Protein AF-A0A932S824-F1 (afdb_monomer)

Foldseek 3Di:
DVLLVCCLVPVLSVLLVLLLVLVLVCQLVVDDCPDPCSVVSNVVSVVVNVVVVVVSVVSNCVSNVCCPVVVVVVVVVVVVVVCLQQVVDDDLLQLLLPPPDFLVVLLLQCCPPVQDPLQSVLLVVLLVVLVCCCVVVVPSVSCSLCSRLVVSCVVQSPTSRNDNVSCVVNVVSSSVSSVVVLVVLLVVQVVDPPCPPPNVVSVVSVVCSVVRRVQQVQLQVCLVVDPAQLQVVVVVCVVPPDFAAEEEEAPPADHRPPNPRYHYDYQPLSDFAAPVSLVVNLVSLLRHQKYKYLALSRLLRLLVCCVGRVQSNLVQQCQLVCNLQKAFDDKGWDFRDGPQEGEDEDSDVNSVHDHRPVCPPDDPGPHYDYSYHHDCVRARPSTGIMTMIGGRDDDDSVVSSVVSVVSGDHDDHDPDPPPDDAPQFDDPVQLVVLFFFFFLCVLFPCPDPCVVVVLVLLVVVLVLLLVLQVLVQLQLQVLFPLSCSLLSSVVSLLQLLLQQQVCQLVVNFWNFLVSSVVSSVVSNVVSVVSCVVCVVVVVVSCVVCVVVNVVLVVLLVCLLVVLLVLCLLFVAQAFFPFGDCSLVLLLLLLQLLSGGHPPTCDQFAFRGGDQALCLLSSSLSSSCRNSSHRSLLSLSSSLSNLRSLLLSLLLRLQLRLQVVVQVQVPPDDPDPRFDHSNQLSVLLSCLQAFFAFLVLVVCVVVVQDLQRDDLQVSQQLDDVDADDSAGNDGNNSCSLLSRSALLSSLSSLLSSLSSLLVSLQSQQLPDDDDDPDDPVSVVSNVSSLLVNLSSLLSNCSSPVLVSVLSLLLSLVSNLLSLCSNVLDDDPVSVVVSVVSSVVSPVSNCVSNVSSVVSNDALQFPDNPPAVVPQVPDPPLPDPPPDLVHFADAPVSVCRGQVLLCLLLVVLLVVLCCVLVVVVVPPPDPPPDDDDDDDDDPDDPPPPPPDDPPVVCVPPVVVVVVLVVVLVCLCVVCVVSVNNLLSVLVNSLVSLVVSLVSLSVVSDSCNSSSNSLSSLSNSLSVLNNCLRRHWDDVDSTSRCSSNSSSNSSSSSSSSSSSSSCSVCVNVPVDDDPVVSVVSSVVSVVSSVSRNSSSVSSSSVSSVSHQDSPQGRRSRNCSSLCRGWHDFPQFDGTDNSNQVVVVLVVCSVPPTRQAEEEWDADAPSGPGPSSSSSNSRRYNRYHLVVVCSSSVVVNVVSVVSNVLSLCLQADLDLVSVLVSCVVSVHFKYKFFPVSPRNYDPSSVVSVVVCCVVVQWPFPDDDPGMTMIGGDDDPDD

Nearest PDB structures (foldseek):
  7ah0-assembly1_A  TM=4.093E-01  e=9.329E+00  synthetic construct

Solvent-accessible surface area (backbone atoms only — not comparable to full-atom values): 67552 Å² total; per-residue (Å²): 76,71,66,9,51,41,36,46,77,35,63,87,50,57,48,53,58,41,28,57,53,42,50,47,48,52,63,59,63,69,52,62,87,83,42,89,60,37,65,58,48,50,52,49,45,52,50,52,51,51,50,49,49,52,41,18,51,52,38,19,46,69,74,31,44,48,62,70,77,41,36,70,55,45,52,44,53,55,46,49,54,51,30,38,32,60,56,76,46,87,51,78,86,52,54,66,39,63,99,56,58,58,43,56,50,53,52,48,45,42,15,60,73,67,44,30,61,67,47,25,52,36,20,58,51,7,46,55,48,40,52,51,43,24,67,78,66,63,35,63,70,43,43,42,57,43,46,19,52,49,58,41,46,57,55,61,30,63,26,58,39,63,63,63,76,75,46,54,83,49,48,66,54,29,50,51,28,21,50,51,43,54,55,51,51,37,54,53,43,64,72,46,91,91,40,92,70,49,42,58,51,44,51,49,51,51,50,48,34,53,50,51,39,50,49,50,52,48,8,50,58,45,40,73,75,46,83,47,30,49,52,55,51,32,51,51,45,65,76,75,47,68,79,65,42,31,36,28,31,51,54,100,59,73,76,64,55,88,61,82,59,48,44,80,43,69,37,70,62,85,51,77,52,32,67,69,55,50,53,53,44,48,53,49,59,59,63,25,48,32,43,36,40,51,35,56,68,60,71,44,30,46,49,72,39,49,94,60,23,57,40,47,33,53,52,51,48,31,43,46,71,43,70,66,40,26,37,80,75,48,71,34,70,52,61,30,38,47,98,57,37,23,54,33,66,41,66,38,77,84,19,71,47,73,73,40,76,91,59,60,89,71,61,98,31,94,40,63,44,76,76,42,70,68,59,63,92,68,40,53,75,80,30,16,49,30,39,36,26,36,60,66,60,90,70,54,67,70,57,48,44,57,49,45,61,70,72,48,62,84,50,67,83,73,75,71,78,93,73,74,82,80,76,71,53,49,51,74,67,55,49,53,55,55,35,69,44,70,29,52,46,76,66,28,50,76,86,39,70,48,52,74,46,42,70,59,53,52,52,50,51,48,50,47,36,15,61,35,26,35,43,47,25,42,60,47,22,54,71,38,88,66,22,40,62,54,42,14,42,57,51,12,48,50,48,37,30,48,49,20,48,53,33,8,47,67,72,75,42,55,44,45,45,64,34,32,49,48,25,44,50,52,38,35,52,56,14,50,55,46,34,71,76,41,45,68,63,56,53,48,48,54,72,78,37,46,73,57,51,53,50,50,53,50,50,36,51,52,42,26,51,54,42,36,57,55,33,26,55,53,34,59,54,69,38,86,89,72,35,65,61,38,45,56,43,41,16,52,33,38,15,48,56,68,26,38,48,48,78,28,53,20,31,41,33,50,64,23,38,52,50,66,53,51,47,40,48,41,48,50,28,46,54,24,57,59,62,34,34,45,65,53,39,37,61,49,50,44,54,15,50,48,50,16,41,34,44,28,20,39,25,48,46,34,25,33,55,40,45,56,50,47,58,59,69,62,57,92,53,101,61,85,82,74,77,63,29,64,59,24,8,53,44,13,30,42,50,34,56,47,39,46,35,39,49,40,37,52,40,44,75,73,66,34,45,74,91,65,45,64,57,66,54,59,29,39,74,42,60,89,63,87,58,33,87,27,38,53,46,45,57,29,56,49,60,71,73,55,47,78,40,37,80,56,52,31,51,34,46,54,34,43,37,53,43,26,25,51,27,30,28,43,48,29,56,79,57,81,86,84,72,79,90,49,76,82,60,68,63,64,39,46,56,21,43,52,54,33,9,46,37,47,23,48,29,38,37,10,30,60,78,54,29,59,61,53,47,54,52,38,42,48,26,47,40,44,13,44,40,48,58,62,74,53,98,45,73,70,44,54,54,50,34,54,47,53,42,50,48,34,52,49,40,16,48,62,73,33,37,73,55,60,75,67,50,61,77,66,58,60,91,67,64,75,59,66,67,80,48,54,56,82,72,67,63,86,73,44,88,83,56,69,87,85,37,68,62,66,50,52,66,52,53,40,41,62,40,40,67,38,53,54,41,44,52,50,41,52,52,52,49,47,44,69,75,55,38,82,83,60,76,71,80,72,77,84,77,78,87,79,82,82,97,72,87,81,90,70,87,73,94,72,76,90,77,79,69,62,68,74,56,42,77,74,50,41,62,68,50,50,49,53,52,49,50,52,51,47,42,48,50,49,17,59,74,72,71,40,49,34,48,29,53,39,49,53,54,39,53,50,42,51,52,47,44,54,49,40,65,72,64,67,49,92,66,32,65,61,53,44,49,55,45,45,43,51,42,51,29,39,46,46,65,37,42,51,48,51,48,52,56,83,92,52,75,54,50,22,63,47,40,27,62,46,48,36,53,26,47,45,40,37,17,44,48,24,19,45,36,44,51,74,42,57,76,45,70,81,47,75,56,69,68,56,27,53,53,50,48,51,50,53,51,50,44,56,52,33,16,46,39,22,50,68,42,30,52,63,32,57,54,66,66,50,66,52,80,86,74,59,71,38,66,50,21,62,60,48,30,72,68,28,73,42,78,40,95,77,31,93,64,66,42,61,34,39,52,56,48,58,51,46,54,49,46,37,62,69,43,58,26,49,54,25,31,41,66,53,84,66,65,82,64,47,97,43,46,57,62,28,26,78,62,18,28,17,18,61,55,38,66,57,69,62,49,36,58,41,34,48,83,46,40,70,59,53,51,49,42,51,50,50,54,52,46,50,43,48,43,62,52,61,63,66,41,51,51,52,35,58,79,66,56,40,41,35,44,54,43,38,61,62,41,64,49,70,35,51,67,62,15,58,54,29,55,60,52,30,31,75,71,58,48,28,40,81,76,45,74,62,100,55,30,38,33,30,32,56,46,87,72,81,87,127

Mean predicted aligned error: 15.94 Å

Structure (mmCIF, N/CA/C/O backbone):
data_AF-A0A932S824-F1
#
_entry.id   AF-A0A932S824-F1
#
loop_
_atom_site.group_PDB
_atom_site.id
_atom_site.type_symbol
_atom_site.label_atom_id
_atom_site.label_alt_id
_atom_site.label_comp_id
_atom_site.label_asym_id
_atom_site.label_entity_id
_atom_site.label_seq_id
_atom_site.pdbx_PDB_ins_code
_atom_site.Cartn_x
_atom_site.Cartn_y
_atom_site.Cartn_z
_atom_site.occupancy
_atom_site.B_iso_or_equiv
_atom_site.auth_seq_id
_atom_site.auth_comp_id
_atom_site.auth_asym_id
_atom_site.auth_atom_id
_atom_site.pdbx_PDB_model_num
ATOM 1 N N . LEU A 1 1 ? 37.331 3.722 -0.853 1.00 87.00 1 LEU A N 1
ATOM 2 C CA . LEU A 1 1 ? 36.699 2.406 -1.102 1.00 87.00 1 LEU A CA 1
ATOM 3 C C . LEU A 1 1 ? 36.494 1.640 0.198 1.00 87.00 1 LEU A C 1
ATOM 5 O O . LEU A 1 1 ? 35.377 1.677 0.682 1.00 87.00 1 LEU A O 1
ATOM 9 N N . PHE A 1 2 ? 37.529 1.045 0.813 1.00 89.75 2 PHE A N 1
ATOM 10 C CA . PHE A 1 2 ? 37.355 0.243 2.042 1.00 89.75 2 PHE A CA 1
ATOM 11 C C . PHE A 1 2 ? 36.707 1.013 3.195 1.00 89.75 2 PHE A C 1
ATOM 13 O O . PHE A 1 2 ? 35.860 0.462 3.879 1.00 89.75 2 PHE A O 1
ATOM 20 N N . PHE A 1 3 ? 37.029 2.300 3.355 1.00 90.12 3 PHE A N 1
ATOM 21 C CA . PHE A 1 3 ? 36.348 3.150 4.335 1.00 90.12 3 PHE A CA 1
ATOM 22 C C . PHE A 1 3 ? 34.846 3.326 4.038 1.00 90.12 3 PHE A C 1
ATOM 24 O O . PHE A 1 3 ? 34.045 3.286 4.959 1.00 90.12 3 PHE A O 1
ATOM 31 N N . GLY A 1 4 ? 34.451 3.447 2.764 1.00 91.19 4 GLY A N 1
ATOM 32 C CA . GLY A 1 4 ? 33.037 3.516 2.368 1.00 91.19 4 GLY A CA 1
ATOM 33 C C . GLY A 1 4 ? 32.291 2.205 2.630 1.00 91.19 4 GLY A C 1
ATOM 34 O O . GLY A 1 4 ? 31.194 2.237 3.170 1.00 91.19 4 GLY A O 1
ATOM 35 N N . LEU A 1 5 ? 32.918 1.055 2.340 1.00 91.69 5 LEU A N 1
ATOM 36 C CA . LEU A 1 5 ? 32.372 -0.269 2.682 1.00 91.69 5 LEU A CA 1
ATOM 37 C C . LEU A 1 5 ? 32.259 -0.469 4.201 1.00 91.69 5 LEU A C 1
ATOM 39 O O . LEU A 1 5 ? 31.254 -0.977 4.690 1.00 91.69 5 LEU A O 1
ATOM 43 N N . ALA A 1 6 ? 33.280 -0.045 4.952 1.00 89.12 6 ALA A N 1
ATOM 44 C CA . ALA A 1 6 ? 33.283 -0.121 6.408 1.00 89.12 6 ALA A CA 1
ATOM 45 C C . ALA A 1 6 ? 32.178 0.751 7.015 1.00 89.12 6 ALA A C 1
ATOM 47 O O . ALA A 1 6 ? 31.471 0.279 7.896 1.00 89.12 6 ALA A O 1
ATOM 48 N N . MET A 1 7 ? 31.992 1.976 6.514 1.00 90.06 7 MET A N 1
ATOM 49 C CA . MET A 1 7 ? 30.909 2.871 6.934 1.00 90.06 7 MET A CA 1
ATOM 50 C C . MET A 1 7 ? 29.526 2.317 6.589 1.00 90.06 7 MET A C 1
ATOM 52 O O . MET A 1 7 ? 28.631 2.438 7.416 1.00 90.06 7 MET A O 1
ATOM 56 N N . ALA A 1 8 ? 29.370 1.685 5.420 1.00 90.94 8 ALA A N 1
ATOM 57 C CA . ALA A 1 8 ? 28.122 1.037 5.010 1.00 90.94 8 ALA A CA 1
ATOM 58 C C . ALA A 1 8 ? 27.769 -0.136 5.934 1.00 90.94 8 ALA A C 1
ATOM 60 O O . ALA A 1 8 ? 26.628 -0.295 6.331 1.00 90.94 8 ALA A O 1
ATOM 61 N N . THR A 1 9 ? 28.770 -0.914 6.354 1.00 87.69 9 THR A N 1
ATOM 62 C CA . THR A 1 9 ? 28.551 -2.055 7.258 1.00 87.69 9 THR A CA 1
ATOM 63 C C . THR A 1 9 ? 28.382 -1.615 8.719 1.00 87.69 9 THR A C 1
ATOM 65 O O . THR A 1 9 ? 27.602 -2.196 9.467 1.00 87.69 9 THR A O 1
ATOM 68 N N . LYS A 1 10 ? 29.177 -0.634 9.171 1.00 85.06 10 LYS A N 1
ATOM 69 C CA . LYS A 1 10 ? 29.205 -0.122 10.548 1.00 85.06 10 LYS A CA 1
ATOM 70 C C . LYS A 1 10 ? 29.570 1.362 10.570 1.00 85.06 10 LYS A C 1
ATOM 72 O O . LYS A 1 10 ? 30.747 1.729 10.478 1.00 85.06 10 LYS A O 1
ATOM 77 N N . VAL A 1 11 ? 28.583 2.211 10.848 1.00 84.69 11 VAL A N 1
ATOM 78 C CA . VAL A 1 11 ? 28.763 3.667 11.031 1.00 84.69 11 VAL A CA 1
ATOM 79 C C . VAL A 1 11 ? 29.768 3.989 12.148 1.00 84.69 11 VAL A C 1
ATOM 81 O O . VAL A 1 11 ? 30.492 4.983 12.082 1.00 84.69 11 VAL A O 1
ATOM 84 N N . SER A 1 12 ? 29.922 3.095 13.132 1.00 80.62 12 SER A N 1
ATOM 85 C CA . SER A 1 12 ? 30.931 3.208 14.195 1.00 80.62 12 SER A CA 1
ATOM 86 C C . SER A 1 12 ? 32.381 3.220 13.689 1.00 80.62 12 SER A C 1
ATOM 88 O O . SER A 1 12 ? 33.286 3.505 14.466 1.00 80.62 12 SER A O 1
ATOM 90 N N . SER A 1 13 ? 32.635 2.903 12.415 1.00 85.75 13 SER A N 1
ATOM 91 C CA . SER A 1 13 ? 33.959 3.035 11.791 1.00 85.75 13 SER A CA 1
ATOM 92 C C . SER A 1 13 ? 34.347 4.487 11.470 1.00 85.75 13 SER A C 1
ATOM 94 O O . SER A 1 13 ? 35.510 4.744 11.163 1.00 85.75 13 SER A O 1
ATOM 96 N N . GLY A 1 14 ? 33.433 5.453 11.619 1.00 86.50 14 GLY A N 1
ATOM 97 C CA . GLY A 1 14 ? 33.659 6.880 11.356 1.00 86.50 14 GLY A CA 1
ATOM 98 C C . GLY A 1 14 ? 34.970 7.472 11.902 1.00 86.50 14 GLY A C 1
ATOM 99 O O . GLY A 1 14 ? 35.645 8.182 11.151 1.00 86.50 14 GLY A O 1
ATOM 100 N N . PRO A 1 15 ? 35.419 7.152 13.137 1.00 88.44 15 PRO A N 1
ATOM 101 C CA . PRO A 1 15 ? 36.694 7.638 13.673 1.00 88.44 15 PRO A CA 1
ATOM 102 C C . PRO A 1 15 ? 37.934 7.303 12.823 1.00 88.44 15 PRO A C 1
ATOM 104 O O . PRO A 1 15 ? 38.932 8.017 12.909 1.00 88.44 15 PRO A O 1
ATOM 107 N N . PHE A 1 16 ? 37.890 6.293 11.941 1.00 86.00 16 PHE A N 1
ATOM 108 C CA . PHE A 1 16 ? 38.976 6.024 10.984 1.00 86.00 16 PHE A CA 1
ATOM 109 C C . PHE A 1 16 ? 39.229 7.184 10.008 1.00 86.00 16 PHE A C 1
ATOM 111 O O . PHE A 1 16 ? 40.346 7.314 9.504 1.00 86.00 16 PHE A O 1
ATOM 118 N N . ALA A 1 17 ? 38.252 8.068 9.773 1.00 88.81 17 ALA A N 1
ATOM 119 C CA . ALA A 1 17 ? 38.449 9.284 8.983 1.00 88.81 17 ALA A CA 1
ATOM 120 C C . ALA A 1 17 ? 39.574 10.172 9.552 1.00 88.81 17 ALA A C 1
ATOM 122 O O . ALA A 1 17 ? 40.305 10.819 8.796 1.00 88.81 17 ALA A O 1
ATOM 123 N N . ILE A 1 18 ? 39.775 10.147 10.876 1.00 90.19 18 ILE A N 1
ATOM 124 C CA . ILE A 1 18 ? 40.814 10.925 11.563 1.00 90.19 18 ILE A CA 1
ATOM 125 C C . ILE A 1 18 ? 42.216 10.449 11.151 1.00 90.19 18 ILE A C 1
ATOM 127 O O . ILE A 1 18 ? 43.118 11.274 11.007 1.00 90.19 18 ILE A O 1
ATOM 131 N N . ALA A 1 19 ? 42.401 9.159 10.846 1.00 88.25 19 ALA A N 1
ATOM 132 C CA . ALA A 1 19 ? 43.681 8.647 10.352 1.00 88.25 19 ALA A CA 1
ATOM 133 C C . ALA A 1 19 ? 44.051 9.200 8.969 1.00 88.25 19 ALA A C 1
ATOM 135 O O . ALA A 1 19 ? 45.223 9.483 8.721 1.00 88.25 19 ALA A O 1
ATOM 136 N N . PHE A 1 20 ? 43.072 9.426 8.085 1.00 88.12 20 PHE A N 1
ATOM 137 C CA . PHE A 1 20 ? 43.319 10.071 6.789 1.00 88.12 20 PHE A CA 1
ATOM 138 C C . PHE A 1 20 ? 43.735 11.534 6.962 1.00 88.12 20 PHE A C 1
ATOM 140 O O . PHE A 1 20 ? 44.684 11.980 6.316 1.00 88.12 20 PHE A O 1
ATOM 147 N N . ALA A 1 21 ? 43.080 12.261 7.872 1.00 88.19 21 ALA A N 1
ATOM 148 C CA . ALA A 1 21 ? 43.451 13.634 8.207 1.00 88.19 21 ALA A CA 1
ATOM 149 C C . ALA A 1 21 ? 44.847 13.708 8.851 1.00 88.19 21 ALA A C 1
ATOM 151 O O . ALA A 1 21 ? 45.653 14.561 8.483 1.00 88.19 21 ALA A O 1
ATOM 152 N N . ALA A 1 22 ? 45.175 12.781 9.755 1.00 89.19 22 ALA A N 1
ATOM 153 C CA . ALA A 1 22 ? 46.490 12.696 10.382 1.00 89.19 22 ALA A CA 1
ATOM 154 C C . ALA A 1 22 ? 47.589 12.341 9.370 1.00 89.19 22 ALA A C 1
ATOM 156 O O . ALA A 1 22 ? 48.639 12.979 9.369 1.00 89.19 22 ALA A O 1
ATOM 157 N N . ALA A 1 23 ? 47.350 11.388 8.464 1.00 90.12 23 ALA A N 1
ATOM 158 C CA . ALA A 1 23 ? 48.282 11.057 7.384 1.00 90.12 23 ALA A CA 1
ATOM 159 C C . ALA A 1 23 ? 48.517 12.257 6.451 1.00 90.12 23 ALA A C 1
ATOM 161 O O . ALA A 1 23 ? 49.663 12.577 6.128 1.00 90.12 23 ALA A O 1
ATOM 162 N N . ALA A 1 24 ? 47.444 12.958 6.075 1.00 89.94 24 ALA A N 1
ATOM 163 C CA . ALA A 1 24 ? 47.500 14.179 5.281 1.00 89.94 24 ALA A CA 1
ATOM 164 C C . ALA A 1 24 ? 48.299 15.288 5.983 1.00 89.94 24 ALA A C 1
ATOM 166 O O . ALA A 1 24 ? 49.160 15.907 5.360 1.00 89.94 24 ALA A O 1
ATOM 167 N N . ALA A 1 25 ? 48.073 15.501 7.282 1.00 88.38 25 ALA A N 1
ATOM 168 C CA . ALA A 1 25 ? 48.816 16.469 8.082 1.00 88.38 25 ALA A CA 1
ATOM 169 C C . ALA A 1 25 ? 50.300 16.088 8.209 1.00 88.38 25 ALA A C 1
ATOM 171 O O . ALA A 1 25 ? 51.171 16.932 8.005 1.00 88.38 25 ALA A O 1
ATOM 172 N N . ILE A 1 26 ? 50.611 14.815 8.478 1.00 89.31 26 ILE A N 1
ATOM 173 C CA . ILE A 1 26 ? 51.991 14.317 8.552 1.00 89.31 26 ILE A CA 1
ATOM 174 C C . ILE A 1 26 ? 52.718 14.545 7.222 1.00 89.31 26 ILE A C 1
ATOM 176 O O . ILE A 1 26 ? 53.851 15.020 7.235 1.00 89.31 26 ILE A O 1
ATOM 180 N N . TYR A 1 27 ? 52.076 14.245 6.088 1.00 88.19 27 TYR A N 1
ATOM 181 C CA . TYR A 1 27 ? 52.643 14.461 4.755 1.00 88.19 27 TYR A CA 1
ATOM 182 C C . TYR A 1 27 ? 52.834 15.953 4.444 1.00 88.19 27 TYR A C 1
ATOM 184 O O . TYR A 1 27 ? 53.895 16.365 3.970 1.00 88.19 27 TYR A O 1
ATOM 192 N N . LEU A 1 28 ? 51.835 16.783 4.758 1.00 87.38 28 LEU A N 1
ATOM 193 C CA . LEU A 1 28 ? 51.857 18.218 4.481 1.00 87.38 28 LEU A CA 1
ATOM 194 C C . LEU A 1 28 ? 52.937 18.950 5.290 1.00 87.38 28 LEU A C 1
ATOM 196 O O . LEU A 1 28 ? 53.651 19.793 4.744 1.00 87.38 28 LEU A O 1
ATOM 200 N N . PHE A 1 29 ? 53.088 18.593 6.567 1.00 84.69 29 PHE A N 1
ATOM 201 C CA . PHE A 1 29 ? 54.029 19.211 7.506 1.00 84.69 29 PHE A CA 1
ATOM 202 C C . PHE A 1 29 ? 55.346 18.433 7.659 1.00 84.69 29 PHE A C 1
ATOM 204 O O . PHE A 1 29 ? 56.138 18.710 8.561 1.00 84.69 29 PHE A O 1
ATOM 211 N N . GLN A 1 30 ? 55.626 17.472 6.771 1.00 82.19 30 GLN A N 1
ATOM 212 C CA . GLN A 1 30 ? 56.904 16.755 6.760 1.00 82.19 30 GLN A CA 1
ATOM 213 C C . GLN A 1 30 ? 58.093 17.676 6.441 1.00 82.19 30 GLN A C 1
ATOM 215 O O . GLN A 1 30 ? 59.210 17.396 6.885 1.00 82.19 30 GLN A O 1
ATOM 220 N N . ARG A 1 31 ? 57.857 18.759 5.691 1.00 77.50 31 ARG A N 1
ATOM 221 C CA . ARG A 1 31 ? 58.826 19.817 5.372 1.00 77.50 31 ARG A CA 1
ATOM 222 C C . ARG A 1 31 ? 58.261 21.188 5.767 1.00 77.50 31 ARG A C 1
ATOM 224 O O . ARG A 1 31 ? 57.064 21.324 6.003 1.00 77.50 31 ARG A O 1
ATOM 231 N N . SER A 1 32 ? 59.130 22.198 5.835 1.00 76.50 32 SER A N 1
ATOM 232 C CA . SER A 1 32 ? 58.758 23.565 6.224 1.00 76.50 32 SER A CA 1
ATOM 233 C C . SER A 1 32 ? 57.641 24.138 5.343 1.00 76.50 32 SER A C 1
ATOM 235 O O . SER A 1 32 ? 57.615 23.914 4.134 1.00 76.50 32 SER A O 1
ATOM 237 N N . THR A 1 33 ? 56.761 24.949 5.931 1.00 75.38 33 THR A N 1
ATOM 238 C CA . THR A 1 33 ? 55.739 25.725 5.204 1.00 75.38 33 THR A CA 1
ATOM 239 C C . THR A 1 33 ? 56.345 26.778 4.268 1.00 75.38 33 THR A C 1
ATOM 241 O O . THR A 1 33 ? 55.644 27.317 3.417 1.00 75.38 33 THR A O 1
ATOM 244 N N . ARG A 1 34 ? 57.653 27.048 4.398 1.00 75.62 34 ARG A N 1
ATOM 245 C CA . ARG A 1 34 ? 58.442 27.924 3.515 1.00 75.62 34 ARG A CA 1
ATOM 246 C C . ARG A 1 34 ? 59.020 27.210 2.285 1.00 75.62 34 ARG A C 1
ATOM 248 O O . ARG A 1 34 ? 59.703 27.843 1.490 1.00 75.62 34 ARG A O 1
ATOM 255 N N . ASP A 1 35 ? 58.790 25.906 2.144 1.00 81.19 35 ASP A N 1
ATOM 256 C CA . ASP A 1 35 ? 59.211 25.127 0.977 1.00 81.19 35 ASP A CA 1
ATOM 257 C C . ASP A 1 35 ? 58.441 25.592 -0.282 1.00 81.19 35 ASP A C 1
ATOM 259 O O . ASP A 1 35 ? 57.207 25.647 -0.232 1.00 81.19 35 ASP A O 1
ATOM 263 N N . PRO A 1 36 ? 59.117 25.909 -1.407 1.00 78.56 36 PRO A N 1
ATOM 264 C CA . PRO A 1 36 ? 58.457 26.314 -2.651 1.00 78.56 36 PRO A CA 1
ATOM 265 C C . PRO A 1 36 ? 57.390 25.317 -3.132 1.00 78.56 36 PRO A C 1
ATOM 267 O O . PRO A 1 36 ? 56.385 25.711 -3.725 1.00 78.56 36 PRO A O 1
ATOM 270 N N . GLU A 1 37 ? 57.556 24.026 -2.828 1.00 84.69 37 GLU A N 1
ATOM 271 C CA . GLU A 1 37 ? 56.610 22.971 -3.201 1.00 84.69 37 GLU A CA 1
ATOM 272 C C . GLU A 1 37 ? 55.414 22.843 -2.243 1.00 84.69 37 GLU A C 1
ATOM 274 O O . GLU A 1 37 ? 54.500 22.055 -2.500 1.00 84.69 37 GLU A O 1
ATOM 279 N N . PHE A 1 38 ? 55.370 23.606 -1.145 1.00 86.50 38 PHE A N 1
ATOM 280 C CA . PHE A 1 38 ? 54.316 23.493 -0.133 1.00 86.50 38 PHE A CA 1
ATOM 281 C C . PHE A 1 38 ? 52.917 23.704 -0.724 1.00 86.50 38 PHE A C 1
ATOM 283 O O . PHE A 1 38 ? 52.012 22.922 -0.438 1.00 86.50 38 PHE A O 1
ATOM 290 N N . ARG A 1 39 ? 52.739 24.699 -1.607 1.00 83.94 39 ARG A N 1
ATOM 291 C CA . ARG A 1 39 ? 51.455 24.940 -2.295 1.00 83.94 39 ARG A CA 1
ATOM 292 C C . ARG A 1 39 ? 51.037 23.757 -3.171 1.00 83.94 39 ARG A C 1
ATOM 294 O O . ARG A 1 39 ? 49.864 23.395 -3.186 1.00 83.94 39 ARG A O 1
ATOM 301 N N . SER A 1 40 ? 51.993 23.137 -3.864 1.00 86.62 40 SER A N 1
ATOM 302 C CA . SER A 1 40 ? 51.748 21.958 -4.703 1.00 86.62 40 SER A CA 1
ATOM 303 C C . SER A 1 40 ? 51.346 20.746 -3.857 1.00 86.62 40 SER A C 1
ATOM 305 O O . SER A 1 40 ? 50.338 20.099 -4.141 1.00 86.62 40 SER A O 1
ATOM 307 N N . ARG A 1 41 ? 52.054 20.495 -2.745 1.00 87.94 41 ARG A N 1
ATOM 308 C CA . ARG A 1 41 ? 51.703 19.435 -1.786 1.00 87.94 41 ARG A CA 1
ATOM 309 C C . ARG A 1 41 ? 50.352 19.671 -1.119 1.00 87.94 41 ARG A C 1
ATOM 311 O O . ARG A 1 41 ? 49.571 18.733 -1.014 1.00 87.94 41 ARG A O 1
ATOM 318 N N . ALA A 1 42 ? 50.048 20.903 -0.715 1.00 87.88 42 ALA A N 1
ATOM 319 C CA . ALA A 1 42 ? 48.751 21.266 -0.148 1.00 87.88 42 ALA A CA 1
ATOM 320 C C . ALA A 1 42 ? 47.616 20.987 -1.142 1.00 87.88 42 ALA A C 1
ATOM 322 O O . ALA A 1 42 ? 46.636 20.331 -0.796 1.00 87.88 42 ALA A O 1
ATOM 323 N N . LEU A 1 43 ? 47.783 21.402 -2.402 1.00 88.50 43 LEU A N 1
ATOM 324 C CA . LEU A 1 43 ? 46.815 21.123 -3.459 1.00 88.50 43 LEU A CA 1
ATOM 325 C C . LEU A 1 43 ? 46.677 19.617 -3.727 1.00 88.50 43 LEU A C 1
ATOM 327 O O . LEU A 1 43 ? 45.566 19.136 -3.942 1.00 88.50 43 LEU A O 1
ATOM 331 N N . HIS A 1 44 ? 47.780 18.866 -3.695 1.00 89.94 44 HIS A N 1
ATOM 332 C CA . HIS A 1 44 ? 47.762 17.411 -3.832 1.00 89.94 44 HIS A CA 1
ATOM 333 C C . HIS A 1 44 ? 46.988 16.741 -2.690 1.00 89.94 44 HIS A C 1
ATOM 335 O O . HIS A 1 44 ? 46.135 15.902 -2.955 1.00 89.94 44 HIS A O 1
ATOM 341 N N . VAL A 1 45 ? 47.218 17.155 -1.440 1.00 91.50 45 VAL A N 1
ATOM 342 C CA . VAL A 1 45 ? 46.490 16.658 -0.262 1.00 91.50 45 VAL A CA 1
ATOM 343 C C . VAL A 1 45 ? 44.997 16.960 -0.365 1.00 91.50 45 VAL A C 1
ATOM 345 O O . VAL A 1 45 ? 44.187 16.058 -0.169 1.00 91.50 45 VAL A O 1
ATOM 348 N N . VAL A 1 46 ? 44.617 18.189 -0.731 1.00 90.94 46 VAL A N 1
ATOM 349 C CA . VAL A 1 46 ? 43.205 18.566 -0.915 1.00 90.94 46 VAL A CA 1
ATOM 350 C C . VAL A 1 46 ? 42.555 17.717 -2.007 1.00 90.94 46 VAL A C 1
ATOM 352 O O . VAL A 1 46 ? 41.476 17.171 -1.793 1.00 90.94 46 VAL A O 1
ATOM 355 N N . LYS A 1 47 ? 43.224 17.540 -3.155 1.00 88.94 47 LYS A N 1
ATOM 356 C CA . LYS A 1 47 ? 42.735 16.673 -4.238 1.00 88.94 47 LYS A CA 1
ATOM 357 C C . LYS A 1 47 ? 42.595 15.221 -3.782 1.00 88.94 47 LYS A C 1
ATOM 359 O O . LYS A 1 47 ? 41.570 14.604 -4.051 1.00 88.94 47 LYS A O 1
ATOM 364 N N . ALA A 1 48 ? 43.593 14.683 -3.085 1.00 88.31 48 ALA A N 1
ATOM 365 C CA . ALA A 1 48 ? 43.585 13.307 -2.603 1.00 88.31 48 ALA A CA 1
ATOM 366 C C . ALA A 1 48 ? 42.461 13.065 -1.584 1.00 88.31 48 ALA A C 1
ATOM 368 O O . ALA A 1 48 ? 41.740 12.077 -1.707 1.00 88.31 48 ALA A O 1
ATOM 369 N N . LEU A 1 49 ? 42.257 13.983 -0.632 1.00 90.00 49 LEU A N 1
ATOM 370 C CA . LEU A 1 49 ? 41.164 13.905 0.341 1.00 90.00 49 LEU A CA 1
ATOM 371 C C . LEU A 1 49 ? 39.791 14.071 -0.321 1.00 90.00 49 LEU A C 1
ATOM 373 O O . LEU A 1 49 ? 38.874 13.328 0.016 1.00 90.00 49 LEU A O 1
ATOM 377 N N . ALA A 1 50 ? 39.648 14.974 -1.297 1.00 89.94 50 ALA A N 1
ATOM 378 C CA . ALA A 1 50 ? 38.400 15.150 -2.041 1.00 89.94 50 ALA A CA 1
ATOM 379 C C . ALA A 1 50 ? 38.040 13.899 -2.856 1.00 89.94 50 ALA A C 1
ATOM 381 O O . ALA A 1 50 ? 36.904 13.435 -2.802 1.00 89.94 50 ALA A O 1
ATOM 382 N N . ILE A 1 51 ? 39.011 13.307 -3.562 1.00 90.19 51 ILE A N 1
ATOM 383 C CA . ILE A 1 51 ? 38.813 12.050 -4.297 1.00 90.19 51 ILE A CA 1
ATOM 384 C C . ILE A 1 51 ? 38.478 10.917 -3.324 1.00 90.19 51 ILE A C 1
ATOM 386 O O . ILE A 1 51 ? 37.524 10.178 -3.555 1.00 90.19 51 ILE A O 1
ATOM 390 N N . ALA A 1 52 ? 39.219 10.785 -2.221 1.00 88.56 52 ALA A N 1
ATOM 391 C CA . ALA A 1 52 ? 38.958 9.758 -1.219 1.00 88.56 52 ALA A CA 1
ATOM 392 C C . ALA A 1 52 ? 37.556 9.900 -0.604 1.00 88.56 52 ALA A C 1
ATOM 394 O O . ALA A 1 52 ? 36.865 8.892 -0.462 1.00 88.56 52 ALA A O 1
ATOM 395 N N . GLY A 1 53 ? 37.124 11.130 -0.306 1.00 90.31 53 GLY A N 1
ATOM 396 C CA . GLY A 1 53 ? 35.792 11.451 0.204 1.00 90.31 53 GLY A CA 1
ATOM 397 C C . GLY A 1 53 ? 34.685 11.136 -0.800 1.00 90.31 53 GLY A C 1
ATOM 398 O O . GLY A 1 53 ? 33.744 10.433 -0.450 1.00 90.31 53 GLY A O 1
ATOM 399 N N . LEU A 1 54 ? 34.828 11.557 -2.062 1.00 92.12 54 LEU A N 1
ATOM 400 C CA . LEU A 1 54 ? 33.865 11.249 -3.129 1.00 92.12 54 LEU A CA 1
ATOM 401 C C . LEU A 1 54 ? 33.752 9.743 -3.378 1.00 92.12 54 LEU A C 1
ATOM 403 O O . LEU A 1 54 ? 32.648 9.222 -3.493 1.00 92.12 54 LEU A O 1
ATOM 407 N N . VAL A 1 55 ? 34.879 9.026 -3.421 1.00 92.56 55 VAL A N 1
ATOM 408 C CA . VAL A 1 55 ? 34.882 7.567 -3.592 1.00 92.56 55 VAL A CA 1
ATOM 409 C C . VAL A 1 55 ? 34.290 6.874 -2.366 1.00 92.56 55 VAL A C 1
ATOM 411 O O . VAL A 1 55 ? 33.576 5.890 -2.520 1.00 92.56 55 VAL A O 1
ATOM 414 N N . ALA A 1 56 ? 34.581 7.338 -1.148 1.00 93.19 56 ALA A N 1
ATOM 415 C CA . ALA A 1 56 ? 33.984 6.777 0.061 1.00 93.19 56 ALA A CA 1
ATOM 416 C C . ALA A 1 56 ? 32.468 7.007 0.098 1.00 93.19 56 ALA A C 1
ATOM 418 O O . ALA A 1 56 ? 31.749 6.051 0.355 1.00 93.19 56 ALA A O 1
ATOM 419 N N . ALA A 1 57 ? 31.998 8.214 -0.229 1.00 91.06 57 ALA A N 1
ATOM 420 C CA . ALA A 1 57 ? 30.579 8.553 -0.295 1.00 91.06 57 ALA A CA 1
ATOM 421 C C . ALA A 1 57 ? 29.852 7.771 -1.396 1.00 91.06 57 ALA A C 1
ATOM 423 O O . ALA A 1 57 ? 28.802 7.201 -1.137 1.00 91.06 57 ALA A O 1
ATOM 424 N N . ALA A 1 58 ? 30.424 7.670 -2.599 1.00 90.75 58 ALA A N 1
ATOM 425 C CA . ALA A 1 58 ? 29.832 6.890 -3.683 1.00 90.75 58 ALA A CA 1
ATOM 426 C C . ALA A 1 58 ? 29.740 5.400 -3.325 1.00 90.75 58 ALA A C 1
ATOM 428 O O . ALA A 1 58 ? 28.693 4.793 -3.507 1.00 90.75 58 ALA A O 1
ATOM 429 N N . VAL A 1 59 ? 30.810 4.811 -2.779 1.00 93.81 59 VAL A N 1
ATOM 430 C CA . VAL A 1 59 ? 30.802 3.403 -2.349 1.00 93.81 59 VAL A CA 1
ATOM 431 C C . VAL A 1 59 ? 29.832 3.182 -1.189 1.00 93.81 59 VAL A C 1
ATOM 433 O O . VAL A 1 59 ? 29.130 2.180 -1.198 1.00 93.81 59 VAL A O 1
ATOM 436 N N . PHE A 1 60 ? 29.766 4.112 -0.233 1.00 93.75 60 PHE A N 1
ATOM 437 C CA . PHE A 1 60 ? 28.791 4.080 0.855 1.00 93.75 60 PHE A CA 1
ATOM 438 C C . PHE A 1 60 ? 27.360 4.108 0.311 1.00 93.75 60 PHE A C 1
ATOM 440 O O . PHE A 1 60 ? 26.601 3.214 0.626 1.00 93.75 60 PHE A O 1
ATOM 447 N N . LEU A 1 61 ? 27.016 5.045 -0.577 1.00 90.00 61 LEU A N 1
ATOM 448 C CA . LEU A 1 61 ? 25.668 5.153 -1.151 1.00 90.00 61 LEU A CA 1
ATOM 449 C C . LEU A 1 61 ? 25.294 3.976 -2.065 1.00 90.00 61 LEU A C 1
ATOM 451 O O . LEU A 1 61 ? 24.117 3.680 -2.227 1.00 90.00 61 LEU A O 1
ATOM 455 N N . ILE A 1 62 ? 26.275 3.320 -2.691 1.00 88.25 62 ILE A N 1
ATOM 456 C CA . ILE A 1 62 ? 26.038 2.113 -3.498 1.00 88.25 62 ILE A CA 1
ATOM 457 C C . ILE A 1 62 ? 25.802 0.894 -2.601 1.00 88.25 62 ILE A C 1
ATOM 459 O O . ILE A 1 62 ? 24.940 0.077 -2.908 1.00 88.25 62 ILE A O 1
ATOM 463 N N . ALA A 1 63 ? 26.594 0.746 -1.536 1.00 89.38 63 ALA A N 1
ATOM 464 C CA . ALA A 1 63 ? 26.520 -0.400 -0.632 1.00 89.38 63 ALA A CA 1
ATOM 465 C C . ALA A 1 63 ? 25.408 -0.260 0.422 1.00 89.38 63 ALA A C 1
ATOM 467 O O . ALA A 1 63 ? 24.859 -1.269 0.840 1.00 89.38 63 ALA A O 1
ATOM 468 N N . GLU A 1 64 ? 25.075 0.974 0.806 1.00 89.69 64 GLU A N 1
ATOM 469 C CA . GLU A 1 64 ? 24.032 1.358 1.762 1.00 89.69 64 GLU A CA 1
ATOM 470 C C . GLU A 1 64 ? 23.094 2.407 1.124 1.00 89.69 64 GLU A C 1
ATOM 472 O O . GLU A 1 64 ? 23.101 3.588 1.492 1.00 89.69 64 GLU A O 1
ATOM 477 N N . PRO A 1 65 ? 22.304 2.019 0.104 1.00 87.38 65 PRO A N 1
ATOM 478 C CA . PRO A 1 65 ? 21.428 2.947 -0.607 1.00 87.38 65 PRO A CA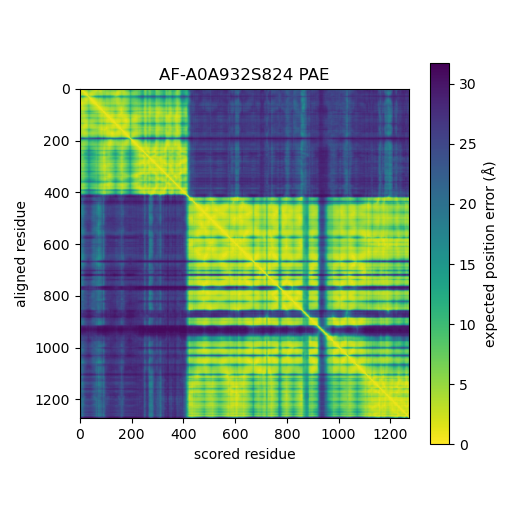 1
ATOM 479 C C . PRO A 1 65 ? 20.285 3.483 0.269 1.00 87.38 65 PRO A C 1
ATOM 481 O O . PRO A 1 65 ? 19.745 4.552 -0.029 1.00 87.38 65 PRO A O 1
ATOM 484 N N . TYR A 1 66 ? 19.939 2.803 1.369 1.00 77.81 66 TYR A N 1
ATOM 485 C CA . TYR A 1 66 ? 18.884 3.241 2.289 1.00 77.81 66 TYR A CA 1
ATOM 486 C C . TYR A 1 66 ? 19.240 4.522 3.038 1.00 77.81 66 TYR A C 1
ATOM 488 O O . TYR A 1 66 ? 18.341 5.294 3.353 1.00 77.81 66 TYR A O 1
ATOM 496 N N . ALA A 1 67 ? 20.529 4.847 3.188 1.00 81.06 67 ALA A N 1
ATOM 497 C CA . ALA A 1 67 ? 20.946 6.154 3.691 1.00 81.06 67 ALA A CA 1
ATOM 498 C C . ALA A 1 67 ? 20.444 7.332 2.824 1.00 81.06 67 ALA A C 1
ATOM 500 O O . ALA A 1 67 ? 20.392 8.463 3.305 1.00 81.06 67 ALA A O 1
ATOM 501 N N . LEU A 1 68 ? 20.072 7.082 1.558 1.00 80.62 68 LEU A N 1
ATOM 502 C CA . LEU A 1 68 ? 19.436 8.056 0.663 1.00 80.62 68 LEU A CA 1
ATOM 503 C C . LEU A 1 68 ? 17.932 7.800 0.491 1.00 80.62 68 LEU A C 1
ATOM 505 O O . LEU A 1 68 ? 17.150 8.748 0.508 1.00 80.62 68 LEU A O 1
ATOM 509 N N . ILE A 1 69 ? 17.543 6.536 0.291 1.00 77.38 69 ILE A N 1
ATOM 510 C CA . ILE A 1 69 ? 16.160 6.145 -0.025 1.00 77.38 69 ILE A CA 1
ATOM 511 C C . ILE A 1 69 ? 15.242 6.322 1.192 1.00 77.38 69 ILE A C 1
ATOM 513 O O . ILE A 1 69 ? 14.137 6.833 1.041 1.00 77.38 69 ILE A O 1
ATOM 517 N N . ASP A 1 70 ? 15.714 5.959 2.385 1.00 82.62 70 ASP A N 1
ATOM 518 C CA . ASP A 1 70 ? 14.980 6.054 3.650 1.00 82.62 70 ASP A CA 1
ATOM 519 C C . ASP A 1 70 ? 15.875 6.674 4.732 1.00 82.62 70 ASP A C 1
ATOM 521 O O . ASP A 1 70 ? 16.225 6.083 5.756 1.00 82.62 70 ASP A O 1
ATOM 525 N N . HIS A 1 71 ? 16.319 7.898 4.452 1.00 79.12 71 HIS A N 1
ATOM 526 C CA . HIS A 1 71 ? 17.247 8.617 5.316 1.00 79.12 71 HIS A CA 1
ATOM 527 C C . HIS A 1 71 ? 16.688 8.834 6.733 1.00 79.12 71 HIS A C 1
ATOM 529 O O . HIS A 1 71 ? 17.454 8.777 7.692 1.00 79.12 71 HIS A O 1
ATOM 535 N N . HIS A 1 72 ? 15.374 9.048 6.884 1.00 70.19 72 HIS A N 1
ATOM 536 C CA . HIS A 1 72 ? 14.735 9.199 8.194 1.00 70.19 72 HIS A CA 1
ATOM 537 C C . HIS A 1 72 ? 14.929 7.952 9.053 1.00 70.19 72 HIS A C 1
ATOM 539 O O . HIS A 1 72 ? 15.363 8.077 10.197 1.00 70.19 72 HIS A O 1
ATOM 545 N N . ARG A 1 73 ? 14.692 6.762 8.493 1.00 72.94 73 ARG A N 1
ATOM 546 C CA . ARG A 1 73 ? 14.931 5.502 9.191 1.00 72.94 73 ARG A CA 1
ATOM 547 C C . ARG A 1 73 ? 16.409 5.218 9.393 1.00 72.94 73 ARG A C 1
ATOM 549 O O . ARG A 1 73 ? 16.785 4.856 10.493 1.00 72.94 73 ARG A O 1
ATOM 556 N N . PHE A 1 74 ? 17.265 5.447 8.397 1.00 83.50 74 PHE A N 1
ATOM 557 C CA . PHE A 1 74 ? 18.712 5.269 8.567 1.00 83.50 74 PHE A CA 1
ATOM 558 C C . PHE A 1 74 ? 19.246 6.096 9.747 1.00 83.50 74 PHE A C 1
ATOM 560 O O . PHE A 1 74 ? 19.964 5.582 10.605 1.00 83.50 74 PHE A O 1
ATOM 567 N N . PHE A 1 75 ? 18.876 7.379 9.824 1.00 81.56 75 PHE A N 1
ATOM 568 C CA . PHE A 1 75 ? 19.258 8.222 10.955 1.00 81.56 75 PHE A CA 1
ATOM 569 C C . PHE A 1 75 ? 18.529 7.831 12.243 1.00 81.56 75 PHE A C 1
ATOM 571 O O . PHE A 1 75 ? 19.142 7.915 13.304 1.00 81.56 75 PHE A O 1
ATOM 578 N N . GLY A 1 76 ? 17.278 7.371 12.158 1.00 80.81 76 GLY A N 1
ATOM 579 C CA . GLY A 1 76 ? 16.509 6.816 13.272 1.00 80.81 76 GLY A CA 1
ATOM 580 C C . GLY A 1 76 ? 17.180 5.594 13.899 1.00 80.81 76 GLY A C 1
ATOM 581 O O . GLY A 1 76 ? 17.439 5.610 15.095 1.00 80.81 76 GLY A O 1
ATOM 582 N N . ASP A 1 77 ? 17.569 4.604 13.098 1.00 83.50 77 ASP A N 1
ATOM 583 C CA . ASP A 1 77 ? 18.254 3.377 13.516 1.00 83.50 77 ASP A CA 1
ATOM 584 C C . ASP A 1 77 ? 19.640 3.703 14.093 1.00 83.50 77 ASP A C 1
ATOM 586 O O . ASP A 1 77 ? 20.026 3.206 15.151 1.00 83.50 77 ASP A O 1
ATOM 590 N N . VAL A 1 78 ? 20.402 4.596 13.446 1.00 84.50 78 VAL A N 1
ATOM 591 C CA . VAL A 1 78 ? 21.691 5.065 13.984 1.00 84.50 78 VAL A CA 1
ATOM 592 C C . VAL A 1 78 ? 21.494 5.791 15.318 1.00 84.50 78 VAL A C 1
ATOM 594 O O . VAL A 1 78 ? 22.300 5.604 16.236 1.00 84.50 78 VAL A O 1
ATOM 597 N N . ASN A 1 79 ? 20.442 6.603 15.443 1.00 86.06 79 ASN A N 1
ATOM 598 C CA . ASN A 1 79 ? 20.107 7.297 16.680 1.00 86.06 79 ASN A CA 1
ATOM 599 C C . ASN A 1 79 ? 19.677 6.311 17.769 1.00 86.06 79 ASN A C 1
ATOM 601 O O . ASN A 1 79 ? 20.210 6.377 18.868 1.00 86.06 79 ASN A O 1
ATOM 605 N N . GLU A 1 80 ? 18.826 5.341 17.454 1.00 84.25 80 GLU A N 1
ATOM 606 C CA . GLU A 1 80 ? 18.408 4.280 18.363 1.00 84.25 80 GLU A CA 1
ATOM 607 C C . GLU A 1 80 ? 19.607 3.472 18.871 1.00 84.25 80 GLU A C 1
ATOM 609 O O . GLU A 1 80 ? 19.744 3.251 20.073 1.00 84.25 80 GLU A O 1
ATOM 614 N N . GLN A 1 81 ? 20.519 3.059 17.986 1.00 86.88 81 GLN A N 1
ATOM 615 C CA . GLN A 1 81 ? 21.733 2.360 18.407 1.00 86.88 81 GLN A CA 1
ATOM 616 C C . GLN A 1 81 ? 22.611 3.255 19.294 1.00 86.88 81 GLN A C 1
ATOM 618 O O . GLN A 1 81 ? 23.229 2.769 20.245 1.00 86.88 81 GLN A O 1
ATOM 623 N N . SER A 1 82 ? 22.642 4.567 19.028 1.00 85.56 82 SER A N 1
ATOM 624 C CA . SER A 1 82 ? 23.316 5.562 19.872 1.00 85.56 82 SER A CA 1
ATOM 625 C C . SER A 1 82 ? 22.667 5.684 21.255 1.00 85.56 82 SER A C 1
ATOM 627 O O . SER A 1 82 ? 23.360 5.689 22.276 1.00 85.56 82 SER A O 1
ATOM 629 N N . GLU A 1 83 ? 21.338 5.740 21.306 1.00 87.50 83 GLU A N 1
ATOM 630 C CA . GLU A 1 83 ? 20.537 5.782 22.526 1.00 87.50 83 GLU A CA 1
ATOM 631 C C . GLU A 1 83 ? 20.697 4.499 23.337 1.00 87.50 83 GLU A C 1
ATOM 633 O O . GLU A 1 83 ? 20.908 4.578 24.545 1.00 87.50 83 GLU A O 1
ATOM 638 N N . MET A 1 84 ? 20.706 3.333 22.686 1.00 89.94 84 MET A N 1
ATOM 639 C CA . MET A 1 84 ? 20.958 2.039 23.316 1.00 89.94 84 MET A CA 1
ATOM 640 C C . MET A 1 84 ? 22.344 2.014 23.968 1.00 89.94 84 MET A C 1
ATOM 642 O O . MET A 1 84 ? 22.446 1.704 25.153 1.00 89.94 84 MET A O 1
ATOM 646 N N . VAL A 1 85 ? 23.430 2.373 23.260 1.00 88.06 85 VAL A N 1
ATOM 647 C CA . VAL A 1 85 ? 24.782 2.324 23.866 1.00 88.06 85 VAL A CA 1
ATOM 648 C C . VAL A 1 85 ? 24.967 3.316 25.018 1.00 88.06 85 VAL A C 1
ATOM 650 O O . VAL A 1 85 ? 25.810 3.101 25.898 1.00 88.06 85 VAL A O 1
ATOM 653 N N . ARG A 1 86 ? 24.163 4.385 25.034 1.00 85.31 86 ARG A N 1
ATOM 654 C CA . ARG A 1 86 ? 24.086 5.382 26.111 1.00 85.31 86 ARG A CA 1
ATOM 655 C C . ARG A 1 86 ? 23.055 5.039 27.191 1.00 85.31 86 ARG A C 1
ATOM 657 O O . ARG A 1 86 ? 23.031 5.747 28.191 1.00 85.31 86 ARG A O 1
ATOM 664 N N . ARG A 1 87 ? 22.258 3.978 27.003 1.00 80.94 87 ARG A N 1
ATOM 665 C CA . ARG A 1 87 ? 21.100 3.583 27.826 1.00 80.94 87 ARG A CA 1
ATOM 666 C C . ARG A 1 87 ? 20.048 4.677 28.023 1.00 80.94 87 ARG A C 1
ATOM 668 O O . ARG A 1 87 ? 19.434 4.775 29.078 1.00 80.94 87 ARG A O 1
ATOM 675 N N . ILE A 1 88 ? 19.840 5.495 26.997 1.00 77.44 88 ILE A N 1
ATOM 676 C CA . ILE A 1 88 ? 18.651 6.352 26.901 1.00 77.44 88 ILE A CA 1
ATOM 677 C C . ILE A 1 88 ? 17.427 5.469 26.615 1.00 77.44 88 ILE A C 1
ATOM 679 O O . ILE A 1 88 ? 16.378 5.656 27.221 1.00 77.44 88 ILE A O 1
ATOM 683 N N . ARG A 1 89 ? 17.598 4.462 25.746 1.00 75.38 89 ARG A N 1
ATOM 684 C CA . ARG A 1 89 ? 16.619 3.402 25.481 1.00 75.38 89 ARG A CA 1
ATOM 685 C C . ARG A 1 89 ? 17.031 2.130 26.219 1.00 75.38 89 ARG A C 1
ATOM 687 O O . ARG A 1 89 ? 18.193 1.721 26.137 1.00 75.38 89 ARG A O 1
ATOM 694 N N . ASP A 1 90 ? 16.102 1.532 26.957 1.00 78.81 90 ASP A N 1
ATOM 695 C CA . ASP A 1 90 ? 16.365 0.371 27.809 1.00 78.81 90 ASP A CA 1
ATOM 696 C C . ASP A 1 90 ? 16.001 -0.946 27.111 1.00 78.81 90 ASP A C 1
ATOM 698 O O . ASP A 1 90 ? 14.894 -1.113 26.611 1.00 78.81 90 ASP A O 1
ATOM 702 N N . TYR A 1 91 ? 16.943 -1.890 27.115 1.00 82.44 91 TYR A N 1
ATOM 703 C CA . TYR A 1 91 ? 16.819 -3.203 26.478 1.00 82.44 91 TYR A CA 1
ATOM 704 C C . TYR A 1 91 ? 17.301 -4.308 27.429 1.00 82.44 91 TYR A C 1
ATOM 706 O O . TYR A 1 91 ? 18.376 -4.134 28.021 1.00 82.44 91 TYR A O 1
ATOM 714 N N . PRO A 1 92 ? 16.613 -5.467 27.536 1.00 82.44 92 PRO A N 1
ATOM 715 C CA . PRO A 1 92 ? 16.941 -6.521 28.505 1.00 82.44 92 PRO A CA 1
ATOM 716 C C . PRO A 1 92 ? 18.412 -6.955 28.498 1.00 82.44 92 PRO A C 1
ATOM 718 O O . PRO A 1 92 ? 19.086 -6.909 29.528 1.00 82.44 92 PRO A O 1
ATOM 721 N N . TYR A 1 93 ? 18.967 -7.253 27.322 1.00 83.94 93 TYR A N 1
ATOM 722 C CA . TYR A 1 93 ? 20.360 -7.688 27.162 1.00 83.94 93 TYR A CA 1
ATOM 723 C C . TYR A 1 93 ? 21.389 -6.594 27.500 1.00 83.94 93 TYR A C 1
ATOM 725 O O . TYR A 1 93 ? 22.561 -6.881 27.736 1.00 83.94 93 TYR A O 1
ATOM 733 N N . THR A 1 94 ? 20.990 -5.319 27.561 1.00 89.38 94 THR A N 1
ATOM 734 C CA . THR A 1 94 ? 21.896 -4.241 27.981 1.00 89.38 94 THR A CA 1
ATOM 735 C C . THR A 1 94 ? 22.001 -4.137 29.496 1.00 89.38 94 THR A C 1
ATOM 737 O O . THR A 1 94 ? 22.994 -3.599 29.989 1.00 89.38 94 THR A O 1
ATOM 740 N N . ARG A 1 95 ? 21.022 -4.658 30.255 1.00 88.38 95 ARG A N 1
ATOM 741 C CA . ARG A 1 95 ? 20.901 -4.535 31.723 1.00 88.38 95 ARG A CA 1
ATOM 742 C C . ARG A 1 95 ? 22.084 -5.149 32.473 1.00 88.38 95 ARG A C 1
ATOM 744 O O . ARG A 1 95 ? 22.486 -4.633 33.513 1.00 88.38 95 ARG A O 1
ATOM 751 N N . GLN A 1 96 ? 22.769 -6.122 31.873 1.00 87.56 96 GLN A N 1
ATOM 752 C CA . GLN A 1 96 ? 23.978 -6.729 32.436 1.00 87.56 96 GLN A CA 1
ATOM 753 C C . GLN A 1 96 ? 25.084 -5.721 32.814 1.00 87.56 96 GLN A C 1
ATOM 755 O O . GLN A 1 96 ? 25.851 -5.971 33.749 1.00 87.56 96 GLN A O 1
ATOM 760 N N . TYR A 1 97 ? 25.133 -4.569 32.134 1.00 91.00 97 TYR A N 1
ATOM 761 C CA . TYR A 1 97 ? 26.118 -3.511 32.358 1.00 91.00 97 TYR A CA 1
ATOM 762 C C . TYR A 1 97 ? 25.748 -2.525 33.482 1.00 91.00 97 TYR A C 1
ATOM 764 O O . TYR A 1 97 ? 26.533 -1.606 33.731 1.00 91.00 97 TYR A O 1
ATOM 772 N N . VAL A 1 98 ? 24.605 -2.694 34.174 1.00 85.50 98 VAL A N 1
ATOM 773 C CA . VAL A 1 98 ? 24.311 -1.918 35.398 1.00 85.50 98 VAL A CA 1
ATOM 774 C C . VAL A 1 98 ? 25.430 -2.188 36.420 1.00 85.50 98 VAL A C 1
ATOM 776 O O . VAL A 1 98 ? 25.976 -3.295 36.461 1.00 85.50 98 VAL A O 1
ATOM 779 N N . ASP A 1 99 ? 25.831 -1.145 37.151 1.00 85.50 99 ASP A N 1
ATOM 780 C CA . ASP A 1 99 ? 26.908 -1.144 38.155 1.00 85.50 99 ASP A CA 1
ATOM 781 C C . ASP A 1 99 ? 28.297 -1.544 37.633 1.00 85.50 99 ASP A C 1
ATOM 783 O O . ASP A 1 99 ? 29.129 -2.102 38.347 1.00 85.50 99 ASP A O 1
ATOM 787 N N . THR A 1 100 ? 28.582 -1.253 36.357 1.00 88.81 100 THR A N 1
ATOM 788 C CA . THR A 1 100 ? 29.921 -1.432 35.771 1.00 88.81 100 THR A CA 1
ATOM 789 C C . THR A 1 100 ? 30.569 -0.104 35.399 1.00 88.81 100 THR A C 1
ATOM 791 O O . THR A 1 100 ? 29.958 0.749 34.752 1.00 88.81 100 THR A O 1
ATOM 794 N N . THR A 1 101 ? 31.851 0.053 35.731 1.00 90.00 101 THR A N 1
ATOM 795 C CA . THR A 1 101 ? 32.612 1.272 35.431 1.00 90.00 101 THR A CA 1
ATOM 796 C C . THR A 1 101 ? 33.036 1.320 33.952 1.00 90.00 101 THR A C 1
ATOM 798 O O . THR A 1 101 ? 33.687 0.377 33.481 1.00 90.00 101 THR A O 1
ATOM 801 N N . PRO A 1 102 ? 32.700 2.390 33.196 1.00 88.44 102 PRO A N 1
ATOM 802 C CA . PRO A 1 102 ? 33.199 2.609 31.834 1.00 88.44 102 PRO A CA 1
ATOM 803 C C . PRO A 1 102 ? 34.727 2.537 31.754 1.00 88.44 102 PRO A C 1
ATOM 805 O O . PRO A 1 102 ? 35.417 2.801 32.740 1.00 88.44 102 PRO A O 1
ATOM 808 N N . TYR A 1 103 ? 35.256 2.172 30.585 1.00 91.88 103 TYR A N 1
ATOM 809 C CA . TYR A 1 103 ? 36.671 1.864 30.318 1.00 91.88 103 TYR A CA 1
ATOM 810 C C . TYR A 1 103 ? 37.233 0.669 31.108 1.00 91.88 103 TYR A C 1
ATOM 812 O O . TYR A 1 103 ? 37.670 -0.308 30.502 1.00 91.88 103 TYR A O 1
ATOM 820 N N . LEU A 1 104 ? 37.187 0.701 32.445 1.00 91.94 104 LEU A N 1
ATOM 821 C CA . LEU A 1 104 ? 37.760 -0.329 33.319 1.00 91.94 104 LEU A CA 1
ATOM 822 C C . LEU A 1 104 ? 37.119 -1.698 33.107 1.00 91.94 104 LEU A C 1
ATOM 824 O O . LEU A 1 104 ? 37.831 -2.700 33.065 1.00 91.94 104 LEU A O 1
ATOM 828 N N . TYR A 1 105 ? 35.796 -1.751 32.932 1.00 93.12 105 TYR A N 1
ATOM 829 C CA . TYR A 1 105 ? 35.100 -3.003 32.642 1.00 93.12 105 TYR A CA 1
ATOM 830 C C . TYR A 1 105 ? 35.649 -3.665 31.373 1.00 93.12 105 TYR A C 1
ATOM 832 O O . TYR A 1 105 ? 36.063 -4.821 31.403 1.00 93.12 105 TYR A O 1
ATOM 840 N N . GLN A 1 106 ? 35.731 -2.911 30.276 1.00 91.81 106 GLN A N 1
ATOM 841 C CA . GLN A 1 106 ? 36.212 -3.420 28.994 1.00 91.81 106 GLN A CA 1
ATOM 842 C C . GLN A 1 106 ? 37.700 -3.799 29.047 1.00 91.81 106 GLN A C 1
ATOM 844 O O . GLN A 1 106 ? 38.086 -4.845 28.527 1.00 91.81 106 GLN A O 1
ATOM 849 N N . MET A 1 107 ? 38.530 -2.989 29.720 1.00 93.44 107 MET A N 1
ATOM 850 C CA . MET A 1 107 ? 39.946 -3.299 29.941 1.00 93.44 107 MET A CA 1
ATOM 851 C C . MET A 1 107 ? 40.117 -4.603 30.719 1.00 93.44 107 MET A C 1
ATOM 853 O O . MET A 1 107 ? 40.915 -5.449 30.315 1.00 93.44 107 MET A O 1
ATOM 857 N N . ARG A 1 108 ? 39.354 -4.792 31.803 1.00 94.00 108 ARG A N 1
ATOM 858 C CA . ARG A 1 108 ? 39.382 -6.009 32.623 1.00 94.00 108 ARG A CA 1
ATOM 859 C C . ARG A 1 108 ? 38.947 -7.226 31.815 1.00 94.00 108 ARG A C 1
ATOM 861 O O . ARG A 1 108 ? 39.672 -8.213 31.796 1.00 94.00 108 ARG A O 1
ATOM 868 N N . GLN A 1 109 ? 37.808 -7.147 31.132 1.00 94.56 109 GLN A N 1
ATOM 869 C CA . GLN A 1 109 ? 37.251 -8.271 30.380 1.00 94.56 109 GLN A CA 1
ATOM 870 C C . GLN A 1 109 ? 38.145 -8.667 29.190 1.00 94.56 109 GLN A C 1
ATOM 872 O O . GLN A 1 109 ? 38.466 -9.842 29.033 1.00 94.56 109 GLN A O 1
ATOM 877 N N . LEU A 1 110 ? 38.666 -7.703 28.417 1.00 93.81 110 LEU A N 1
ATOM 878 C CA . LEU A 1 110 ? 39.622 -8.002 27.341 1.00 93.81 110 LEU A CA 1
ATOM 879 C C . LEU A 1 110 ? 40.930 -8.602 27.884 1.00 93.81 110 LEU A C 1
ATOM 881 O O . LEU A 1 110 ? 41.495 -9.501 27.268 1.00 93.81 110 LEU A O 1
ATOM 885 N N . THR A 1 111 ? 41.412 -8.121 29.036 1.00 94.12 111 THR A N 1
ATOM 886 C CA . THR A 1 111 ? 42.678 -8.586 29.624 1.00 94.12 111 THR A CA 1
ATOM 887 C C . THR A 1 111 ? 42.572 -9.984 30.215 1.00 94.12 111 THR A C 1
ATOM 889 O O . THR A 1 111 ? 43.456 -10.803 30.000 1.00 94.12 111 THR A O 1
ATOM 892 N N . VAL A 1 112 ? 41.518 -10.255 30.983 1.00 93.00 112 VAL A N 1
ATOM 893 C CA . VAL A 1 112 ? 41.374 -11.515 31.721 1.00 93.00 112 VAL A CA 1
ATOM 894 C C . VAL A 1 112 ? 40.810 -12.617 30.831 1.00 93.00 112 VAL A C 1
ATOM 896 O O . VAL A 1 112 ? 41.356 -13.718 30.841 1.00 93.00 112 VAL A O 1
ATOM 899 N N . TRP A 1 113 ? 39.764 -12.306 30.058 1.00 91.88 113 TRP A N 1
ATOM 900 C CA . TRP A 1 113 ? 38.965 -13.283 29.311 1.00 91.88 113 TRP A CA 1
ATOM 901 C C . TRP A 1 113 ? 39.249 -13.285 27.801 1.00 91.88 113 TRP A C 1
ATOM 903 O O . TRP A 1 113 ? 39.245 -14.335 27.173 1.00 91.88 113 TRP A O 1
ATOM 913 N N . GLY A 1 114 ? 39.566 -12.128 27.211 1.00 90.12 114 GLY A N 1
ATOM 914 C CA . GLY A 1 114 ? 39.839 -12.034 25.770 1.00 90.12 114 GLY A CA 1
ATOM 915 C C . GLY A 1 114 ? 41.240 -12.496 25.354 1.00 90.12 114 GLY A C 1
ATOM 916 O O . GLY A 1 114 ? 41.385 -13.294 24.435 1.00 90.12 114 GLY A O 1
ATOM 917 N N . MET A 1 115 ? 42.281 -11.966 26.006 1.00 89.81 115 MET A N 1
ATOM 918 C CA . MET A 1 115 ? 43.684 -12.136 25.583 1.00 89.81 115 MET A CA 1
ATOM 919 C C . MET A 1 115 ? 44.547 -12.916 26.587 1.00 89.81 115 MET A C 1
ATOM 921 O O . MET A 1 115 ? 45.668 -13.304 26.259 1.00 89.81 115 MET A O 1
ATOM 925 N N . GLY A 1 116 ? 44.056 -13.117 27.813 1.00 90.88 116 GLY A N 1
ATOM 926 C CA . GLY A 1 116 ? 44.833 -13.631 28.942 1.00 90.88 116 GLY A CA 1
ATOM 927 C C . GLY A 1 116 ? 45.770 -12.581 29.563 1.00 90.88 116 GLY A C 1
ATOM 928 O O . GLY A 1 116 ? 46.241 -11.654 28.897 1.00 90.88 116 GLY A O 1
ATOM 929 N N . LEU A 1 117 ? 46.064 -12.733 30.863 1.00 90.31 117 LEU A N 1
ATOM 930 C CA . LEU A 1 117 ? 46.733 -11.702 31.675 1.00 90.31 117 LEU A CA 1
ATOM 931 C C . LEU A 1 117 ? 48.035 -11.147 31.054 1.00 90.31 117 LEU A C 1
ATOM 933 O O . LEU A 1 117 ? 48.146 -9.923 30.955 1.00 90.31 117 LEU A O 1
ATOM 937 N N . PRO A 1 118 ? 49.011 -11.965 30.594 1.00 90.44 118 PRO A N 1
ATOM 938 C CA . PRO A 1 118 ? 50.281 -11.425 30.102 1.00 90.44 118 PRO A CA 1
ATOM 939 C C . PRO A 1 118 ? 50.136 -10.597 28.819 1.00 90.44 118 PRO A C 1
ATOM 941 O O . PRO A 1 118 ? 50.739 -9.530 28.707 1.00 90.44 118 PRO A O 1
ATOM 944 N N . ALA A 1 119 ? 49.328 -11.055 27.859 1.00 91.00 119 ALA A N 1
ATOM 945 C CA . ALA A 1 119 ? 49.119 -10.340 26.602 1.00 91.00 119 ALA A CA 1
ATOM 946 C C . ALA A 1 119 ? 48.203 -9.125 26.782 1.00 91.00 119 ALA A C 1
ATOM 948 O O . ALA A 1 119 ? 48.520 -8.044 26.289 1.00 91.00 119 ALA A O 1
ATOM 949 N N . GLY A 1 120 ? 47.115 -9.268 27.543 1.00 93.81 120 GLY A N 1
ATOM 950 C CA . GLY A 1 120 ? 46.182 -8.179 27.814 1.00 93.81 120 GLY A CA 1
ATOM 951 C C . GLY A 1 120 ? 46.828 -7.003 28.552 1.00 93.81 120 GLY A C 1
ATOM 952 O O . GLY A 1 120 ? 46.660 -5.854 28.147 1.00 93.81 120 GLY A O 1
ATOM 953 N N . VAL A 1 121 ? 47.652 -7.268 29.574 1.00 94.19 121 VAL A N 1
ATOM 954 C CA . VAL A 1 121 ? 48.401 -6.209 30.277 1.00 94.19 121 VAL A CA 1
ATOM 955 C C . VAL A 1 121 ? 49.373 -5.504 29.327 1.00 94.19 121 VAL A C 1
ATOM 957 O O . VAL A 1 121 ? 49.450 -4.274 29.324 1.00 94.19 121 VAL A O 1
ATOM 960 N N . LEU A 1 122 ? 50.079 -6.255 28.473 1.00 93.12 122 LEU A N 1
ATOM 961 C CA . LEU A 1 122 ? 51.003 -5.675 27.495 1.00 93.12 122 LEU A CA 1
ATOM 962 C C . LEU A 1 122 ? 50.306 -4.849 26.413 1.00 93.12 122 LEU A C 1
ATOM 964 O O . LEU A 1 122 ? 50.897 -3.890 25.925 1.00 93.12 122 LEU A O 1
ATOM 968 N N . MET A 1 123 ? 49.067 -5.171 26.054 1.00 95.00 123 MET A N 1
ATOM 969 C CA . MET A 1 123 ? 48.260 -4.390 25.113 1.00 95.00 123 MET A CA 1
ATOM 970 C C . MET A 1 123 ? 47.949 -2.991 25.643 1.00 95.00 123 MET A C 1
ATOM 972 O O . MET A 1 123 ? 48.198 -2.001 24.950 1.00 95.00 123 MET A O 1
ATOM 976 N N . TRP A 1 124 ? 47.494 -2.884 26.892 1.00 95.44 124 TRP A N 1
ATOM 977 C CA . TRP A 1 124 ? 47.232 -1.586 27.521 1.00 95.44 124 TRP A CA 1
ATOM 978 C C . TRP A 1 124 ? 48.523 -0.821 27.835 1.00 95.44 124 TRP A C 1
ATOM 980 O O . TRP A 1 124 ? 48.604 0.385 27.588 1.00 95.44 124 TRP A O 1
ATOM 990 N N . ALA A 1 125 ? 49.570 -1.518 28.289 1.00 94.62 125 ALA A N 1
ATOM 991 C CA . ALA A 1 125 ? 50.891 -0.918 28.482 1.00 94.62 125 ALA A CA 1
ATOM 992 C C . ALA A 1 125 ? 51.500 -0.429 27.155 1.00 94.62 125 ALA A C 1
ATOM 994 O O . ALA A 1 125 ? 52.119 0.633 27.109 1.00 94.62 125 ALA A O 1
ATOM 995 N N . GLY A 1 126 ? 51.289 -1.168 26.063 1.00 94.75 126 GLY A N 1
ATOM 996 C CA . GLY A 1 126 ? 51.717 -0.817 24.712 1.00 94.75 126 GLY A CA 1
ATOM 997 C C . GLY A 1 126 ? 51.021 0.434 24.192 1.00 94.75 126 GLY A C 1
ATOM 998 O O . GLY A 1 126 ? 51.684 1.316 23.650 1.00 94.75 126 GLY A O 1
ATOM 999 N N . LEU A 1 127 ? 49.710 0.560 24.423 1.00 95.50 127 LEU A N 1
ATOM 1000 C CA . LEU A 1 127 ? 48.965 1.783 24.122 1.00 95.50 127 LEU A CA 1
ATOM 1001 C C . LEU A 1 127 ? 49.556 2.990 24.864 1.00 95.50 127 LEU A C 1
ATOM 1003 O O . LEU A 1 127 ? 49.895 3.991 24.231 1.00 95.50 127 LEU A O 1
ATOM 1007 N N . ALA A 1 128 ? 49.741 2.880 26.185 1.00 94.94 128 ALA A N 1
ATOM 1008 C CA . ALA A 1 128 ? 50.325 3.947 26.998 1.00 94.94 128 ALA A CA 1
ATOM 1009 C C . ALA A 1 128 ? 51.745 4.314 26.530 1.00 94.94 128 ALA A C 1
ATOM 1011 O O . ALA A 1 128 ? 52.069 5.491 26.362 1.00 94.94 128 ALA A O 1
ATOM 1012 N N . PHE A 1 129 ? 52.577 3.313 26.233 1.00 94.31 129 PHE A N 1
ATOM 1013 C CA . PHE A 1 129 ? 53.914 3.504 25.678 1.00 94.31 129 PHE A CA 1
ATOM 1014 C C . PHE A 1 129 ? 53.887 4.239 24.334 1.00 94.31 129 PHE A C 1
ATOM 1016 O O . PHE A 1 129 ? 54.621 5.211 24.142 1.00 94.31 129 PHE A O 1
ATOM 1023 N N . CYS A 1 130 ? 53.029 3.819 23.403 1.00 95.25 130 CYS A N 1
ATOM 1024 C CA . CYS A 1 130 ? 52.895 4.473 22.108 1.00 95.25 130 CYS A CA 1
ATOM 1025 C C . CYS A 1 130 ? 52.454 5.931 22.260 1.00 95.25 130 CYS A C 1
ATOM 1027 O O . CYS A 1 130 ? 53.014 6.776 21.561 1.00 95.25 130 CYS A O 1
ATOM 1029 N N . VAL A 1 131 ? 51.534 6.241 23.185 1.00 94.12 131 VAL A N 1
ATOM 1030 C CA . VAL A 1 131 ? 51.125 7.620 23.515 1.00 94.12 131 VAL A CA 1
ATOM 1031 C C . VAL A 1 131 ? 52.320 8.435 24.011 1.00 94.12 131 VAL A C 1
ATOM 1033 O O . VAL A 1 131 ? 52.619 9.488 23.447 1.00 94.12 131 VAL A O 1
ATOM 1036 N N . VAL A 1 132 ? 53.064 7.926 24.997 1.00 93.12 132 VAL A N 1
ATOM 1037 C CA . VAL A 1 132 ? 54.245 8.613 25.547 1.00 93.12 132 VAL A CA 1
ATOM 1038 C C . VAL A 1 132 ? 55.288 8.877 24.459 1.00 93.12 132 VAL A C 1
ATOM 1040 O O . VAL A 1 132 ? 55.785 9.994 24.339 1.00 93.12 132 VAL A O 1
ATOM 1043 N N . ILE A 1 133 ? 55.600 7.890 23.615 1.00 91.94 133 ILE A N 1
ATOM 1044 C CA . ILE A 1 133 ? 56.592 8.038 22.540 1.00 91.94 133 ILE A CA 1
ATOM 1045 C C . ILE A 1 133 ? 56.099 8.958 21.416 1.00 91.94 133 ILE A C 1
ATOM 1047 O O . ILE A 1 133 ? 56.894 9.725 20.864 1.00 91.94 133 ILE A O 1
ATOM 1051 N N . ALA A 1 134 ? 54.812 8.907 21.069 1.00 91.00 134 ALA A N 1
ATOM 1052 C CA . ALA A 1 134 ? 54.216 9.805 20.085 1.00 91.00 134 ALA A CA 1
ATOM 1053 C C . ALA A 1 134 ? 54.359 11.269 20.516 1.00 91.00 134 ALA A C 1
ATOM 1055 O O . ALA A 1 134 ? 54.743 12.100 19.696 1.00 91.00 134 ALA A O 1
ATOM 1056 N N . ILE A 1 135 ? 54.136 11.569 21.799 1.00 88.38 135 ILE A N 1
ATOM 1057 C CA . ILE A 1 135 ? 54.262 12.922 22.354 1.00 88.38 135 ILE A CA 1
ATOM 1058 C C . ILE A 1 135 ? 55.738 13.308 22.523 1.00 88.38 135 ILE A C 1
ATOM 1060 O O . ILE A 1 135 ? 56.185 14.312 21.969 1.00 88.38 135 ILE A O 1
ATOM 1064 N N . ALA A 1 136 ? 56.519 12.492 23.236 1.00 90.50 136 ALA A N 1
ATOM 1065 C CA . ALA A 1 136 ? 57.889 12.825 23.627 1.00 90.50 136 ALA A CA 1
ATOM 1066 C C . ALA A 1 136 ? 58.872 12.845 22.447 1.00 90.50 136 ALA A C 1
ATOM 1068 O O . ALA A 1 136 ? 59.802 13.646 22.430 1.00 90.50 136 ALA A O 1
ATOM 1069 N N . ARG A 1 137 ? 58.689 11.965 21.452 1.00 87.31 137 ARG A N 1
ATOM 1070 C CA . ARG A 1 137 ? 59.607 11.824 20.304 1.00 87.31 137 ARG A CA 1
ATOM 1071 C C . ARG A 1 137 ? 58.992 12.234 18.970 1.00 87.31 137 ARG A C 1
ATOM 1073 O O . ARG A 1 137 ? 59.648 12.086 17.942 1.00 87.31 137 ARG A O 1
ATOM 1080 N N . ARG A 1 138 ? 57.740 12.713 18.961 1.00 86.44 138 ARG A N 1
ATOM 1081 C CA . ARG A 1 138 ? 56.994 13.067 17.737 1.00 86.44 138 ARG A CA 1
ATOM 1082 C C . ARG A 1 138 ? 57.022 11.948 16.687 1.00 86.44 138 ARG A C 1
ATOM 1084 O O . ARG A 1 138 ? 57.146 12.201 15.487 1.00 86.44 138 ARG A O 1
ATOM 1091 N N . ASN A 1 139 ? 56.947 10.692 17.140 1.00 87.88 139 ASN A N 1
ATOM 1092 C CA . ASN A 1 139 ? 57.028 9.528 16.261 1.00 87.88 139 ASN A CA 1
ATOM 1093 C C . ASN A 1 139 ? 55.788 9.465 15.356 1.00 87.88 139 ASN A C 1
ATOM 1095 O O . ASN A 1 139 ? 54.686 9.166 15.812 1.00 87.88 139 ASN A O 1
ATOM 1099 N N . ARG A 1 140 ? 55.985 9.722 14.060 1.00 88.69 140 ARG A N 1
ATOM 1100 C CA . ARG A 1 140 ? 54.911 9.820 13.060 1.00 88.69 140 ARG A CA 1
ATOM 1101 C C . ARG A 1 140 ? 54.103 8.530 12.916 1.00 88.69 140 ARG A C 1
ATOM 1103 O O . ARG A 1 140 ? 52.890 8.604 12.758 1.00 88.69 140 ARG A O 1
ATOM 1110 N N . SER A 1 141 ? 54.747 7.368 13.015 1.00 88.81 141 SER A N 1
ATOM 1111 C CA . SER A 1 141 ? 54.073 6.070 12.909 1.00 88.81 141 SER A CA 1
ATOM 1112 C C . SER A 1 141 ? 53.145 5.824 14.099 1.00 88.81 141 SER A C 1
ATOM 1114 O O . SER A 1 141 ? 52.011 5.393 13.914 1.00 88.81 141 SER A O 1
ATOM 1116 N N . HIS A 1 142 ? 53.584 6.160 15.318 1.00 91.12 142 HIS A N 1
ATOM 1117 C CA . HIS A 1 142 ? 52.729 6.066 16.507 1.00 91.12 142 HIS A CA 1
ATOM 1118 C C . HIS A 1 142 ? 51.598 7.099 16.474 1.00 91.12 142 HIS A C 1
ATOM 1120 O O . HIS A 1 142 ? 50.469 6.757 16.804 1.00 91.12 142 HIS A O 1
ATOM 1126 N N . ILE A 1 143 ? 51.868 8.331 16.024 1.00 90.88 143 ILE A N 1
ATOM 1127 C CA . ILE A 1 143 ? 50.835 9.365 15.849 1.00 90.88 143 ILE A CA 1
ATOM 1128 C C . ILE A 1 143 ? 49.754 8.882 14.875 1.00 90.88 143 ILE A C 1
ATOM 1130 O O . ILE A 1 143 ? 48.570 9.011 15.172 1.00 90.88 143 ILE A O 1
ATOM 1134 N N . LEU A 1 144 ? 50.139 8.281 13.745 1.00 91.19 144 LEU A N 1
ATOM 1135 C CA . LEU A 1 144 ? 49.185 7.749 12.774 1.00 91.19 144 LEU A CA 1
ATOM 1136 C C . LEU A 1 144 ? 48.340 6.609 13.362 1.00 91.19 144 LEU A C 1
ATOM 1138 O O . LEU A 1 144 ? 47.121 6.626 13.216 1.00 91.19 144 LEU A O 1
ATOM 1142 N N . LEU A 1 145 ? 48.952 5.654 14.070 1.00 90.56 145 LEU A N 1
ATOM 1143 C CA . LEU A 1 145 ? 48.217 4.562 14.721 1.00 90.56 145 LEU A CA 1
ATOM 1144 C C . LEU A 1 145 ? 47.244 5.078 15.794 1.00 90.56 145 LEU A C 1
ATOM 1146 O O . LEU A 1 145 ? 46.090 4.659 15.831 1.00 90.56 145 LEU A O 1
ATOM 1150 N N . LEU A 1 146 ? 47.684 6.018 16.633 1.00 93.38 146 LEU A N 1
ATOM 1151 C CA . LEU A 1 146 ? 46.872 6.593 17.708 1.00 93.38 146 LEU A CA 1
ATOM 1152 C C . LEU A 1 146 ? 45.760 7.511 17.198 1.00 93.38 146 LEU A C 1
ATOM 1154 O O . LEU A 1 146 ? 44.742 7.642 17.871 1.00 93.38 146 LEU A O 1
ATOM 1158 N N . SER A 1 147 ? 45.936 8.128 16.025 1.00 92.50 147 SER A N 1
ATOM 1159 C CA . SER A 1 147 ? 45.015 9.140 15.494 1.00 92.50 147 SER A CA 1
ATOM 1160 C C . SER A 1 147 ? 43.573 8.660 15.334 1.00 92.50 147 SER A C 1
ATOM 1162 O O . SER A 1 147 ? 42.669 9.477 15.434 1.00 92.50 147 SER A O 1
ATOM 1164 N N . TRP A 1 148 ? 43.340 7.360 15.143 1.00 91.62 148 TRP A N 1
ATOM 1165 C CA . TRP A 1 148 ? 41.993 6.784 15.159 1.00 91.62 148 TRP A CA 1
ATOM 1166 C C . TRP A 1 148 ? 41.776 5.848 16.355 1.00 91.62 148 TRP A C 1
ATOM 1168 O O . TRP A 1 148 ? 40.694 5.863 16.934 1.00 91.62 148 TRP A O 1
ATOM 1178 N N . ALA A 1 149 ? 42.797 5.080 16.765 1.00 92.44 149 ALA A N 1
ATOM 1179 C CA . ALA A 1 149 ? 42.683 4.089 17.834 1.00 92.44 149 ALA A CA 1
ATOM 1180 C C . ALA A 1 149 ? 42.334 4.727 19.187 1.00 92.44 149 ALA A C 1
ATOM 1182 O O . ALA A 1 149 ? 41.506 4.195 19.925 1.00 92.44 149 ALA A O 1
ATOM 1183 N N . LEU A 1 150 ? 42.928 5.886 19.499 1.00 92.12 150 LEU A N 1
ATOM 1184 C CA . LEU A 1 150 ? 42.671 6.588 20.754 1.00 92.12 150 LEU A CA 1
ATOM 1185 C C . LEU A 1 150 ? 41.289 7.273 20.757 1.00 92.12 150 LEU A C 1
ATOM 1187 O O . LEU A 1 150 ? 40.541 7.021 21.700 1.00 92.12 150 LEU A O 1
ATOM 1191 N N . PRO A 1 151 ? 40.874 8.047 19.727 1.00 92.75 151 PRO A N 1
ATOM 1192 C CA . PRO A 1 151 ? 39.501 8.557 19.650 1.00 92.75 151 PRO A CA 1
ATOM 1193 C C . PRO A 1 151 ? 38.438 7.460 19.654 1.00 92.75 151 PRO A C 1
ATOM 1195 O O . PRO A 1 151 ? 37.429 7.601 20.338 1.00 92.75 151 PRO A O 1
ATOM 1198 N N . TYR A 1 152 ? 38.669 6.356 18.936 1.00 92.50 152 TYR A N 1
ATOM 1199 C CA . TYR A 1 152 ? 37.757 5.215 18.934 1.00 92.50 152 TYR A CA 1
ATOM 1200 C C . TYR A 1 152 ? 37.590 4.652 20.347 1.00 92.50 152 TYR A C 1
ATOM 1202 O O . TYR A 1 152 ? 36.464 4.565 20.822 1.00 92.50 152 TYR A O 1
ATOM 1210 N N . PHE A 1 153 ? 38.694 4.380 21.055 1.00 92.31 153 PHE A N 1
ATOM 1211 C CA . PHE A 1 153 ? 38.648 3.891 22.434 1.00 92.31 153 PHE A CA 1
ATOM 1212 C C . PHE A 1 153 ? 37.994 4.878 23.411 1.00 92.31 153 PHE A C 1
ATOM 1214 O O . PHE A 1 153 ? 37.239 4.455 24.279 1.00 92.31 153 PHE A O 1
ATOM 1221 N N . ILE A 1 154 ? 38.242 6.185 23.271 1.00 92.00 154 ILE A N 1
ATOM 1222 C CA . ILE A 1 154 ? 37.595 7.213 24.104 1.00 92.00 154 ILE A CA 1
ATOM 1223 C C . ILE A 1 154 ? 36.073 7.175 23.914 1.00 92.00 154 ILE A C 1
ATOM 1225 O O . ILE A 1 154 ? 35.329 7.219 24.887 1.00 92.00 154 ILE A O 1
ATOM 1229 N N . ILE A 1 155 ? 35.603 7.045 22.672 1.00 89.69 155 ILE A N 1
ATOM 1230 C CA . ILE A 1 155 ? 34.170 6.987 22.369 1.00 89.69 155 ILE A CA 1
ATOM 1231 C C . ILE A 1 155 ? 33.566 5.667 22.864 1.00 89.69 155 ILE A C 1
ATOM 1233 O O . ILE A 1 155 ? 32.625 5.678 23.654 1.00 89.69 155 ILE A O 1
ATOM 1237 N N . THR A 1 156 ? 34.107 4.526 22.429 1.00 90.06 156 THR A N 1
ATOM 1238 C CA . THR A 1 156 ? 33.514 3.208 22.708 1.00 90.06 156 THR A CA 1
ATOM 1239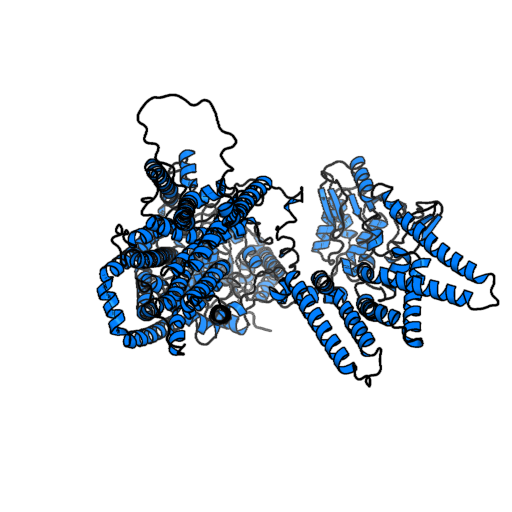 C C . THR A 1 156 ? 33.725 2.748 24.144 1.00 90.06 156 THR A C 1
ATOM 1241 O O . THR A 1 156 ? 32.907 2.005 24.683 1.00 90.06 156 THR A O 1
ATOM 1244 N N . GLY A 1 157 ? 34.816 3.178 24.777 1.00 89.44 157 GLY A N 1
ATOM 1245 C CA . GLY A 1 157 ? 35.093 2.921 26.187 1.00 89.44 157 GLY A CA 1
ATOM 1246 C C . GLY A 1 157 ? 34.196 3.719 27.129 1.00 89.44 157 GLY A C 1
ATOM 1247 O O . GLY A 1 157 ? 33.923 3.254 28.237 1.00 89.44 157 GLY A O 1
ATOM 1248 N N . GLY A 1 158 ? 33.695 4.874 26.676 1.00 89.44 158 GLY A N 1
ATOM 1249 C CA . GLY A 1 158 ? 32.771 5.729 27.419 1.00 89.44 158 GLY A CA 1
ATOM 1250 C C . GLY A 1 158 ? 31.305 5.293 27.357 1.00 89.44 158 GLY A C 1
ATOM 1251 O O . GLY A 1 158 ? 30.480 5.864 28.068 1.00 89.44 158 GLY A O 1
ATOM 1252 N N . PHE A 1 159 ? 30.958 4.297 26.536 1.00 91.88 159 PHE A N 1
ATOM 1253 C CA . PHE A 1 159 ? 29.587 3.796 26.450 1.00 91.88 159 PHE A CA 1
ATOM 1254 C C . PHE A 1 159 ? 29.120 3.156 27.762 1.00 91.88 159 PHE A C 1
ATOM 1256 O O . PHE A 1 159 ? 29.880 2.500 28.484 1.00 91.88 159 PHE A O 1
ATOM 1263 N N . GLN A 1 160 ? 27.830 3.325 28.059 1.00 88.25 160 GLN A N 1
ATOM 1264 C CA . GLN A 1 160 ? 27.211 2.672 29.207 1.00 88.25 160 GLN A CA 1
ATOM 1265 C C . GLN A 1 160 ? 26.982 1.181 28.936 1.00 88.25 160 GLN A C 1
ATOM 1267 O O . GLN A 1 160 ? 27.138 0.370 29.850 1.00 88.25 160 GLN A O 1
ATOM 1272 N N . VAL A 1 161 ? 26.695 0.816 27.683 1.00 90.31 161 VAL A N 1
ATOM 1273 C CA . VAL A 1 161 ? 26.672 -0.571 27.194 1.00 90.31 161 VAL A CA 1
ATOM 1274 C C . VAL A 1 161 ? 28.052 -0.948 26.672 1.00 90.31 161 VAL A C 1
ATOM 1276 O O . VAL A 1 161 ? 28.631 -0.233 25.855 1.00 90.31 161 VAL A O 1
ATOM 1279 N N . LYS A 1 162 ? 28.602 -2.068 27.148 1.00 90.94 162 LYS A N 1
ATOM 1280 C CA . LYS A 1 162 ? 30.047 -2.333 27.072 1.00 90.94 162 LYS A CA 1
ATOM 1281 C C . LYS A 1 162 ? 30.390 -3.634 26.349 1.00 90.94 162 LYS A C 1
ATOM 1283 O O . LYS A 1 162 ? 31.332 -4.311 26.752 1.00 90.94 162 LYS A O 1
ATOM 1288 N N . PHE A 1 163 ? 29.671 -3.951 25.270 1.00 88.56 163 PHE A N 1
ATOM 1289 C CA . PHE A 1 163 ? 29.931 -5.157 24.482 1.00 88.56 163 PHE A CA 1
ATOM 1290 C C . PHE A 1 163 ? 31.395 -5.236 24.041 1.00 88.56 163 PHE A C 1
ATOM 1292 O O . PHE A 1 163 ? 31.896 -4.356 23.334 1.00 88.56 163 PHE A O 1
ATOM 1299 N N . LEU A 1 164 ? 32.071 -6.332 24.380 1.00 87.75 164 LEU A N 1
ATOM 1300 C CA . LEU A 1 164 ? 33.481 -6.519 24.033 1.00 87.75 164 LEU A CA 1
ATOM 1301 C C . LEU A 1 164 ? 33.744 -6.584 22.533 1.00 87.75 164 LEU A C 1
ATOM 1303 O O . LEU A 1 164 ? 34.816 -6.184 22.078 1.00 87.75 164 LEU A O 1
ATOM 1307 N N . ARG A 1 165 ? 32.751 -6.992 21.739 1.00 87.50 165 ARG A N 1
ATOM 1308 C CA . ARG A 1 165 ? 32.835 -6.951 20.272 1.00 87.50 165 ARG A CA 1
ATOM 1309 C C . ARG A 1 165 ? 33.098 -5.545 19.717 1.00 87.50 165 ARG A C 1
ATOM 1311 O O . ARG A 1 165 ? 33.594 -5.429 18.601 1.00 87.50 165 ARG A O 1
ATOM 1318 N N . TYR A 1 166 ? 32.812 -4.481 20.475 1.00 88.25 166 TYR A N 1
ATOM 1319 C CA . TYR A 1 166 ? 33.168 -3.111 20.088 1.00 88.25 166 TYR A CA 1
ATOM 1320 C C . TYR A 1 166 ? 34.658 -2.811 20.260 1.00 88.25 166 TYR A C 1
ATOM 1322 O O . TYR A 1 166 ? 35.164 -1.914 19.602 1.00 88.25 166 TYR A O 1
ATOM 1330 N N . LEU A 1 167 ? 35.396 -3.578 21.064 1.00 89.19 167 LEU A N 1
ATOM 1331 C CA . LEU A 1 167 ? 36.855 -3.482 21.119 1.00 89.19 167 LEU A CA 1
ATOM 1332 C C . LEU A 1 167 ? 37.561 -4.339 20.068 1.00 89.19 167 LEU A C 1
ATOM 1334 O O . LEU A 1 167 ? 38.738 -4.107 19.805 1.00 89.19 167 LEU A O 1
ATOM 1338 N N . LEU A 1 168 ? 36.865 -5.277 19.420 1.00 88.50 168 LEU A N 1
ATOM 1339 C CA . LEU A 1 168 ? 37.462 -6.179 18.433 1.00 88.50 168 LEU A CA 1
ATOM 1340 C C . LEU A 1 168 ? 38.243 -5.451 17.316 1.00 88.50 168 LEU A C 1
ATOM 1342 O O . LEU A 1 168 ? 39.346 -5.897 17.004 1.00 88.50 168 LEU A O 1
ATOM 1346 N N . PRO A 1 169 ? 37.776 -4.313 16.752 1.00 87.75 169 PRO A N 1
ATOM 1347 C CA . PRO A 1 169 ? 38.557 -3.563 15.762 1.00 87.75 169 PRO A CA 1
ATOM 1348 C C . PRO A 1 169 ? 39.859 -2.972 16.319 1.00 87.75 169 PRO A C 1
ATOM 1350 O O . PRO A 1 169 ? 40.807 -2.755 15.568 1.00 87.75 169 PRO A O 1
ATOM 1353 N N . LEU A 1 170 ? 39.910 -2.703 17.625 1.00 90.88 170 LEU A N 1
ATOM 1354 C CA . LEU A 1 170 ? 41.057 -2.125 18.320 1.00 90.88 170 LEU A CA 1
ATOM 1355 C C . LEU A 1 170 ? 42.081 -3.203 18.727 1.00 90.88 170 LEU A C 1
ATOM 1357 O O . LEU A 1 170 ? 43.283 -2.934 18.731 1.00 90.88 170 LEU A O 1
ATOM 1361 N N . THR A 1 171 ? 41.627 -4.429 19.008 1.00 92.50 171 THR A N 1
ATOM 1362 C CA . THR A 1 171 ? 42.441 -5.557 19.497 1.00 92.50 171 THR A CA 1
ATOM 1363 C C . THR A 1 171 ? 43.701 -5.830 18.653 1.00 92.50 171 THR A C 1
ATOM 1365 O O . THR A 1 171 ? 44.788 -5.854 19.236 1.00 92.50 171 THR A O 1
ATOM 1368 N N . PRO A 1 172 ? 43.656 -5.951 17.305 1.00 92.62 172 PRO A N 1
ATOM 1369 C CA . PRO A 1 172 ? 44.870 -6.169 16.511 1.00 92.62 172 PRO A CA 1
ATOM 1370 C C . PRO A 1 172 ? 45.887 -5.029 16.642 1.00 92.62 172 PRO A C 1
ATOM 1372 O O . PRO A 1 172 ? 47.093 -5.260 16.683 1.00 92.62 172 PRO A O 1
ATOM 1375 N N . PHE A 1 173 ? 45.416 -3.786 16.749 1.00 92.75 173 PHE A N 1
ATOM 1376 C CA . PHE A 1 173 ? 46.284 -2.615 16.851 1.00 92.75 173 PHE A CA 1
ATOM 1377 C C . PHE A 1 173 ? 46.907 -2.486 18.235 1.00 92.75 173 PHE A C 1
ATOM 1379 O O . PHE A 1 173 ? 48.080 -2.138 18.340 1.00 92.75 173 PHE A O 1
ATOM 1386 N N . LEU A 1 174 ? 46.171 -2.836 19.289 1.00 94.19 174 LEU A N 1
ATOM 1387 C CA . LEU A 1 174 ? 46.729 -2.956 20.633 1.00 94.19 174 LEU A CA 1
ATOM 1388 C C . LEU A 1 174 ? 47.810 -4.042 20.701 1.00 94.19 174 LEU A C 1
ATOM 1390 O O . LEU A 1 174 ? 48.834 -3.831 21.346 1.00 94.19 174 LEU A O 1
ATOM 1394 N N . ALA A 1 175 ? 47.642 -5.161 19.990 1.00 92.19 175 ALA A N 1
ATOM 1395 C CA . ALA A 1 175 ? 48.678 -6.189 19.885 1.00 92.19 175 ALA A CA 1
ATOM 1396 C C . ALA A 1 175 ? 49.927 -5.676 19.138 1.00 92.19 175 ALA A C 1
ATOM 1398 O O . ALA A 1 175 ? 51.053 -5.922 19.571 1.00 92.19 175 ALA A O 1
ATOM 1399 N N . ILE A 1 176 ? 49.753 -4.887 18.068 1.00 93.62 176 ILE A N 1
ATOM 1400 C CA . ILE A 1 176 ? 50.871 -4.208 17.385 1.00 93.62 176 ILE A CA 1
ATOM 1401 C C . ILE A 1 176 ? 51.585 -3.235 18.340 1.00 93.62 176 ILE A C 1
ATOM 1403 O O . ILE A 1 176 ? 52.816 -3.200 18.378 1.00 93.62 176 ILE A O 1
ATOM 1407 N N . MET A 1 177 ? 50.841 -2.462 19.137 1.00 94.19 177 MET A N 1
ATOM 1408 C CA . MET A 1 177 ? 51.413 -1.534 20.122 1.00 94.19 177 MET A CA 1
ATOM 1409 C C . MET A 1 177 ? 52.150 -2.272 21.250 1.00 94.19 177 MET A C 1
ATOM 1411 O O . MET A 1 177 ? 53.240 -1.850 21.641 1.00 94.19 177 MET A O 1
ATOM 1415 N N . ALA A 1 178 ? 51.626 -3.409 21.718 1.00 91.88 178 ALA A N 1
ATOM 1416 C CA . ALA A 1 178 ? 52.328 -4.306 22.636 1.00 91.88 178 ALA A CA 1
ATOM 1417 C C . ALA A 1 178 ? 53.652 -4.801 22.031 1.00 91.88 178 ALA A C 1
ATOM 1419 O O . ALA A 1 178 ? 54.700 -4.731 22.674 1.00 91.88 178 ALA A O 1
ATOM 1420 N N . GLY A 1 179 ? 53.636 -5.224 20.763 1.00 89.25 179 GLY A N 1
ATOM 1421 C CA . GLY A 1 179 ? 54.841 -5.608 20.024 1.00 89.25 179 GLY A CA 1
ATOM 1422 C C . GLY A 1 179 ? 55.859 -4.467 19.902 1.00 89.25 179 GLY A C 1
ATOM 1423 O O . GLY A 1 179 ? 57.061 -4.684 20.079 1.00 89.25 179 GLY A O 1
ATOM 1424 N N . SER A 1 180 ? 55.395 -3.235 19.668 1.00 90.19 180 SER A N 1
ATOM 1425 C CA . SER A 1 180 ? 56.240 -2.030 19.644 1.00 90.19 180 SER A CA 1
ATOM 1426 C C . SER A 1 180 ? 56.913 -1.768 20.997 1.00 90.19 180 SER A C 1
ATOM 1428 O O . SER A 1 180 ? 58.117 -1.505 21.045 1.00 90.19 180 SER A O 1
ATOM 1430 N N . LEU A 1 181 ? 56.178 -1.906 22.108 1.00 90.81 181 LEU A N 1
ATOM 1431 C CA . LEU A 1 181 ? 56.733 -1.807 23.463 1.00 90.81 181 LEU A CA 1
ATOM 1432 C C . LEU A 1 181 ? 57.816 -2.866 23.706 1.00 90.81 181 LEU A C 1
ATOM 1434 O O . LEU A 1 181 ? 58.924 -2.527 24.121 1.00 90.81 181 LEU A O 1
ATOM 1438 N N . VAL A 1 182 ? 57.526 -4.135 23.410 1.00 85.56 182 VAL A N 1
ATOM 1439 C CA . VAL A 1 182 ? 58.451 -5.255 23.652 1.00 85.56 182 VAL A CA 1
ATOM 1440 C C . VAL A 1 182 ? 59.736 -5.105 22.830 1.00 85.56 182 VAL A C 1
ATOM 1442 O O . VAL A 1 182 ? 60.839 -5.201 23.368 1.00 85.56 182 VAL A O 1
ATOM 1445 N N . THR A 1 183 ? 59.624 -4.795 21.538 1.00 84.75 183 THR A N 1
ATOM 1446 C CA . THR A 1 183 ? 60.789 -4.590 20.656 1.00 84.75 183 THR A CA 1
ATOM 1447 C C . THR A 1 183 ? 61.613 -3.358 21.045 1.00 84.75 183 THR A C 1
ATOM 1449 O O . THR A 1 183 ? 62.850 -3.397 21.025 1.00 84.75 183 THR A O 1
ATOM 1452 N N . SER A 1 184 ? 60.956 -2.278 21.474 1.00 85.81 184 SER A N 1
ATOM 1453 C CA . SER A 1 184 ? 61.618 -1.085 22.016 1.00 85.81 184 SER A CA 1
ATOM 1454 C C . SER A 1 184 ? 62.343 -1.368 23.336 1.00 85.81 184 SER A C 1
ATOM 1456 O O . SER A 1 184 ? 63.452 -0.879 23.547 1.00 85.81 184 SER A O 1
ATOM 1458 N N . ALA A 1 185 ? 61.771 -2.200 24.208 1.00 82.50 185 ALA A N 1
ATOM 1459 C CA . ALA A 1 185 ? 62.408 -2.617 25.454 1.00 82.50 185 ALA A CA 1
ATOM 1460 C C . ALA A 1 185 ? 63.643 -3.502 25.197 1.00 82.50 185 ALA A C 1
ATOM 1462 O O . ALA A 1 185 ? 64.707 -3.259 25.770 1.00 82.50 185 ALA A O 1
ATOM 1463 N N . VAL A 1 186 ? 63.545 -4.477 24.283 1.00 77.88 186 VAL A N 1
ATOM 1464 C CA . VAL A 1 186 ? 64.670 -5.346 23.879 1.00 77.88 186 VAL A CA 1
ATOM 1465 C C . VAL A 1 186 ? 65.815 -4.522 23.282 1.00 77.88 186 VAL A C 1
ATOM 1467 O O . VAL A 1 186 ? 66.979 -4.723 23.636 1.00 77.88 186 VAL A O 1
ATOM 1470 N N . SER A 1 187 ? 65.503 -3.586 22.382 1.00 80.31 187 SER A N 1
ATOM 1471 C CA . SER A 1 187 ? 66.512 -2.721 21.757 1.00 80.31 187 SER A CA 1
ATOM 1472 C C . SER A 1 187 ? 67.170 -1.768 22.760 1.00 80.31 187 SER A C 1
ATOM 1474 O O . SER A 1 187 ? 68.392 -1.621 22.738 1.00 80.31 187 SER A O 1
ATOM 1476 N N . TRP A 1 188 ? 66.406 -1.195 23.695 1.00 78.69 188 TRP A N 1
ATOM 1477 C CA . TRP A 1 188 ? 66.946 -0.364 24.775 1.00 78.69 188 TRP A CA 1
ATOM 1478 C C . TRP A 1 188 ? 67.893 -1.146 25.700 1.00 78.69 188 TRP A C 1
ATOM 1480 O O . TRP A 1 188 ? 68.988 -0.663 26.002 1.00 78.69 188 TRP A O 1
ATOM 1490 N N . LEU A 1 189 ? 67.527 -2.374 26.087 1.00 74.06 189 LEU A N 1
ATOM 1491 C CA . LEU A 1 189 ? 68.363 -3.248 26.920 1.00 74.06 189 LEU A CA 1
ATOM 1492 C C . LEU A 1 189 ? 69.665 -3.664 26.223 1.00 74.06 189 LEU A C 1
ATOM 1494 O O . LEU A 1 189 ? 70.697 -3.762 26.880 1.00 74.06 189 LEU A O 1
ATOM 1498 N N . ARG A 1 190 ? 69.642 -3.866 24.899 1.00 71.25 190 ARG A N 1
ATOM 1499 C CA . ARG A 1 190 ? 70.847 -4.148 24.096 1.00 71.25 190 ARG A CA 1
ATOM 1500 C C . ARG A 1 190 ? 71.813 -2.964 24.018 1.00 71.25 190 ARG A C 1
ATOM 1502 O O . ARG A 1 190 ? 73.015 -3.178 23.911 1.00 71.25 190 ARG A O 1
ATOM 1509 N N . ALA A 1 191 ? 71.302 -1.735 24.048 1.00 72.81 191 ALA A N 1
ATOM 1510 C CA . ALA A 1 191 ? 72.110 -0.527 23.892 1.00 72.81 191 ALA A CA 1
ATOM 1511 C C . ALA A 1 191 ? 72.899 -0.126 25.159 1.00 72.81 191 ALA A C 1
ATOM 1513 O O . ALA A 1 191 ? 73.823 0.680 25.064 1.00 72.81 191 ALA A O 1
ATOM 1514 N N . HIS A 1 192 ? 72.581 -0.683 26.335 1.00 72.75 192 HIS A N 1
ATOM 1515 C CA . HIS A 1 192 ? 73.242 -0.347 27.604 1.00 72.75 192 HIS A CA 1
ATOM 1516 C C . HIS A 1 192 ? 74.309 -1.398 27.981 1.00 72.75 192 HIS A C 1
ATOM 1518 O O . HIS A 1 192 ? 73.991 -2.524 28.357 1.00 72.75 192 HIS A O 1
ATOM 1524 N N . ARG A 1 193 ? 75.595 -1.009 27.899 1.00 55.16 193 ARG A N 1
ATOM 1525 C CA . ARG A 1 193 ? 76.793 -1.886 27.920 1.00 55.16 193 ARG A CA 1
ATOM 1526 C C . ARG A 1 193 ? 77.022 -2.774 29.163 1.00 55.16 193 ARG A C 1
ATOM 1528 O O . ARG A 1 193 ? 77.737 -3.759 29.034 1.00 55.16 193 ARG A O 1
ATOM 1535 N N . ASN A 1 194 ? 76.425 -2.502 30.328 1.00 59.31 194 ASN A N 1
ATOM 1536 C CA . ASN A 1 194 ? 76.709 -3.238 31.582 1.00 59.31 194 ASN A CA 1
ATOM 1537 C C . ASN A 1 194 ? 75.734 -4.396 31.894 1.00 59.31 194 ASN A C 1
ATOM 1539 O O . ASN A 1 194 ? 75.575 -4.783 33.049 1.00 59.31 194 ASN A O 1
ATOM 1543 N N . ALA A 1 195 ? 75.042 -4.951 30.897 1.00 55.62 195 ALA A N 1
ATOM 1544 C CA . ALA A 1 195 ? 73.921 -5.865 31.126 1.00 55.62 195 ALA A CA 1
ATOM 1545 C C . ALA A 1 195 ? 73.942 -7.112 30.225 1.00 55.62 195 ALA A C 1
ATOM 1547 O O . ALA A 1 195 ? 73.022 -7.345 29.442 1.00 55.62 195 ALA A O 1
ATOM 1548 N N . VAL A 1 196 ? 74.967 -7.953 30.365 1.00 56.19 196 VAL A N 1
ATOM 1549 C CA . VAL A 1 196 ? 75.148 -9.183 29.563 1.00 56.19 196 VAL A CA 1
ATOM 1550 C C . VAL A 1 196 ? 73.976 -10.182 29.710 1.00 56.19 196 VAL A C 1
ATOM 1552 O O . VAL A 1 196 ? 73.661 -10.893 28.762 1.00 56.19 196 VAL A O 1
ATOM 1555 N N . LEU A 1 197 ? 73.248 -10.177 30.838 1.00 55.78 197 LEU A N 1
ATOM 1556 C CA . LEU A 1 197 ? 72.124 -11.096 31.114 1.00 55.78 197 LEU A CA 1
ATOM 1557 C C . LEU A 1 197 ? 70.716 -10.557 30.753 1.00 55.78 197 LEU A C 1
ATOM 1559 O O . LEU A 1 197 ? 69.742 -11.302 30.801 1.00 55.78 197 LEU A O 1
ATOM 1563 N N . ARG A 1 198 ? 70.549 -9.275 30.387 1.00 63.31 198 ARG A N 1
ATOM 1564 C CA . ARG A 1 198 ? 69.210 -8.641 30.275 1.00 63.31 198 ARG A CA 1
ATOM 1565 C C . ARG A 1 198 ? 68.453 -8.776 28.939 1.00 63.31 198 ARG A C 1
ATOM 1567 O O . ARG A 1 198 ? 67.226 -8.834 28.997 1.00 63.31 198 ARG A O 1
ATOM 1574 N N . PRO A 1 199 ? 69.073 -8.867 27.745 1.00 61.94 199 PRO A N 1
ATOM 1575 C CA . PRO A 1 199 ? 68.300 -9.120 26.526 1.00 61.94 199 PRO A CA 1
ATOM 1576 C C . PRO A 1 199 ? 67.724 -10.544 26.499 1.00 61.94 199 PRO A C 1
ATOM 1578 O O . PRO A 1 199 ? 66.630 -10.736 25.979 1.00 61.94 199 PRO A O 1
ATOM 1581 N N . GLN A 1 200 ? 68.399 -11.518 27.125 1.00 69.94 200 GLN A N 1
ATOM 1582 C CA . GLN A 1 200 ? 67.864 -12.869 27.334 1.00 69.94 200 GLN A CA 1
ATOM 1583 C C . GLN A 1 200 ? 66.602 -12.851 28.207 1.00 69.94 200 GLN A C 1
ATOM 1585 O O . GLN A 1 200 ? 65.644 -13.538 27.876 1.00 69.94 200 GLN A O 1
ATOM 1590 N N . LEU A 1 201 ? 66.548 -12.006 29.246 1.00 68.31 201 LEU A N 1
ATOM 1591 C CA . LEU A 1 201 ? 65.338 -11.808 30.058 1.00 68.31 201 LEU A CA 1
ATOM 1592 C C . LEU A 1 201 ? 64.178 -11.214 29.249 1.00 68.31 201 LEU A C 1
ATOM 1594 O O . LEU A 1 201 ? 63.036 -11.613 29.444 1.00 68.31 201 LEU A O 1
ATOM 1598 N N . ALA A 1 202 ? 64.448 -10.299 28.315 1.00 68.62 202 ALA A N 1
ATOM 1599 C CA . ALA A 1 202 ? 63.412 -9.734 27.450 1.00 68.62 202 ALA A CA 1
ATOM 1600 C C . ALA A 1 202 ? 62.905 -10.743 26.400 1.00 68.62 202 ALA A C 1
ATOM 1602 O O . ALA A 1 202 ? 61.705 -10.799 26.127 1.00 68.62 202 ALA A O 1
ATOM 1603 N N . TYR A 1 203 ? 63.789 -11.590 25.860 1.00 73.50 203 TYR A N 1
ATOM 1604 C CA . TYR A 1 203 ? 63.391 -12.725 25.022 1.00 73.50 203 TYR A CA 1
ATOM 1605 C C . TYR A 1 203 ? 62.611 -13.776 25.805 1.00 73.50 203 TYR A C 1
ATOM 1607 O O . TYR A 1 203 ? 61.593 -14.248 25.313 1.00 73.50 203 TYR A O 1
ATOM 1615 N N . ALA A 1 204 ? 63.032 -14.088 27.031 1.00 76.81 204 ALA A N 1
ATOM 1616 C CA . ALA A 1 204 ? 62.308 -14.978 27.928 1.00 76.81 204 ALA A CA 1
ATOM 1617 C C . ALA A 1 204 ? 60.922 -14.412 28.265 1.00 76.81 204 ALA A C 1
ATOM 1619 O O . ALA A 1 204 ? 59.941 -15.130 28.142 1.00 76.81 204 ALA A O 1
ATOM 1620 N N . ALA A 1 205 ? 60.803 -13.119 28.584 1.00 74.75 205 ALA A N 1
ATOM 1621 C CA . ALA A 1 205 ? 59.514 -12.465 28.819 1.00 74.75 205 ALA A CA 1
ATOM 1622 C C . ALA A 1 205 ? 58.608 -12.499 27.576 1.00 74.75 205 ALA A C 1
ATOM 1624 O O . ALA A 1 205 ? 57.424 -12.803 27.683 1.00 74.75 205 ALA A O 1
ATOM 1625 N N . THR A 1 206 ? 59.166 -12.259 26.385 1.00 79.94 206 THR A N 1
ATOM 1626 C CA . THR A 1 206 ? 58.424 -12.356 25.114 1.00 79.94 206 THR A CA 1
ATOM 1627 C C . THR A 1 206 ? 57.963 -13.790 24.849 1.00 79.94 206 THR A C 1
ATOM 1629 O O . THR A 1 206 ? 56.808 -14.013 24.495 1.00 79.94 206 THR A O 1
ATOM 1632 N N . ALA A 1 207 ? 58.840 -14.773 25.067 1.00 83.31 207 ALA A N 1
ATOM 1633 C CA . ALA A 1 207 ? 58.522 -16.188 24.930 1.00 83.31 207 ALA A CA 1
ATOM 1634 C C . ALA A 1 207 ? 57.460 -16.633 25.946 1.00 83.31 207 ALA A C 1
ATOM 1636 O O . ALA A 1 207 ? 56.552 -17.362 25.570 1.00 83.31 207 ALA A O 1
ATOM 1637 N N . ILE A 1 208 ? 57.517 -16.146 27.191 1.00 84.00 208 ILE A N 1
ATOM 1638 C CA . ILE A 1 208 ? 56.500 -16.388 28.225 1.00 84.00 208 ILE A CA 1
ATOM 1639 C C . ILE A 1 208 ? 55.150 -15.822 27.789 1.00 84.00 208 ILE A C 1
ATOM 1641 O O . ILE A 1 208 ? 54.146 -16.504 27.934 1.00 84.00 208 ILE A O 1
ATOM 1645 N N . VAL A 1 209 ? 55.103 -14.612 27.226 1.00 85.69 209 VAL A N 1
ATOM 1646 C CA . VAL A 1 209 ? 53.848 -14.006 26.749 1.00 85.69 209 VAL A CA 1
ATOM 1647 C C . VAL A 1 209 ? 53.265 -14.800 25.584 1.00 85.69 209 VAL A C 1
ATOM 1649 O O . VAL A 1 209 ? 52.072 -15.095 25.597 1.00 85.69 209 VAL A O 1
ATOM 1652 N N . ILE A 1 210 ? 54.088 -15.178 24.601 1.00 85.75 210 ILE A N 1
ATOM 1653 C CA . ILE A 1 210 ? 53.652 -15.993 23.458 1.00 85.75 210 ILE A CA 1
ATOM 1654 C C . ILE A 1 210 ? 53.167 -17.362 23.939 1.00 85.75 210 ILE A C 1
ATOM 1656 O O . ILE A 1 210 ? 52.080 -17.787 23.560 1.00 85.75 210 ILE A O 1
ATOM 1660 N N . LEU A 1 211 ? 53.936 -18.030 24.804 1.00 86.62 211 LEU A N 1
ATOM 1661 C CA . LEU A 1 211 ? 53.586 -19.336 25.355 1.00 86.62 211 LEU A CA 1
ATOM 1662 C C . LEU A 1 211 ? 52.310 -19.262 26.196 1.00 86.62 211 LEU A C 1
ATOM 1664 O O . LEU A 1 211 ? 51.428 -20.092 26.020 1.00 86.62 211 LEU A O 1
ATOM 1668 N N . ALA A 1 212 ? 52.171 -18.260 27.065 1.00 87.31 212 ALA A N 1
ATOM 1669 C CA . ALA A 1 212 ? 50.970 -18.060 27.868 1.00 87.31 212 ALA A CA 1
ATOM 1670 C C . ALA A 1 212 ? 49.745 -17.782 26.989 1.00 87.31 212 ALA A C 1
ATOM 1672 O O . ALA A 1 212 ? 48.695 -18.365 27.228 1.00 87.31 212 ALA A O 1
ATOM 1673 N N . SER A 1 213 ? 49.886 -16.958 25.945 1.00 87.81 213 SER A N 1
ATOM 1674 C CA . SER A 1 213 ? 48.803 -16.681 24.989 1.00 87.81 213 SER A CA 1
ATOM 1675 C C . SER A 1 213 ? 48.416 -17.931 24.198 1.00 87.81 213 SER A C 1
ATOM 1677 O O . SER A 1 213 ? 47.237 -18.191 23.990 1.00 87.81 213 SER A O 1
ATOM 1679 N N . LEU A 1 214 ? 49.402 -18.736 23.789 1.00 87.62 214 LEU A N 1
ATOM 1680 C CA . LEU A 1 214 ? 49.176 -20.002 23.096 1.00 87.62 214 LEU A CA 1
ATOM 1681 C C . LEU A 1 214 ? 48.469 -21.013 24.005 1.00 87.62 214 LEU A C 1
ATOM 1683 O O . LEU A 1 214 ? 47.495 -21.625 23.584 1.00 87.62 214 LEU A O 1
ATOM 1687 N N . LEU A 1 215 ? 48.916 -21.163 25.255 1.00 88.88 215 LEU A N 1
ATOM 1688 C CA . LEU A 1 215 ? 48.265 -22.023 26.246 1.00 88.88 215 LEU A CA 1
ATOM 1689 C C . LEU A 1 215 ? 46.833 -21.560 26.533 1.00 88.88 215 LEU A C 1
ATOM 1691 O O . LEU A 1 215 ? 45.939 -22.395 26.631 1.00 88.88 215 LEU A O 1
ATOM 1695 N N . TYR A 1 216 ? 46.607 -20.247 26.610 1.00 90.38 216 TYR A N 1
ATOM 1696 C CA . TYR A 1 216 ? 45.285 -19.651 26.785 1.00 90.38 216 TYR A CA 1
ATOM 1697 C C . TYR A 1 216 ? 44.364 -19.949 25.592 1.00 90.38 216 TYR A C 1
ATOM 1699 O O . TYR A 1 216 ? 43.252 -20.433 25.775 1.00 90.38 216 TYR A O 1
ATOM 1707 N N . ALA A 1 217 ? 44.849 -19.761 24.362 1.00 89.56 217 ALA A N 1
ATOM 1708 C CA . ALA A 1 217 ? 44.103 -20.094 23.150 1.00 89.56 217 ALA A CA 1
ATOM 1709 C C . ALA A 1 217 ? 43.783 -21.596 23.063 1.00 89.56 217 ALA A C 1
ATOM 1711 O O . ALA A 1 217 ? 42.649 -21.969 22.771 1.00 89.56 217 ALA A O 1
ATOM 1712 N N . ILE A 1 218 ? 44.752 -22.466 23.376 1.00 92.06 218 ILE A N 1
ATOM 1713 C CA . ILE A 1 218 ? 44.539 -23.920 23.442 1.00 92.06 218 ILE A CA 1
ATOM 1714 C C . ILE A 1 218 ? 43.476 -24.261 24.493 1.00 92.06 218 ILE A C 1
ATOM 1716 O O . ILE A 1 218 ? 42.633 -25.115 24.228 1.00 92.06 218 ILE A O 1
ATOM 1720 N N . ALA A 1 219 ? 43.481 -23.596 25.655 1.00 91.69 219 ALA A N 1
ATOM 1721 C CA . ALA A 1 219 ? 42.500 -23.833 26.712 1.00 91.69 219 ALA A CA 1
ATOM 1722 C C . ALA A 1 219 ? 41.059 -23.594 26.235 1.00 91.69 219 ALA A C 1
ATOM 1724 O O . ALA A 1 219 ? 40.187 -24.404 26.549 1.00 91.69 219 ALA A O 1
ATOM 1725 N N . TYR A 1 220 ? 40.828 -22.534 25.454 1.00 91.38 220 TYR A N 1
ATOM 1726 C CA . TYR A 1 220 ? 39.518 -22.229 24.868 1.00 91.38 220 TYR A CA 1
ATOM 1727 C C . TYR A 1 220 ? 39.149 -23.161 23.721 1.00 91.38 220 TYR A C 1
ATOM 1729 O O . TYR A 1 220 ? 38.043 -23.685 23.696 1.00 91.38 220 TYR A O 1
ATOM 1737 N N . VAL A 1 221 ? 40.076 -23.449 22.801 1.00 91.81 221 VAL A N 1
ATOM 1738 C CA . VAL A 1 221 ? 39.810 -24.398 21.704 1.00 91.81 221 VAL A CA 1
ATOM 1739 C C . VAL A 1 221 ? 39.456 -25.788 22.248 1.00 91.81 221 VAL A C 1
ATOM 1741 O O . VAL A 1 221 ? 38.661 -26.507 21.647 1.00 91.81 221 VAL A O 1
ATOM 1744 N N . ARG A 1 222 ? 39.990 -26.163 23.418 1.00 90.62 222 ARG A N 1
ATOM 1745 C CA . ARG A 1 222 ? 39.678 -27.435 24.077 1.00 90.62 222 ARG A CA 1
ATOM 1746 C C . ARG A 1 222 ? 38.230 -27.540 24.572 1.00 90.62 222 ARG A C 1
ATOM 1748 O O . ARG A 1 222 ? 37.790 -28.660 24.814 1.00 90.62 222 ARG A O 1
ATOM 1755 N N . ILE A 1 223 ? 37.481 -26.441 24.698 1.00 91.31 223 ILE A N 1
ATOM 1756 C CA . ILE A 1 223 ? 36.035 -26.498 24.983 1.00 91.31 223 ILE A CA 1
ATOM 1757 C C . ILE A 1 223 ? 35.337 -27.356 23.922 1.00 91.31 223 ILE A C 1
ATOM 1759 O O . ILE A 1 223 ? 34.618 -28.293 24.255 1.00 91.31 223 ILE A O 1
ATOM 1763 N N . TYR A 1 224 ? 35.667 -27.127 22.650 1.00 90.19 224 TYR A N 1
ATOM 1764 C CA . TYR A 1 224 ? 35.098 -27.845 21.507 1.00 90.19 224 TYR A CA 1
ATOM 1765 C C . TYR A 1 224 ? 35.590 -29.295 21.363 1.00 90.19 224 TYR A C 1
ATOM 1767 O O . TYR A 1 224 ? 35.189 -29.995 20.437 1.00 90.19 224 TYR A O 1
ATOM 1775 N N . ALA A 1 225 ? 36.479 -29.761 22.250 1.00 89.19 225 ALA A N 1
ATOM 1776 C CA . ALA A 1 225 ? 36.898 -31.162 22.290 1.00 89.19 225 ALA A CA 1
ATOM 1777 C C . ALA A 1 225 ? 35.885 -32.064 23.019 1.00 89.19 225 ALA A C 1
ATOM 1779 O O . ALA A 1 225 ? 36.046 -33.285 23.013 1.00 89.19 225 ALA A O 1
ATOM 1780 N N . LYS A 1 226 ? 34.872 -31.477 23.668 1.00 86.81 226 LYS A N 1
ATOM 1781 C CA . LYS A 1 226 ? 33.729 -32.175 24.259 1.00 86.81 226 LYS A CA 1
ATOM 1782 C C . LYS A 1 226 ? 32.444 -31.801 23.510 1.00 86.81 226 LYS A C 1
ATOM 1784 O O . LYS A 1 226 ? 32.404 -30.737 22.889 1.00 86.81 226 LYS A O 1
ATOM 1789 N N . PRO A 1 227 ? 31.394 -32.639 23.576 1.00 89.69 227 PRO A N 1
ATOM 1790 C CA . PRO A 1 227 ? 30.057 -32.221 23.180 1.00 89.69 227 PRO A CA 1
ATOM 1791 C C . PRO A 1 227 ? 29.654 -30.931 23.899 1.00 89.69 227 PRO A C 1
ATOM 1793 O O . PRO A 1 227 ? 30.044 -30.692 25.044 1.00 89.69 227 PRO A O 1
ATOM 1796 N N . HIS A 1 228 ? 28.894 -30.093 23.203 1.00 92.25 228 HIS A N 1
ATOM 1797 C CA . HIS A 1 228 ? 28.392 -28.839 23.748 1.00 92.25 228 HIS A CA 1
ATOM 1798 C C . HIS A 1 228 ? 27.505 -29.107 24.975 1.00 92.25 228 HIS A C 1
ATOM 1800 O O . HIS A 1 228 ? 26.672 -30.010 24.925 1.00 92.25 228 HIS A O 1
ATOM 1806 N N . THR A 1 229 ? 27.625 -28.304 26.039 1.00 92.00 229 THR A N 1
ATOM 1807 C CA . THR A 1 229 ? 26.908 -28.527 27.315 1.00 92.00 229 THR A CA 1
ATOM 1808 C C . THR A 1 229 ? 25.395 -28.621 27.123 1.00 92.00 229 THR A C 1
ATOM 1810 O O . THR A 1 229 ? 24.763 -29.527 27.651 1.00 92.00 229 THR A O 1
ATOM 1813 N N . ALA A 1 230 ? 24.820 -27.764 26.274 1.00 90.88 230 ALA A N 1
ATOM 1814 C CA . ALA A 1 230 ? 23.402 -27.832 25.912 1.00 90.88 230 ALA A CA 1
ATOM 1815 C C . ALA A 1 230 ? 22.986 -29.125 25.179 1.00 90.88 230 ALA A C 1
ATOM 1817 O O . ALA A 1 230 ? 21.842 -29.551 25.308 1.00 90.88 230 ALA A O 1
ATOM 1818 N N . THR A 1 231 ? 23.883 -29.747 24.407 1.00 91.94 231 THR A N 1
ATOM 1819 C CA . THR A 1 231 ? 23.600 -31.033 23.748 1.00 91.94 231 THR A CA 1
ATOM 1820 C C . THR A 1 231 ? 23.589 -32.156 24.777 1.00 91.94 231 THR A C 1
ATOM 1822 O O . THR A 1 231 ? 22.635 -32.922 24.809 1.00 91.94 231 THR A O 1
ATOM 1825 N N . THR A 1 232 ? 24.588 -32.201 25.663 1.00 92.88 232 THR A N 1
ATOM 1826 C CA . THR A 1 232 ? 24.649 -33.181 26.758 1.00 92.88 232 THR A CA 1
ATOM 1827 C C . THR A 1 232 ? 23.438 -33.060 27.688 1.00 92.88 232 THR A C 1
ATOM 1829 O O . THR A 1 232 ? 22.798 -34.052 28.019 1.00 92.88 232 THR A O 1
ATOM 1832 N N . ALA A 1 233 ? 23.056 -31.830 28.042 1.00 94.25 233 ALA A N 1
ATOM 1833 C CA . ALA A 1 233 ? 21.873 -31.564 28.852 1.00 94.25 233 ALA A CA 1
ATOM 1834 C C . ALA A 1 233 ? 20.574 -32.015 28.156 1.00 94.25 233 ALA A C 1
ATOM 1836 O O . ALA A 1 233 ? 19.674 -32.540 28.807 1.00 94.25 233 ALA A O 1
ATOM 1837 N N . ALA A 1 234 ? 20.469 -31.845 26.833 1.00 93.94 234 ALA A N 1
ATOM 1838 C CA . ALA A 1 234 ? 19.325 -32.339 26.069 1.00 93.94 234 ALA A CA 1
ATOM 1839 C C . ALA A 1 234 ? 19.272 -33.874 26.025 1.00 93.94 234 ALA A C 1
ATOM 1841 O O . ALA A 1 234 ? 18.195 -34.446 26.178 1.00 93.94 234 ALA A O 1
ATOM 1842 N N . GLU A 1 235 ? 20.416 -34.542 25.849 1.00 94.00 235 GLU A N 1
ATOM 1843 C CA . GLU A 1 235 ? 20.524 -36.007 25.924 1.00 94.00 235 GLU A CA 1
ATOM 1844 C C . GLU A 1 235 ? 20.060 -36.517 27.292 1.00 94.00 235 GLU A C 1
ATOM 1846 O O . GLU A 1 235 ? 19.234 -37.426 27.359 1.00 94.00 235 GLU A O 1
ATOM 1851 N N . TRP A 1 236 ? 20.474 -35.853 28.376 1.00 95.25 236 TRP A N 1
ATOM 1852 C CA . TRP A 1 236 ? 20.005 -36.179 29.720 1.00 95.25 236 TRP A CA 1
ATOM 1853 C C . TRP A 1 236 ? 18.477 -36.068 29.850 1.00 95.25 236 TRP A C 1
ATOM 1855 O O . TRP A 1 236 ? 17.843 -36.969 30.403 1.00 95.25 236 TRP A O 1
ATOM 1865 N N . VAL A 1 237 ? 17.862 -35.010 29.301 1.00 94.94 237 VAL A N 1
ATOM 1866 C CA . VAL A 1 237 ? 16.394 -34.847 29.301 1.00 94.94 237 VAL A CA 1
ATOM 1867 C C . VAL A 1 237 ? 15.709 -35.999 28.563 1.00 94.94 237 VAL A C 1
ATOM 1869 O O . VAL A 1 237 ? 14.742 -36.549 29.089 1.00 94.94 237 VAL A O 1
ATOM 1872 N N . HIS A 1 238 ? 16.218 -36.402 27.394 1.00 93.50 238 HIS A N 1
ATOM 1873 C CA . HIS A 1 238 ? 15.674 -37.530 26.623 1.00 93.50 238 HIS A CA 1
ATOM 1874 C C . HIS A 1 238 ? 15.743 -38.858 27.375 1.00 93.50 238 HIS A C 1
ATOM 1876 O O . HIS A 1 238 ? 14.822 -39.669 27.287 1.00 93.50 238 HIS A O 1
ATOM 1882 N N . GLU A 1 239 ? 16.818 -39.082 28.128 1.00 94.25 239 GLU A N 1
ATOM 1883 C CA . GLU A 1 239 ? 17.018 -40.314 28.893 1.00 94.25 239 GLU A CA 1
ATOM 1884 C C . GLU A 1 239 ? 16.139 -40.394 30.152 1.00 94.25 239 GLU A C 1
ATOM 1886 O O . GLU A 1 239 ? 15.738 -41.489 30.551 1.00 94.25 239 GLU A O 1
ATOM 1891 N N . HIS A 1 240 ? 15.822 -39.254 30.778 1.00 94.12 240 HIS A N 1
ATOM 1892 C CA . HIS A 1 240 ? 15.204 -39.220 32.111 1.00 94.12 240 HIS A CA 1
ATOM 1893 C C . HIS A 1 240 ? 13.750 -38.731 32.116 1.00 94.12 240 HIS A C 1
ATOM 1895 O O . HIS A 1 240 ? 13.017 -38.995 33.075 1.00 94.12 240 HIS A O 1
ATOM 1901 N N . ILE A 1 241 ? 13.297 -38.031 31.070 1.00 94.19 241 ILE A N 1
ATOM 1902 C CA . ILE A 1 241 ? 11.978 -37.392 31.028 1.00 94.19 241 ILE A CA 1
ATOM 1903 C C . ILE A 1 241 ? 11.144 -37.938 29.863 1.00 94.19 241 ILE A C 1
ATOM 1905 O O . ILE A 1 241 ? 11.570 -37.863 28.710 1.00 94.19 241 ILE A O 1
ATOM 1909 N N . PRO A 1 242 ? 9.915 -38.426 30.124 1.00 90.50 242 PRO A N 1
ATOM 1910 C CA . PRO A 1 242 ? 9.050 -38.947 29.075 1.00 90.50 242 PRO A CA 1
ATOM 1911 C C . PRO A 1 242 ? 8.647 -37.852 28.082 1.00 90.50 242 PRO A C 1
ATOM 1913 O O . PRO A 1 242 ? 8.317 -36.730 28.475 1.00 90.50 242 PRO A O 1
ATOM 1916 N N . THR A 1 243 ? 8.617 -38.211 26.799 1.00 88.62 243 THR A N 1
ATOM 1917 C CA . THR A 1 243 ? 8.085 -37.369 25.719 1.00 88.62 243 THR A CA 1
ATOM 1918 C C . THR A 1 243 ? 6.653 -36.927 26.029 1.00 88.62 243 THR A C 1
ATOM 1920 O O . THR A 1 243 ? 5.864 -37.703 26.567 1.00 88.62 243 THR A O 1
ATOM 1923 N N . GLY A 1 244 ? 6.313 -35.687 25.685 1.00 89.00 244 GLY A N 1
ATOM 1924 C CA . GLY A 1 244 ? 5.038 -35.046 26.014 1.00 89.00 244 GLY A CA 1
ATOM 1925 C C . GLY A 1 244 ? 5.028 -34.317 27.360 1.00 89.00 244 GLY A C 1
ATOM 1926 O O . GLY A 1 244 ? 4.037 -33.677 27.687 1.00 89.00 244 GLY A O 1
ATOM 1927 N N . ALA A 1 245 ? 6.109 -34.366 28.148 1.00 92.75 245 ALA A N 1
ATOM 1928 C CA . ALA A 1 245 ? 6.218 -33.547 29.354 1.00 92.75 245 ALA A CA 1
ATOM 1929 C C . ALA A 1 245 ? 6.385 -32.051 29.024 1.00 92.75 245 ALA A C 1
ATOM 1931 O O . ALA A 1 245 ? 7.017 -31.691 28.026 1.00 92.75 245 ALA A O 1
ATOM 1932 N N . THR A 1 246 ? 5.865 -31.188 29.900 1.00 95.25 246 THR A N 1
ATOM 1933 C CA . THR A 1 246 ? 6.044 -29.734 29.809 1.00 95.25 246 THR A CA 1
ATOM 1934 C C . THR A 1 246 ? 7.386 -29.311 30.403 1.00 95.25 246 THR A C 1
ATOM 1936 O O . THR A 1 246 ? 7.722 -29.683 31.530 1.00 95.25 246 THR A O 1
ATOM 1939 N N . ILE A 1 247 ? 8.152 -28.515 29.659 1.00 94.94 247 ILE A N 1
ATOM 1940 C CA . ILE A 1 247 ? 9.456 -27.980 30.056 1.00 94.94 247 ILE A CA 1
ATOM 1941 C C . ILE A 1 247 ? 9.385 -26.456 30.002 1.00 94.94 247 ILE A C 1
ATOM 1943 O O . ILE A 1 247 ? 9.140 -25.873 28.946 1.00 94.94 247 ILE A O 1
ATOM 1947 N N . ALA A 1 248 ? 9.627 -25.817 31.141 1.00 94.12 248 ALA A N 1
ATOM 1948 C CA . ALA A 1 248 ? 9.728 -24.376 31.265 1.00 94.12 248 ALA A CA 1
ATOM 1949 C C . ALA A 1 248 ? 11.178 -23.914 31.061 1.00 94.12 248 ALA A C 1
ATOM 1951 O O . ALA A 1 248 ? 12.083 -24.366 31.756 1.00 94.12 248 ALA A O 1
ATOM 1952 N N . GLN A 1 249 ? 11.406 -23.001 30.123 1.00 92.69 249 GLN A N 1
ATOM 1953 C CA . GLN A 1 249 ? 12.711 -22.389 29.842 1.00 92.69 249 GLN A CA 1
ATOM 1954 C C . GLN A 1 249 ? 12.655 -20.893 30.125 1.00 92.69 249 GLN A C 1
ATOM 1956 O O . GLN A 1 249 ? 11.583 -20.305 30.110 1.00 92.69 249 GLN A O 1
ATOM 1961 N N . THR A 1 250 ? 13.773 -20.234 30.393 1.00 88.62 250 THR A N 1
ATOM 1962 C CA . THR A 1 250 ? 13.771 -18.777 30.577 1.00 88.62 250 THR A CA 1
ATOM 1963 C C . THR A 1 250 ? 13.619 -18.029 29.250 1.00 88.62 250 THR A C 1
ATOM 1965 O O . THR A 1 250 ? 14.232 -18.390 28.252 1.00 88.62 250 THR A O 1
ATOM 1968 N N . HIS A 1 251 ? 12.813 -16.963 29.225 1.00 81.31 251 HIS A N 1
ATOM 1969 C CA . HIS A 1 251 ? 12.711 -16.109 28.035 1.00 81.31 251 HIS A CA 1
ATOM 1970 C C . HIS A 1 251 ? 13.956 -15.201 27.878 1.00 81.31 251 HIS A C 1
ATOM 1972 O O . HIS A 1 251 ? 14.620 -14.882 28.868 1.00 81.31 251 HIS A O 1
ATOM 1978 N N . TRP A 1 252 ? 14.269 -14.771 26.644 1.00 82.75 252 TRP A N 1
ATOM 1979 C CA . TRP A 1 252 ? 15.540 -14.114 26.239 1.00 82.75 252 TRP A CA 1
ATOM 1980 C C . TRP A 1 252 ? 16.811 -14.989 26.352 1.00 82.75 252 TRP A C 1
ATOM 1982 O O . TRP A 1 252 ? 17.940 -14.472 26.364 1.00 82.75 252 TRP A O 1
ATOM 1992 N N . GLU A 1 253 ? 16.648 -16.311 26.385 1.00 83.62 253 GLU A N 1
ATOM 1993 C CA . GLU A 1 253 ? 17.740 -17.288 26.339 1.00 83.62 253 GLU A CA 1
ATOM 1994 C C . GLU A 1 253 ? 17.661 -18.202 25.114 1.00 83.62 253 GLU A C 1
ATOM 1996 O O . GLU A 1 253 ? 16.665 -18.236 24.395 1.00 83.62 253 GLU A O 1
ATOM 2001 N N . GLU A 1 254 ? 18.762 -18.902 24.849 1.00 84.06 254 GLU A N 1
ATOM 2002 C CA . GLU A 1 254 ? 18.799 -19.973 23.855 1.00 84.06 254 GLU A CA 1
ATOM 2003 C C . GLU A 1 254 ? 18.087 -21.211 24.431 1.00 84.06 254 GLU A C 1
ATOM 2005 O O . GLU A 1 254 ? 18.173 -21.487 25.628 1.00 84.06 254 GLU A O 1
ATOM 2010 N N . GLY A 1 255 ? 17.393 -21.979 23.593 1.00 83.31 255 GLY A N 1
ATOM 2011 C CA . GLY A 1 255 ? 16.785 -23.245 24.005 1.00 83.31 255 GLY A CA 1
ATOM 2012 C C . GLY A 1 255 ? 17.769 -24.417 23.950 1.00 83.31 255 GLY A C 1
ATOM 2013 O O . GLY A 1 255 ? 18.753 -24.408 23.205 1.00 83.31 255 GLY A O 1
ATOM 2014 N N . LEU A 1 256 ? 17.484 -25.492 24.691 1.00 88.81 256 LEU A N 1
ATOM 2015 C CA . LEU A 1 256 ? 18.191 -26.758 24.475 1.00 88.81 256 LEU A CA 1
ATOM 2016 C C . LEU A 1 256 ? 17.863 -27.328 23.087 1.00 88.81 256 LEU A C 1
ATOM 2018 O O . LEU A 1 256 ? 16.723 -27.282 22.618 1.00 88.81 256 LEU A O 1
ATOM 2022 N N . ARG A 1 257 ? 18.874 -27.899 22.429 1.00 80.88 257 ARG A N 1
ATOM 2023 C CA . ARG A 1 257 ? 18.731 -28.474 21.085 1.00 80.88 257 ARG A CA 1
ATOM 2024 C C . ARG A 1 257 ? 17.957 -29.792 21.137 1.00 80.88 257 ARG A C 1
ATOM 2026 O O . ARG A 1 257 ? 18.015 -30.513 22.123 1.00 80.88 257 ARG A O 1
ATOM 2033 N N . ASN A 1 258 ? 17.289 -30.143 20.038 1.00 83.38 258 ASN A N 1
ATOM 2034 C CA . ASN A 1 258 ? 16.650 -31.451 19.832 1.00 83.38 258 ASN A CA 1
ATOM 2035 C C . ASN A 1 258 ? 15.549 -31.841 20.840 1.00 83.38 258 ASN A C 1
ATOM 2037 O O . ASN A 1 258 ? 15.280 -33.025 20.992 1.00 83.38 258 ASN A O 1
ATOM 2041 N N . LEU A 1 259 ? 14.850 -30.898 21.477 1.00 85.88 259 LEU A N 1
ATOM 2042 C CA . LEU A 1 259 ? 13.692 -31.197 22.344 1.00 85.88 259 LEU A CA 1
ATOM 2043 C C . LEU A 1 259 ? 12.366 -31.388 21.572 1.00 85.88 259 LEU A C 1
ATOM 2045 O O . LEU A 1 259 ? 11.283 -31.102 22.085 1.00 85.88 259 LEU A O 1
ATOM 2049 N N . ALA A 1 260 ? 12.430 -31.868 20.327 1.00 78.62 260 ALA A N 1
ATOM 2050 C CA . ALA A 1 260 ? 11.238 -32.179 19.543 1.00 78.62 260 ALA A CA 1
ATOM 2051 C C . ALA A 1 260 ? 10.477 -33.344 20.203 1.00 78.62 260 ALA A C 1
ATOM 2053 O O . ALA A 1 260 ? 11.025 -34.432 20.351 1.00 78.62 260 ALA A O 1
ATOM 2054 N N . GLY A 1 261 ? 9.226 -33.107 20.611 1.00 83.38 261 GLY A N 1
ATOM 2055 C CA . GLY A 1 261 ? 8.403 -34.082 21.340 1.00 83.38 261 GLY A CA 1
ATOM 2056 C C . GLY A 1 261 ? 8.078 -33.707 22.791 1.00 83.38 261 GLY A C 1
ATOM 2057 O O . GLY A 1 261 ? 7.362 -34.459 23.444 1.00 83.38 261 GLY A O 1
ATOM 2058 N N . TYR A 1 262 ? 8.547 -32.560 23.290 1.00 92.44 262 TYR A N 1
ATOM 2059 C CA . TYR A 1 262 ? 8.154 -31.982 24.584 1.00 92.44 262 TYR A CA 1
ATOM 2060 C C . TYR A 1 262 ? 7.297 -30.724 24.391 1.00 92.44 262 TYR A C 1
ATOM 2062 O O . TYR A 1 262 ? 7.382 -30.063 23.355 1.00 92.44 262 TYR A O 1
ATOM 2070 N N . HIS A 1 263 ? 6.493 -30.363 25.394 1.00 92.12 263 HIS A N 1
ATOM 2071 C CA . HIS A 1 263 ? 5.761 -29.094 25.398 1.00 92.12 263 HIS A CA 1
ATOM 2072 C C . HIS A 1 263 ? 6.642 -28.001 26.009 1.00 92.12 263 HIS A C 1
ATOM 2074 O O . HIS A 1 263 ? 6.865 -27.975 27.215 1.00 92.12 263 HIS A O 1
ATOM 2080 N N . LEU A 1 264 ? 7.180 -27.108 25.180 1.00 92.19 264 LEU A N 1
ATOM 2081 C CA . LEU A 1 264 ? 8.040 -26.018 25.645 1.00 92.19 264 LEU A CA 1
ATOM 2082 C C . LEU A 1 264 ? 7.195 -24.802 26.035 1.00 92.19 264 LEU A C 1
ATOM 2084 O O . LEU A 1 264 ? 6.343 -24.360 25.268 1.00 92.19 264 LEU A O 1
ATOM 2088 N N . THR A 1 265 ? 7.457 -24.247 27.214 1.00 92.19 265 THR A N 1
ATOM 2089 C CA . THR A 1 265 ? 6.906 -22.964 27.663 1.00 92.19 265 THR A CA 1
ATOM 2090 C C . THR A 1 265 ? 8.032 -22.064 28.153 1.00 92.19 265 THR A C 1
ATOM 2092 O O . THR A 1 265 ? 9.043 -22.544 28.654 1.00 92.19 265 THR A O 1
ATOM 2095 N N . GLU A 1 266 ? 7.868 -20.749 28.055 1.00 91.69 266 GLU A N 1
ATOM 2096 C CA . GLU A 1 266 ? 8.875 -19.795 28.532 1.00 91.69 266 GLU A CA 1
ATOM 2097 C C . GLU A 1 266 ? 8.497 -19.218 29.901 1.00 91.69 266 GLU A C 1
ATOM 2099 O O . GLU A 1 266 ? 7.324 -19.036 30.189 1.00 91.69 266 GLU A O 1
ATOM 2104 N N . LEU A 1 267 ? 9.439 -18.871 30.767 1.00 91.50 267 LEU A N 1
ATOM 2105 C CA . LEU A 1 267 ? 9.184 -18.167 32.019 1.00 91.50 267 LEU A CA 1
ATOM 2106 C C . LEU A 1 267 ? 9.469 -16.678 31.802 1.00 91.50 267 LEU A C 1
ATOM 2108 O O . LEU A 1 267 ? 10.613 -16.331 31.478 1.00 91.50 267 LEU A O 1
ATOM 2112 N N . PRO A 1 268 ? 8.486 -15.778 32.009 1.00 89.31 268 PRO A N 1
ATOM 2113 C CA . PRO A 1 268 ? 8.612 -14.345 31.740 1.00 89.31 268 PRO A CA 1
ATOM 2114 C C . PRO A 1 268 ? 9.489 -13.599 32.776 1.00 89.31 268 PRO A C 1
ATOM 2116 O O . PRO A 1 268 ? 9.210 -12.467 33.145 1.00 89.31 268 PRO A O 1
ATOM 2119 N N . LEU A 1 269 ? 10.601 -14.176 33.252 1.00 87.94 269 LEU A N 1
ATOM 2120 C CA . LEU A 1 269 ? 11.403 -13.634 34.361 1.00 87.94 269 LEU A CA 1
ATOM 2121 C C . LEU A 1 269 ? 12.146 -12.295 34.090 1.00 87.94 269 LEU A C 1
ATOM 2123 O O . LEU A 1 269 ? 12.334 -11.533 35.033 1.00 87.94 269 LEU A O 1
ATOM 2127 N N . TYR A 1 270 ? 12.529 -11.970 32.851 1.00 82.88 270 TYR A N 1
ATOM 2128 C CA . TYR A 1 270 ? 13.075 -10.666 32.402 1.00 82.88 270 TYR A CA 1
ATOM 2129 C C . TYR A 1 270 ? 12.050 -9.527 32.165 1.00 82.88 270 TYR A C 1
ATOM 2131 O O . TYR A 1 270 ? 12.471 -8.365 32.049 1.00 82.88 270 TYR A O 1
ATOM 2139 N N . ASP A 1 271 ? 10.749 -9.834 32.094 1.00 84.62 271 ASP A N 1
ATOM 2140 C CA . ASP A 1 271 ? 9.672 -8.852 31.914 1.00 84.62 271 ASP A CA 1
ATOM 2141 C C . ASP A 1 271 ? 9.442 -8.090 33.216 1.00 84.62 271 ASP A C 1
ATOM 2143 O O . ASP A 1 271 ? 9.785 -8.580 34.293 1.00 84.62 271 ASP A O 1
ATOM 2147 N N . ASP A 1 272 ? 8.848 -6.903 33.141 1.00 79.69 272 ASP A N 1
ATOM 2148 C CA . ASP A 1 272 ? 8.556 -6.109 34.335 1.00 79.69 272 ASP A CA 1
ATOM 2149 C C . ASP A 1 272 ? 7.540 -6.825 35.245 1.00 79.69 272 ASP A C 1
ATOM 2151 O O . ASP A 1 272 ? 6.539 -7.381 34.780 1.00 79.69 272 ASP A O 1
ATOM 2155 N N . ASP A 1 273 ? 7.803 -6.831 36.555 1.00 81.44 273 ASP A N 1
ATOM 2156 C CA . ASP A 1 273 ? 6.970 -7.520 37.545 1.00 81.44 273 ASP A CA 1
ATOM 2157 C C . ASP A 1 273 ? 5.583 -6.866 37.677 1.00 81.44 273 ASP A C 1
ATOM 2159 O O . ASP A 1 273 ? 5.458 -5.707 38.062 1.00 81.44 273 ASP A O 1
ATOM 2163 N N . ASN A 1 274 ? 4.525 -7.620 37.350 1.00 75.00 274 ASN A N 1
ATOM 2164 C CA . ASN A 1 274 ? 3.120 -7.202 37.430 1.00 75.00 274 ASN A CA 1
ATOM 2165 C C . ASN A 1 274 ? 2.192 -8.402 37.723 1.00 75.00 274 ASN A C 1
ATOM 2167 O O . ASN A 1 274 ? 2.625 -9.556 37.661 1.00 75.00 274 ASN A O 1
ATOM 2171 N N . SER A 1 275 ? 0.924 -8.146 38.063 1.00 76.31 275 SER A N 1
ATOM 2172 C CA . SER A 1 275 ? -0.036 -9.194 38.451 1.00 76.31 275 SER A CA 1
ATOM 2173 C C . SER A 1 275 ? -0.285 -10.218 37.337 1.00 76.31 275 SER A C 1
ATOM 2175 O O . SER A 1 275 ? -0.264 -11.417 37.599 1.00 76.31 275 SER A O 1
ATOM 2177 N N . THR A 1 276 ? -0.414 -9.772 36.084 1.00 76.56 276 THR A N 1
ATOM 2178 C CA . THR A 1 276 ? -0.564 -10.662 34.920 1.00 76.56 276 THR A CA 1
ATOM 2179 C C . THR A 1 276 ? 0.633 -11.601 34.782 1.00 76.56 276 THR A C 1
ATOM 2181 O O . THR A 1 276 ? 0.467 -12.808 34.604 1.00 76.56 276 THR A O 1
ATOM 2184 N N . LYS A 1 277 ? 1.855 -11.069 34.909 1.00 84.00 277 LYS A N 1
ATOM 2185 C CA . LYS A 1 277 ? 3.088 -11.862 34.876 1.00 84.00 277 LYS A CA 1
ATOM 2186 C C . LYS A 1 277 ? 3.111 -12.891 36.003 1.00 84.00 277 LYS A C 1
ATOM 2188 O O . LYS A 1 277 ? 3.509 -14.025 35.755 1.00 84.00 277 LYS A O 1
ATOM 2193 N N . ARG A 1 278 ? 2.690 -12.516 37.215 1.00 85.75 278 ARG A N 1
ATOM 2194 C CA . ARG A 1 278 ? 2.617 -13.421 38.370 1.00 85.75 278 ARG A CA 1
ATOM 2195 C C . ARG A 1 278 ? 1.709 -14.616 38.081 1.00 85.75 278 ARG A C 1
ATOM 2197 O O . ARG A 1 278 ? 2.133 -15.749 38.286 1.00 85.75 278 ARG A O 1
ATOM 2204 N N . ASP A 1 279 ? 0.518 -14.381 37.539 1.00 83.31 279 ASP A N 1
ATOM 2205 C CA . ASP A 1 279 ? -0.429 -15.456 37.218 1.00 83.31 279 ASP A CA 1
ATOM 2206 C C . ASP A 1 279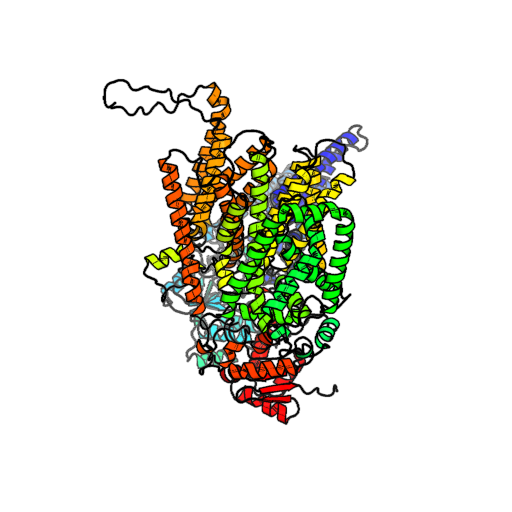 ? 0.097 -16.372 36.108 1.00 83.31 279 ASP A C 1
ATOM 2208 O O . ASP A 1 279 ? 0.027 -17.598 36.217 1.00 83.31 279 ASP A O 1
ATOM 2212 N N . VAL A 1 280 ? 0.684 -15.790 35.056 1.00 85.25 280 VAL A N 1
ATOM 2213 C CA . VAL A 1 280 ? 1.339 -16.550 33.981 1.00 85.25 280 VAL A CA 1
ATOM 2214 C C . VAL A 1 280 ? 2.488 -17.391 34.536 1.00 85.25 280 VAL A C 1
ATOM 2216 O O . VAL A 1 280 ? 2.610 -18.564 34.186 1.00 85.25 280 VAL A O 1
ATOM 2219 N N . LEU A 1 281 ? 3.315 -16.819 35.411 1.00 90.44 281 LEU A N 1
ATOM 2220 C CA . LEU A 1 281 ? 4.446 -17.504 36.023 1.00 90.44 281 LEU A CA 1
ATOM 2221 C C . LEU A 1 281 ? 3.985 -18.682 36.888 1.00 90.44 281 LEU A C 1
ATOM 2223 O O . LEU A 1 281 ? 4.515 -19.779 36.737 1.00 90.44 281 LEU A O 1
ATOM 2227 N N . ILE A 1 282 ? 2.974 -18.477 37.737 1.00 92.44 282 ILE A N 1
ATOM 2228 C CA . ILE A 1 282 ? 2.397 -19.528 38.582 1.00 92.44 282 ILE A CA 1
ATOM 2229 C C . ILE A 1 282 ? 1.842 -20.660 37.719 1.00 92.44 282 ILE A C 1
ATOM 2231 O O . ILE A 1 282 ? 2.220 -21.807 37.928 1.00 92.44 282 ILE A O 1
ATOM 2235 N N . ASN A 1 283 ? 1.007 -20.358 36.720 1.00 91.69 283 ASN A N 1
ATOM 2236 C CA . ASN A 1 283 ? 0.418 -21.388 35.858 1.00 91.69 283 ASN A CA 1
ATOM 2237 C C . ASN A 1 283 ? 1.502 -22.211 35.142 1.00 91.69 283 ASN A C 1
ATOM 2239 O O . ASN A 1 283 ? 1.463 -23.437 35.154 1.00 91.69 283 ASN A O 1
ATOM 2243 N N . ARG A 1 284 ? 2.523 -21.544 34.589 1.00 94.06 284 ARG A N 1
ATOM 2244 C CA . ARG A 1 284 ? 3.621 -22.225 33.889 1.00 94.06 284 ARG A CA 1
ATOM 2245 C C . ARG A 1 284 ? 4.473 -23.084 34.824 1.00 94.06 284 ARG A C 1
ATOM 2247 O O . ARG A 1 284 ? 4.910 -24.152 34.412 1.00 94.06 284 ARG A O 1
ATOM 2254 N N . LEU A 1 285 ? 4.697 -22.654 36.067 1.00 94.50 285 LEU A N 1
ATOM 2255 C CA . LEU A 1 285 ? 5.405 -23.452 37.074 1.00 94.50 285 LEU A CA 1
ATOM 2256 C C . LEU A 1 285 ? 4.576 -24.643 37.566 1.00 94.50 285 LEU A C 1
ATOM 2258 O O . LEU A 1 285 ? 5.157 -25.688 37.857 1.00 94.50 285 LEU A O 1
ATOM 2262 N N . VAL A 1 286 ? 3.248 -24.503 37.650 1.00 94.25 286 VAL A N 1
ATOM 2263 C CA . VAL A 1 286 ? 2.340 -25.612 37.978 1.00 94.25 286 VAL A CA 1
ATOM 2264 C C . VAL A 1 286 ? 2.409 -26.689 36.901 1.00 94.25 286 VAL A C 1
ATOM 2266 O O . VAL A 1 286 ? 2.615 -27.853 37.243 1.00 94.25 286 VAL A O 1
ATOM 2269 N N . ASP A 1 287 ? 2.313 -26.303 35.631 1.00 93.56 287 ASP A N 1
ATOM 2270 C CA . ASP A 1 287 ? 2.260 -27.242 34.506 1.00 93.56 287 ASP A CA 1
ATOM 2271 C C . ASP A 1 287 ? 3.620 -27.878 34.182 1.00 93.56 287 ASP A C 1
ATOM 2273 O O . ASP A 1 287 ? 3.691 -28.998 33.669 1.00 93.56 287 ASP A O 1
ATOM 2277 N N . ALA A 1 288 ? 4.719 -27.164 34.438 1.00 94.94 288 ALA A N 1
ATOM 2278 C CA . ALA A 1 288 ? 6.050 -27.626 34.084 1.00 94.94 288 ALA A CA 1
ATOM 2279 C C . ALA A 1 288 ? 6.510 -28.810 34.949 1.00 94.94 288 ALA A C 1
ATOM 2281 O O . ALA A 1 288 ? 6.331 -28.860 36.163 1.00 94.94 288 ALA A O 1
ATOM 2282 N N . LYS A 1 289 ? 7.152 -29.784 34.302 1.00 94.62 289 LYS A N 1
ATOM 2283 C CA . LYS A 1 289 ? 7.861 -30.879 34.974 1.00 94.62 289 LYS A CA 1
ATOM 2284 C C . LYS A 1 289 ? 9.327 -30.528 35.214 1.00 94.62 289 LYS A C 1
ATOM 2286 O O . LYS A 1 289 ? 9.900 -30.942 36.222 1.00 94.62 289 LYS A O 1
ATOM 2291 N N . LEU A 1 290 ? 9.914 -29.774 34.284 1.00 95.56 290 LEU A N 1
ATOM 2292 C CA . LEU A 1 290 ? 11.271 -29.249 34.370 1.00 95.56 290 LEU A CA 1
ATOM 2293 C C . LEU A 1 290 ? 11.281 -27.727 34.248 1.00 95.56 290 LEU A C 1
ATOM 2295 O O . LEU A 1 290 ? 10.555 -27.178 33.421 1.00 95.56 290 LEU A O 1
ATOM 2299 N N . VAL A 1 291 ? 12.175 -27.080 34.992 1.00 95.56 291 VAL A N 1
ATOM 2300 C CA . VAL A 1 291 ? 12.587 -25.688 34.785 1.00 95.56 291 VAL A CA 1
ATOM 2301 C C . VAL A 1 291 ? 14.056 -25.681 34.378 1.00 95.56 291 VAL A C 1
ATOM 2303 O O . VAL A 1 291 ? 14.900 -26.246 35.071 1.00 95.56 291 VAL A O 1
ATOM 2306 N N . ILE A 1 292 ? 14.365 -25.054 33.245 1.00 94.75 292 ILE A N 1
ATOM 2307 C CA . ILE A 1 292 ? 15.706 -25.035 32.661 1.00 94.75 292 ILE A CA 1
ATOM 2308 C C . ILE A 1 292 ? 16.213 -23.599 32.581 1.00 94.75 292 ILE A C 1
ATOM 2310 O O . ILE A 1 292 ? 15.593 -22.743 31.946 1.00 94.75 292 ILE A O 1
ATOM 2314 N N . PHE A 1 293 ? 17.385 -23.367 33.169 1.00 93.69 293 PHE A N 1
ATOM 2315 C CA . PHE A 1 293 ? 18.221 -22.218 32.837 1.00 93.69 293 PHE A CA 1
ATOM 2316 C C . PHE A 1 293 ? 19.274 -22.684 31.847 1.00 93.69 293 PHE A C 1
ATOM 2318 O O . PHE A 1 293 ? 20.089 -23.550 32.166 1.00 93.69 293 PHE A O 1
ATOM 2325 N N . TYR A 1 294 ? 19.245 -22.121 30.641 1.00 93.44 294 TYR A N 1
ATOM 2326 C CA . TYR A 1 294 ? 20.250 -22.430 29.634 1.00 93.44 294 TYR A CA 1
ATOM 2327 C C . TYR A 1 294 ? 21.616 -21.874 30.043 1.00 93.44 294 TYR A C 1
ATOM 2329 O O . TYR A 1 294 ? 22.614 -22.568 29.900 1.00 93.44 294 TYR A O 1
ATOM 2337 N N . SER A 1 295 ? 21.668 -20.656 30.585 1.00 92.75 295 SER A N 1
ATOM 2338 C CA . SER A 1 295 ? 22.903 -19.998 31.004 1.00 92.75 295 SER A CA 1
ATOM 2339 C C . SER A 1 295 ? 22.715 -19.107 32.237 1.00 92.75 295 SER A C 1
ATOM 2341 O O . SER A 1 295 ? 21.633 -18.994 32.810 1.00 92.75 295 SER A O 1
ATOM 2343 N N . ASN A 1 296 ? 23.786 -18.402 32.616 1.00 90.62 296 ASN A N 1
ATOM 2344 C CA . ASN A 1 296 ? 23.780 -17.400 33.677 1.00 90.62 296 ASN A CA 1
ATOM 2345 C C . ASN A 1 296 ? 23.245 -16.024 33.269 1.00 90.62 296 ASN A C 1
ATOM 2347 O O . ASN A 1 296 ? 23.337 -15.093 34.071 1.00 90.62 296 ASN A O 1
ATOM 2351 N N . ARG A 1 297 ? 22.715 -15.855 32.052 1.00 90.06 297 ARG A N 1
ATOM 2352 C CA . ARG A 1 297 ? 22.246 -14.550 31.571 1.00 90.06 297 ARG A CA 1
ATOM 2353 C C . ARG A 1 297 ? 21.163 -13.981 32.484 1.00 90.06 297 ARG A C 1
ATOM 2355 O O . ARG A 1 297 ? 21.318 -12.860 32.963 1.00 90.06 297 ARG A O 1
ATOM 2362 N N . LEU A 1 298 ? 20.107 -14.744 32.763 1.00 89.38 298 LEU A N 1
ATOM 2363 C CA . LEU A 1 298 ? 18.967 -14.227 33.520 1.00 89.38 298 LEU A CA 1
ATOM 2364 C C . LEU A 1 298 ? 19.280 -14.044 35.009 1.00 89.38 298 LEU A C 1
ATOM 2366 O O . LEU A 1 298 ? 19.206 -12.927 35.534 1.00 89.38 298 LEU A O 1
ATOM 2370 N N . TYR A 1 299 ? 19.682 -15.124 35.684 1.00 90.50 299 TYR A N 1
ATOM 2371 C CA . TYR A 1 299 ? 19.969 -15.090 37.121 1.00 90.50 299 TYR A CA 1
ATOM 2372 C C . TYR A 1 299 ? 21.254 -14.314 37.455 1.00 90.50 299 TYR A C 1
ATOM 2374 O O . TYR A 1 299 ? 21.433 -13.872 38.583 1.00 90.50 299 TYR A O 1
ATOM 2382 N N . GLY A 1 300 ? 22.133 -14.066 36.478 1.00 89.81 300 GLY A N 1
ATOM 2383 C CA . GLY A 1 300 ? 23.298 -13.189 36.628 1.00 89.81 300 GLY A CA 1
ATOM 2384 C C . GLY A 1 300 ? 22.980 -11.688 36.529 1.00 89.81 300 GLY A C 1
ATOM 2385 O O . GLY A 1 300 ? 23.857 -10.840 36.763 1.00 89.81 300 GLY A O 1
ATOM 2386 N N . VAL A 1 301 ? 21.750 -11.321 36.145 1.00 89.69 301 VAL A N 1
ATOM 2387 C CA . VAL A 1 301 ? 21.343 -9.930 35.885 1.00 89.69 301 VAL A CA 1
ATOM 2388 C C . VAL A 1 301 ? 20.158 -9.495 36.741 1.00 89.69 301 VAL A C 1
ATOM 2390 O O . VAL A 1 301 ? 20.280 -8.459 37.393 1.00 89.69 301 VAL A O 1
ATOM 2393 N N . ALA A 1 302 ? 19.048 -10.240 36.760 1.00 89.06 302 ALA A N 1
ATOM 2394 C CA . ALA A 1 302 ? 17.820 -9.814 37.445 1.00 89.06 302 ALA A CA 1
ATOM 2395 C C . ALA A 1 302 ? 18.008 -9.530 38.958 1.00 89.06 302 ALA A C 1
ATOM 2397 O O . ALA A 1 302 ? 17.588 -8.458 39.394 1.00 89.06 302 ALA A O 1
ATOM 2398 N N . PRO A 1 303 ? 18.738 -10.361 39.733 1.00 89.94 303 PRO A N 1
ATOM 2399 C CA . PRO A 1 303 ? 19.047 -10.122 41.157 1.00 89.94 303 PRO A CA 1
ATOM 2400 C C . PRO A 1 303 ? 19.802 -8.831 41.468 1.00 89.94 303 PRO A C 1
ATOM 2402 O O . PRO A 1 303 ? 19.699 -8.295 42.566 1.00 89.94 303 PRO A O 1
ATOM 2405 N N . ARG A 1 304 ? 20.515 -8.266 40.489 1.00 90.50 304 ARG A N 1
ATOM 2406 C CA . ARG A 1 304 ? 21.215 -6.982 40.651 1.00 90.50 304 ARG A CA 1
ATOM 2407 C C . ARG A 1 304 ? 20.303 -5.774 40.440 1.00 90.50 304 ARG A C 1
ATOM 2409 O O . ARG A 1 304 ? 20.772 -4.647 40.534 1.00 90.50 304 ARG A O 1
ATOM 2416 N N . LEU A 1 305 ? 19.029 -6.001 40.117 1.00 88.50 305 LEU A N 1
ATOM 2417 C CA . LEU A 1 305 ? 18.016 -4.975 39.868 1.00 88.50 305 LEU A CA 1
ATOM 2418 C C . LEU A 1 305 ? 16.749 -5.249 40.700 1.00 88.50 305 LEU A C 1
ATOM 2420 O O . LEU A 1 305 ? 15.659 -5.364 40.130 1.00 88.50 305 LEU A O 1
ATOM 2424 N N . PRO A 1 306 ? 16.869 -5.357 42.038 1.00 80.50 306 PRO A N 1
ATOM 2425 C CA . PRO A 1 306 ? 15.766 -5.768 42.908 1.00 80.50 306 PRO A CA 1
ATOM 2426 C C . PRO A 1 306 ? 14.587 -4.787 42.889 1.00 80.50 306 PRO A C 1
ATOM 2428 O O . PRO A 1 306 ? 13.452 -5.215 43.048 1.00 80.50 306 PRO A O 1
ATOM 2431 N N . ASP A 1 307 ? 14.827 -3.501 42.610 1.00 76.31 307 ASP A N 1
ATOM 2432 C CA . ASP A 1 307 ? 13.766 -2.489 42.485 1.00 76.31 307 ASP A CA 1
ATOM 2433 C C . ASP A 1 307 ? 12.834 -2.747 41.291 1.00 76.31 307 ASP A C 1
ATOM 2435 O O . ASP A 1 307 ? 11.682 -2.320 41.286 1.00 76.31 307 ASP A O 1
ATOM 2439 N N . ARG A 1 308 ? 13.337 -3.435 40.259 1.00 79.62 308 ARG A N 1
ATOM 2440 C CA . ARG A 1 308 ? 12.599 -3.736 39.027 1.00 79.62 308 ARG A CA 1
ATOM 2441 C C . ARG A 1 308 ? 12.050 -5.159 38.995 1.00 79.62 308 ARG A C 1
ATOM 2443 O O . ARG A 1 308 ? 11.001 -5.390 38.400 1.00 79.62 308 ARG A O 1
ATOM 2450 N N . TYR A 1 309 ? 12.772 -6.093 39.610 1.00 87.62 309 TYR A N 1
ATOM 2451 C CA . TYR A 1 309 ? 12.467 -7.524 39.596 1.00 87.62 309 TYR A CA 1
ATOM 2452 C C . TYR A 1 309 ? 12.231 -8.125 40.990 1.00 87.62 309 TYR A C 1
ATOM 2454 O O . TYR A 1 309 ? 12.732 -9.218 41.255 1.00 87.62 309 TYR A O 1
ATOM 2462 N N . PRO A 1 310 ? 11.507 -7.468 41.912 1.00 84.62 310 PRO A N 1
ATOM 2463 C CA . PRO A 1 310 ? 11.388 -7.963 43.283 1.00 84.62 310 PRO A CA 1
ATOM 2464 C C . PRO A 1 310 ? 10.760 -9.367 43.363 1.00 84.62 310 PRO A C 1
ATOM 2466 O O . PRO A 1 310 ? 11.177 -10.186 44.180 1.00 84.62 310 PRO A O 1
ATOM 2469 N N . MET A 1 311 ? 9.792 -9.676 42.494 1.00 89.25 311 MET A N 1
ATOM 2470 C CA . MET A 1 311 ? 9.135 -10.983 42.424 1.00 89.25 311 MET A CA 1
ATOM 2471 C C . MET A 1 311 ? 10.006 -12.003 41.689 1.00 89.25 311 MET A C 1
ATOM 2473 O O . MET A 1 311 ? 10.200 -13.112 42.183 1.00 89.25 311 MET A O 1
ATOM 2477 N N . SER A 1 312 ? 10.553 -11.638 40.526 1.00 91.00 312 SER A N 1
ATOM 2478 C CA . SER A 1 312 ? 11.454 -12.511 39.759 1.00 91.00 312 SER A CA 1
ATOM 2479 C C . SER A 1 312 ? 12.675 -12.954 40.574 1.00 91.00 312 SER A C 1
ATOM 2481 O O . SER A 1 312 ? 13.085 -14.108 40.482 1.00 91.00 312 SER A O 1
ATOM 2483 N N . VAL A 1 313 ? 13.245 -12.058 41.385 1.00 89.81 313 VAL A N 1
ATOM 2484 C CA . VAL A 1 313 ? 14.384 -12.359 42.266 1.00 89.81 313 VAL A CA 1
ATOM 2485 C C . VAL A 1 313 ? 13.988 -13.348 43.355 1.00 89.81 313 VAL A C 1
ATOM 2487 O O . VAL A 1 313 ? 14.655 -14.366 43.504 1.00 89.81 313 VAL A O 1
ATOM 2490 N N . ALA A 1 314 ? 12.850 -13.128 44.021 1.00 89.19 314 ALA A N 1
ATOM 2491 C CA . ALA A 1 314 ? 12.339 -14.060 45.024 1.00 89.19 314 ALA A CA 1
ATOM 2492 C C . ALA A 1 314 ? 12.098 -15.471 44.455 1.00 89.19 314 ALA A C 1
ATOM 2494 O O . ALA A 1 314 ? 12.333 -16.463 45.141 1.00 89.19 314 ALA A O 1
ATOM 2495 N N . VAL A 1 315 ? 11.650 -15.571 43.199 1.00 91.25 315 VAL A N 1
ATOM 2496 C CA . VAL A 1 315 ? 11.464 -16.857 42.509 1.00 91.25 315 VAL A CA 1
ATOM 2497 C C . VAL A 1 315 ? 12.803 -17.544 42.242 1.00 91.25 315 VAL A C 1
ATOM 2499 O O . VAL A 1 315 ? 12.908 -18.745 42.464 1.00 91.25 315 VAL A O 1
ATOM 2502 N N . ILE A 1 316 ? 13.821 -16.804 41.791 1.00 92.00 316 ILE A N 1
ATOM 2503 C CA . ILE A 1 316 ? 15.164 -17.348 41.526 1.00 92.00 316 ILE A CA 1
ATOM 2504 C C . ILE A 1 316 ? 15.819 -17.841 42.821 1.00 92.00 316 ILE A C 1
ATOM 2506 O O . ILE A 1 316 ? 16.299 -18.971 42.847 1.00 92.00 316 ILE A O 1
ATOM 2510 N N . ASP A 1 317 ? 15.797 -17.037 43.889 1.00 90.94 317 ASP A N 1
ATOM 2511 C CA . ASP A 1 317 ? 16.401 -17.397 45.179 1.00 90.94 317 ASP A CA 1
ATOM 2512 C C . ASP A 1 317 ? 15.758 -18.668 45.746 1.00 90.94 317 ASP A C 1
ATOM 2514 O O . ASP A 1 317 ? 16.448 -19.649 46.022 1.00 90.94 317 ASP A O 1
ATOM 2518 N N . LYS A 1 318 ? 14.419 -18.705 45.801 1.00 91.62 318 LYS A N 1
ATOM 2519 C CA . LYS A 1 318 ? 13.669 -19.877 46.275 1.00 91.62 318 LYS A CA 1
ATOM 2520 C C . LYS A 1 318 ? 13.886 -21.109 45.406 1.00 91.62 318 LYS A C 1
ATOM 2522 O O . LYS A 1 318 ? 13.904 -22.219 45.921 1.00 91.62 318 LYS A O 1
ATOM 2527 N N . LEU A 1 319 ? 14.035 -20.944 44.093 1.00 92.06 319 LEU A N 1
ATOM 2528 C CA . LEU A 1 319 ? 14.306 -22.064 43.197 1.00 92.06 319 LEU A CA 1
ATOM 2529 C C . LEU A 1 319 ? 15.709 -22.647 43.420 1.00 92.06 319 LEU A C 1
ATOM 2531 O O . LEU A 1 319 ? 15.873 -23.859 43.356 1.00 92.06 319 LEU A O 1
ATOM 2535 N N . PHE A 1 320 ? 16.710 -21.807 43.695 1.00 92.31 320 PHE A N 1
ATOM 2536 C CA . PHE A 1 320 ? 18.095 -22.240 43.924 1.00 92.31 320 PHE A CA 1
ATOM 2537 C C . PHE A 1 320 ? 18.317 -22.825 45.331 1.00 92.31 320 PHE A C 1
ATOM 2539 O O . PHE A 1 320 ? 19.301 -23.532 45.548 1.00 92.31 320 PHE A O 1
ATOM 2546 N N . GLU A 1 321 ? 17.409 -22.550 46.270 1.00 90.31 321 GLU A N 1
ATOM 2547 C CA . GLU A 1 321 ? 17.395 -23.105 47.632 1.00 90.31 321 GLU A CA 1
ATOM 2548 C C . GLU A 1 321 ? 16.530 -24.372 47.782 1.00 90.31 321 GLU A C 1
ATOM 2550 O O . GLU A 1 321 ? 16.485 -24.945 48.870 1.00 90.31 321 GLU A O 1
ATOM 2555 N N . ASP A 1 322 ? 15.898 -24.834 46.694 1.00 89.88 322 ASP A N 1
ATOM 2556 C CA . ASP A 1 322 ? 14.903 -25.923 46.634 1.00 89.88 322 ASP A CA 1
ATOM 2557 C C . ASP A 1 322 ? 13.540 -25.610 47.306 1.00 89.88 322 ASP A C 1
ATOM 2559 O O . ASP A 1 322 ? 12.672 -26.475 47.449 1.00 89.88 322 ASP A O 1
ATOM 2563 N N . ASP A 1 323 ? 13.300 -24.347 47.655 1.00 88.62 323 ASP A N 1
ATOM 2564 C CA . ASP A 1 323 ? 12.130 -23.841 48.390 1.00 88.62 323 ASP A CA 1
ATOM 2565 C C . ASP A 1 323 ? 10.896 -23.566 47.503 1.00 88.62 323 ASP A C 1
ATOM 2567 O O . ASP A 1 323 ? 9.856 -23.126 47.998 1.00 88.62 323 ASP A O 1
ATOM 2571 N N . LEU A 1 324 ? 10.978 -23.805 46.187 1.00 91.38 324 LEU A N 1
ATOM 2572 C CA . LEU A 1 324 ? 9.869 -23.611 45.236 1.00 91.38 324 LEU A CA 1
ATOM 2573 C C . LEU A 1 324 ? 9.153 -24.922 44.842 1.00 91.38 324 LEU A C 1
ATOM 2575 O O . LEU A 1 324 ? 8.277 -24.911 43.974 1.00 91.38 324 LEU A O 1
ATOM 2579 N N . GLY A 1 325 ? 9.513 -26.061 45.444 1.00 92.12 325 GLY A N 1
ATOM 2580 C CA . GLY A 1 325 ? 8.995 -27.381 45.049 1.00 92.12 325 GLY A CA 1
ATOM 2581 C C . GLY A 1 325 ? 9.659 -27.956 43.790 1.00 92.12 325 GLY A C 1
ATOM 2582 O O . GLY A 1 325 ? 9.065 -28.776 43.086 1.00 92.12 325 GLY A O 1
ATOM 2583 N N . TYR A 1 326 ? 10.879 -27.503 43.512 1.00 94.31 326 TYR A N 1
ATOM 2584 C CA . TYR A 1 326 ? 11.759 -27.943 42.436 1.00 94.31 326 TYR A CA 1
ATOM 2585 C C . TYR A 1 326 ? 13.157 -28.160 43.015 1.00 94.31 326 TYR A C 1
ATOM 2587 O O . TYR A 1 326 ? 13.583 -27.362 43.840 1.00 94.31 326 TYR A O 1
ATOM 2595 N N . THR A 1 327 ? 13.871 -29.190 42.559 1.00 94.38 327 THR A N 1
ATOM 2596 C CA . THR A 1 327 ? 15.259 -29.468 42.975 1.00 94.38 327 THR A CA 1
ATOM 2597 C C . THR A 1 327 ? 16.180 -29.577 41.773 1.00 94.38 327 THR A C 1
ATOM 2599 O O . THR A 1 327 ? 15.770 -30.116 40.738 1.00 94.38 327 THR A O 1
ATOM 2602 N N . LEU A 1 328 ? 17.428 -29.125 41.898 1.00 95.06 328 LEU A N 1
ATOM 2603 C CA . LEU A 1 328 ? 18.432 -29.279 40.844 1.00 95.06 328 LEU A CA 1
ATOM 2604 C C . LEU A 1 328 ? 18.798 -30.764 40.667 1.00 95.06 328 LEU A C 1
ATOM 2606 O O . LEU A 1 328 ? 19.401 -31.376 41.543 1.00 95.06 328 LEU A O 1
ATOM 2610 N N . VAL A 1 329 ? 18.443 -31.353 39.523 1.00 94.88 329 VAL A N 1
ATOM 2611 C CA . VAL A 1 329 ? 18.674 -32.786 39.239 1.00 94.88 329 VAL A CA 1
ATOM 2612 C C . VAL A 1 329 ? 19.815 -33.033 38.262 1.00 94.88 329 VAL A C 1
ATOM 2614 O O . VAL A 1 329 ? 20.406 -34.112 38.262 1.00 94.88 329 VAL A O 1
ATOM 2617 N N . HIS A 1 330 ? 20.138 -32.043 37.432 1.00 94.75 330 HIS A N 1
ATOM 2618 C CA . HIS A 1 330 ? 21.223 -32.137 36.469 1.00 94.75 330 HIS A CA 1
ATOM 2619 C C . HIS A 1 330 ? 21.781 -30.756 36.137 1.00 94.75 330 HIS A C 1
ATOM 2621 O O . HIS A 1 330 ? 21.054 -29.762 36.107 1.00 94.75 330 HIS A O 1
ATOM 2627 N N . TRP A 1 331 ? 23.082 -30.695 35.880 1.00 94.12 331 TRP A N 1
ATOM 2628 C CA . TRP A 1 331 ? 23.756 -29.482 35.449 1.00 94.12 331 TRP A CA 1
ATOM 2629 C C . TRP A 1 331 ? 24.971 -29.835 34.591 1.00 94.12 331 TRP A C 1
ATOM 2631 O O . TRP A 1 331 ? 25.621 -30.856 34.815 1.00 94.12 331 TRP A O 1
ATOM 2641 N N . GLU A 1 332 ? 25.288 -28.976 33.625 1.00 91.94 332 GLU A N 1
ATOM 2642 C CA . GLU A 1 332 ? 26.400 -29.180 32.691 1.00 91.94 332 GLU A CA 1
ATOM 2643 C C . GLU A 1 332 ? 27.240 -27.913 32.554 1.00 91.94 332 GLU A C 1
ATOM 2645 O O . GLU A 1 332 ? 26.718 -26.802 32.451 1.00 91.94 332 GLU A O 1
ATOM 2650 N N . SER A 1 333 ? 28.565 -28.073 32.540 1.00 89.06 333 SER A N 1
ATOM 2651 C CA . SER A 1 333 ? 29.512 -26.966 32.375 1.00 89.06 333 SER A CA 1
ATOM 2652 C C . SER A 1 333 ? 30.835 -27.431 31.769 1.00 89.06 333 SER A C 1
ATOM 2654 O O . SER A 1 333 ? 31.301 -28.547 32.018 1.00 89.06 333 SER A O 1
ATOM 2656 N N . SER A 1 334 ? 31.481 -26.557 30.991 1.00 90.31 334 SER A N 1
ATOM 2657 C CA . SER A 1 334 ? 32.788 -26.829 30.392 1.00 90.31 334 SER A CA 1
ATOM 2658 C C . SER A 1 334 ? 33.685 -25.591 30.367 1.00 90.31 334 SER A C 1
ATOM 2660 O O . SER A 1 334 ? 33.746 -24.869 29.380 1.00 90.31 334 SER A O 1
ATOM 2662 N N . TYR A 1 335 ? 34.477 -25.401 31.418 1.00 91.31 335 TYR A N 1
ATOM 2663 C CA . TYR A 1 335 ? 35.479 -24.343 31.506 1.00 91.31 335 TYR A CA 1
ATOM 2664 C C . TYR A 1 335 ? 36.668 -24.559 30.545 1.00 91.31 335 TYR A C 1
ATOM 2666 O O . TYR A 1 335 ? 37.127 -25.706 30.371 1.00 91.31 335 TYR A O 1
ATOM 2674 N N . PRO A 1 336 ? 37.253 -23.474 29.987 1.00 93.19 336 PRO A N 1
ATOM 2675 C CA . PRO A 1 336 ? 38.523 -23.525 29.270 1.00 93.19 336 PRO A CA 1
ATOM 2676 C C . PRO A 1 336 ? 39.600 -24.194 30.124 1.00 93.19 336 PRO A C 1
ATOM 2678 O O . PRO A 1 336 ? 39.776 -23.863 31.299 1.00 93.19 336 PRO A O 1
ATOM 2681 N N . ASN A 1 337 ? 40.341 -25.152 29.565 1.00 92.12 337 ASN A N 1
ATOM 2682 C CA . ASN A 1 337 ? 41.327 -25.890 30.353 1.00 92.12 337 ASN A CA 1
ATOM 2683 C C . ASN A 1 337 ? 42.508 -26.414 29.528 1.00 92.12 337 ASN A C 1
ATOM 2685 O O . ASN A 1 337 ? 42.353 -26.884 28.404 1.00 92.12 337 ASN A O 1
ATOM 2689 N N . VAL A 1 338 ? 43.705 -26.385 30.114 1.00 92.06 338 VAL A N 1
ATOM 2690 C CA . VAL A 1 338 ? 44.956 -26.824 29.478 1.00 92.06 338 VAL A CA 1
ATOM 2691 C C . VAL A 1 338 ? 45.899 -27.396 30.539 1.00 92.06 338 VAL A C 1
ATOM 2693 O O . VAL A 1 338 ? 45.971 -26.885 31.652 1.00 92.06 338 VAL A O 1
ATOM 2696 N N . LEU A 1 339 ? 46.589 -28.502 30.232 1.00 88.06 339 LEU A N 1
ATOM 2697 C CA . LEU A 1 339 ? 47.554 -29.160 31.137 1.00 88.06 339 LEU A CA 1
ATOM 2698 C C . LEU A 1 339 ? 47.027 -29.448 32.568 1.00 88.06 339 LEU A C 1
ATOM 2700 O O . LEU A 1 339 ? 47.786 -29.436 33.532 1.00 88.06 339 LEU A O 1
ATOM 2704 N N . GLY A 1 340 ? 45.725 -29.720 32.722 1.00 86.50 340 GLY A N 1
ATOM 2705 C CA . GLY A 1 340 ? 45.111 -30.017 34.027 1.00 86.50 340 GLY A CA 1
ATOM 2706 C C . GLY A 1 340 ? 44.772 -28.789 34.886 1.00 86.50 340 GLY A C 1
ATOM 2707 O O . GLY A 1 340 ? 44.372 -28.959 36.041 1.00 86.50 340 GLY A O 1
ATOM 2708 N N . VAL A 1 341 ? 44.891 -27.584 34.320 1.00 91.12 341 VAL A N 1
ATOM 2709 C CA . VAL A 1 341 ? 44.454 -26.313 34.910 1.00 91.12 341 VAL A CA 1
ATOM 2710 C C . VAL A 1 341 ? 43.216 -25.813 34.162 1.00 91.12 341 VAL A C 1
ATOM 2712 O O . VAL A 1 341 ? 43.260 -25.679 32.938 1.00 91.12 341 VAL A O 1
ATOM 2715 N N . SER A 1 342 ? 42.122 -25.546 34.875 1.00 92.56 342 SER A N 1
ATOM 2716 C CA . SER A 1 342 ? 40.905 -24.920 34.334 1.00 92.56 342 SER A CA 1
ATOM 2717 C C . SER A 1 342 ? 40.846 -23.442 34.704 1.00 92.56 342 SER A C 1
ATOM 2719 O O . SER A 1 342 ? 41.315 -23.039 35.769 1.00 92.56 342 SER A O 1
ATOM 2721 N N . LEU A 1 343 ? 40.298 -22.641 33.795 1.00 92.44 343 LEU A N 1
ATOM 2722 C CA . LEU A 1 343 ? 40.050 -21.214 33.954 1.00 92.44 343 LEU A CA 1
ATOM 2723 C C . LEU A 1 343 ? 38.550 -21.043 34.207 1.00 92.44 343 LEU A C 1
ATOM 2725 O O . LEU A 1 343 ? 37.774 -20.995 33.259 1.00 92.44 343 LEU A O 1
ATOM 2729 N N . ALA A 1 344 ? 38.149 -21.046 35.475 1.00 90.12 344 ALA A N 1
ATOM 2730 C CA . ALA A 1 344 ? 36.743 -20.998 35.860 1.00 90.12 344 ALA A CA 1
ATOM 2731 C C . ALA A 1 344 ? 36.283 -19.552 36.073 1.00 90.12 344 ALA A C 1
ATOM 2733 O O . ALA A 1 344 ? 36.988 -18.750 36.700 1.00 90.12 344 ALA A O 1
ATOM 2734 N N . ASP A 1 345 ? 35.105 -19.224 35.555 1.00 91.12 345 ASP A N 1
ATOM 2735 C CA . ASP A 1 345 ? 34.402 -17.980 35.846 1.00 91.12 345 ASP A CA 1
ATOM 2736 C C . ASP A 1 345 ? 33.492 -18.121 37.074 1.00 91.12 345 ASP A C 1
ATOM 2738 O O . ASP A 1 345 ? 33.160 -19.219 37.524 1.00 91.12 345 ASP A O 1
ATOM 2742 N N . ASP A 1 346 ? 33.119 -16.976 37.642 1.00 88.31 346 ASP A N 1
ATOM 2743 C CA . ASP A 1 346 ? 32.223 -16.876 38.791 1.00 88.31 346 ASP A CA 1
ATOM 2744 C C . ASP A 1 346 ? 30.912 -16.185 38.397 1.00 88.31 346 ASP A C 1
ATOM 2746 O O . ASP A 1 346 ? 30.861 -14.964 38.196 1.00 88.31 346 ASP A O 1
ATOM 2750 N N . THR A 1 347 ? 29.855 -16.990 38.279 1.00 87.38 347 THR A N 1
ATOM 2751 C CA . THR A 1 347 ? 28.523 -16.563 37.834 1.00 87.38 347 THR A CA 1
ATOM 2752 C C . THR A 1 347 ? 27.575 -16.195 38.976 1.00 87.38 347 THR A C 1
ATOM 2754 O O . THR A 1 347 ? 26.604 -15.483 38.727 1.00 87.38 347 THR A O 1
ATOM 2757 N N . PHE A 1 348 ? 27.854 -16.622 40.214 1.00 89.31 348 PHE A N 1
ATOM 2758 C CA . PHE A 1 348 ? 26.929 -16.497 41.349 1.00 89.31 348 PHE A CA 1
ATOM 2759 C C . PHE A 1 348 ? 27.279 -15.309 42.254 1.00 89.31 348 PHE A C 1
ATOM 2761 O O . PHE A 1 348 ? 26.410 -14.496 42.575 1.00 89.31 348 PHE A O 1
ATOM 2768 N N . SER A 1 349 ? 28.559 -15.140 42.616 1.00 87.50 349 SER A N 1
ATOM 2769 C CA . SER A 1 349 ? 28.961 -14.175 43.656 1.00 87.50 349 SER A CA 1
ATOM 2770 C C . SER A 1 349 ? 28.633 -12.726 43.296 1.00 87.50 349 SER A C 1
ATOM 2772 O O . SER A 1 349 ? 28.231 -11.939 44.149 1.00 87.50 349 SER A O 1
ATOM 2774 N N . ARG A 1 350 ? 28.760 -12.370 42.011 1.00 86.50 350 ARG A N 1
ATOM 2775 C CA . ARG A 1 350 ? 28.456 -11.024 41.511 1.00 86.50 350 ARG A CA 1
ATOM 2776 C C . ARG A 1 350 ? 26.959 -10.716 41.521 1.00 86.50 350 ARG A C 1
ATOM 2778 O O . ARG A 1 350 ? 26.596 -9.549 41.643 1.00 86.50 350 ARG A O 1
ATOM 2785 N N . ALA A 1 351 ? 26.117 -11.724 41.318 1.00 86.19 351 ALA A N 1
ATOM 2786 C CA . ALA A 1 351 ? 24.668 -11.564 41.298 1.00 86.19 351 ALA A CA 1
ATOM 2787 C C . ALA A 1 351 ? 24.048 -11.626 42.699 1.00 86.19 351 ALA A C 1
ATOM 2789 O O . ALA A 1 351 ? 22.924 -11.174 42.865 1.00 86.19 351 ALA A O 1
ATOM 2790 N N . GLY A 1 352 ? 24.786 -12.120 43.698 1.00 86.81 352 GLY A N 1
ATOM 2791 C CA . GLY A 1 352 ? 24.287 -12.237 45.068 1.00 86.81 352 GLY A CA 1
ATOM 2792 C C . GLY A 1 352 ? 23.271 -13.363 45.253 1.00 86.81 352 GLY A C 1
ATOM 2793 O O . GLY A 1 352 ? 22.576 -13.366 46.260 1.00 86.81 352 GLY A O 1
ATOM 2794 N N . VAL A 1 353 ? 23.196 -14.302 44.304 1.00 88.62 353 VAL A N 1
ATOM 2795 C CA . VAL A 1 353 ? 22.308 -15.470 44.378 1.00 88.62 353 VAL A CA 1
ATOM 2796 C C . VAL A 1 353 ? 22.980 -16.633 45.112 1.00 88.62 353 VAL A C 1
ATOM 2798 O O . VAL A 1 353 ? 24.204 -16.801 44.991 1.00 88.62 353 VAL A O 1
ATOM 2801 N N . PRO A 1 354 ? 22.213 -17.461 45.843 1.00 86.12 354 PRO A N 1
ATOM 2802 C CA . PRO A 1 354 ? 22.742 -18.661 46.477 1.00 86.12 354 PRO A CA 1
ATOM 2803 C C . PRO A 1 354 ? 23.291 -19.623 45.419 1.00 86.12 354 PRO A C 1
ATOM 2805 O O . PRO A 1 354 ? 22.778 -19.724 44.308 1.00 86.12 354 PRO A O 1
ATOM 2808 N N . LYS A 1 355 ? 24.378 -20.328 45.735 1.00 88.44 355 LYS A N 1
ATOM 2809 C CA . LYS A 1 355 ? 24.927 -21.346 44.835 1.00 88.44 355 LYS A CA 1
ATOM 2810 C C . LYS A 1 355 ? 24.220 -22.682 45.113 1.00 88.44 355 LYS A C 1
ATOM 2812 O O . LYS A 1 355 ? 24.245 -23.098 46.271 1.00 88.44 355 LYS A O 1
ATOM 2817 N N . PRO A 1 356 ? 23.652 -23.369 44.101 1.00 89.31 356 PRO A N 1
ATOM 2818 C CA . PRO A 1 356 ? 23.038 -24.681 44.304 1.00 89.31 356 PRO A CA 1
ATOM 2819 C C . PRO A 1 356 ? 24.014 -25.673 44.945 1.00 89.31 356 PRO A C 1
ATOM 2821 O O . PRO A 1 356 ? 25.201 -25.707 44.589 1.00 89.31 356 PRO A O 1
ATOM 2824 N N . LYS A 1 357 ? 23.517 -26.482 45.887 1.00 86.56 357 LYS A N 1
ATOM 2825 C CA . LYS A 1 357 ? 24.332 -27.373 46.734 1.00 86.56 357 LYS A CA 1
ATOM 2826 C C . LYS A 1 357 ? 25.128 -28.385 45.906 1.00 86.56 357 LYS A C 1
ATOM 2828 O O . LYS A 1 357 ? 26.264 -28.701 46.243 1.00 86.56 357 LYS A O 1
ATOM 2833 N N . GLU A 1 358 ? 24.568 -28.834 44.789 1.00 86.69 358 GLU A N 1
ATOM 2834 C CA . GLU A 1 358 ? 25.124 -29.831 43.869 1.00 86.69 358 GLU A CA 1
ATOM 2835 C C . GLU A 1 358 ? 26.342 -29.310 43.088 1.00 86.69 358 GLU A C 1
ATOM 2837 O O . GLU A 1 358 ? 27.144 -30.099 42.585 1.00 86.69 358 GLU A O 1
ATOM 2842 N N . ILE A 1 359 ? 26.486 -27.986 42.972 1.00 86.88 359 ILE A N 1
ATOM 2843 C CA . ILE A 1 359 ? 27.572 -27.315 42.236 1.00 86.88 359 ILE A CA 1
ATOM 2844 C C . ILE A 1 359 ? 28.623 -26.769 43.213 1.00 86.88 359 ILE A C 1
ATOM 2846 O O . ILE A 1 359 ? 29.738 -26.382 42.820 1.00 86.88 359 ILE A O 1
ATOM 2850 N N . ASP A 1 360 ? 28.296 -26.685 44.503 1.00 81.81 360 ASP A N 1
ATOM 2851 C CA . ASP A 1 360 ? 29.220 -26.147 45.484 1.00 81.81 360 ASP A CA 1
ATOM 2852 C C . ASP A 1 360 ? 30.478 -27.023 45.622 1.00 81.81 360 ASP A C 1
ATOM 2854 O O . ASP A 1 360 ? 30.439 -28.248 45.629 1.00 81.81 360 ASP A O 1
ATOM 2858 N N . GLY A 1 361 ? 31.647 -26.381 45.627 1.00 76.38 361 GLY A N 1
ATOM 2859 C CA . GLY A 1 361 ? 32.939 -27.077 45.611 1.00 76.38 361 GLY A CA 1
ATOM 2860 C C . GLY A 1 361 ? 33.359 -27.762 44.294 1.00 76.38 361 GLY A C 1
ATOM 2861 O O . GLY A 1 361 ? 34.465 -28.312 44.252 1.00 76.38 361 GLY A O 1
ATOM 2862 N N . TYR A 1 362 ? 32.567 -27.709 43.211 1.00 81.81 362 TYR A N 1
ATOM 2863 C CA . TYR A 1 362 ? 32.929 -28.337 41.929 1.00 81.81 362 TYR A CA 1
ATOM 2864 C C . TYR A 1 362 ? 34.243 -27.801 41.326 1.00 81.81 362 TYR A C 1
ATOM 2866 O O . TYR A 1 362 ? 34.488 -26.593 41.258 1.00 81.81 362 TYR A O 1
ATOM 2874 N N . LYS A 1 363 ? 35.082 -28.722 40.829 1.00 81.25 363 LYS A N 1
ATOM 2875 C CA . LYS A 1 363 ? 36.309 -28.433 40.071 1.00 81.25 363 LYS A CA 1
ATOM 2876 C C . LYS A 1 363 ? 36.415 -29.370 38.868 1.00 81.25 363 LYS A C 1
ATOM 2878 O O . LYS A 1 363 ? 36.633 -30.566 39.036 1.00 81.25 363 LYS A O 1
ATOM 2883 N N . GLN A 1 364 ? 36.357 -28.820 37.653 1.00 81.81 364 GLN A N 1
ATOM 2884 C CA . GLN A 1 364 ? 36.488 -29.603 36.413 1.00 81.81 364 GLN A CA 1
ATOM 2885 C C . GLN A 1 364 ? 37.863 -30.275 36.259 1.00 81.81 364 GLN A C 1
ATOM 2887 O O . GLN A 1 364 ? 37.995 -31.320 35.622 1.00 81.81 364 GLN A O 1
ATOM 2892 N N . THR A 1 365 ? 38.912 -29.671 36.819 1.00 86.38 365 THR A N 1
ATOM 2893 C CA . THR A 1 365 ? 40.276 -30.216 36.819 1.00 86.38 365 THR A CA 1
ATOM 2894 C C . THR A 1 365 ? 40.906 -30.114 38.206 1.00 86.38 365 THR A C 1
ATOM 2896 O O . THR A 1 365 ? 40.426 -29.378 39.065 1.00 86.38 365 THR A O 1
ATOM 2899 N N . ARG A 1 366 ? 42.027 -30.823 38.424 1.00 83.81 366 ARG A N 1
ATOM 2900 C CA . ARG A 1 366 ? 42.748 -30.854 39.716 1.00 83.81 366 ARG A CA 1
ATOM 2901 C C . ARG A 1 366 ? 43.093 -29.459 40.243 1.00 83.81 366 ARG A C 1
ATOM 2903 O O . ARG A 1 366 ? 43.019 -29.221 41.445 1.00 83.81 366 ARG A O 1
ATOM 2910 N N . VAL A 1 367 ? 43.460 -28.551 39.341 1.00 89.00 367 VAL A N 1
ATOM 2911 C CA . VAL A 1 367 ? 43.678 -27.133 39.636 1.00 89.00 367 VAL A CA 1
ATOM 2912 C C . VAL A 1 367 ? 42.639 -26.329 38.864 1.00 89.00 367 VAL A C 1
ATOM 2914 O O . VAL A 1 367 ? 42.576 -26.447 37.643 1.00 89.00 367 VAL A O 1
ATOM 2917 N N . SER A 1 368 ? 41.836 -25.528 39.560 1.00 89.56 368 SER A N 1
ATOM 2918 C CA . SER A 1 368 ? 40.879 -24.593 38.960 1.00 89.56 368 SER A CA 1
ATOM 2919 C C . SER A 1 368 ? 41.208 -23.186 39.446 1.00 89.56 368 SER A C 1
ATOM 2921 O O . SER A 1 368 ? 41.291 -22.952 40.653 1.00 89.56 368 SER A O 1
ATOM 2923 N N . LEU A 1 369 ? 41.471 -22.280 38.507 1.00 90.62 369 LEU A N 1
ATOM 2924 C CA . LEU A 1 369 ? 41.753 -20.876 38.769 1.00 90.62 369 LEU A CA 1
ATOM 2925 C C . LEU A 1 369 ? 40.461 -20.087 38.575 1.00 90.62 369 LEU A C 1
ATOM 2927 O O . LEU A 1 369 ? 39.998 -19.948 37.446 1.00 90.62 369 LEU A O 1
ATOM 2931 N N . ASN A 1 370 ? 39.905 -19.559 39.665 1.00 89.50 370 ASN A N 1
ATOM 2932 C CA . ASN A 1 370 ? 38.784 -18.627 39.593 1.00 89.50 370 ASN A CA 1
ATOM 2933 C C . ASN A 1 370 ? 39.308 -17.257 39.130 1.00 89.50 370 ASN A C 1
ATOM 2935 O O . ASN A 1 370 ? 40.093 -16.615 39.834 1.00 89.50 370 ASN A O 1
ATOM 2939 N N . LEU A 1 371 ? 38.897 -16.827 37.937 1.00 90.88 371 LEU A N 1
ATOM 2940 C CA . LEU A 1 371 ? 39.292 -15.545 37.342 1.00 90.88 371 LEU A CA 1
ATOM 2941 C C . LEU A 1 371 ? 38.241 -14.432 37.559 1.00 90.88 371 LEU A C 1
ATOM 2943 O O . LEU A 1 371 ? 38.396 -13.305 37.074 1.00 90.88 371 LEU A O 1
ATOM 2947 N N . GLY A 1 372 ? 37.200 -14.723 38.339 1.00 90.06 372 GLY A N 1
ATOM 2948 C CA . GLY A 1 372 ? 36.074 -13.852 38.651 1.00 90.06 372 GLY A CA 1
ATOM 2949 C C . GLY A 1 372 ? 34.981 -13.894 37.585 1.00 90.06 372 GLY A C 1
ATOM 2950 O O . GLY A 1 372 ? 34.883 -14.825 36.799 1.00 90.06 372 GLY A O 1
ATOM 2951 N N . PHE A 1 373 ? 34.144 -12.860 37.545 1.00 89.88 373 PHE A N 1
ATOM 2952 C CA . PHE A 1 373 ? 33.053 -12.772 36.574 1.00 89.88 373 PHE A CA 1
ATOM 2953 C C . PHE A 1 373 ? 33.554 -12.572 35.129 1.00 89.88 373 PHE A C 1
ATOM 2955 O O . PHE A 1 373 ? 34.364 -11.667 34.860 1.00 89.88 373 PHE A O 1
ATOM 2962 N N . ALA A 1 374 ? 32.991 -13.344 34.201 1.00 90.69 374 ALA A N 1
ATOM 2963 C CA . ALA A 1 374 ? 33.173 -13.218 32.757 1.00 90.69 374 ALA A CA 1
ATOM 2964 C C . ALA A 1 374 ? 31.955 -12.551 32.091 1.00 90.69 374 ALA A C 1
ATOM 2966 O O . ALA A 1 374 ? 30.816 -12.829 32.453 1.00 90.69 374 ALA A O 1
ATOM 2967 N N . ASP A 1 375 ? 32.195 -11.653 31.129 1.00 90.56 375 ASP A N 1
ATOM 2968 C CA . ASP A 1 375 ? 31.145 -11.117 30.244 1.00 90.56 375 ASP A CA 1
ATOM 2969 C C . ASP A 1 375 ? 30.436 -12.261 29.499 1.00 90.56 375 ASP A C 1
ATOM 2971 O O . ASP A 1 375 ? 31.071 -13.258 29.145 1.00 90.56 375 ASP A O 1
ATOM 2975 N N . GLU A 1 376 ? 29.138 -12.103 29.221 1.00 88.31 376 GLU A N 1
ATOM 2976 C CA . GLU A 1 376 ? 28.330 -13.144 28.569 1.00 88.31 376 GLU A CA 1
ATOM 2977 C C . GLU A 1 376 ? 28.908 -13.610 27.224 1.00 88.31 376 GLU A C 1
ATOM 2979 O O . GLU A 1 376 ? 28.663 -14.740 26.805 1.00 88.31 376 GLU A O 1
ATOM 2984 N N . SER A 1 377 ? 29.707 -12.757 26.567 1.00 87.25 377 SER A N 1
ATOM 2985 C CA . SER A 1 377 ? 30.403 -13.064 25.315 1.00 87.25 377 SER A CA 1
ATOM 2986 C C . SER A 1 377 ? 31.329 -14.276 25.428 1.00 87.25 377 SER A C 1
ATOM 2988 O O . SER A 1 377 ? 31.695 -14.836 24.400 1.00 87.25 377 SER A O 1
ATOM 2990 N N . PHE A 1 378 ? 31.736 -14.652 26.643 1.00 89.19 378 PHE A N 1
ATOM 2991 C CA . PHE A 1 378 ? 32.608 -15.798 26.882 1.00 89.19 378 PHE A CA 1
ATOM 2992 C C . PHE A 1 378 ? 31.864 -17.019 27.409 1.00 89.19 378 PHE A C 1
ATOM 2994 O O . PHE A 1 378 ? 32.288 -18.122 27.101 1.00 89.19 378 PHE A O 1
ATOM 3001 N N . THR A 1 379 ? 30.782 -16.852 28.174 1.00 86.69 379 THR A N 1
ATOM 3002 C CA . THR A 1 379 ? 30.176 -17.962 28.930 1.00 86.69 379 THR A CA 1
ATOM 3003 C C . THR A 1 379 ? 28.879 -18.485 28.329 1.00 86.69 379 THR A C 1
ATOM 3005 O O . THR A 1 379 ? 28.608 -19.672 28.433 1.00 86.69 379 THR A O 1
ATOM 3008 N N . VAL A 1 380 ? 28.063 -17.641 27.689 1.00 89.19 380 VAL A N 1
ATOM 3009 C CA . VAL A 1 380 ? 26.669 -18.000 27.358 1.00 89.19 380 VAL A CA 1
ATOM 3010 C C . VAL A 1 380 ? 26.544 -18.822 26.071 1.00 89.19 380 VAL A C 1
ATOM 3012 O O . VAL A 1 380 ? 25.591 -19.576 25.929 1.00 89.19 380 VAL A O 1
ATOM 3015 N N . TYR A 1 381 ? 27.485 -18.717 25.131 1.00 87.00 381 TYR A N 1
ATOM 3016 C CA . TYR A 1 381 ? 27.341 -19.369 23.822 1.00 87.00 381 TYR A CA 1
ATOM 3017 C C . TYR A 1 381 ? 28.099 -20.687 23.710 1.00 87.00 381 TYR A C 1
ATOM 3019 O O . TYR A 1 381 ? 27.470 -21.700 23.460 1.00 87.00 381 TYR A O 1
ATOM 3027 N N . ASP A 1 382 ? 29.424 -20.689 23.886 1.00 87.88 382 ASP A N 1
ATOM 3028 C CA . ASP A 1 382 ? 30.260 -21.863 23.584 1.00 87.88 382 ASP A CA 1
ATOM 3029 C C . ASP A 1 382 ? 30.230 -22.956 24.668 1.00 87.88 382 ASP A C 1
ATOM 3031 O O . ASP A 1 382 ? 30.514 -24.121 24.387 1.00 87.88 382 ASP A O 1
ATOM 3035 N N . HIS A 1 383 ? 29.963 -22.574 25.921 1.00 90.75 383 HIS A N 1
ATOM 3036 C CA . HIS A 1 383 ? 29.978 -23.472 27.082 1.00 90.75 383 HIS A CA 1
ATOM 3037 C C . HIS A 1 383 ? 29.088 -22.975 28.235 1.00 90.75 383 HIS A C 1
ATOM 3039 O O . HIS A 1 383 ? 29.569 -22.797 29.360 1.00 90.75 383 HIS A O 1
ATOM 3045 N N . PRO A 1 384 ? 27.788 -22.755 27.985 1.00 92.75 384 PRO A N 1
ATOM 3046 C CA . PRO A 1 384 ? 26.883 -22.271 29.016 1.00 92.75 384 PRO A CA 1
ATOM 3047 C C . PRO A 1 384 ? 26.788 -23.237 30.197 1.00 92.75 384 PRO A C 1
ATOM 3049 O O . PRO A 1 384 ? 26.868 -24.459 30.028 1.00 92.75 384 PRO A O 1
ATOM 3052 N N . LEU A 1 385 ? 26.603 -22.662 31.389 1.00 92.62 385 LEU A N 1
ATOM 3053 C CA . LEU A 1 385 ? 26.228 -23.388 32.598 1.00 92.62 385 LEU A CA 1
ATOM 3054 C C . LEU A 1 385 ? 24.725 -23.673 32.547 1.00 92.62 385 LEU A C 1
ATOM 3056 O O . LEU A 1 385 ? 23.923 -22.801 32.879 1.00 92.62 385 LEU A O 1
ATOM 3060 N N . VAL A 1 386 ? 24.375 -24.884 32.119 1.00 94.56 386 VAL A N 1
ATOM 3061 C CA . VAL A 1 386 ? 22.982 -25.333 32.036 1.00 94.56 386 VAL A CA 1
ATOM 3062 C C . VAL A 1 386 ? 22.564 -25.893 33.389 1.00 94.56 386 VAL A C 1
ATOM 3064 O O . VAL A 1 386 ? 23.270 -26.737 33.941 1.00 94.56 386 VAL A O 1
ATOM 3067 N N . LEU A 1 387 ? 21.414 -25.457 33.904 1.00 94.62 387 LEU A N 1
ATOM 3068 C CA . LEU A 1 387 ? 20.814 -25.945 35.148 1.00 94.62 387 LEU A CA 1
ATOM 3069 C C . LEU A 1 387 ? 19.429 -26.526 34.856 1.00 94.62 387 LEU A C 1
ATOM 3071 O O . LEU A 1 387 ? 18.591 -25.842 34.264 1.00 94.62 387 LEU A O 1
ATOM 3075 N N . ILE A 1 388 ? 19.180 -27.764 35.288 1.00 95.69 388 ILE A N 1
ATOM 3076 C CA . ILE A 1 388 ? 17.898 -28.454 35.120 1.00 95.69 388 ILE A CA 1
ATOM 3077 C C . ILE A 1 388 ? 17.305 -28.770 36.488 1.00 95.69 388 ILE A C 1
ATOM 3079 O O . ILE A 1 388 ? 17.782 -29.645 37.214 1.00 95.69 388 ILE A O 1
ATOM 3083 N N . PHE A 1 389 ? 16.220 -28.077 36.806 1.00 95.81 389 PHE A N 1
ATOM 3084 C CA . PHE A 1 389 ? 15.432 -28.295 38.007 1.00 95.81 389 PHE A CA 1
ATOM 3085 C C . PHE A 1 389 ? 14.228 -29.173 37.680 1.00 95.81 389 PHE A C 1
ATOM 3087 O O . PHE A 1 389 ? 13.516 -28.917 36.709 1.00 95.81 389 PHE A O 1
ATOM 3094 N N . GLN A 1 390 ? 13.968 -30.189 38.496 1.00 95.69 390 GLN A N 1
ATOM 3095 C CA . GLN A 1 390 ? 12.810 -31.070 38.357 1.00 95.69 390 GLN A CA 1
ATOM 3096 C C . GLN A 1 390 ? 11.817 -30.830 39.487 1.00 95.69 390 GLN A C 1
ATOM 3098 O O . GLN A 1 390 ? 12.216 -30.672 40.638 1.00 95.69 390 GLN A O 1
ATOM 3103 N N . LYS A 1 391 ? 10.523 -30.819 39.150 1.00 94.94 391 LYS A N 1
ATOM 3104 C CA . LYS A 1 391 ? 9.435 -30.652 40.117 1.00 94.94 391 LYS A CA 1
ATOM 3105 C C . LYS A 1 391 ? 9.427 -31.824 41.106 1.00 94.94 391 LYS A C 1
ATOM 3107 O O . LYS A 1 391 ? 9.328 -32.980 40.692 1.00 94.94 391 LYS A O 1
ATOM 3112 N N . THR A 1 392 ? 9.515 -31.515 42.396 1.00 93.12 392 THR A N 1
ATOM 3113 C CA . THR A 1 392 ? 9.515 -32.473 43.519 1.00 93.12 392 THR A CA 1
ATOM 3114 C C . THR A 1 392 ? 8.359 -32.258 44.493 1.00 93.12 392 THR A C 1
ATOM 3116 O O . THR A 1 392 ? 8.213 -33.029 45.439 1.00 93.12 392 THR A O 1
ATOM 3119 N N . PHE A 1 393 ? 7.527 -31.237 44.271 1.00 92.00 393 PHE A N 1
ATOM 3120 C CA . PHE A 1 393 ? 6.357 -30.966 45.101 1.00 92.00 393 PHE A CA 1
ATOM 3121 C C . PHE A 1 393 ? 5.374 -32.148 45.114 1.00 92.00 393 PHE A C 1
ATOM 3123 O O . PHE A 1 393 ? 4.879 -32.562 44.064 1.00 92.00 393 PHE A O 1
ATOM 3130 N N . ASP A 1 394 ? 5.066 -32.647 46.313 1.00 82.50 394 ASP A N 1
ATOM 3131 C CA . ASP A 1 394 ? 4.158 -33.774 46.540 1.00 82.50 394 ASP A CA 1
ATOM 3132 C C . ASP A 1 394 ? 2.755 -33.255 46.911 1.00 82.50 394 ASP A C 1
ATOM 3134 O O . ASP A 1 394 ? 2.473 -32.903 48.059 1.00 82.50 394 ASP A O 1
ATOM 3138 N N . GLY A 1 395 ? 1.887 -33.109 45.904 1.00 88.00 395 GLY A N 1
ATOM 3139 C CA . GLY A 1 395 ? 0.517 -32.614 46.055 1.00 88.00 395 GLY A CA 1
ATOM 3140 C C . GLY A 1 395 ? -0.206 -32.419 44.718 1.00 88.00 395 GLY A C 1
ATOM 3141 O O . GLY A 1 395 ? 0.382 -32.541 43.647 1.00 88.00 395 GLY A O 1
ATOM 3142 N N . THR A 1 396 ? -1.505 -32.117 44.769 1.00 91.56 396 THR A N 1
ATOM 3143 C CA . THR A 1 396 ? -2.310 -31.801 43.572 1.00 91.56 396 THR A CA 1
ATOM 3144 C C . THR A 1 396 ? -1.926 -30.444 42.975 1.00 91.56 396 THR A C 1
ATOM 3146 O O . THR A 1 396 ? -1.477 -29.554 43.698 1.00 91.56 396 THR A O 1
ATOM 3149 N N . ASP A 1 397 ? -2.186 -30.226 41.683 1.00 88.56 397 ASP A N 1
ATOM 3150 C CA . ASP A 1 397 ? -1.910 -28.937 41.024 1.00 88.56 397 ASP A CA 1
ATOM 3151 C C . ASP A 1 397 ? -2.616 -27.756 41.706 1.00 88.56 397 ASP A C 1
ATOM 3153 O O . ASP A 1 397 ? -2.057 -26.666 41.793 1.00 88.56 397 ASP A O 1
ATOM 3157 N N . ALA A 1 398 ? -3.804 -27.975 42.281 1.00 87.38 398 ALA A N 1
ATOM 3158 C CA . ALA A 1 398 ? -4.511 -26.966 43.070 1.00 87.38 398 ALA A CA 1
ATOM 3159 C C . ALA A 1 398 ? -3.786 -26.626 44.387 1.00 87.38 398 ALA A C 1
ATOM 3161 O O . ALA A 1 398 ? -3.699 -25.455 44.758 1.00 87.38 398 ALA A O 1
ATOM 3162 N N . GLN A 1 399 ? -3.235 -27.630 45.080 1.00 90.31 399 GLN A N 1
ATOM 3163 C CA . GLN A 1 399 ? -2.418 -27.420 46.282 1.00 90.31 399 GLN A CA 1
ATOM 3164 C C . GLN A 1 399 ? -1.092 -26.740 45.941 1.00 90.31 399 GLN A C 1
ATOM 3166 O O . GLN A 1 399 ? -0.660 -25.850 46.671 1.00 90.31 399 GLN A O 1
ATOM 3171 N N . TYR A 1 400 ? -0.473 -27.113 44.818 1.00 93.56 400 TYR A N 1
ATOM 3172 C CA . TYR A 1 400 ? 0.772 -26.499 44.379 1.00 93.56 400 TYR A CA 1
ATOM 3173 C C . TYR A 1 400 ? 0.574 -25.050 43.936 1.00 93.56 400 TYR A C 1
ATOM 3175 O O . TYR A 1 400 ? 1.348 -24.178 44.318 1.00 93.56 400 TYR A O 1
ATOM 3183 N N . ARG A 1 401 ? -0.514 -24.761 43.215 1.00 90.75 401 ARG A N 1
ATOM 3184 C CA . ARG A 1 401 ? -0.909 -23.393 42.874 1.00 90.75 401 ARG A CA 1
ATOM 3185 C C . ARG A 1 401 ? -1.107 -22.538 44.123 1.00 90.75 401 ARG A C 1
ATOM 3187 O O . ARG A 1 401 ? -0.551 -21.451 44.189 1.00 90.75 401 ARG A O 1
ATOM 3194 N N . ALA A 1 402 ? -1.818 -23.050 45.131 1.00 88.56 402 ALA A N 1
ATOM 3195 C CA . ALA A 1 402 ? -2.013 -22.345 46.399 1.00 88.56 402 ALA A CA 1
ATOM 3196 C C . ALA A 1 402 ? -0.691 -22.105 47.155 1.00 88.56 402 ALA A C 1
ATOM 3198 O O . ALA A 1 402 ? -0.504 -21.041 47.745 1.00 88.56 402 ALA A O 1
ATOM 3199 N N . PHE A 1 403 ? 0.235 -23.068 47.115 1.00 92.75 403 PHE A N 1
ATOM 3200 C CA . PHE A 1 403 ? 1.586 -22.912 47.655 1.00 92.75 403 PHE A CA 1
ATOM 3201 C C . PHE A 1 403 ? 2.373 -21.820 46.915 1.00 92.75 403 PHE A C 1
ATOM 3203 O O . PHE A 1 403 ? 2.916 -20.921 47.555 1.00 92.75 403 PHE A O 1
ATOM 3210 N N . LEU A 1 404 ? 2.389 -21.844 45.578 1.00 90.94 404 LEU A N 1
ATOM 3211 C CA . LEU A 1 404 ? 3.065 -20.836 44.757 1.00 90.94 404 LEU A CA 1
ATOM 3212 C C . LEU A 1 404 ? 2.449 -19.444 44.927 1.00 90.94 404 LEU A C 1
ATOM 3214 O O . LEU A 1 404 ? 3.179 -18.458 44.971 1.00 90.94 404 LEU A O 1
ATOM 3218 N N . ASP A 1 405 ? 1.129 -19.355 45.097 1.00 85.94 405 ASP A N 1
ATOM 3219 C CA . ASP A 1 405 ? 0.443 -18.100 45.395 1.00 85.94 405 ASP A CA 1
ATOM 3220 C C . ASP A 1 405 ? 0.914 -17.472 46.720 1.00 85.94 405 ASP A C 1
ATOM 3222 O O . ASP A 1 405 ? 0.983 -16.248 46.835 1.00 85.94 405 ASP A O 1
ATOM 3226 N N . GLN A 1 406 ? 1.280 -18.284 47.715 1.00 87.00 406 GLN A N 1
ATOM 3227 C CA . GLN A 1 406 ? 1.855 -17.799 48.975 1.00 87.00 406 GLN A CA 1
ATOM 3228 C C . GLN A 1 406 ? 3.362 -17.531 48.867 1.00 87.00 406 GLN A C 1
ATOM 3230 O O . GLN A 1 406 ? 3.866 -16.591 49.480 1.00 87.00 406 GLN A O 1
ATOM 3235 N N . ALA A 1 407 ? 4.084 -18.354 48.103 1.00 85.38 407 ALA A N 1
ATOM 3236 C CA . ALA A 1 407 ? 5.538 -18.288 47.984 1.00 85.38 407 ALA A CA 1
ATOM 3237 C C . ALA A 1 407 ? 6.027 -17.149 47.071 1.00 85.38 407 ALA A C 1
ATOM 3239 O O . ALA A 1 407 ? 7.120 -16.624 47.295 1.00 85.38 407 ALA A O 1
ATOM 3240 N N . ILE A 1 408 ? 5.237 -16.770 46.058 1.00 88.75 408 ILE A N 1
ATOM 3241 C CA . ILE A 1 408 ? 5.566 -15.725 45.081 1.00 88.75 408 ILE A CA 1
ATOM 3242 C C . ILE A 1 408 ? 4.883 -14.406 45.489 1.00 88.75 408 ILE A C 1
ATOM 3244 O O . ILE A 1 408 ? 3.648 -14.312 45.447 1.00 88.75 408 ILE A O 1
ATOM 3248 N N . PRO A 1 409 ? 5.656 -13.366 45.864 1.00 82.44 409 PRO A N 1
ATOM 3249 C CA . PRO A 1 409 ? 5.102 -12.120 46.382 1.00 82.44 409 PRO A CA 1
ATOM 3250 C C . PRO A 1 409 ? 4.256 -11.392 45.329 1.00 82.44 409 PRO A C 1
ATOM 3252 O O . PRO A 1 409 ? 4.526 -11.464 44.131 1.00 82.44 409 PRO A O 1
ATOM 3255 N N . GLN A 1 410 ? 3.231 -10.666 45.782 1.00 73.69 410 GLN A N 1
ATOM 3256 C CA . GLN A 1 410 ? 2.465 -9.768 44.916 1.00 73.69 410 GLN A CA 1
ATOM 3257 C C . GLN A 1 410 ? 3.347 -8.582 44.499 1.00 73.69 410 GLN A C 1
ATOM 3259 O O . GLN A 1 410 ? 3.936 -7.938 45.374 1.00 73.69 410 GLN A O 1
ATOM 3264 N N . PRO A 1 411 ? 3.454 -8.273 43.198 1.00 62.16 411 PRO A N 1
ATOM 3265 C CA . PRO A 1 411 ? 4.217 -7.121 42.761 1.00 62.16 411 PRO A CA 1
ATOM 3266 C C . PRO A 1 411 ? 3.483 -5.823 43.129 1.00 62.16 411 PRO A C 1
ATOM 3268 O O . PRO A 1 411 ? 2.248 -5.800 43.185 1.00 62.16 411 PRO A O 1
ATOM 3271 N N . PRO A 1 412 ? 4.212 -4.722 43.371 1.00 52.72 412 PRO A N 1
ATOM 3272 C CA . PRO A 1 412 ? 3.594 -3.407 43.478 1.00 52.72 412 PRO A CA 1
ATOM 3273 C C . PRO A 1 412 ? 2.799 -3.100 42.199 1.00 52.72 412 PRO A C 1
ATOM 3275 O O . PRO A 1 412 ? 3.244 -3.422 41.098 1.00 52.72 412 PRO A O 1
ATOM 3278 N N . ILE A 1 413 ? 1.613 -2.493 42.343 1.00 48.00 413 ILE A N 1
ATOM 3279 C CA . ILE A 1 413 ? 0.760 -2.098 41.211 1.00 48.00 413 ILE A CA 1
ATOM 3280 C C . ILE A 1 413 ? 1.598 -1.212 40.277 1.00 48.00 413 ILE A C 1
ATOM 3282 O O . ILE A 1 413 ? 2.047 -0.147 40.715 1.00 48.00 413 ILE A O 1
ATOM 3286 N N . PRO A 1 414 ? 1.820 -1.605 39.011 1.00 42.12 414 PRO A N 1
ATOM 3287 C CA . PRO A 1 414 ? 2.551 -0.762 38.087 1.00 42.12 414 PRO A CA 1
ATOM 3288 C C . PRO A 1 414 ? 1.727 0.496 37.829 1.00 42.12 414 PRO A C 1
ATOM 3290 O O . PRO A 1 414 ? 0.636 0.439 37.260 1.00 42.12 414 PRO A O 1
ATOM 3293 N N . HIS A 1 415 ? 2.260 1.656 38.199 1.00 38.09 415 HIS A N 1
ATOM 3294 C CA . HIS A 1 415 ? 1.893 2.867 37.486 1.00 38.09 415 HIS A CA 1
ATOM 3295 C C . HIS A 1 415 ? 2.413 2.686 36.060 1.00 38.09 415 HIS A C 1
ATOM 3297 O O . HIS A 1 415 ? 3.626 2.663 35.843 1.00 38.09 415 HIS A O 1
ATOM 3303 N N . ALA A 1 416 ? 1.508 2.518 35.090 1.00 38.47 416 ALA A N 1
ATOM 3304 C CA . ALA A 1 416 ? 1.868 2.677 33.687 1.00 38.47 416 ALA A CA 1
ATOM 3305 C C . ALA A 1 416 ? 2.645 3.999 33.545 1.00 38.47 416 ALA A C 1
ATOM 3307 O O . ALA A 1 416 ? 2.290 4.971 34.226 1.00 38.47 416 ALA A O 1
ATOM 3308 N N . PRO A 1 417 ? 3.697 4.071 32.710 1.00 35.03 417 PRO A N 1
ATOM 3309 C CA . PRO A 1 417 ? 4.385 5.328 32.499 1.00 35.03 417 PRO A CA 1
ATOM 3310 C C . PRO A 1 417 ? 3.357 6.331 31.979 1.00 35.03 417 PRO A C 1
ATOM 3312 O O . PRO A 1 417 ? 2.897 6.237 30.843 1.00 35.03 417 PRO A O 1
ATOM 3315 N N . ALA A 1 418 ? 2.992 7.302 32.814 1.00 38.28 418 ALA A N 1
ATOM 3316 C CA . ALA A 1 418 ? 2.078 8.391 32.484 1.00 38.28 418 ALA A CA 1
ATOM 3317 C C . ALA A 1 418 ? 2.700 9.387 31.479 1.00 38.28 418 ALA A C 1
ATOM 3319 O O . ALA A 1 418 ? 2.390 10.574 31.494 1.00 38.28 418 ALA A O 1
ATOM 3320 N N . THR A 1 419 ? 3.642 8.938 30.648 1.00 37.38 419 THR A N 1
ATOM 3321 C CA . THR A 1 419 ? 4.588 9.800 29.936 1.00 37.38 419 THR A CA 1
ATOM 3322 C C . THR A 1 419 ? 4.730 9.505 28.447 1.00 37.38 419 THR A C 1
ATOM 3324 O O . THR A 1 419 ? 5.379 10.295 27.765 1.00 37.38 419 THR A O 1
ATOM 3327 N N . GLN A 1 420 ? 4.097 8.462 27.895 1.00 44.38 420 GLN A N 1
ATOM 3328 C CA . GLN A 1 420 ? 3.931 8.367 26.440 1.00 44.38 420 GLN A CA 1
ATOM 3329 C C . GLN A 1 420 ? 2.582 8.961 26.040 1.00 44.38 420 GLN A C 1
ATOM 3331 O O . GLN A 1 420 ? 1.527 8.375 26.272 1.00 44.38 420 GLN A O 1
ATOM 3336 N N . GLY A 1 421 ? 2.619 10.160 25.456 1.00 54.53 421 GLY A N 1
ATOM 3337 C CA . GLY A 1 421 ? 1.448 10.738 24.807 1.00 54.53 421 GLY A CA 1
ATOM 3338 C C . GLY A 1 421 ? 0.960 9.820 23.685 1.00 54.53 421 GLY A C 1
ATOM 3339 O O . GLY A 1 421 ? 1.755 9.348 22.875 1.00 54.53 421 GLY A O 1
ATOM 3340 N N . PHE A 1 422 ? -0.343 9.559 23.647 1.00 67.19 422 PHE A N 1
ATOM 3341 C CA . PHE A 1 422 ? -0.988 8.810 22.573 1.00 67.19 422 PHE A CA 1
ATOM 3342 C C . PHE A 1 422 ? -1.240 9.758 21.382 1.00 67.19 422 PHE A C 1
ATOM 3344 O O . PHE A 1 422 ? -1.900 10.788 21.539 1.00 67.19 422 PHE A O 1
ATOM 3351 N N . GLY A 1 423 ? -0.666 9.448 20.213 1.00 72.12 423 GLY A N 1
ATOM 3352 C CA . GLY A 1 423 ? -0.861 10.200 18.966 1.00 72.12 423 GLY A CA 1
ATOM 3353 C C . GLY A 1 423 ? -2.201 9.887 18.290 1.00 72.12 423 GLY A C 1
ATOM 3354 O O . GLY A 1 423 ? -2.996 9.109 18.800 1.00 72.12 423 GLY A O 1
ATOM 3355 N N . LEU A 1 424 ? -2.482 10.487 17.128 1.00 87.69 424 LEU A N 1
ATOM 3356 C CA . LEU A 1 424 ? -3.692 10.206 16.328 1.00 87.69 424 LEU A CA 1
ATOM 3357 C C . LEU A 1 424 ? -5.051 10.488 17.025 1.00 87.69 424 LEU A C 1
ATOM 3359 O O . LEU A 1 424 ? -6.068 9.858 16.702 1.00 87.69 424 LEU A O 1
ATOM 3363 N N . LEU A 1 425 ? -5.073 11.432 17.973 1.00 90.25 425 LEU A N 1
ATOM 3364 C CA . LEU A 1 425 ? -6.290 11.999 18.568 1.00 90.25 425 LEU A CA 1
ATOM 3365 C C . LEU A 1 425 ? -6.679 13.308 17.889 1.00 90.25 425 LEU A C 1
ATOM 3367 O O . LEU A 1 425 ? -5.822 14.066 17.431 1.00 90.25 425 LEU A O 1
ATOM 3371 N N . LEU A 1 426 ? -7.978 13.590 17.869 1.00 88.75 426 LEU A N 1
ATOM 3372 C CA . LEU A 1 426 ? -8.485 14.917 17.550 1.00 88.75 426 LEU A CA 1
ATOM 3373 C C . LEU A 1 426 ? -8.068 15.908 18.639 1.00 88.75 426 LEU A C 1
ATOM 3375 O O . LEU A 1 426 ? -7.996 15.564 19.823 1.00 88.75 426 LEU A O 1
ATOM 3379 N N . SER A 1 427 ? -7.845 17.165 18.251 1.00 88.62 427 SER A N 1
ATOM 3380 C CA . SER A 1 427 ? -7.698 18.221 19.248 1.00 88.62 427 SER A CA 1
ATOM 3381 C C . SER A 1 427 ? -9.010 18.368 20.040 1.00 88.62 427 SER A C 1
ATOM 3383 O O . SER A 1 427 ? -10.087 18.116 19.490 1.00 88.62 427 SER A O 1
ATOM 3385 N N . PRO A 1 428 ? -8.979 18.806 21.313 1.00 84.50 428 PRO A N 1
ATOM 3386 C CA . PRO A 1 428 ? -10.206 19.015 22.086 1.00 84.50 428 PRO A CA 1
ATOM 3387 C C . PRO A 1 428 ? -11.191 19.973 21.400 1.00 84.50 428 PRO A C 1
ATOM 3389 O O . PRO A 1 428 ? -12.402 19.778 21.480 1.00 84.50 428 PRO A O 1
ATOM 3392 N N . GLY A 1 429 ? -10.665 20.982 20.692 1.00 86.12 429 GLY A N 1
ATOM 3393 C CA . GLY A 1 429 ? -11.459 21.910 19.889 1.00 86.12 429 GLY A CA 1
ATOM 3394 C C . GLY A 1 429 ? -12.135 21.221 18.706 1.00 86.12 429 GLY A C 1
ATOM 3395 O O . GLY A 1 429 ? -13.339 21.384 18.528 1.00 86.12 429 GLY A O 1
ATOM 3396 N N . ASP A 1 430 ? -11.400 20.402 17.948 1.00 87.25 430 ASP A N 1
ATOM 3397 C CA . ASP A 1 430 ? -11.957 19.664 16.808 1.00 87.25 430 ASP A CA 1
ATOM 3398 C C . ASP A 1 430 ? -12.975 18.615 17.254 1.00 87.25 430 ASP A C 1
ATOM 3400 O O . ASP A 1 430 ? -14.033 18.487 16.644 1.00 87.25 430 ASP A O 1
ATOM 3404 N N . ALA A 1 431 ? -12.707 17.899 18.348 1.00 86.62 431 ALA A N 1
ATOM 3405 C CA . ALA A 1 431 ? -13.639 16.927 18.910 1.00 86.62 431 ALA A CA 1
ATOM 3406 C C . ALA A 1 431 ? -14.953 17.597 19.348 1.00 86.62 431 ALA A C 1
ATOM 3408 O O . ALA A 1 431 ? -16.034 17.136 18.979 1.00 86.62 431 ALA A O 1
ATOM 3409 N N . ALA A 1 432 ? -14.872 18.720 20.072 1.00 86.69 432 ALA A N 1
ATOM 3410 C CA . ALA A 1 432 ? -16.047 19.496 20.462 1.00 86.69 432 ALA A CA 1
ATOM 3411 C C . ALA A 1 432 ? -16.788 20.069 19.241 1.00 86.69 432 ALA A C 1
ATOM 3413 O O . ALA A 1 432 ? -18.019 20.096 19.214 1.00 86.69 432 ALA A O 1
ATOM 3414 N N . TYR A 1 433 ? -16.050 20.489 18.211 1.00 86.94 433 TYR A N 1
ATOM 3415 C CA . TYR A 1 433 ? -16.622 21.002 16.972 1.00 86.94 433 TYR A CA 1
ATOM 3416 C C . TYR A 1 433 ? -17.383 19.920 16.195 1.00 86.94 433 TYR A C 1
ATOM 3418 O O . TYR A 1 433 ? -18.535 20.131 15.826 1.00 86.94 433 TYR A O 1
ATOM 3426 N N . GLN A 1 434 ? -16.807 18.727 16.026 1.00 87.31 434 GLN A N 1
ATOM 3427 C CA . GLN A 1 434 ? -17.486 17.587 15.395 1.00 87.31 434 GLN A CA 1
ATOM 3428 C C . GLN A 1 434 ? -18.740 17.161 16.187 1.00 87.31 434 GLN A C 1
ATOM 3430 O O . GLN A 1 434 ? -19.735 16.724 15.610 1.00 87.31 434 GLN A O 1
ATOM 3435 N N . GLN A 1 435 ? -18.738 17.335 17.513 1.00 85.06 435 GLN A N 1
ATOM 3436 C CA . GLN A 1 435 ? -19.867 16.997 18.389 1.00 85.06 435 GLN A CA 1
ATOM 3437 C C . GLN A 1 435 ? -20.989 18.048 18.436 1.00 85.06 435 GLN A C 1
ATOM 3439 O O . GLN A 1 435 ? -22.069 17.732 18.927 1.00 85.06 435 GLN A O 1
ATOM 3444 N N . SER A 1 436 ? -20.779 19.275 17.949 1.00 79.00 436 SER A N 1
ATOM 3445 C CA . SER A 1 436 ? -21.738 20.383 18.119 1.00 79.00 436 SER A CA 1
ATOM 3446 C C . SER A 1 436 ? -22.837 20.474 17.047 1.00 79.00 436 SER A C 1
ATOM 3448 O O . SER A 1 436 ? -23.732 21.312 17.155 1.00 79.00 436 SER A O 1
ATOM 3450 N N . HIS A 1 437 ? -22.785 19.635 16.011 1.00 71.44 437 HIS A N 1
ATOM 3451 C CA . HIS A 1 437 ? -23.663 19.730 14.840 1.00 71.44 437 HIS A CA 1
ATOM 3452 C C . HIS A 1 437 ? -25.015 19.000 15.023 1.00 71.44 437 HIS A C 1
ATOM 3454 O O . HIS A 1 437 ? -25.237 18.307 16.011 1.00 71.44 437 HIS A O 1
ATOM 3460 N N . GLY A 1 438 ? -25.955 19.194 14.086 1.00 64.50 438 GLY A N 1
ATOM 3461 C CA . GLY A 1 438 ? -27.340 18.689 14.166 1.00 64.50 438 GLY A CA 1
ATOM 3462 C C . GLY A 1 438 ? -27.504 17.159 14.106 1.00 64.50 438 GLY A C 1
ATOM 3463 O O . GLY A 1 438 ? -26.532 16.406 14.117 1.00 64.50 438 GLY A O 1
ATOM 3464 N N . THR A 1 439 ? -28.754 16.686 14.059 1.00 65.00 439 THR A N 1
ATOM 3465 C CA . THR A 1 439 ? -29.088 15.252 13.932 1.00 65.00 439 THR A CA 1
ATOM 3466 C C . THR A 1 439 ? -28.819 14.717 12.523 1.00 65.00 439 THR A C 1
ATOM 3468 O O . THR A 1 439 ? -28.761 15.470 11.547 1.00 65.00 439 THR A O 1
ATOM 3471 N N . TRP A 1 440 ? -28.731 13.392 12.390 1.00 75.50 440 TRP A N 1
ATOM 3472 C CA . TRP A 1 440 ? -28.646 12.717 11.090 1.00 75.50 440 TRP A CA 1
ATOM 3473 C C . TRP A 1 440 ? -29.884 12.983 10.219 1.00 75.50 440 TRP A C 1
ATOM 3475 O O . TRP A 1 440 ? -29.749 13.280 9.032 1.00 75.50 440 TRP A O 1
ATOM 3485 N N . SER A 1 441 ? -31.072 13.014 10.830 1.00 68.12 441 SER A N 1
ATOM 3486 C CA . SER A 1 441 ? -32.346 13.382 10.187 1.00 68.12 441 SER A CA 1
ATOM 3487 C C . SER A 1 441 ? -32.388 14.815 9.625 1.00 68.12 441 SER A C 1
ATOM 3489 O O . SER A 1 441 ? -33.135 15.095 8.687 1.00 68.12 441 SER A O 1
ATOM 3491 N N . HIS A 1 442 ? -31.556 15.726 10.144 1.00 73.25 442 HIS A N 1
ATOM 3492 C CA . HIS A 1 442 ? -31.400 17.076 9.596 1.00 73.25 442 HIS A CA 1
ATOM 3493 C C . HIS A 1 442 ? -30.507 17.100 8.340 1.00 73.25 442 HIS A C 1
ATOM 3495 O O . HIS A 1 442 ? -30.647 17.983 7.496 1.00 73.25 442 HIS A O 1
ATOM 3501 N N . LEU A 1 443 ? -29.579 16.145 8.204 1.00 75.62 443 LEU A N 1
ATOM 3502 C CA . LEU A 1 443 ? -28.730 15.998 7.015 1.00 75.62 443 LEU A CA 1
ATOM 3503 C C . LEU A 1 443 ? -29.424 15.191 5.911 1.00 75.62 443 LEU A C 1
ATOM 3505 O O . LEU A 1 443 ? -29.236 15.485 4.731 1.00 75.62 443 LEU A O 1
ATOM 3509 N N . PHE A 1 444 ? -30.229 14.198 6.291 1.00 84.19 444 PHE A N 1
ATOM 3510 C CA . PHE A 1 444 ? -30.928 13.311 5.370 1.00 84.19 444 PHE A CA 1
ATOM 3511 C C . PHE A 1 444 ? -32.369 13.092 5.816 1.00 84.19 444 PHE A C 1
ATOM 3513 O O . PHE A 1 444 ? -32.615 12.599 6.910 1.00 84.19 444 PHE A O 1
ATOM 3520 N N . SER A 1 445 ? -33.326 13.398 4.942 1.00 82.56 445 SER A N 1
ATOM 3521 C CA . SER A 1 445 ? -34.750 13.144 5.176 1.00 82.56 445 SER A CA 1
ATOM 3522 C C . SER A 1 445 ? -35.213 11.935 4.346 1.00 82.56 445 SER A C 1
ATOM 3524 O O . SER A 1 445 ? -35.393 12.056 3.128 1.00 82.56 445 SER A O 1
ATOM 3526 N N . PRO A 1 446 ? -35.427 10.746 4.955 1.00 78.56 446 PRO A N 1
ATOM 3527 C CA . PRO A 1 446 ? -35.782 9.527 4.218 1.00 78.56 446 PRO A CA 1
ATOM 3528 C C . PRO A 1 446 ? -37.077 9.642 3.399 1.00 78.56 446 PRO A C 1
ATOM 3530 O O . PRO A 1 446 ? -37.210 8.989 2.361 1.00 78.56 446 PRO A O 1
ATOM 3533 N N . GLY A 1 447 ? -38.013 10.492 3.839 1.00 80.81 447 GLY A N 1
ATOM 3534 C CA . GLY A 1 447 ? -39.292 10.755 3.170 1.00 80.81 447 GLY A CA 1
ATOM 3535 C C . GLY A 1 447 ? -39.206 11.626 1.909 1.00 80.81 447 GLY A C 1
ATOM 3536 O O . GLY A 1 447 ? -40.181 11.689 1.148 1.00 80.81 447 GLY A O 1
ATOM 3537 N N . ASP A 1 448 ? -38.062 12.268 1.655 1.00 87.12 448 ASP A N 1
ATOM 3538 C CA . ASP A 1 448 ? -37.891 13.179 0.525 1.00 87.12 448 ASP A CA 1
ATOM 3539 C C . ASP A 1 448 ? -38.003 12.473 -0.828 1.00 87.12 448 ASP A C 1
ATOM 3541 O O . ASP A 1 448 ? -37.658 11.302 -1.009 1.00 87.12 448 ASP A O 1
ATOM 3545 N N . TRP A 1 449 ? -38.445 13.221 -1.842 1.00 90.88 449 TRP A N 1
ATOM 3546 C CA . TRP A 1 449 ? -38.613 12.698 -3.199 1.00 90.88 449 TRP A CA 1
ATOM 3547 C C . TRP A 1 449 ? -37.297 12.176 -3.803 1.00 90.88 449 TRP A C 1
ATOM 3549 O O . TRP A 1 449 ? -37.328 11.207 -4.565 1.00 90.88 449 TRP A O 1
ATOM 3559 N N . VAL A 1 450 ? -36.147 12.751 -3.421 1.00 92.62 450 VAL A N 1
ATOM 3560 C CA . VAL A 1 450 ? -34.820 12.286 -3.862 1.00 92.62 450 VAL A CA 1
ATOM 3561 C C . VAL A 1 450 ? -34.556 10.843 -3.431 1.00 92.62 450 VAL A C 1
ATOM 3563 O O . VAL A 1 450 ? -33.973 10.073 -4.188 1.00 92.62 450 VAL A O 1
ATOM 3566 N N . ASN A 1 451 ? -35.083 10.430 -2.274 1.00 91.81 451 ASN A N 1
ATOM 3567 C CA . ASN A 1 451 ? -34.946 9.081 -1.731 1.00 91.81 451 ASN A CA 1
ATOM 3568 C C . ASN A 1 451 ? -35.957 8.080 -2.327 1.00 91.81 451 ASN A C 1
ATOM 3570 O O . ASN A 1 451 ? -35.799 6.871 -2.128 1.00 91.81 451 ASN A O 1
ATOM 3574 N N . LYS A 1 452 ? -36.953 8.544 -3.102 1.00 91.19 452 LYS A N 1
ATOM 3575 C CA . LYS A 1 452 ? -37.892 7.692 -3.865 1.00 91.19 452 LYS A CA 1
ATOM 3576 C C . LYS A 1 452 ? -37.335 7.275 -5.228 1.00 91.19 452 LYS A C 1
ATOM 3578 O O . LYS A 1 452 ? -37.591 6.162 -5.677 1.00 91.19 452 LYS A O 1
ATOM 3583 N N . VAL A 1 453 ? -36.555 8.145 -5.873 1.00 93.56 453 VAL A N 1
ATOM 3584 C CA . VAL A 1 453 ? -35.894 7.890 -7.170 1.00 93.56 453 VAL A CA 1
ATOM 3585 C C . VAL A 1 453 ? -34.382 8.168 -7.111 1.00 93.56 453 VAL A C 1
ATOM 3587 O O . VAL A 1 453 ? -33.848 8.904 -7.947 1.00 93.56 453 VAL A O 1
ATOM 3590 N N . PRO A 1 454 ? -33.654 7.569 -6.146 1.00 95.06 454 PRO A N 1
ATOM 3591 C CA . PRO A 1 454 ? -32.289 7.983 -5.825 1.00 95.06 454 PRO A CA 1
ATOM 3592 C C . PRO A 1 454 ? -31.310 7.725 -6.976 1.00 95.06 454 PRO A C 1
ATOM 3594 O O . PRO A 1 454 ? -30.406 8.523 -7.199 1.00 95.06 454 PRO A O 1
ATOM 3597 N N . TRP A 1 455 ? -31.526 6.679 -7.783 1.00 95.38 455 TRP A N 1
ATOM 3598 C CA . TRP A 1 455 ? -30.665 6.376 -8.932 1.00 95.38 455 TRP A CA 1
ATOM 3599 C C . TRP A 1 455 ? -30.672 7.480 -9.994 1.00 95.38 455 TRP A C 1
ATOM 3601 O O . TRP A 1 455 ? -29.626 7.783 -10.566 1.00 95.38 455 TRP A O 1
ATOM 3611 N N . LEU A 1 456 ? -31.834 8.096 -10.244 1.00 96.50 456 LEU A N 1
ATOM 3612 C CA . LEU A 1 456 ? -31.982 9.129 -11.263 1.00 96.50 456 LEU A CA 1
ATOM 3613 C C . LEU A 1 456 ? -31.314 10.421 -10.798 1.00 96.50 456 LEU A C 1
ATOM 3615 O O . LEU A 1 456 ? -30.544 11.014 -11.548 1.00 96.50 456 LEU A O 1
ATOM 3619 N N . VAL A 1 457 ? -31.562 10.822 -9.549 1.00 96.88 457 VAL A N 1
ATOM 3620 C CA . VAL A 1 457 ? -30.928 12.001 -8.939 1.00 96.88 457 VAL A CA 1
ATOM 3621 C C . VAL A 1 457 ? -29.409 11.831 -8.894 1.00 96.88 457 VAL A C 1
ATOM 3623 O O . VAL A 1 457 ? -28.678 12.728 -9.308 1.00 96.88 457 VAL A O 1
ATOM 3626 N N . TRP A 1 458 ? -28.923 10.659 -8.482 1.00 97.38 458 TRP A N 1
ATOM 3627 C CA . TRP A 1 458 ? -27.495 10.345 -8.443 1.00 97.38 458 TRP A CA 1
ATOM 3628 C C . TRP A 1 458 ? -26.847 10.416 -9.828 1.00 97.38 458 TRP A C 1
ATOM 3630 O O . TRP A 1 458 ? -25.839 11.100 -10.012 1.00 97.38 458 TRP A O 1
ATOM 3640 N N . TYR A 1 459 ? -27.459 9.775 -10.829 1.00 97.50 459 TYR A N 1
ATOM 3641 C CA . TYR A 1 459 ? -26.979 9.808 -12.209 1.00 97.50 459 TYR A CA 1
ATOM 3642 C C . TYR A 1 459 ? -26.957 11.236 -12.773 1.00 97.50 459 TYR A C 1
ATOM 3644 O O . TYR A 1 459 ? -25.961 11.648 -13.370 1.00 97.50 459 TYR A O 1
ATOM 3652 N N . LEU A 1 460 ? -28.019 12.019 -12.559 1.00 97.56 460 LEU A N 1
ATOM 3653 C CA . LEU A 1 460 ? -28.097 13.406 -13.022 1.00 97.56 460 LEU A CA 1
ATOM 3654 C C . LEU A 1 460 ? -27.069 14.307 -12.335 1.00 97.56 460 LEU A C 1
ATOM 3656 O O . LEU A 1 460 ? -26.481 15.152 -13.005 1.00 97.56 460 LEU A O 1
ATOM 3660 N N . THR A 1 461 ? -26.786 14.105 -11.048 1.00 97.38 461 THR A N 1
ATOM 3661 C CA . THR A 1 461 ? -25.723 14.830 -10.335 1.00 97.38 461 THR A CA 1
ATOM 3662 C C . THR A 1 461 ? -24.344 14.522 -10.911 1.00 97.38 461 THR A C 1
ATOM 3664 O O . THR A 1 461 ? -23.548 15.437 -11.122 1.00 97.38 461 THR A O 1
ATOM 3667 N N . VAL A 1 462 ? -24.061 13.259 -11.241 1.00 97.88 462 VAL A N 1
ATOM 3668 C CA . VAL A 1 462 ? -22.811 12.878 -11.918 1.00 97.88 462 VAL A CA 1
ATOM 3669 C C . VAL A 1 462 ? -22.713 13.535 -13.297 1.00 97.88 462 VAL A C 1
ATOM 3671 O O . VAL A 1 462 ? -21.658 14.054 -13.665 1.00 97.88 462 VAL A O 1
ATOM 3674 N N . GLN A 1 463 ? -23.816 13.571 -14.050 1.00 97.81 463 GLN A N 1
ATOM 3675 C CA . GLN A 1 463 ? -23.866 14.265 -15.337 1.00 97.81 463 GLN A CA 1
ATOM 3676 C C . GLN A 1 463 ? -23.689 15.779 -15.177 1.00 97.81 463 GLN A C 1
ATOM 3678 O O . GLN A 1 463 ? -22.970 16.391 -15.961 1.00 97.81 463 GLN A O 1
ATOM 3683 N N . LEU A 1 464 ? -24.264 16.387 -14.140 1.00 98.00 464 LEU A N 1
ATOM 3684 C CA . LEU A 1 464 ? -24.063 17.797 -13.822 1.00 98.00 464 LEU A CA 1
ATOM 3685 C C . LEU A 1 464 ? -22.589 18.079 -13.509 1.00 98.00 464 LEU A C 1
ATOM 3687 O O . LEU A 1 464 ? -21.999 18.950 -14.142 1.00 98.00 464 LEU A O 1
ATOM 3691 N N . ALA A 1 465 ? -21.967 17.313 -12.608 1.00 97.69 465 ALA A N 1
ATOM 3692 C CA . ALA A 1 465 ? -20.549 17.449 -12.268 1.00 97.69 465 ALA A CA 1
ATOM 3693 C C . ALA A 1 465 ? -19.653 17.349 -13.514 1.00 97.69 465 ALA A C 1
ATOM 3695 O O . ALA A 1 465 ? -18.746 18.160 -13.716 1.00 97.69 465 ALA A O 1
ATOM 3696 N N . PHE A 1 466 ? -19.961 16.398 -14.398 1.00 98.00 466 PHE A N 1
ATOM 3697 C CA . PHE A 1 466 ? -19.311 16.255 -15.694 1.00 98.00 466 PHE A CA 1
ATOM 3698 C C . PHE A 1 466 ? -19.495 17.486 -16.591 1.00 98.00 466 PHE A C 1
ATOM 3700 O O . PHE A 1 466 ? -18.510 18.023 -17.092 1.00 98.00 466 PHE A O 1
ATOM 3707 N N . LEU A 1 467 ? -20.731 17.952 -16.792 1.00 97.62 467 LEU A N 1
ATOM 3708 C CA . LEU A 1 467 ? -21.034 19.102 -17.649 1.00 97.62 467 LEU A CA 1
ATOM 3709 C C . LEU A 1 467 ? -20.353 20.380 -17.145 1.00 97.62 467 LEU A C 1
ATOM 3711 O O . LEU A 1 467 ? -19.826 21.152 -17.948 1.00 97.62 467 LEU A O 1
ATOM 3715 N N . LEU A 1 468 ? -20.298 20.574 -15.825 1.00 97.69 468 LEU A N 1
ATOM 3716 C CA . LEU A 1 468 ? -19.585 21.689 -15.205 1.00 97.69 468 LEU A CA 1
ATOM 3717 C C . LEU A 1 468 ? -18.078 21.619 -15.464 1.00 97.69 468 LEU A C 1
ATOM 3719 O O . LEU A 1 468 ? -17.461 22.658 -15.675 1.00 97.69 468 LEU A O 1
ATOM 3723 N N . ALA A 1 469 ? -17.485 20.425 -15.500 1.00 97.50 469 ALA A N 1
ATOM 3724 C CA . ALA A 1 469 ? -16.063 20.213 -15.780 1.00 97.50 469 ALA A CA 1
ATOM 3725 C C . ALA A 1 469 ? -15.740 19.998 -17.273 1.00 97.50 469 ALA A C 1
ATOM 3727 O O . ALA A 1 469 ? -14.571 19.836 -17.639 1.00 97.50 469 ALA A O 1
ATOM 3728 N N . LEU A 1 470 ? -16.739 19.989 -18.160 1.00 97.12 470 LEU A N 1
ATOM 3729 C CA . LEU A 1 470 ? -16.569 19.588 -19.556 1.00 97.12 470 LEU A CA 1
ATOM 3730 C C . LEU A 1 470 ? -15.612 20.514 -20.331 1.00 97.12 470 LEU A C 1
ATOM 3732 O O . LEU A 1 470 ? -14.673 19.996 -20.936 1.00 97.12 470 LEU A O 1
ATOM 3736 N N . PRO A 1 471 ? -15.722 21.857 -20.284 1.00 97.44 471 PRO A N 1
ATOM 3737 C CA . PRO A 1 471 ? -14.735 22.729 -20.931 1.00 97.44 471 PRO A CA 1
ATOM 3738 C C . PRO A 1 471 ? -13.302 22.573 -20.393 1.00 97.44 471 PRO A C 1
ATOM 3740 O O . PRO A 1 471 ? -12.343 22.653 -21.168 1.00 97.44 471 PRO A O 1
ATOM 3743 N N . ILE A 1 472 ? -13.136 22.322 -19.088 1.00 96.75 472 ILE A N 1
ATOM 3744 C CA . ILE A 1 472 ? -11.829 21.994 -18.493 1.00 96.75 472 ILE A CA 1
ATOM 3745 C C . ILE A 1 472 ? -11.305 20.688 -19.098 1.00 96.75 472 ILE A C 1
ATOM 3747 O O . ILE A 1 472 ? -10.195 20.664 -19.627 1.00 96.75 472 ILE A O 1
ATOM 3751 N N . THR A 1 473 ? -12.128 19.638 -19.114 1.00 96.75 473 THR A N 1
ATOM 3752 C CA . THR A 1 473 ? -11.802 18.322 -19.685 1.00 96.75 473 THR A CA 1
ATOM 3753 C C . THR A 1 473 ? -11.357 18.438 -21.141 1.00 96.75 473 THR A C 1
ATOM 3755 O O . THR A 1 473 ? -10.249 18.022 -21.483 1.00 96.75 473 THR A O 1
ATOM 3758 N N . LEU A 1 474 ? -12.165 19.089 -21.987 1.00 95.75 474 LEU A N 1
ATOM 3759 C CA . LEU A 1 474 ? -11.860 19.279 -23.407 1.00 95.75 474 LEU A CA 1
ATOM 3760 C C . LEU A 1 474 ? -10.573 20.084 -23.623 1.00 95.75 474 LEU A C 1
ATOM 3762 O O . LEU A 1 474 ? -9.947 19.952 -24.669 1.00 95.75 474 LEU A O 1
ATOM 3766 N N . THR A 1 475 ? -10.159 20.906 -22.652 1.00 93.81 475 THR A N 1
ATOM 3767 C CA . THR A 1 475 ? -8.895 21.654 -22.699 1.00 93.81 475 THR A CA 1
ATOM 3768 C C . THR A 1 475 ? -7.704 20.792 -22.276 1.00 93.81 475 THR A C 1
ATOM 3770 O O . THR A 1 475 ? -6.671 20.812 -22.951 1.00 93.81 475 THR A O 1
ATOM 3773 N N . VAL A 1 476 ? -7.839 20.033 -21.183 1.00 94.56 476 VAL A N 1
ATOM 3774 C CA . VAL A 1 476 ? -6.800 19.136 -20.647 1.00 94.56 476 VAL A CA 1
ATOM 3775 C C . VAL A 1 476 ? -6.473 18.042 -21.663 1.00 94.56 476 VAL A C 1
ATOM 3777 O O . VAL A 1 476 ? -5.315 17.853 -22.026 1.00 94.56 476 VAL A O 1
ATOM 3780 N N . PHE A 1 477 ? -7.497 17.382 -22.201 1.00 95.06 477 PHE A N 1
ATOM 3781 C CA . PHE A 1 477 ? -7.355 16.231 -23.092 1.00 95.06 477 PHE A CA 1
ATOM 3782 C C . PHE A 1 477 ? -7.442 16.580 -24.580 1.00 95.06 477 PHE A C 1
ATOM 3784 O O . PHE A 1 477 ? -7.519 15.680 -25.407 1.00 95.06 477 PHE A O 1
ATOM 3791 N N . ARG A 1 478 ? -7.369 17.862 -24.959 1.00 90.88 478 ARG A N 1
ATOM 3792 C CA . ARG A 1 478 ? -7.544 18.352 -26.346 1.00 90.88 478 ARG A CA 1
ATOM 3793 C C . ARG A 1 478 ? -6.710 17.654 -27.431 1.00 90.88 478 ARG A C 1
ATOM 3795 O O . ARG A 1 478 ? -6.976 17.810 -28.613 1.00 90.88 478 ARG A O 1
ATOM 3802 N N . ARG A 1 479 ? -5.617 16.987 -27.050 1.00 88.56 479 ARG A N 1
ATOM 3803 C CA . ARG A 1 479 ? -4.708 16.277 -27.970 1.00 88.56 479 ARG A CA 1
ATOM 3804 C C . ARG A 1 479 ? -5.069 14.805 -28.155 1.00 88.56 479 ARG A C 1
ATOM 3806 O O . ARG A 1 479 ? -4.489 14.136 -29.007 1.00 88.56 479 ARG A O 1
ATOM 3813 N N . LEU A 1 480 ? -5.998 14.298 -27.354 1.00 92.69 480 LEU A N 1
ATOM 3814 C CA . LEU A 1 480 ? -6.539 12.958 -27.486 1.00 92.69 480 LEU A CA 1
ATOM 3815 C C . LEU A 1 480 ? -7.708 12.972 -28.482 1.00 92.69 480 LEU A C 1
ATOM 3817 O O . LEU A 1 480 ? -8.501 13.909 -28.455 1.00 92.69 480 LEU A O 1
ATOM 3821 N N . PRO A 1 481 ? -7.850 11.962 -29.358 1.00 93.25 481 PRO A N 1
ATOM 3822 C CA . PRO A 1 481 ? -8.937 11.894 -30.335 1.00 93.25 481 PRO A CA 1
ATOM 3823 C C . PRO A 1 481 ? -10.372 12.017 -29.806 1.00 93.25 481 PRO A C 1
ATOM 3825 O O . PRO A 1 481 ? -11.233 12.424 -30.580 1.00 93.25 481 PRO A O 1
ATOM 3828 N N . ASP A 1 482 ? -10.658 11.632 -28.561 1.00 94.62 482 ASP A N 1
ATOM 3829 C CA . ASP A 1 482 ? -11.982 11.796 -27.931 1.00 94.62 482 ASP A CA 1
ATOM 3830 C C . ASP A 1 482 ? -12.082 13.025 -27.008 1.00 94.62 482 ASP A C 1
ATOM 3832 O O . ASP A 1 482 ? -13.096 13.200 -26.332 1.00 94.62 482 ASP A O 1
ATOM 3836 N N . HIS A 1 483 ? -11.023 13.837 -26.936 1.00 94.94 483 HIS A N 1
ATOM 3837 C CA . HIS A 1 483 ? -10.886 14.977 -26.029 1.00 94.94 483 HIS A CA 1
ATOM 3838 C C . HIS A 1 483 ? -11.188 14.630 -24.555 1.00 94.94 483 HIS A C 1
ATOM 3840 O O . HIS A 1 483 ? -11.619 15.487 -23.784 1.00 94.94 483 HIS A O 1
ATOM 3846 N N . GLY A 1 484 ? -10.971 13.371 -24.156 1.00 95.19 484 GLY A N 1
ATOM 3847 C CA . GLY A 1 484 ? -11.205 12.875 -22.803 1.00 95.19 484 GLY A CA 1
ATOM 3848 C C . GLY A 1 484 ? -12.667 12.916 -22.363 1.00 95.19 484 GLY A C 1
ATOM 3849 O O . GLY A 1 484 ? -12.913 12.965 -21.164 1.00 95.19 484 GLY A O 1
ATOM 3850 N N . TYR A 1 485 ? -13.639 12.911 -23.287 1.00 97.56 485 TYR A N 1
ATOM 3851 C CA . TYR A 1 485 ? -15.064 13.103 -22.972 1.00 97.56 485 TYR A CA 1
ATOM 3852 C C . TYR A 1 485 ? -15.560 12.212 -21.818 1.00 97.56 485 TYR A C 1
ATOM 3854 O O . TYR A 1 485 ? -16.174 12.704 -20.877 1.00 97.56 485 TYR A O 1
ATOM 3862 N N . LEU A 1 486 ? -15.237 10.915 -21.839 1.00 97.69 486 LEU A N 1
ATOM 3863 C CA . LEU A 1 486 ? -15.615 9.981 -20.772 1.00 97.69 486 LEU A CA 1
ATOM 3864 C C . LEU A 1 486 ? -14.766 10.133 -19.497 1.00 97.69 486 LEU A C 1
ATOM 3866 O O . LEU A 1 486 ? -15.305 10.040 -18.394 1.00 97.69 486 LEU A O 1
ATOM 3870 N N . LEU A 1 487 ? -13.469 10.436 -19.630 1.00 98.06 487 LEU A N 1
ATOM 3871 C CA . LEU A 1 487 ? -12.583 10.743 -18.494 1.00 98.06 487 LEU A CA 1
ATOM 3872 C C . LEU A 1 487 ? -13.027 12.009 -17.745 1.00 98.06 487 LEU A C 1
ATOM 3874 O O . LEU A 1 487 ? -12.807 12.134 -16.542 1.00 98.06 487 LEU A O 1
ATOM 3878 N N . GLY A 1 488 ? -13.717 12.922 -18.433 1.00 97.31 488 GLY A N 1
ATOM 3879 C CA . GLY A 1 488 ? -14.306 14.118 -17.843 1.00 97.31 488 GLY A CA 1
ATOM 3880 C C . GLY A 1 488 ? -15.317 13.834 -16.740 1.00 97.31 488 GLY A C 1
ATOM 3881 O O . GLY A 1 488 ? -15.460 14.657 -15.841 1.00 97.31 488 GLY A O 1
ATOM 3882 N N . LYS A 1 489 ? -15.996 12.677 -16.757 1.00 98.00 489 LYS A N 1
ATOM 3883 C CA . LYS A 1 489 ? -16.919 12.298 -15.674 1.00 98.00 489 LYS A CA 1
ATOM 3884 C C . LYS A 1 489 ? -16.163 12.064 -14.364 1.00 98.00 489 LYS A C 1
ATOM 3886 O O . LYS A 1 489 ? -16.582 12.556 -13.322 1.00 98.00 489 LYS A O 1
ATOM 3891 N N . MET A 1 490 ? -15.009 11.398 -14.436 1.00 98.06 490 MET A N 1
ATOM 3892 C CA . MET A 1 490 ? -14.120 11.188 -13.286 1.00 98.06 490 MET A CA 1
ATOM 3893 C C . MET A 1 490 ? -13.524 12.510 -12.809 1.00 98.06 490 MET A C 1
ATOM 3895 O O . MET A 1 490 ? -13.527 12.792 -11.616 1.00 98.06 490 MET A O 1
ATOM 3899 N N . LEU A 1 491 ? -13.055 13.340 -13.749 1.00 97.56 491 LEU A N 1
ATOM 3900 C CA . LEU A 1 491 ? -12.475 14.641 -13.431 1.00 97.56 491 LEU A CA 1
ATOM 3901 C C . LEU A 1 491 ? -13.501 15.588 -12.789 1.00 97.56 491 LEU A C 1
ATOM 3903 O O . LEU A 1 491 ? -13.162 16.321 -11.865 1.00 97.56 491 LEU A O 1
ATOM 3907 N N . GLY A 1 492 ? -14.752 15.556 -13.255 1.00 97.62 492 GLY A N 1
ATOM 3908 C CA . GLY A 1 492 ? -15.852 16.324 -12.681 1.00 97.62 492 GLY A CA 1
ATOM 3909 C C . GLY A 1 492 ? -16.119 15.948 -11.229 1.00 97.62 492 GLY A C 1
ATOM 3910 O O . GLY A 1 492 ? -16.132 16.838 -10.383 1.00 97.62 492 GLY A O 1
ATOM 3911 N N . ILE A 1 493 ? -16.250 14.648 -10.931 1.00 98.12 493 ILE A N 1
ATOM 3912 C CA . ILE A 1 493 ? -16.417 14.157 -9.552 1.00 98.12 493 ILE A CA 1
ATOM 3913 C C . ILE A 1 493 ? -15.202 14.548 -8.701 1.00 98.12 493 ILE A C 1
ATOM 3915 O O . ILE A 1 493 ? -15.366 15.129 -7.634 1.00 98.12 493 ILE A O 1
ATOM 3919 N N . LEU A 1 494 ? -13.982 14.324 -9.203 1.00 98.12 494 LEU A N 1
ATOM 3920 C CA . LEU A 1 494 ? -12.752 14.674 -8.493 1.00 98.12 494 LEU A CA 1
ATOM 3921 C C . LEU A 1 494 ? -12.707 16.161 -8.112 1.00 98.12 494 LEU A C 1
ATOM 3923 O O . LEU A 1 494 ? -12.357 16.481 -6.983 1.00 98.12 494 LEU A O 1
ATOM 3927 N N . LEU A 1 495 ? -13.089 17.072 -9.012 1.00 97.25 495 LEU A N 1
ATOM 3928 C CA . LEU A 1 495 ? -13.087 18.514 -8.740 1.00 97.25 495 LEU A CA 1
ATOM 3929 C C . LEU A 1 495 ? -14.127 18.926 -7.691 1.00 97.25 495 LEU A C 1
ATOM 3931 O O . LEU A 1 495 ? -13.799 19.697 -6.787 1.00 97.25 495 LEU A O 1
ATOM 3935 N N . ILE A 1 496 ? -15.357 18.407 -7.780 1.00 96.31 496 ILE A N 1
ATOM 3936 C CA . ILE A 1 496 ? -16.416 18.741 -6.813 1.00 96.31 496 ILE A CA 1
ATOM 3937 C C . ILE A 1 496 ? -16.191 18.100 -5.438 1.00 96.31 496 ILE A C 1
ATOM 3939 O O . ILE A 1 496 ? -16.782 18.558 -4.469 1.00 96.31 496 ILE A O 1
ATOM 3943 N N . THR A 1 497 ? -15.341 17.073 -5.341 1.00 97.88 497 THR A N 1
ATOM 3944 C CA . THR A 1 497 ? -14.931 16.452 -4.072 1.00 97.88 497 THR A CA 1
ATOM 3945 C C . THR A 1 497 ? -13.672 17.098 -3.494 1.00 97.88 497 THR A C 1
ATOM 3947 O O . THR A 1 497 ? -13.615 17.377 -2.299 1.00 97.88 497 THR A O 1
ATOM 3950 N N . TYR A 1 498 ? -12.665 17.367 -4.328 1.00 98.19 498 TYR A N 1
ATOM 3951 C CA . TYR A 1 498 ? -11.364 17.870 -3.888 1.00 98.19 498 TYR A CA 1
ATOM 3952 C C . TYR A 1 498 ? -11.442 19.280 -3.297 1.00 98.19 498 TYR A C 1
ATOM 3954 O O . TYR A 1 498 ? -10.830 19.547 -2.268 1.00 98.19 498 TYR A O 1
ATOM 3962 N N . ILE A 1 499 ? -12.195 20.187 -3.930 1.00 97.44 499 ILE A N 1
ATOM 3963 C CA . ILE A 1 499 ? -12.275 21.583 -3.476 1.00 97.44 499 ILE A CA 1
ATOM 3964 C C . ILE A 1 499 ? -12.918 21.678 -2.077 1.00 97.44 499 ILE A C 1
ATOM 3966 O O . ILE A 1 499 ? -12.301 22.296 -1.211 1.00 97.44 499 ILE A O 1
ATOM 3970 N N . PRO A 1 500 ? -14.090 21.066 -1.794 1.00 97.69 500 PRO A N 1
ATOM 3971 C CA . PRO A 1 500 ? -14.670 21.095 -0.450 1.00 97.69 500 PRO A CA 1
ATOM 3972 C C . PRO A 1 500 ? -13.796 20.389 0.581 1.00 97.69 500 PRO A C 1
ATOM 3974 O O . PRO A 1 500 ? -13.665 20.890 1.691 1.00 97.69 500 PRO A O 1
ATOM 3977 N N . TRP A 1 501 ? -13.171 19.266 0.208 1.00 98.00 501 TRP A N 1
ATOM 3978 C CA . TRP A 1 501 ? -12.232 18.560 1.078 1.00 98.00 501 TRP A CA 1
ATOM 3979 C C . TRP A 1 501 ? -11.072 19.460 1.498 1.00 98.00 501 TRP A C 1
ATOM 3981 O O . TRP A 1 501 ? -10.837 19.627 2.688 1.00 98.00 501 TRP A O 1
ATOM 3991 N N . LEU A 1 502 ? -10.403 20.105 0.538 1.00 97.69 502 LEU A N 1
ATOM 3992 C CA . LEU A 1 502 ? -9.278 20.992 0.818 1.00 97.69 502 LEU A CA 1
ATOM 3993 C C . LEU A 1 502 ? -9.697 22.163 1.717 1.00 97.69 502 LEU A C 1
ATOM 3995 O O . LEU A 1 502 ? -8.988 22.491 2.663 1.00 97.69 502 LEU A O 1
ATOM 3999 N N . LEU A 1 503 ? -10.847 22.786 1.445 1.00 96.81 503 LEU A N 1
ATOM 4000 C CA . LEU A 1 503 ? -11.355 23.899 2.254 1.00 96.81 503 LEU A CA 1
ATOM 4001 C C . LEU A 1 503 ? -11.707 23.461 3.683 1.00 96.81 503 LEU A C 1
ATOM 4003 O O . LEU A 1 503 ? -11.433 24.210 4.618 1.00 96.81 503 LEU A O 1
ATOM 4007 N N . ALA A 1 504 ? -12.245 22.254 3.852 1.00 95.50 504 ALA A N 1
ATOM 4008 C CA . ALA A 1 504 ? -12.562 21.680 5.156 1.00 95.50 504 ALA A CA 1
ATOM 4009 C C . ALA A 1 504 ? -11.312 21.224 5.923 1.00 95.50 504 ALA A C 1
ATOM 4011 O O . ALA A 1 504 ? -11.240 21.419 7.132 1.00 95.50 504 ALA A O 1
ATOM 4012 N N . SER A 1 505 ? -10.294 20.690 5.240 1.00 95.31 505 SER A N 1
ATOM 4013 C CA . SER A 1 505 ? -8.987 20.380 5.840 1.00 95.31 505 SER A CA 1
ATOM 4014 C C . SER A 1 505 ? -8.214 21.629 6.267 1.00 95.31 505 SER A C 1
ATOM 4016 O O . SER A 1 505 ? -7.402 21.573 7.182 1.00 95.31 505 SER A O 1
ATOM 4018 N N . LEU A 1 506 ? -8.433 22.762 5.593 1.00 94.44 506 LEU A N 1
ATOM 4019 C CA . LEU A 1 506 ? -7.842 24.053 5.957 1.00 94.44 506 LEU A CA 1
ATOM 4020 C C . LEU A 1 506 ? -8.690 24.833 6.977 1.00 94.44 506 LEU A C 1
ATOM 4022 O O . LEU A 1 506 ? -8.308 25.943 7.342 1.00 94.44 506 LEU A O 1
ATOM 4026 N N . HIS A 1 507 ? -9.827 24.280 7.419 1.00 92.25 507 HIS A N 1
ATOM 4027 C CA . HIS A 1 507 ? -10.806 24.940 8.293 1.00 92.25 507 HIS A CA 1
ATOM 4028 C C . HIS A 1 507 ? -11.322 26.287 7.740 1.00 92.25 507 HIS A C 1
ATOM 4030 O O . HIS A 1 507 ? -11.609 27.216 8.492 1.00 92.25 507 HIS A O 1
ATOM 4036 N N . TRP A 1 508 ? -11.420 26.423 6.411 1.00 94.31 508 TRP A N 1
ATOM 4037 C CA . TRP A 1 508 ? -11.955 27.624 5.749 1.00 94.31 508 TRP A CA 1
ATOM 4038 C C . TRP A 1 508 ? -13.466 27.550 5.534 1.00 94.31 508 TRP A C 1
ATOM 4040 O O . TRP A 1 508 ? -14.142 28.571 5.624 1.00 94.31 508 TRP A O 1
ATOM 4050 N N . LEU A 1 509 ? -13.985 26.363 5.211 1.00 93.69 509 LEU A N 1
ATOM 4051 C CA . LEU A 1 509 ? -15.414 26.077 5.071 1.00 93.69 509 LEU A CA 1
ATOM 4052 C C . LEU A 1 509 ? -15.692 24.639 5.49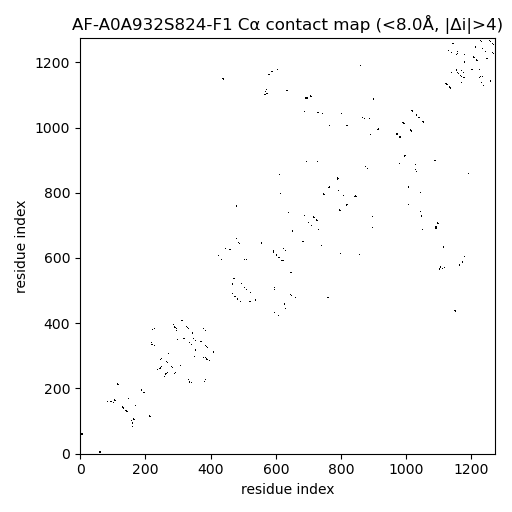1 1.00 93.69 509 LEU A C 1
ATOM 4054 O O . LEU A 1 509 ? -14.933 23.744 5.130 1.00 93.69 509 LEU A O 1
ATOM 4058 N N . ASP A 1 510 ? -16.832 24.411 6.133 1.00 92.94 510 ASP A N 1
ATOM 4059 C CA . ASP A 1 510 ? -17.256 23.064 6.507 1.00 92.94 510 ASP A CA 1
ATOM 4060 C C . ASP A 1 510 ? -17.573 22.218 5.282 1.00 92.94 510 ASP A C 1
ATOM 4062 O O . ASP A 1 510 ? -18.157 22.686 4.291 1.00 92.94 510 ASP A O 1
ATOM 4066 N N . PHE A 1 511 ? -17.265 20.929 5.369 1.00 94.50 511 PHE A N 1
ATOM 4067 C CA . PHE A 1 511 ? -17.706 19.945 4.399 1.00 94.50 511 PHE A CA 1
ATOM 4068 C C . PHE A 1 511 ? -19.231 19.822 4.451 1.00 94.50 511 PHE A C 1
ATOM 4070 O O . PHE A 1 511 ? -19.800 19.224 5.359 1.00 94.50 511 PHE A O 1
ATOM 4077 N N . SER A 1 512 ? -19.917 20.420 3.481 1.00 92.81 512 SER A N 1
ATOM 4078 C CA . SER A 1 512 ? -21.366 20.622 3.478 1.00 92.81 512 SER A CA 1
ATOM 4079 C C . SER A 1 512 ? -21.890 20.726 2.046 1.00 92.81 512 SER A C 1
ATOM 4081 O O . SER A 1 512 ? -21.126 20.929 1.100 1.00 92.81 512 SER A O 1
ATOM 4083 N N . ALA A 1 513 ? -23.211 20.643 1.862 1.00 92.44 513 ALA A N 1
ATOM 4084 C CA . ALA A 1 513 ? -23.824 20.872 0.552 1.00 92.44 513 ALA A CA 1
ATOM 4085 C C . ALA A 1 513 ? -23.466 22.259 -0.028 1.00 92.44 513 ALA A C 1
ATOM 4087 O O . ALA A 1 513 ? -23.297 22.397 -1.239 1.00 92.44 513 ALA A O 1
ATOM 4088 N N . LEU A 1 514 ? -23.281 23.272 0.832 1.00 92.44 514 LEU A N 1
ATOM 4089 C CA . LEU A 1 514 ? -22.894 24.627 0.431 1.00 92.44 514 LEU A CA 1
ATOM 4090 C C . LEU A 1 514 ? -21.452 24.701 -0.079 1.00 92.44 514 LEU A C 1
ATOM 4092 O O . LEU A 1 514 ? -21.212 25.334 -1.108 1.00 92.44 514 LEU A O 1
ATOM 4096 N N . SER A 1 515 ? -20.494 24.046 0.584 1.00 95.69 515 SER A N 1
ATOM 4097 C CA . SER A 1 515 ? -19.111 24.019 0.089 1.00 95.69 515 SER A CA 1
ATOM 4098 C C . SER A 1 515 ? -18.985 23.206 -1.203 1.00 95.69 515 SER A C 1
ATOM 4100 O O . SER A 1 515 ? -18.233 23.597 -2.097 1.00 95.69 515 SER A O 1
ATOM 4102 N N . ILE A 1 516 ? -19.795 22.155 -1.378 1.00 96.88 516 ILE A N 1
ATOM 4103 C CA . ILE A 1 516 ? -19.897 21.415 -2.647 1.00 96.88 516 ILE A CA 1
ATOM 4104 C C . ILE A 1 516 ? -20.503 22.292 -3.754 1.00 96.88 516 ILE A C 1
ATOM 4106 O O . ILE A 1 516 ? -19.975 22.334 -4.867 1.00 96.88 516 ILE A O 1
ATOM 4110 N N . LEU A 1 517 ? -21.556 23.060 -3.459 1.00 96.81 517 LEU A N 1
ATOM 4111 C CA . LEU A 1 517 ? -22.127 24.023 -4.404 1.00 96.81 517 LEU A CA 1
ATOM 4112 C C . LEU A 1 517 ? -21.114 25.117 -4.783 1.00 96.81 517 LEU A C 1
ATOM 4114 O O . LEU A 1 517 ? -21.011 25.488 -5.953 1.00 96.81 517 LEU A O 1
ATOM 4118 N N . PHE A 1 518 ? -20.321 25.597 -3.823 1.00 97.06 518 PHE A N 1
ATOM 4119 C CA . PHE A 1 518 ? -19.222 26.527 -4.079 1.00 97.06 518 PHE A CA 1
ATOM 4120 C C . PHE A 1 518 ? -18.166 25.918 -5.014 1.00 97.06 518 PHE A C 1
ATOM 4122 O O . PHE A 1 518 ? -17.756 26.559 -5.983 1.00 97.06 518 PHE A O 1
ATOM 4129 N N . ALA A 1 519 ? -17.778 24.658 -4.799 1.00 97.12 519 ALA A N 1
ATOM 4130 C CA . ALA A 1 519 ? -16.869 23.938 -5.689 1.00 97.12 519 ALA A CA 1
ATOM 4131 C C . ALA A 1 519 ? -17.432 23.780 -7.111 1.00 97.12 519 ALA A C 1
ATOM 4133 O O . ALA A 1 519 ? -16.710 23.979 -8.095 1.00 97.12 519 ALA A O 1
ATOM 4134 N N . MET A 1 520 ? -18.729 23.485 -7.236 1.00 97.75 520 MET A N 1
ATOM 4135 C CA . MET A 1 520 ? -19.434 23.461 -8.520 1.00 97.75 520 MET A CA 1
ATOM 4136 C C . MET A 1 520 ? -19.412 24.833 -9.206 1.00 97.75 520 MET A C 1
ATOM 4138 O O . MET A 1 520 ? -19.111 24.912 -10.398 1.00 97.75 520 MET A O 1
ATOM 4142 N N . ALA A 1 521 ? -19.657 25.919 -8.467 1.00 97.69 521 ALA A N 1
ATOM 4143 C CA . ALA A 1 521 ? -19.611 27.284 -8.989 1.00 97.69 521 ALA A CA 1
ATOM 4144 C C . ALA A 1 521 ? -18.197 27.694 -9.439 1.00 97.69 521 ALA A C 1
ATOM 4146 O O . ALA A 1 521 ? -18.037 28.288 -10.508 1.00 97.69 521 ALA A O 1
ATOM 4147 N N . LEU A 1 522 ? -17.159 27.333 -8.678 1.00 97.06 522 LEU A N 1
ATOM 4148 C CA . LEU A 1 522 ? -15.762 27.584 -9.043 1.00 97.06 522 LEU A CA 1
ATOM 4149 C C . LEU A 1 522 ? -15.367 26.808 -10.307 1.00 97.06 522 LEU A C 1
ATOM 4151 O O . LEU A 1 522 ? -14.765 27.368 -11.229 1.00 97.06 522 LEU A O 1
ATOM 4155 N N . THR A 1 523 ? -15.774 25.540 -10.387 1.00 97.25 523 THR A N 1
ATOM 4156 C CA . THR A 1 523 ? -15.577 24.697 -11.573 1.00 97.25 523 THR A CA 1
ATOM 4157 C C . THR A 1 523 ? -16.296 25.291 -12.786 1.00 97.25 523 THR A C 1
ATOM 4159 O O . THR A 1 523 ? -15.694 25.433 -13.852 1.00 97.25 523 THR A O 1
ATOM 4162 N N . TYR A 1 524 ? -17.545 25.736 -12.619 1.00 97.31 524 TYR A N 1
ATOM 4163 C CA . TYR A 1 524 ? -18.319 26.419 -13.656 1.00 97.31 524 TYR A CA 1
ATOM 4164 C C . TYR A 1 524 ? -17.650 27.711 -14.139 1.00 97.31 524 TYR A C 1
ATOM 4166 O O . TYR A 1 524 ? -17.587 27.960 -15.346 1.00 97.31 524 TYR A O 1
ATOM 4174 N N . ALA A 1 525 ? -17.122 28.530 -13.226 1.00 97.38 525 ALA A N 1
ATOM 4175 C CA . ALA A 1 525 ? -16.432 29.772 -13.562 1.00 97.38 525 ALA A CA 1
ATOM 4176 C C . ALA A 1 525 ? -15.166 29.502 -14.394 1.00 97.38 525 ALA A C 1
ATOM 4178 O O . ALA A 1 525 ? -14.980 30.111 -15.455 1.00 97.38 525 ALA A O 1
ATOM 4179 N N . GLY A 1 526 ? -14.340 28.536 -13.970 1.00 95.75 526 GLY A N 1
ATOM 4180 C CA . GLY A 1 526 ? -13.158 28.093 -14.715 1.00 95.75 526 GLY A CA 1
ATOM 4181 C C . GLY A 1 526 ? -13.512 27.534 -16.097 1.00 95.75 526 GLY A C 1
ATOM 4182 O O . GLY A 1 526 ? -12.924 27.928 -17.109 1.00 95.75 526 GLY A O 1
ATOM 4183 N N . SER A 1 527 ? -14.539 26.688 -16.166 1.00 97.00 527 SER A N 1
ATOM 4184 C CA . SER A 1 527 ? -15.059 26.137 -17.417 1.00 97.00 527 SER A CA 1
ATOM 4185 C C . SER A 1 527 ? -15.613 27.205 -18.356 1.00 97.00 527 SER A C 1
ATOM 4187 O O . SER A 1 527 ? -15.318 27.182 -19.549 1.00 97.00 527 SER A O 1
ATOM 4189 N N . THR A 1 528 ? -16.349 28.189 -17.842 1.00 96.75 528 THR A N 1
ATOM 4190 C CA . THR A 1 528 ? -16.890 29.303 -18.634 1.00 96.75 528 THR A CA 1
ATOM 4191 C C . THR A 1 528 ? -15.769 30.166 -19.207 1.00 96.75 528 THR A C 1
ATOM 4193 O O . THR A 1 528 ? -15.818 30.559 -20.376 1.00 96.75 528 THR A O 1
ATOM 4196 N N . PHE A 1 529 ? -14.729 30.444 -18.416 1.00 96.25 529 PHE A N 1
ATOM 4197 C CA . PHE A 1 529 ? -13.546 31.165 -18.881 1.00 96.25 529 PHE A CA 1
ATOM 4198 C C . PHE A 1 529 ? -12.844 30.425 -20.031 1.00 96.25 529 PHE A C 1
ATOM 4200 O O . PHE A 1 529 ? -12.558 31.027 -21.071 1.00 96.25 529 PHE A O 1
ATOM 4207 N N . LEU A 1 530 ? -12.615 29.116 -19.883 1.00 94.56 530 LEU A N 1
ATOM 4208 C CA . LEU A 1 530 ? -11.986 28.293 -20.921 1.00 94.56 530 LEU A CA 1
ATOM 4209 C C . LEU A 1 530 ? -12.862 28.163 -22.170 1.00 94.56 530 LEU A C 1
ATOM 4211 O O . LEU A 1 530 ? -12.356 28.313 -23.284 1.00 94.56 530 LEU A O 1
ATOM 4215 N N . PHE A 1 531 ? -14.169 27.960 -21.994 1.00 95.94 531 PHE A N 1
ATOM 4216 C CA . PHE A 1 531 ? -15.135 27.899 -23.087 1.00 95.94 531 PHE A CA 1
ATOM 4217 C C . PHE A 1 531 ? -15.134 29.196 -23.897 1.00 95.94 531 PHE A C 1
ATOM 4219 O O . PHE A 1 531 ? -15.024 29.149 -25.116 1.00 95.94 531 PHE A O 1
ATOM 4226 N N . ARG A 1 532 ? -15.160 30.369 -23.248 1.00 95.25 532 ARG A N 1
ATOM 4227 C CA . ARG A 1 532 ? -15.094 31.664 -23.951 1.00 95.25 532 ARG A CA 1
ATOM 4228 C C . ARG A 1 532 ? -13.807 31.832 -24.757 1.00 95.25 532 ARG A C 1
ATOM 4230 O O . ARG A 1 532 ? -13.851 32.395 -25.844 1.00 95.25 532 ARG A O 1
ATOM 4237 N N . ARG A 1 533 ? -12.671 31.324 -24.262 1.00 93.31 533 ARG A N 1
ATOM 4238 C CA . ARG A 1 533 ? -11.387 31.397 -24.981 1.00 93.31 533 ARG A CA 1
ATOM 4239 C C . ARG A 1 533 ? -11.246 30.402 -26.132 1.00 93.31 533 ARG A C 1
ATOM 4241 O O . ARG A 1 533 ? -10.421 30.637 -27.009 1.00 93.31 533 ARG A O 1
ATOM 4248 N N . ARG A 1 534 ? -11.989 29.293 -26.120 1.00 90.06 534 ARG A N 1
ATOM 4249 C CA . ARG A 1 534 ? -11.856 28.186 -27.090 1.00 90.06 534 ARG A CA 1
ATOM 4250 C C . ARG A 1 534 ? -13.195 27.729 -27.674 1.00 90.06 534 ARG A C 1
ATOM 4252 O O . ARG A 1 534 ? -13.350 26.569 -28.048 1.00 90.06 534 ARG A O 1
ATOM 4259 N N . ARG A 1 535 ? -14.166 28.638 -27.755 1.00 93.25 535 ARG A N 1
ATOM 4260 C CA . ARG A 1 535 ? -15.555 28.336 -28.130 1.00 93.25 535 ARG A CA 1
ATOM 4261 C C . ARG A 1 535 ? -15.646 27.575 -29.448 1.00 93.25 535 ARG A C 1
ATOM 4263 O O . ARG A 1 535 ? -16.311 26.546 -29.508 1.00 93.25 535 ARG A O 1
ATOM 4270 N N . ASP A 1 536 ? -14.970 28.065 -30.480 1.00 93.31 536 ASP A N 1
ATOM 4271 C CA . ASP A 1 536 ? -15.088 27.504 -31.828 1.00 93.31 536 ASP A CA 1
ATOM 4272 C C . ASP A 1 536 ? -14.471 26.099 -31.922 1.00 93.31 536 ASP A C 1
ATOM 4274 O O . ASP A 1 536 ? -15.069 25.211 -32.524 1.00 93.31 536 ASP A O 1
ATOM 4278 N N . GLU A 1 537 ? -13.339 25.867 -31.245 1.00 90.19 537 GLU A N 1
ATOM 4279 C CA . GLU A 1 537 ? -12.678 24.553 -31.138 1.00 90.19 537 GLU A CA 1
ATOM 4280 C C . GLU A 1 537 ? -13.589 23.531 -30.435 1.00 90.19 537 GLU A C 1
ATOM 4282 O O . GLU A 1 537 ? -13.777 22.416 -30.921 1.00 90.19 537 GLU A O 1
ATOM 4287 N N . MET A 1 538 ? -14.213 23.919 -29.316 1.00 94.38 538 MET A N 1
ATOM 4288 C CA . MET A 1 538 ? -15.109 23.033 -28.568 1.00 94.38 538 MET A CA 1
ATOM 4289 C C . MET A 1 538 ? -16.408 22.743 -29.333 1.00 94.38 538 MET A C 1
ATOM 4291 O O . MET A 1 538 ? -16.851 21.599 -29.377 1.00 94.38 538 MET A O 1
ATOM 4295 N N . LEU A 1 539 ? -17.020 23.749 -29.970 1.00 94.50 539 LEU A N 1
ATOM 4296 C CA . LEU A 1 539 ? -18.229 23.547 -30.777 1.00 94.50 539 LEU A CA 1
ATOM 4297 C C . LEU A 1 539 ? -17.958 22.685 -32.018 1.00 94.50 539 LEU A C 1
ATOM 4299 O O . LEU A 1 539 ? -18.822 21.891 -32.394 1.00 94.50 539 LEU A O 1
ATOM 4303 N N . ALA A 1 540 ? -16.778 22.806 -32.634 1.00 93.62 540 ALA A N 1
ATOM 4304 C CA . ALA A 1 540 ? -16.357 21.930 -33.726 1.00 93.62 540 ALA A CA 1
ATOM 4305 C C . ALA A 1 540 ? -16.277 20.468 -33.266 1.00 93.62 540 ALA A C 1
ATOM 4307 O O . ALA A 1 540 ? -16.857 19.600 -33.918 1.00 93.62 540 ALA A O 1
ATOM 4308 N N . PHE A 1 541 ? -15.688 20.206 -32.093 1.00 93.94 541 PHE A N 1
ATOM 4309 C CA . PHE A 1 541 ? -15.629 18.860 -31.518 1.00 93.94 541 PHE A CA 1
ATOM 4310 C C . PHE A 1 541 ? -17.019 18.206 -31.405 1.00 93.94 541 PHE A C 1
ATOM 4312 O O . PHE A 1 541 ? -17.207 17.081 -31.869 1.00 93.94 541 PHE A O 1
ATOM 4319 N N . PHE A 1 542 ? -18.029 18.910 -30.877 1.00 94.50 542 PHE A N 1
ATOM 4320 C CA . PHE A 1 542 ? -19.387 18.351 -30.765 1.00 94.50 542 PHE A CA 1
ATOM 4321 C C . PHE A 1 542 ? -20.020 18.017 -32.119 1.00 94.50 542 PHE A C 1
ATOM 4323 O O . PHE A 1 542 ? -20.727 17.011 -32.228 1.00 94.50 542 PHE A O 1
ATOM 4330 N N . ARG A 1 543 ? -19.765 18.835 -33.149 1.00 93.44 543 ARG A N 1
ATOM 4331 C CA . ARG A 1 543 ? -20.276 18.614 -34.512 1.00 93.44 543 ARG A CA 1
ATOM 4332 C C . ARG A 1 543 ? -19.583 17.437 -35.195 1.00 93.44 543 ARG A C 1
ATOM 4334 O O . ARG A 1 543 ? -20.239 16.650 -35.868 1.00 93.44 543 ARG A O 1
ATOM 4341 N N . GLU A 1 544 ? -18.274 17.297 -35.009 1.00 93.06 544 GLU A N 1
ATOM 4342 C CA . GLU A 1 544 ? -17.465 16.251 -35.646 1.00 93.06 544 GLU A CA 1
ATOM 4343 C C . GLU A 1 544 ? -17.611 14.884 -34.956 1.00 93.06 544 GLU A C 1
ATOM 4345 O O . GLU A 1 544 ? -17.504 13.841 -35.605 1.00 93.06 544 GLU A O 1
ATOM 4350 N N . HIS A 1 545 ? -17.911 14.873 -33.653 1.00 94.06 545 HIS A N 1
ATOM 4351 C CA . HIS A 1 545 ? -17.909 13.665 -32.825 1.00 94.06 545 HIS A CA 1
ATOM 4352 C C . HIS A 1 545 ? -19.282 13.265 -32.261 1.00 94.06 545 HIS A C 1
ATOM 4354 O O . HIS A 1 545 ? -19.343 12.401 -31.389 1.00 94.06 545 HIS A O 1
ATOM 4360 N N . THR A 1 546 ? -20.399 13.796 -32.777 1.00 94.19 546 THR A N 1
ATOM 4361 C CA . THR A 1 546 ? -21.753 13.521 -32.241 1.00 94.19 546 THR A CA 1
ATOM 4362 C C . THR A 1 546 ? -22.055 12.023 -32.089 1.00 94.19 546 THR A C 1
ATOM 4364 O O . THR A 1 546 ? -22.557 11.591 -31.056 1.00 94.19 546 THR A O 1
ATOM 4367 N N . ARG A 1 547 ? -21.696 11.197 -33.085 1.00 94.00 547 ARG A N 1
ATOM 4368 C CA . ARG A 1 547 ? -21.917 9.736 -33.031 1.00 94.00 547 ARG A CA 1
ATOM 4369 C C . ARG A 1 547 ? -21.106 9.054 -31.929 1.00 94.00 547 ARG A C 1
ATOM 4371 O O . ARG A 1 547 ? -21.605 8.131 -31.295 1.00 94.00 547 ARG A O 1
ATOM 4378 N N . LEU A 1 548 ? -19.867 9.499 -31.719 1.00 93.62 548 LEU A N 1
ATOM 4379 C CA . LEU A 1 548 ? -19.011 8.984 -30.653 1.00 93.62 548 LEU A CA 1
ATOM 4380 C C . LEU A 1 548 ? -19.585 9.372 -29.289 1.00 93.62 548 LEU A C 1
ATOM 4382 O O . LEU A 1 548 ? -19.696 8.514 -28.429 1.00 93.62 548 LEU A O 1
ATOM 4386 N N . ILE A 1 549 ? -20.008 10.627 -29.128 1.00 96.06 549 ILE A N 1
ATOM 4387 C CA . ILE A 1 549 ? -20.595 11.144 -27.886 1.00 96.06 549 ILE A CA 1
ATOM 4388 C C . ILE A 1 549 ? -21.862 10.370 -27.503 1.00 96.06 549 ILE A C 1
ATOM 4390 O O . ILE A 1 549 ? -21.958 9.892 -26.378 1.00 96.06 549 ILE A O 1
ATOM 4394 N N . ILE A 1 550 ? -22.793 10.174 -28.445 1.00 96.88 550 ILE A N 1
ATOM 4395 C CA . ILE A 1 550 ? -24.008 9.377 -28.204 1.00 96.88 550 ILE A CA 1
ATOM 4396 C C . ILE A 1 550 ? -23.641 7.942 -27.804 1.00 96.88 550 ILE A C 1
ATOM 4398 O O . ILE A 1 550 ? -24.208 7.404 -26.857 1.00 96.88 550 ILE A O 1
ATOM 4402 N N . GLY A 1 551 ? -22.671 7.330 -28.493 1.00 96.81 551 GLY A N 1
ATOM 4403 C CA . GLY A 1 551 ? -22.179 5.998 -28.143 1.00 96.81 551 GLY A CA 1
ATOM 4404 C C . GLY A 1 551 ? -21.554 5.935 -26.746 1.00 96.81 551 GLY A C 1
ATOM 4405 O O . GLY A 1 551 ? -21.803 4.982 -26.017 1.00 96.81 551 GLY A O 1
ATOM 4406 N N . CYS A 1 552 ? -20.789 6.955 -26.355 1.00 97.06 552 CYS A N 1
ATOM 4407 C CA . CYS A 1 552 ? -20.181 7.076 -25.032 1.00 97.06 552 CYS A CA 1
ATOM 4408 C C . CYS A 1 552 ? -21.232 7.219 -23.920 1.00 97.06 552 CYS A C 1
ATOM 4410 O O . CYS A 1 552 ? -21.131 6.533 -22.906 1.00 97.06 552 CYS A O 1
ATOM 4412 N N . GLU A 1 553 ? -22.251 8.065 -24.105 1.00 97.75 553 GLU A N 1
ATOM 4413 C CA . GLU A 1 553 ? -23.338 8.214 -23.127 1.00 97.75 553 GLU A CA 1
ATOM 4414 C C . GLU A 1 553 ? -24.188 6.945 -23.025 1.00 97.75 553 GLU A C 1
ATOM 4416 O O . GLU A 1 553 ? -24.513 6.516 -21.920 1.00 97.75 553 GLU A O 1
ATOM 4421 N N . LEU A 1 554 ? -24.487 6.288 -24.153 1.00 98.06 554 LEU A N 1
ATOM 4422 C CA . LEU A 1 554 ? -25.193 5.007 -24.144 1.00 98.06 554 LEU A CA 1
ATOM 4423 C C . LEU A 1 554 ? -24.375 3.924 -23.427 1.00 98.06 554 LEU A C 1
ATOM 4425 O O . LEU A 1 554 ? -24.928 3.182 -22.623 1.00 98.06 554 LEU A O 1
ATOM 4429 N N . LEU A 1 555 ? -23.064 3.851 -23.679 1.00 98.06 555 LEU A N 1
ATOM 4430 C CA . LEU A 1 555 ? -22.168 2.910 -23.006 1.00 98.06 555 LEU A CA 1
ATOM 4431 C C . LEU A 1 555 ? -22.161 3.133 -21.488 1.00 98.06 555 LEU A C 1
ATOM 4433 O O . LEU A 1 555 ? -22.290 2.172 -20.732 1.00 98.06 555 LEU A O 1
ATOM 4437 N N . PHE A 1 556 ? -22.037 4.388 -21.049 1.00 98.50 556 PHE A N 1
ATOM 4438 C CA . PHE A 1 556 ? -22.039 4.741 -19.630 1.00 98.50 556 PHE A CA 1
ATOM 4439 C C . PHE A 1 556 ? -23.381 4.410 -18.964 1.00 98.50 556 PHE A C 1
ATOM 4441 O O . PHE A 1 556 ? -23.401 3.786 -17.904 1.00 98.50 556 PHE A O 1
ATOM 4448 N N . LEU A 1 557 ? -24.500 4.759 -19.608 1.00 98.12 557 LEU A N 1
ATOM 4449 C CA . LEU A 1 557 ? -25.845 4.477 -19.109 1.00 98.12 557 LEU A CA 1
ATOM 4450 C C . LEU A 1 557 ? -26.125 2.972 -19.016 1.00 98.12 557 LEU A C 1
ATOM 4452 O O . LEU A 1 557 ? -26.661 2.516 -18.010 1.00 98.12 557 LEU A O 1
ATOM 4456 N N . VAL A 1 558 ? -25.745 2.195 -20.036 1.00 98.38 558 VAL A N 1
ATOM 4457 C CA . VAL A 1 558 ? -25.916 0.733 -20.040 1.00 98.38 558 VAL A CA 1
ATOM 4458 C C . VAL A 1 558 ? -25.060 0.085 -18.955 1.00 98.38 558 VAL A C 1
ATOM 4460 O O . VAL A 1 558 ? -25.561 -0.772 -18.233 1.00 98.38 558 VAL A O 1
ATOM 4463 N N . ALA A 1 559 ? -23.802 0.508 -18.792 1.00 98.44 559 ALA A N 1
ATOM 4464 C CA . ALA A 1 559 ? -22.931 -0.009 -17.739 1.00 98.44 559 ALA A CA 1
ATOM 4465 C C . ALA A 1 559 ? -23.486 0.291 -16.338 1.00 98.44 559 ALA A C 1
ATOM 4467 O O . ALA A 1 559 ? -23.577 -0.614 -15.507 1.00 98.44 559 ALA A O 1
ATOM 4468 N N . PHE A 1 560 ? -23.913 1.536 -16.099 1.00 98.50 560 PHE A N 1
ATOM 4469 C CA . PHE A 1 560 ? -24.536 1.943 -14.840 1.00 98.50 560 PHE A CA 1
ATOM 4470 C C . PHE A 1 560 ? -25.822 1.154 -14.574 1.00 98.50 560 PHE A C 1
ATOM 4472 O O . PHE A 1 560 ? -25.969 0.565 -13.509 1.00 98.50 560 PHE A O 1
ATOM 4479 N N . GLY A 1 561 ? -26.732 1.090 -15.551 1.00 98.00 561 GLY A N 1
ATOM 4480 C CA . GLY A 1 561 ? -28.019 0.408 -15.417 1.00 98.00 561 GLY A CA 1
ATOM 4481 C C . GLY A 1 561 ? -27.886 -1.100 -15.201 1.00 9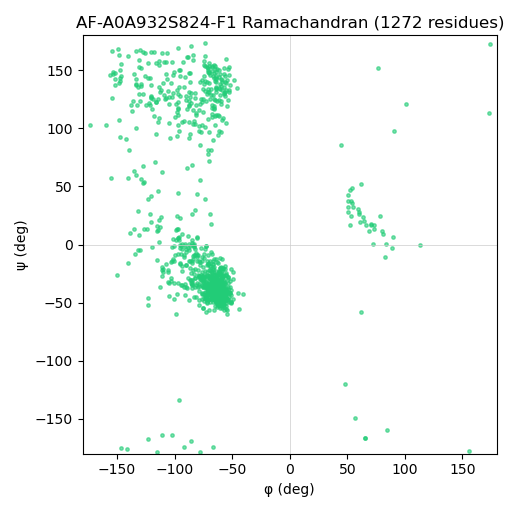8.00 561 GLY A C 1
ATOM 4482 O O . GLY A 1 561 ? -28.589 -1.656 -14.360 1.00 98.00 561 GLY A O 1
ATOM 4483 N N . ALA A 1 562 ? -26.956 -1.757 -15.901 1.00 96.88 562 ALA A N 1
ATOM 4484 C CA . ALA A 1 562 ? -26.702 -3.187 -15.737 1.00 96.88 562 ALA A CA 1
ATOM 4485 C C . ALA A 1 562 ? -26.197 -3.514 -14.325 1.00 96.88 562 ALA A C 1
ATOM 4487 O O . ALA A 1 562 ? -26.753 -4.389 -13.661 1.00 96.88 562 ALA A O 1
ATOM 4488 N N . MET A 1 563 ? -25.188 -2.783 -13.836 1.00 96.94 563 MET A N 1
ATOM 4489 C CA . MET A 1 563 ? -24.653 -3.009 -12.491 1.00 96.94 563 MET A CA 1
ATOM 4490 C C . MET A 1 563 ? -25.639 -2.581 -11.399 1.00 96.94 563 MET A C 1
ATOM 4492 O O . MET A 1 563 ? -25.755 -3.251 -10.378 1.00 96.94 563 MET A O 1
ATOM 4496 N N . TYR A 1 564 ? -26.404 -1.511 -11.626 1.00 97.00 564 TYR A N 1
ATOM 4497 C CA . TYR A 1 564 ? -27.477 -1.101 -10.724 1.00 97.00 564 TYR A CA 1
ATOM 4498 C C . TYR A 1 564 ? -28.534 -2.197 -10.584 1.00 97.00 564 TYR A C 1
ATOM 4500 O O . TYR A 1 564 ? -28.891 -2.530 -9.460 1.00 97.00 564 TYR A O 1
ATOM 4508 N N . GLY A 1 565 ? -28.957 -2.820 -11.691 1.00 95.62 565 GLY A N 1
ATOM 4509 C CA . GLY A 1 565 ? -29.888 -3.952 -11.687 1.00 95.62 565 GLY A CA 1
ATOM 4510 C C . GLY A 1 565 ? -29.390 -5.147 -10.867 1.00 95.62 565 GLY A C 1
ATOM 4511 O O . GLY A 1 565 ? -30.151 -5.712 -10.084 1.00 95.62 565 GLY A O 1
ATOM 4512 N N . ILE A 1 566 ? -28.102 -5.493 -10.988 1.00 94.19 566 ILE A N 1
ATOM 4513 C CA . ILE A 1 566 ? -27.472 -6.532 -10.156 1.00 94.19 566 ILE A CA 1
ATOM 4514 C C . ILE A 1 566 ? -27.477 -6.108 -8.681 1.00 94.19 566 ILE A C 1
ATOM 4516 O O . ILE A 1 566 ? -27.846 -6.892 -7.806 1.00 94.19 566 ILE A O 1
ATOM 4520 N N . ARG A 1 567 ? -27.113 -4.853 -8.392 1.00 92.81 567 ARG A N 1
ATOM 4521 C CA . ARG A 1 567 ? -26.948 -4.367 -7.019 1.00 92.81 567 ARG A CA 1
ATOM 4522 C C . ARG A 1 567 ? -28.269 -4.219 -6.261 1.00 92.81 567 ARG A C 1
ATOM 4524 O O . ARG A 1 567 ? -28.294 -4.509 -5.075 1.00 92.81 567 ARG A O 1
ATOM 4531 N N . ILE A 1 568 ? -29.374 -3.851 -6.911 1.00 93.38 568 ILE A N 1
ATOM 4532 C CA . ILE A 1 568 ? -30.695 -3.806 -6.248 1.00 93.38 568 ILE A CA 1
ATOM 4533 C C . ILE A 1 568 ? -31.286 -5.201 -5.997 1.00 93.38 568 ILE A C 1
ATOM 4535 O O . ILE A 1 568 ? -32.129 -5.373 -5.116 1.00 93.38 568 ILE A O 1
ATOM 4539 N N . ALA A 1 569 ? -30.851 -6.211 -6.758 1.00 91.75 569 ALA A N 1
ATOM 4540 C CA . ALA A 1 569 ? -31.240 -7.600 -6.531 1.00 91.75 569 ALA A CA 1
ATOM 4541 C C . ALA A 1 569 ? -30.530 -8.213 -5.310 1.00 91.75 569 ALA A C 1
ATOM 4543 O O . ALA A 1 569 ? -31.087 -9.097 -4.659 1.00 91.75 569 ALA A O 1
ATOM 4544 N N . ASN A 1 570 ? -29.346 -7.703 -4.955 1.00 90.06 570 ASN A N 1
ATOM 4545 C CA . ASN A 1 570 ? -28.623 -8.040 -3.730 1.00 90.06 570 ASN A CA 1
ATOM 4546 C C . ASN A 1 570 ? -27.992 -6.767 -3.125 1.00 90.06 570 ASN A C 1
ATOM 4548 O O . ASN A 1 570 ? -26.816 -6.495 -3.383 1.00 90.06 570 ASN A O 1
ATOM 4552 N N . PRO A 1 571 ? -28.766 -5.955 -2.378 1.00 89.12 571 PRO A N 1
ATOM 4553 C CA . PRO A 1 571 ? -28.313 -4.695 -1.798 1.00 89.12 571 PRO A CA 1
ATOM 4554 C C . PRO A 1 571 ? -27.668 -4.860 -0.416 1.00 89.12 571 PRO A C 1
ATOM 4556 O O . PRO A 1 571 ? -26.974 -3.942 0.011 1.00 89.12 571 PRO A O 1
ATOM 4559 N N . ASP A 1 572 ? -27.827 -6.015 0.236 1.00 89.06 572 ASP A N 1
ATOM 4560 C CA . ASP A 1 572 ? -27.409 -6.290 1.615 1.00 89.06 572 ASP A CA 1
ATOM 4561 C C . ASP A 1 572 ? -25.981 -5.790 1.926 1.00 89.06 572 ASP A C 1
ATOM 4563 O O . ASP A 1 572 ? -25.036 -5.989 1.141 1.00 89.06 572 ASP A O 1
ATOM 4567 N N . LEU A 1 573 ? -25.839 -5.137 3.087 1.00 87.44 573 LEU A N 1
ATOM 4568 C CA . LEU A 1 573 ? -24.561 -4.683 3.660 1.00 87.44 573 LEU A CA 1
ATOM 4569 C C . LEU A 1 573 ? -23.822 -5.773 4.441 1.00 87.44 573 LEU A C 1
ATOM 4571 O O . LEU A 1 573 ? -22.710 -5.543 4.907 1.00 87.44 573 LEU A O 1
ATOM 4575 N N . TRP A 1 574 ? -24.407 -6.963 4.551 1.00 85.50 574 TRP A N 1
ATOM 4576 C CA . TRP A 1 574 ? -23.816 -8.103 5.238 1.00 85.50 574 TRP A CA 1
ATOM 4577 C C . TRP A 1 574 ? -23.886 -9.363 4.371 1.00 85.50 574 TRP A C 1
ATOM 4579 O O . TRP A 1 574 ? -24.767 -9.495 3.520 1.00 85.50 574 TRP A O 1
ATOM 4589 N N . HIS A 1 575 ? -22.954 -10.298 4.573 1.00 84.44 575 HIS A N 1
ATOM 4590 C CA . HIS A 1 575 ? -22.978 -11.609 3.922 1.00 84.44 575 HIS A CA 1
ATOM 4591 C C . HIS A 1 575 ? -23.361 -12.700 4.937 1.00 84.44 575 HIS A C 1
ATOM 4593 O O . HIS A 1 575 ? -22.660 -12.826 5.944 1.00 84.44 575 HIS A O 1
ATOM 4599 N N . PRO A 1 576 ? -24.388 -13.535 4.677 1.00 77.56 576 PRO A N 1
ATOM 4600 C CA . PRO A 1 576 ? -24.923 -14.476 5.668 1.00 77.56 576 PRO A CA 1
ATOM 4601 C C . PRO A 1 576 ? -23.905 -15.441 6.278 1.00 77.56 576 PRO A C 1
ATOM 4603 O O . PRO A 1 576 ? -23.935 -15.687 7.476 1.00 77.56 576 PRO A O 1
ATOM 4606 N N . TYR A 1 577 ? -22.995 -15.974 5.460 1.00 73.44 577 TYR A N 1
ATOM 4607 C CA . TYR A 1 577 ? -22.143 -17.104 5.860 1.00 73.44 577 TYR A CA 1
ATOM 4608 C C . TYR A 1 577 ? -20.677 -16.755 6.124 1.00 73.44 577 TYR A C 1
ATOM 4610 O O . TYR A 1 577 ? -19.938 -17.578 6.650 1.00 73.44 577 TYR A O 1
ATOM 4618 N N . ARG A 1 578 ? -20.216 -15.592 5.656 1.00 71.25 578 ARG A N 1
ATOM 4619 C CA . ARG A 1 578 ? -18.776 -15.276 5.558 1.00 71.25 578 ARG A CA 1
ATOM 4620 C C . ARG A 1 578 ? -18.419 -13.880 6.065 1.00 71.25 578 ARG A C 1
ATOM 4622 O O . ARG A 1 578 ? -17.238 -13.568 6.135 1.00 71.25 578 ARG A O 1
ATOM 4629 N N . GLY A 1 579 ? -19.412 -13.044 6.385 1.00 73.44 579 GLY A N 1
ATOM 4630 C CA . GLY A 1 579 ? -19.182 -11.626 6.653 1.00 73.44 579 GLY A CA 1
ATOM 4631 C C . GLY A 1 579 ? -18.496 -10.917 5.474 1.00 73.44 579 GLY A C 1
ATOM 4632 O O . GLY A 1 579 ? -18.693 -11.269 4.309 1.00 73.44 579 GLY A O 1
ATOM 4633 N N . GLY A 1 580 ? -17.706 -9.893 5.772 1.00 78.75 580 GLY A N 1
ATOM 4634 C CA . GLY A 1 580 ? -16.941 -9.112 4.798 1.00 78.75 580 GLY A CA 1
ATOM 4635 C C . GLY A 1 580 ? -16.641 -7.716 5.333 1.00 78.75 580 GLY A C 1
ATOM 4636 O O . GLY A 1 580 ? -17.025 -7.408 6.458 1.00 78.75 580 GLY A O 1
ATOM 4637 N N . GLU A 1 581 ? -15.986 -6.875 4.534 1.00 86.06 581 GLU A N 1
ATOM 4638 C CA . GLU A 1 581 ? -15.560 -5.529 4.953 1.00 86.06 581 GLU A CA 1
ATOM 4639 C C . GLU A 1 581 ? -16.584 -4.420 4.650 1.00 86.06 581 GLU A C 1
ATOM 4641 O O . GLU A 1 581 ? -16.506 -3.351 5.247 1.00 86.06 581 GLU A O 1
ATOM 4646 N N . LYS A 1 582 ? -17.640 -4.687 3.869 1.00 90.00 582 LYS A N 1
ATOM 4647 C CA . LYS A 1 582 ? -18.780 -3.760 3.666 1.00 90.00 582 LYS A CA 1
ATOM 4648 C C . LYS A 1 582 ? -19.273 -3.005 4.910 1.00 90.00 582 LYS A C 1
ATOM 4650 O O . LYS A 1 582 ? -19.587 -1.823 4.773 1.00 90.00 582 LYS A O 1
ATOM 4655 N N . PRO A 1 583 ? -19.394 -3.629 6.098 1.00 90.69 583 PRO A N 1
ATOM 4656 C CA . PRO A 1 583 ? -19.828 -2.935 7.306 1.00 90.69 583 PRO A CA 1
ATOM 4657 C C . PRO A 1 583 ? -18.792 -1.904 7.768 1.00 90.69 583 PRO A C 1
ATOM 4659 O O . PRO A 1 583 ? -19.164 -0.805 8.167 1.00 90.69 583 PRO A O 1
ATOM 4662 N N . MET A 1 584 ? -17.499 -2.216 7.637 1.00 91.94 584 MET A N 1
ATOM 4663 C CA . MET A 1 584 ? -16.405 -1.273 7.875 1.00 91.94 584 MET A CA 1
ATOM 4664 C C . MET A 1 584 ? -16.452 -0.107 6.892 1.00 91.94 584 MET A C 1
ATOM 4666 O O . MET A 1 584 ? -16.461 1.051 7.313 1.00 91.94 584 MET A O 1
ATOM 4670 N N . ASP A 1 585 ? -16.573 -0.393 5.595 1.00 93.12 585 ASP A N 1
ATOM 4671 C CA . ASP A 1 585 ? -16.678 0.655 4.581 1.00 93.12 585 ASP A CA 1
ATOM 4672 C C . ASP A 1 585 ? -17.903 1.551 4.806 1.00 93.12 585 ASP A C 1
ATOM 4674 O O . ASP A 1 585 ? -17.838 2.763 4.590 1.00 93.12 585 ASP A O 1
ATOM 4678 N N . PHE A 1 586 ? -19.014 0.980 5.283 1.00 94.44 586 PHE A N 1
ATOM 4679 C CA . PHE A 1 586 ? -20.210 1.741 5.626 1.00 94.44 586 PHE A CA 1
ATOM 4680 C C . PHE A 1 586 ? -20.024 2.595 6.889 1.00 94.44 586 PHE A C 1
ATOM 4682 O O . PHE A 1 586 ? -20.424 3.760 6.886 1.00 94.44 586 PHE A O 1
ATOM 4689 N N . ALA A 1 587 ? -19.341 2.082 7.918 1.00 94.31 587 ALA A N 1
ATOM 4690 C CA . ALA A 1 587 ? -18.983 2.849 9.113 1.00 94.31 587 ALA A CA 1
ATOM 4691 C C . ALA A 1 587 ? -18.126 4.075 8.755 1.00 94.31 587 ALA A C 1
ATOM 4693 O O . ALA A 1 587 ? -18.431 5.199 9.163 1.00 94.31 587 ALA A O 1
ATOM 4694 N N . TYR A 1 588 ? -17.087 3.882 7.935 1.00 94.75 588 TYR A N 1
ATOM 4695 C CA . TYR A 1 588 ? -16.219 4.970 7.473 1.00 94.75 588 TYR A CA 1
ATOM 4696 C C . TYR A 1 588 ? -16.975 5.955 6.593 1.00 94.75 588 TYR A C 1
ATOM 4698 O O . TYR A 1 588 ? -16.858 7.166 6.780 1.00 94.75 588 TYR A O 1
ATOM 4706 N N . PHE A 1 589 ? -17.805 5.458 5.675 1.00 95.69 589 PHE A N 1
ATOM 4707 C CA . PHE A 1 589 ? -18.666 6.300 4.857 1.00 95.69 589 PHE A CA 1
ATOM 4708 C C . PHE A 1 589 ? -19.571 7.197 5.715 1.00 95.69 589 PHE A C 1
ATOM 4710 O O . PHE A 1 589 ? -19.602 8.409 5.497 1.00 95.69 589 PHE A O 1
ATOM 4717 N N . ASN A 1 590 ? -20.237 6.640 6.729 1.00 94.06 590 ASN A N 1
ATOM 4718 C CA . ASN A 1 590 ? -21.109 7.389 7.632 1.00 94.06 590 ASN A CA 1
ATOM 4719 C C . ASN A 1 590 ? -20.335 8.419 8.472 1.00 94.06 590 ASN A C 1
ATOM 4721 O O . ASN A 1 590 ? -20.772 9.569 8.586 1.00 94.06 590 ASN A O 1
ATOM 4725 N N . ALA A 1 591 ? -19.159 8.056 8.993 1.00 93.81 591 ALA A N 1
ATOM 4726 C CA . ALA A 1 591 ? -18.294 8.975 9.736 1.00 93.81 591 ALA A CA 1
ATOM 4727 C C . ALA A 1 591 ? -17.823 10.163 8.872 1.00 93.81 591 ALA A C 1
ATOM 4729 O O . ALA A 1 591 ? -17.863 11.319 9.303 1.00 93.81 591 ALA A O 1
ATOM 4730 N N . ILE A 1 592 ? -17.442 9.910 7.617 1.00 95.00 592 ILE A N 1
ATOM 4731 C CA . ILE A 1 592 ? -17.008 10.947 6.666 1.00 95.00 592 ILE A CA 1
ATOM 4732 C C . ILE A 1 592 ? -18.170 11.854 6.264 1.00 95.00 592 ILE A C 1
ATOM 4734 O O . ILE A 1 592 ? -18.011 13.071 6.189 1.00 95.00 592 ILE A O 1
ATOM 4738 N N . VAL A 1 593 ? -19.350 11.281 6.014 1.00 93.38 593 VAL A N 1
ATOM 4739 C CA . VAL A 1 593 ? -20.559 12.046 5.691 1.00 93.38 593 VAL A CA 1
ATOM 4740 C C . VAL A 1 593 ? -20.914 13.017 6.826 1.00 93.38 593 VAL A C 1
ATOM 4742 O O . VAL A 1 593 ? -21.280 14.165 6.546 1.00 93.38 593 VAL A O 1
ATOM 4745 N N . ARG A 1 594 ? -20.758 12.600 8.091 1.00 91.06 594 ARG A N 1
ATOM 4746 C CA . ARG A 1 594 ? -21.012 13.435 9.282 1.00 91.06 594 ARG A CA 1
ATOM 4747 C C . ARG A 1 594 ? -19.930 14.453 9.570 1.00 91.06 594 ARG A C 1
ATOM 4749 O O . ARG A 1 594 ? -20.247 15.505 10.110 1.00 91.06 594 ARG A O 1
ATOM 4756 N N . SER A 1 595 ? -18.688 14.152 9.216 1.00 92.19 595 SER A N 1
ATOM 4757 C CA . SER A 1 595 ? -17.562 15.030 9.512 1.00 92.19 595 SER A CA 1
ATOM 4758 C C . SER A 1 595 ? -17.734 16.405 8.851 1.00 92.19 595 SER A C 1
ATOM 4760 O O . SER A 1 595 ? -18.084 16.507 7.669 1.00 92.19 595 SER A O 1
ATOM 4762 N N . SER A 1 596 ? -17.487 17.467 9.620 1.00 90.00 596 SER A N 1
ATOM 4763 C CA . SER A 1 596 ? -17.482 18.855 9.128 1.00 90.00 596 SER A CA 1
ATOM 4764 C C . SER A 1 596 ? -16.085 19.292 8.688 1.00 90.00 596 SER A C 1
ATOM 4766 O O . SER A 1 596 ? -15.938 19.990 7.687 1.00 90.00 596 SER A O 1
ATOM 4768 N N . THR A 1 597 ? -15.057 18.840 9.403 1.00 91.81 597 THR A N 1
ATOM 4769 C CA . THR A 1 597 ? -13.641 19.114 9.126 1.00 91.81 597 THR A CA 1
ATOM 4770 C C . THR A 1 597 ? -12.874 17.814 8.885 1.00 91.81 597 THR A C 1
ATOM 4772 O O . THR A 1 597 ? -13.385 16.724 9.158 1.00 91.81 597 THR A O 1
ATOM 4775 N N . PHE A 1 598 ? -11.663 17.930 8.330 1.00 93.50 598 PHE A N 1
ATOM 4776 C CA . PHE A 1 598 ? -10.783 16.796 8.030 1.00 93.50 598 PHE A CA 1
ATOM 4777 C C . PHE A 1 598 ? -9.439 16.939 8.761 1.00 93.50 598 PHE A C 1
ATOM 4779 O O . PHE A 1 598 ? -8.927 18.058 8.802 1.00 93.50 598 PHE A O 1
ATOM 4786 N N . PRO A 1 599 ? -8.828 15.843 9.259 1.00 93.38 599 PRO A N 1
ATOM 4787 C CA . PRO A 1 599 ? -9.218 14.437 9.069 1.00 93.38 599 PRO A CA 1
ATOM 4788 C C . PRO A 1 599 ? -10.557 14.079 9.746 1.00 93.38 599 PRO A C 1
ATOM 4790 O O . PRO A 1 599 ? -10.930 14.716 10.732 1.00 93.38 599 PRO A O 1
ATOM 4793 N N . PRO A 1 600 ? -11.322 13.117 9.193 1.00 94.62 600 PRO A N 1
ATOM 4794 C CA . PRO A 1 600 ? -12.616 12.755 9.752 1.00 94.62 600 PRO A CA 1
ATOM 4795 C C . PRO A 1 600 ? -12.405 11.995 11.064 1.00 94.62 600 PRO A C 1
ATOM 4797 O O . PRO A 1 600 ? -11.374 11.342 11.251 1.00 94.62 600 PRO A O 1
ATOM 4800 N N . TYR A 1 601 ? -13.371 12.067 11.977 1.00 93.56 601 TYR A N 1
ATOM 4801 C CA . TYR A 1 601 ? -13.283 11.311 13.227 1.00 93.56 601 TYR A CA 1
ATOM 4802 C C . TYR A 1 601 ? -13.338 9.797 12.963 1.00 93.56 601 TYR A C 1
ATOM 4804 O O . TYR A 1 601 ? -13.893 9.342 11.961 1.00 93.56 601 TYR A O 1
ATOM 4812 N N . ASP A 1 602 ? -12.758 9.014 13.869 1.00 94.25 602 ASP A N 1
ATOM 4813 C CA . ASP A 1 602 ? -12.781 7.553 13.795 1.00 94.25 602 ASP A CA 1
ATOM 4814 C C . ASP A 1 602 ? -14.071 7.008 14.441 1.00 94.25 602 ASP A C 1
ATOM 4816 O O . ASP A 1 602 ? -14.310 7.283 15.623 1.00 94.25 602 ASP A O 1
ATOM 4820 N N . PRO A 1 603 ? -14.925 6.251 13.722 1.00 94.81 603 PRO A N 1
ATOM 4821 C CA . PRO A 1 603 ? -16.134 5.679 14.314 1.00 94.81 603 PRO A CA 1
ATOM 4822 C C . PRO A 1 603 ? -15.842 4.568 15.333 1.00 94.81 603 PRO A C 1
ATOM 4824 O O . PRO A 1 603 ? -16.731 4.201 16.091 1.00 94.81 603 PRO A O 1
ATOM 4827 N N . TRP A 1 604 ? -14.621 4.032 15.376 1.00 94.62 604 TRP A N 1
ATOM 4828 C CA . TRP A 1 604 ? -14.252 2.868 16.185 1.00 94.62 604 TRP A CA 1
ATOM 4829 C C . TRP A 1 604 ? -13.093 3.124 17.139 1.00 94.62 604 TRP A C 1
ATOM 4831 O O . TRP A 1 604 ? -12.532 2.179 17.694 1.00 94.62 604 TRP A O 1
ATOM 4841 N N . PHE A 1 605 ? -12.731 4.387 17.337 1.00 94.00 605 PHE A N 1
ATOM 4842 C CA . PHE A 1 605 ? -11.771 4.790 18.351 1.00 94.00 605 PHE A CA 1
ATOM 4843 C C . PHE A 1 605 ? -12.142 6.173 18.884 1.00 94.00 605 PHE A C 1
ATOM 4845 O O . PHE A 1 605 ? -11.745 7.200 18.327 1.00 94.00 605 PHE A O 1
ATOM 4852 N N . SER A 1 606 ? -12.926 6.218 19.964 1.00 92.44 606 SER A N 1
ATOM 4853 C CA . SER A 1 606 ? -13.450 7.482 20.489 1.00 92.44 606 SER A CA 1
ATOM 4854 C C . SER A 1 606 ? -12.343 8.495 20.821 1.00 92.44 606 SER A C 1
ATOM 4856 O O . SER A 1 606 ? -11.346 8.184 21.484 1.00 92.44 606 SER A O 1
ATOM 4858 N N . GLY A 1 607 ? -12.522 9.727 20.337 1.00 88.75 607 GLY A N 1
ATOM 4859 C CA . GLY A 1 607 ? -11.539 10.814 20.435 1.00 88.75 607 GLY A CA 1
ATOM 4860 C C . GLY A 1 607 ? -10.444 10.785 19.359 1.00 88.75 607 GLY A C 1
ATOM 4861 O O . GLY A 1 607 ? -9.712 11.762 19.224 1.00 88.75 607 GLY A O 1
ATOM 4862 N N . GLY A 1 608 ? -10.338 9.706 18.579 1.00 91.88 608 GLY A N 1
ATOM 4863 C CA . GLY A 1 608 ? -9.414 9.564 17.456 1.00 91.88 608 GLY A CA 1
ATOM 4864 C C . GLY A 1 608 ? -9.930 10.160 16.147 1.00 91.88 608 GLY A C 1
ATOM 4865 O O . GLY A 1 608 ? -11.130 10.382 15.967 1.00 91.88 608 GLY A O 1
ATOM 4866 N N . TYR A 1 609 ? -9.015 10.373 15.201 1.00 93.25 609 TYR A N 1
ATOM 4867 C CA . TYR A 1 609 ? -9.353 10.550 13.786 1.00 93.25 609 TYR A CA 1
ATOM 4868 C C . TYR A 1 609 ? -8.956 9.321 12.969 1.00 93.25 609 TYR A C 1
ATOM 4870 O O . TYR A 1 609 ? -8.090 8.546 13.380 1.00 93.25 609 TYR A O 1
ATOM 4878 N N . LEU A 1 610 ? -9.607 9.141 11.821 1.00 91.88 610 LEU A N 1
ATOM 4879 C CA . LEU A 1 610 ? -9.441 7.980 10.954 1.00 91.88 610 LEU A CA 1
ATOM 4880 C C . LEU A 1 610 ? -8.065 8.004 10.264 1.00 91.88 610 LEU A C 1
ATOM 4882 O O . LEU A 1 610 ? -7.839 8.797 9.346 1.00 91.88 610 LEU A O 1
ATOM 4886 N N . ASN A 1 611 ? -7.159 7.113 10.677 1.00 91.38 611 ASN A N 1
ATOM 4887 C CA . ASN A 1 611 ? -5.842 6.940 10.057 1.00 91.38 611 ASN A CA 1
ATOM 4888 C C . ASN A 1 611 ? -5.905 5.910 8.911 1.00 91.38 611 ASN A C 1
ATOM 4890 O O . ASN A 1 611 ? -5.357 4.811 8.994 1.00 91.38 611 ASN A O 1
ATOM 4894 N N . TYR A 1 612 ? -6.643 6.250 7.851 1.00 89.12 612 TYR A N 1
ATOM 4895 C CA . TYR A 1 612 ? -6.949 5.347 6.736 1.00 89.12 612 TYR A CA 1
ATOM 4896 C C . TYR A 1 612 ? -7.099 6.097 5.402 1.00 89.12 612 TYR A C 1
ATOM 4898 O O . TYR A 1 612 ? -7.304 7.311 5.380 1.00 89.12 612 TYR A O 1
ATOM 4906 N N . TYR A 1 613 ? -7.038 5.384 4.274 1.00 89.25 613 TYR A N 1
ATOM 4907 C CA . TYR A 1 613 ? -7.238 5.960 2.937 1.00 89.25 613 TYR A CA 1
ATOM 4908 C C . TYR A 1 613 ? -8.734 6.183 2.625 1.00 89.25 613 TYR A C 1
ATOM 4910 O O . TYR A 1 613 ? -9.413 5.357 2.025 1.00 89.25 613 TYR A O 1
ATOM 4918 N N . TYR A 1 614 ? -9.275 7.329 3.041 1.00 93.94 614 TYR A N 1
ATOM 4919 C CA . TYR A 1 614 ? -10.721 7.601 3.024 1.00 93.94 614 TYR A CA 1
ATOM 4920 C C . TYR A 1 614 ? -11.254 8.344 1.779 1.00 93.94 614 TYR A C 1
ATOM 4922 O O . TYR A 1 614 ? -12.453 8.623 1.683 1.00 93.94 614 TYR A O 1
ATOM 4930 N N . PHE A 1 615 ? -10.406 8.727 0.817 1.00 96.31 615 PHE A N 1
ATOM 4931 C CA . PHE A 1 615 ? -10.815 9.651 -0.255 1.00 96.31 615 PHE A CA 1
ATOM 4932 C C . PHE A 1 615 ? -11.830 9.039 -1.244 1.00 96.31 615 PHE A C 1
ATOM 4934 O O . PHE A 1 615 ? -12.669 9.752 -1.797 1.00 96.31 615 PHE A O 1
ATOM 4941 N N . GLY A 1 616 ? -11.825 7.713 -1.421 1.00 95.19 616 GLY A N 1
ATOM 4942 C CA . GLY A 1 616 ? -12.834 7.007 -2.221 1.00 95.19 616 GLY A CA 1
ATOM 4943 C C . GLY A 1 616 ? -14.237 7.090 -1.608 1.00 95.19 616 GLY A C 1
ATOM 4944 O O . GLY A 1 616 ? -15.206 7.435 -2.291 1.00 95.19 616 GLY A O 1
ATOM 4945 N N . HIS A 1 617 ? -14.348 6.870 -0.296 1.00 96.44 617 HIS A N 1
ATOM 4946 C CA . HIS A 1 617 ? -15.589 7.073 0.458 1.00 96.44 617 HIS A CA 1
ATOM 4947 C C . HIS A 1 617 ? -16.015 8.540 0.415 1.00 96.44 617 HIS A C 1
ATOM 4949 O O . HIS A 1 617 ? -17.194 8.828 0.221 1.00 96.44 617 HIS A O 1
ATOM 4955 N N . LEU A 1 618 ? -15.059 9.471 0.485 1.00 97.31 618 LEU A N 1
ATOM 4956 C CA . LEU A 1 618 ? -15.315 10.908 0.397 1.00 97.31 618 LEU A CA 1
ATOM 4957 C C . LEU A 1 618 ? -15.930 11.341 -0.944 1.00 97.31 618 LEU A C 1
ATOM 4959 O O . LEU A 1 618 ? -16.825 12.188 -0.960 1.00 97.31 618 LEU A O 1
ATOM 4963 N N . MET A 1 619 ? -15.507 10.750 -2.069 1.00 97.75 619 MET A N 1
ATOM 4964 C CA . MET A 1 619 ? -16.130 11.009 -3.378 1.00 97.75 619 MET A CA 1
ATOM 4965 C C . MET A 1 619 ? -17.621 10.657 -3.371 1.00 97.75 619 MET A C 1
ATOM 4967 O O . MET A 1 619 ? -18.445 11.418 -3.878 1.00 97.75 619 MET A O 1
ATOM 4971 N N . ASN A 1 620 ? -17.980 9.538 -2.741 1.00 96.88 620 ASN A N 1
ATOM 4972 C CA . ASN A 1 620 ? -19.375 9.140 -2.570 1.00 96.88 620 ASN A CA 1
ATOM 4973 C C . ASN A 1 620 ? -20.092 10.021 -1.534 1.00 96.88 620 ASN A C 1
ATOM 4975 O O . ASN A 1 620 ? -21.257 10.364 -1.724 1.00 96.88 620 ASN A O 1
ATOM 4979 N N . ALA A 1 621 ? -19.399 10.430 -0.467 1.00 96.56 621 ALA A N 1
ATOM 4980 C CA . ALA A 1 621 ? -19.965 11.249 0.600 1.00 96.56 621 ALA A CA 1
ATOM 4981 C C . ALA A 1 621 ? -20.336 12.638 0.077 1.00 96.56 621 ALA A C 1
ATOM 4983 O O . ALA A 1 621 ? -21.398 13.154 0.410 1.00 96.56 621 ALA A O 1
ATOM 4984 N N . ALA A 1 622 ? -19.517 13.215 -0.807 1.00 97.00 622 ALA A N 1
ATOM 4985 C CA . ALA A 1 622 ? -19.823 14.475 -1.477 1.00 97.00 622 ALA A CA 1
ATOM 4986 C C . ALA A 1 622 ? -21.110 14.371 -2.316 1.00 97.00 622 ALA A C 1
ATOM 4988 O O . ALA A 1 622 ? -21.962 15.254 -2.262 1.00 97.00 622 ALA A O 1
ATOM 4989 N N . LEU A 1 623 ? -21.298 13.269 -3.049 1.00 97.06 623 LEU A N 1
ATOM 4990 C CA . LEU A 1 623 ? -22.518 13.042 -3.829 1.00 97.06 623 LEU A CA 1
ATOM 4991 C C . LEU A 1 623 ? -23.747 12.851 -2.926 1.00 97.06 623 LEU A C 1
ATOM 4993 O O . LEU A 1 623 ? -24.780 13.475 -3.175 1.00 97.06 623 LEU A O 1
ATOM 4997 N N . ALA A 1 624 ? -23.638 12.056 -1.858 1.00 95.75 624 ALA A N 1
ATOM 4998 C CA . ALA A 1 624 ? -24.720 11.850 -0.895 1.00 95.75 624 ALA A CA 1
ATOM 4999 C C . ALA A 1 624 ? -25.109 13.160 -0.193 1.00 95.75 624 ALA A C 1
ATOM 5001 O O . ALA A 1 624 ? -26.273 13.553 -0.221 1.00 95.75 624 ALA A O 1
ATOM 5002 N N . LYS A 1 625 ? -24.124 13.894 0.340 1.00 93.44 625 LYS A N 1
ATOM 5003 C CA . LYS A 1 625 ? -24.321 15.150 1.079 1.00 93.44 625 LYS A CA 1
ATOM 5004 C C . LYS A 1 625 ? -24.879 16.271 0.199 1.00 93.44 625 LYS A C 1
ATOM 5006 O O . LYS A 1 625 ? -25.672 17.072 0.675 1.00 93.44 625 LYS A O 1
ATOM 5011 N N . PHE A 1 626 ? -24.514 16.322 -1.086 1.00 95.00 626 PHE A N 1
ATOM 5012 C CA . PHE A 1 626 ? -25.093 17.282 -2.035 1.00 95.00 626 PHE A CA 1
ATOM 5013 C C . PHE A 1 626 ? -26.532 16.935 -2.439 1.00 95.00 626 PHE A C 1
ATOM 5015 O O . PHE A 1 626 ? -27.344 17.833 -2.641 1.00 95.00 626 PHE A O 1
ATOM 5022 N N . THR A 1 627 ? -26.851 15.646 -2.584 1.00 94.75 627 THR A N 1
ATOM 5023 C CA . THR A 1 627 ? -28.168 15.199 -3.073 1.00 94.75 627 THR A CA 1
ATOM 5024 C C . THR A 1 627 ? -29.206 14.974 -1.978 1.00 94.75 627 THR A C 1
ATOM 5026 O O . THR A 1 627 ? -30.389 14.897 -2.299 1.00 94.75 627 THR A O 1
ATOM 5029 N N . GLY A 1 628 ? -28.791 14.836 -0.715 1.00 93.62 628 GLY A N 1
ATOM 5030 C CA . GLY A 1 628 ? -29.675 14.436 0.384 1.00 93.62 628 GLY A CA 1
ATOM 5031 C C . GLY A 1 628 ? -30.116 12.967 0.307 1.00 93.62 628 GLY A C 1
ATOM 5032 O O . GLY A 1 628 ? -31.091 12.575 0.952 1.00 93.62 628 GLY A O 1
ATOM 5033 N N . ILE A 1 629 ? -29.426 12.140 -0.490 1.00 95.50 629 ILE A N 1
ATOM 5034 C CA . ILE A 1 629 ? -29.694 10.699 -0.558 1.00 95.50 629 ILE A CA 1
ATOM 5035 C C . ILE A 1 629 ? -29.137 10.030 0.699 1.00 95.50 629 ILE A C 1
ATOM 5037 O O . ILE A 1 629 ? -27.947 10.154 0.986 1.00 95.50 629 ILE A O 1
ATOM 5041 N N . VAL A 1 630 ? -29.993 9.299 1.420 1.00 93.94 630 VAL A N 1
ATOM 5042 C CA . VAL A 1 630 ? -29.620 8.628 2.675 1.00 93.94 630 VAL A CA 1
ATOM 5043 C C . VAL A 1 630 ? -28.475 7.623 2.448 1.00 93.94 630 VAL A C 1
ATOM 5045 O O . VAL A 1 630 ? -28.471 6.925 1.422 1.00 93.94 630 VAL A O 1
ATOM 5048 N N . PRO A 1 631 ? -27.517 7.489 3.383 1.00 94.00 631 PRO A N 1
ATOM 5049 C CA . PRO A 1 631 ? -26.331 6.655 3.181 1.00 94.00 631 PRO A CA 1
ATOM 5050 C C . PRO A 1 631 ? -26.590 5.193 2.802 1.00 94.00 631 PRO A C 1
ATOM 5052 O O . PRO A 1 631 ? -25.935 4.688 1.887 1.00 94.00 631 PRO A O 1
ATOM 5055 N N . VAL A 1 632 ? -27.603 4.547 3.394 1.00 93.75 632 VAL A N 1
ATOM 5056 C CA . VAL A 1 632 ? -28.001 3.164 3.054 1.00 93.75 632 VAL A CA 1
ATOM 5057 C C . VAL A 1 632 ? -28.411 2.990 1.584 1.00 93.75 632 VAL A C 1
ATOM 5059 O O . VAL A 1 632 ? -28.262 1.905 1.031 1.00 93.75 632 VAL A O 1
ATOM 5062 N N . LYS A 1 633 ? -28.873 4.053 0.907 1.00 95.19 633 LYS A N 1
ATOM 5063 C CA . LYS A 1 633 ? -29.178 4.047 -0.537 1.00 95.19 633 LYS A CA 1
ATOM 5064 C C . LYS A 1 633 ? -27.999 4.540 -1.374 1.00 95.19 633 LYS A C 1
ATOM 5066 O O . LYS A 1 633 ? -27.773 4.044 -2.478 1.00 95.19 633 LYS A O 1
ATOM 5071 N N . ALA A 1 634 ? -27.226 5.500 -0.867 1.00 95.50 634 ALA A N 1
ATOM 5072 C CA . ALA A 1 634 ? -26.048 6.027 -1.554 1.00 95.50 634 ALA A CA 1
ATOM 5073 C C . ALA A 1 634 ? -24.982 4.940 -1.778 1.00 95.50 634 ALA A C 1
ATOM 5075 O O . ALA A 1 634 ? -24.427 4.836 -2.872 1.00 95.50 634 ALA A O 1
ATOM 5076 N N . ILE A 1 635 ? -24.750 4.070 -0.790 1.00 92.69 635 ILE A N 1
ATOM 5077 C CA . ILE A 1 635 ? -23.764 2.985 -0.893 1.00 92.69 635 ILE A CA 1
ATOM 5078 C C . ILE A 1 635 ? -24.152 1.930 -1.950 1.00 92.69 635 ILE A C 1
ATOM 5080 O O . ILE A 1 635 ? -23.290 1.373 -2.628 1.00 92.69 635 ILE A O 1
ATOM 5084 N N . VAL A 1 636 ? -25.455 1.716 -2.185 1.00 94.19 636 VAL A N 1
ATOM 5085 C CA . VAL A 1 636 ? -25.990 0.874 -3.279 1.00 94.19 636 VAL A CA 1
ATOM 5086 C C . VAL A 1 636 ? -25.698 1.496 -4.648 1.00 94.19 636 VAL A C 1
ATOM 5088 O O . VAL A 1 636 ? -25.481 0.775 -5.619 1.00 94.19 636 VAL A O 1
ATOM 5091 N N . LEU A 1 637 ? -25.663 2.828 -4.740 1.00 96.38 637 LEU A N 1
ATOM 5092 C CA . LEU A 1 637 ? -25.402 3.578 -5.974 1.00 96.38 637 LEU A CA 1
ATOM 5093 C C . LEU A 1 637 ? -23.911 3.812 -6.250 1.00 96.38 637 LEU A C 1
ATOM 5095 O O . LEU A 1 637 ? -23.532 4.026 -7.407 1.00 96.38 637 LEU A O 1
ATOM 5099 N N . ALA A 1 638 ? -23.066 3.719 -5.222 1.00 95.81 638 ALA A N 1
ATOM 5100 C CA . ALA A 1 638 ? -21.618 3.832 -5.340 1.00 95.81 638 ALA A CA 1
ATOM 5101 C C . ALA A 1 638 ? -21.037 2.750 -6.270 1.00 95.81 638 ALA A C 1
ATOM 5103 O O . ALA A 1 638 ? -20.341 3.071 -7.235 1.00 95.81 638 ALA A O 1
ATOM 5104 N N . THR A 1 639 ? -21.374 1.471 -6.056 1.00 95.19 639 THR A N 1
ATOM 5105 C CA . THR A 1 639 ? -20.838 0.357 -6.863 1.00 95.19 639 THR A CA 1
ATOM 5106 C C . THR A 1 639 ? -21.166 0.491 -8.363 1.00 95.19 639 THR A C 1
ATOM 5108 O O . THR A 1 639 ? -20.234 0.441 -9.171 1.00 95.19 639 THR A O 1
ATOM 5111 N N . PRO A 1 640 ? -22.427 0.738 -8.788 1.00 97.38 640 PRO A N 1
ATOM 5112 C CA . PRO A 1 640 ? -22.757 0.956 -10.199 1.00 97.38 640 PRO A CA 1
ATOM 5113 C C . PRO A 1 640 ? -22.086 2.183 -10.817 1.00 97.38 640 PRO A C 1
ATOM 5115 O O . PRO A 1 640 ? -21.680 2.132 -11.980 1.00 97.38 640 PRO A O 1
ATOM 5118 N N . LEU A 1 641 ? -21.941 3.278 -10.059 1.00 98.00 641 LEU A N 1
ATOM 5119 C CA . LEU A 1 641 ? -21.232 4.468 -10.526 1.00 98.00 641 LEU A CA 1
ATOM 5120 C C . LEU A 1 641 ? -19.770 4.138 -10.835 1.00 98.00 641 LEU A C 1
ATOM 5122 O O . LEU A 1 641 ? -19.303 4.406 -11.940 1.00 98.00 641 LEU A O 1
ATOM 5126 N N . PHE A 1 642 ? -19.053 3.534 -9.889 1.00 97.94 642 PHE A N 1
ATOM 5127 C CA . PHE A 1 642 ? -17.636 3.225 -10.072 1.00 97.94 642 PHE A CA 1
ATOM 5128 C C . PHE A 1 642 ? -17.410 2.146 -11.137 1.00 97.94 642 PHE A C 1
ATOM 5130 O O . PHE A 1 642 ? -16.445 2.247 -11.891 1.00 97.94 642 PHE A O 1
ATOM 5137 N N . PHE A 1 643 ? -18.332 1.190 -11.298 1.00 98.25 643 PHE A N 1
ATOM 5138 C CA . PHE A 1 643 ? -18.318 0.265 -12.435 1.00 98.25 643 PHE A CA 1
ATOM 5139 C C . PHE A 1 643 ? -18.447 1.004 -13.777 1.00 98.25 643 PHE A C 1
ATOM 5141 O O . PHE A 1 643 ? -17.640 0.798 -14.687 1.00 98.25 643 PHE A O 1
ATOM 5148 N N . ALA A 1 644 ? -19.420 1.913 -13.902 1.00 98.62 644 ALA A N 1
ATOM 5149 C CA . ALA A 1 644 ? -19.623 2.698 -15.118 1.00 98.62 644 ALA A CA 1
ATOM 5150 C C . ALA A 1 644 ? -18.439 3.635 -15.414 1.00 98.62 644 ALA A C 1
ATOM 5152 O O . ALA A 1 644 ? -18.055 3.799 -16.574 1.00 98.62 644 ALA A O 1
ATOM 5153 N N . LEU A 1 645 ? -17.820 4.211 -14.378 1.00 98.62 645 LEU A N 1
ATOM 5154 C CA . LEU A 1 645 ? -16.589 4.990 -14.505 1.00 98.62 645 LEU A CA 1
ATOM 5155 C C . LEU A 1 645 ? -15.428 4.107 -14.985 1.00 98.62 645 LEU A C 1
ATOM 5157 O O . LEU A 1 645 ? -14.738 4.492 -15.923 1.00 98.62 645 LEU A O 1
ATOM 5161 N N . THR A 1 646 ? -15.249 2.900 -14.448 1.00 98.56 646 THR A N 1
ATOM 5162 C CA . THR A 1 646 ? -14.237 1.948 -14.936 1.00 98.56 646 THR A CA 1
ATOM 5163 C C . THR A 1 646 ? -14.443 1.613 -16.411 1.00 98.56 646 THR A C 1
ATOM 5165 O O . THR A 1 646 ? -13.510 1.740 -17.206 1.00 98.56 646 THR A O 1
ATOM 5168 N N . VAL A 1 647 ? -15.673 1.292 -16.824 1.00 98.75 647 VAL A N 1
ATOM 5169 C CA . VAL A 1 647 ? -16.022 1.070 -18.238 1.00 98.75 647 VAL A CA 1
ATOM 5170 C C . VAL A 1 647 ? -15.670 2.294 -19.094 1.00 98.75 647 VAL A C 1
ATOM 5172 O O . VAL A 1 647 ? -15.055 2.158 -20.155 1.00 98.75 647 VAL A O 1
ATOM 5175 N N . ALA A 1 648 ? -16.001 3.495 -18.618 1.00 98.56 648 ALA A N 1
ATOM 5176 C CA . ALA A 1 648 ? -15.715 4.749 -19.303 1.00 98.56 648 ALA A CA 1
ATOM 5177 C C . ALA A 1 648 ? -14.209 5.021 -19.469 1.00 98.56 648 ALA A C 1
ATOM 5179 O O . ALA A 1 648 ? -13.763 5.390 -20.561 1.00 98.56 648 ALA A O 1
ATOM 5180 N N . GLY A 1 649 ? -13.417 4.806 -18.417 1.00 98.44 649 GLY A N 1
ATOM 5181 C CA . GLY A 1 649 ? -11.967 4.994 -18.439 1.00 98.44 649 GLY A CA 1
ATOM 5182 C C . GLY A 1 649 ? -11.264 3.997 -19.350 1.00 98.44 649 GLY A C 1
ATOM 5183 O O . GLY A 1 649 ? -10.462 4.393 -20.196 1.00 98.44 649 GLY A O 1
ATOM 5184 N N . VAL A 1 650 ? -11.624 2.715 -19.245 1.00 98.62 650 VAL A N 1
ATOM 5185 C CA . VAL A 1 650 ? -11.095 1.639 -20.095 1.00 98.62 650 VAL A CA 1
ATOM 5186 C C . VAL A 1 650 ? -11.377 1.925 -21.568 1.00 98.62 650 VAL A C 1
ATOM 5188 O O . VAL A 1 650 ? -10.468 1.850 -22.403 1.00 98.62 650 VAL A O 1
ATOM 5191 N N . PHE A 1 651 ? -12.619 2.307 -21.888 1.00 98.69 651 PHE A N 1
ATOM 5192 C CA . PHE A 1 651 ? -13.003 2.662 -23.249 1.00 98.69 651 PHE A CA 1
ATOM 5193 C C . PHE A 1 651 ? -12.168 3.836 -23.770 1.00 98.69 651 PHE A C 1
ATOM 5195 O O . PHE A 1 651 ? -11.576 3.730 -24.843 1.00 98.69 651 PHE A O 1
ATOM 5202 N N . SER A 1 652 ? -12.090 4.938 -23.015 1.00 98.25 652 SER A N 1
ATOM 5203 C CA . SER A 1 652 ? -11.391 6.154 -23.450 1.00 98.25 652 SER A CA 1
ATOM 5204 C C . SER A 1 652 ? -9.890 5.920 -23.654 1.00 98.25 652 SER A C 1
ATOM 5206 O O . SER A 1 652 ? -9.350 6.288 -24.700 1.00 98.25 652 SER A O 1
ATOM 5208 N N . VAL A 1 653 ? -9.208 5.242 -22.722 1.00 98.25 653 VAL A N 1
ATOM 5209 C CA . VAL A 1 653 ? -7.764 4.965 -22.831 1.00 98.25 653 VAL A CA 1
ATOM 5210 C C . VAL A 1 653 ? -7.458 4.159 -24.097 1.00 98.25 653 VAL A C 1
ATOM 5212 O O . VAL A 1 653 ? -6.635 4.579 -24.915 1.00 98.25 653 VAL A O 1
ATOM 5215 N N . VAL A 1 654 ? -8.149 3.036 -24.324 1.00 98.38 654 VAL A N 1
ATOM 5216 C CA . VAL A 1 654 ? -7.867 2.173 -25.487 1.00 98.38 654 VAL A CA 1
ATOM 5217 C C . VAL A 1 654 ? -8.365 2.783 -26.797 1.00 98.38 654 VAL A C 1
ATOM 5219 O O . VAL A 1 654 ? -7.673 2.667 -27.814 1.00 98.38 654 VAL A O 1
ATOM 5222 N N . TYR A 1 655 ? -9.506 3.482 -26.794 1.00 97.94 655 TYR A N 1
ATOM 5223 C CA . TYR A 1 655 ? -9.990 4.215 -27.966 1.00 97.94 655 TYR A CA 1
ATOM 5224 C C . TYR A 1 655 ? -8.945 5.224 -28.442 1.00 97.94 655 TYR A C 1
ATOM 5226 O O . TYR A 1 655 ? -8.612 5.241 -29.629 1.00 97.94 655 TYR A O 1
ATOM 5234 N N . ASN A 1 656 ? -8.381 6.017 -27.526 1.00 96.12 656 ASN A N 1
ATOM 5235 C CA . ASN A 1 656 ? -7.365 7.009 -27.857 1.00 96.12 656 ASN A CA 1
ATOM 5236 C C . ASN A 1 656 ? -6.084 6.360 -28.389 1.00 96.12 656 ASN A C 1
ATOM 5238 O O . ASN A 1 656 ? -5.608 6.758 -29.455 1.00 96.12 656 ASN A O 1
ATOM 5242 N N . LEU A 1 657 ? -5.569 5.314 -27.732 1.00 94.94 657 LEU A N 1
ATOM 5243 C CA . LEU A 1 657 ? -4.399 4.570 -28.219 1.00 94.94 657 LEU A CA 1
ATOM 5244 C C . LEU A 1 657 ? -4.614 4.041 -29.646 1.00 94.94 657 LEU A C 1
ATOM 5246 O O . LEU A 1 657 ? -3.792 4.274 -30.538 1.00 94.94 657 LEU A O 1
ATOM 5250 N N . ALA A 1 658 ? -5.739 3.367 -29.891 1.00 94.88 658 ALA A N 1
ATOM 5251 C CA . ALA A 1 658 ? -6.057 2.794 -31.193 1.00 94.88 658 ALA A CA 1
ATOM 5252 C C . ALA A 1 658 ? -6.313 3.873 -32.261 1.00 94.88 658 ALA A C 1
ATOM 5254 O O . ALA A 1 658 ? -5.829 3.757 -33.389 1.00 94.88 658 ALA A O 1
ATOM 5255 N N . ALA A 1 659 ? -7.024 4.952 -31.929 1.00 92.94 659 ALA A N 1
ATOM 5256 C CA . ALA A 1 659 ? -7.336 6.030 -32.864 1.00 92.94 659 ALA A CA 1
ATOM 5257 C C . ALA A 1 659 ? -6.082 6.789 -33.319 1.00 92.94 659 ALA A C 1
ATOM 5259 O O . ALA A 1 659 ? -5.939 7.054 -34.517 1.00 92.94 659 ALA A O 1
ATOM 5260 N N . ILE A 1 660 ? -5.147 7.089 -32.410 1.00 90.12 660 ILE A N 1
ATOM 5261 C CA . ILE A 1 660 ? -3.903 7.780 -32.774 1.00 90.12 660 ILE A CA 1
ATOM 5262 C C . ILE A 1 660 ? -3.023 6.872 -33.646 1.00 90.12 660 ILE A C 1
ATOM 5264 O O . ILE A 1 660 ? -2.560 7.289 -34.711 1.00 90.12 660 ILE A O 1
ATOM 5268 N N . VAL A 1 661 ? -2.851 5.603 -33.257 1.00 88.69 661 VAL A N 1
ATOM 5269 C CA . VAL A 1 661 ? -2.054 4.636 -34.031 1.00 88.69 661 VAL A CA 1
ATOM 5270 C C . VAL A 1 661 ? -2.659 4.396 -35.412 1.00 88.69 661 VAL A C 1
ATOM 5272 O O . VAL A 1 661 ? -1.927 4.357 -36.400 1.00 88.69 661 VAL A O 1
ATOM 5275 N N . LYS A 1 662 ? -3.990 4.294 -35.517 1.00 89.38 662 LYS A N 1
ATOM 5276 C CA . LYS A 1 662 ? -4.689 4.175 -36.802 1.00 89.38 662 LYS A CA 1
ATOM 5277 C C . LYS A 1 662 ? -4.383 5.356 -37.721 1.00 89.38 662 LYS A C 1
ATOM 5279 O O . LYS A 1 662 ? -3.969 5.135 -38.857 1.00 89.38 662 LYS A O 1
ATOM 5284 N N . ARG A 1 663 ? -4.538 6.590 -37.221 1.00 85.69 663 ARG A N 1
ATOM 5285 C CA . ARG A 1 663 ? -4.246 7.816 -37.985 1.00 85.69 663 ARG A CA 1
ATOM 5286 C C . ARG A 1 663 ? -2.816 7.815 -38.520 1.00 85.69 663 ARG A C 1
ATOM 5288 O O . ARG A 1 663 ? -2.607 8.236 -39.648 1.00 85.69 663 ARG A O 1
ATOM 5295 N N . HIS A 1 664 ? -1.847 7.332 -37.744 1.00 81.94 664 HIS A N 1
ATOM 5296 C CA . HIS A 1 664 ? -0.460 7.247 -38.198 1.00 81.94 664 HIS A CA 1
ATOM 5297 C C . HIS A 1 664 ? -0.238 6.135 -39.240 1.00 81.94 664 HIS A C 1
ATOM 5299 O O . HIS A 1 664 ? 0.404 6.367 -40.259 1.00 81.94 664 HIS A O 1
ATOM 5305 N N . LEU A 1 665 ? -0.790 4.935 -39.029 1.00 79.94 665 LEU A N 1
ATOM 5306 C CA . LEU A 1 665 ? -0.593 3.796 -39.937 1.00 79.94 665 LEU A CA 1
ATOM 5307 C C . LEU A 1 665 ? -1.237 3.979 -41.316 1.00 79.94 665 LEU A C 1
ATOM 5309 O O . LEU A 1 665 ? -0.747 3.381 -42.277 1.00 79.94 665 LEU A O 1
ATOM 5313 N N . GLU A 1 666 ? -2.322 4.753 -41.397 1.00 81.38 666 GLU A N 1
ATOM 5314 C CA . GLU A 1 666 ? -3.080 5.027 -42.626 1.00 81.38 666 GLU A CA 1
ATOM 5315 C C . GLU A 1 666 ? -2.588 6.286 -43.377 1.00 81.38 666 GLU A C 1
ATOM 5317 O O . GLU A 1 666 ? -3.109 6.605 -44.445 1.00 81.38 666 GLU A O 1
ATOM 5322 N N . ARG A 1 667 ? -1.556 6.990 -42.880 1.00 76.75 667 ARG A N 1
ATOM 5323 C CA . ARG A 1 667 ? -0.917 8.105 -43.603 1.00 76.75 667 ARG A CA 1
ATOM 5324 C C . ARG A 1 667 ? 0.007 7.586 -44.716 1.00 76.75 667 ARG A C 1
ATOM 5326 O O . ARG A 1 667 ? 0.971 6.874 -44.453 1.00 76.75 667 ARG A O 1
ATOM 5333 N N . GLY A 1 668 ? -0.252 8.006 -45.957 1.00 58.09 668 GLY A N 1
ATOM 5334 C CA . GLY A 1 668 ? 0.740 8.035 -47.043 1.00 58.09 668 GLY A CA 1
ATOM 5335 C C . GLY A 1 668 ? 1.004 6.751 -47.848 1.00 58.09 668 GLY A C 1
ATOM 5336 O O . GLY A 1 668 ? 1.821 6.810 -48.759 1.00 58.09 668 GLY A O 1
ATOM 5337 N N . VAL A 1 669 ? 0.346 5.609 -47.585 1.00 58.22 669 VAL A N 1
ATOM 5338 C CA . VAL A 1 669 ? 0.501 4.368 -48.390 1.00 58.22 669 VAL A CA 1
ATOM 5339 C C . VAL A 1 669 ? -0.821 3.578 -48.434 1.00 58.22 669 VAL A C 1
ATOM 5341 O O . VAL A 1 669 ? -1.465 3.467 -47.388 1.00 58.22 669 VAL A O 1
ATOM 5344 N N . PRO A 1 670 ? -1.225 2.961 -49.569 1.00 55.78 670 PRO A N 1
ATOM 5345 C CA . PRO A 1 670 ? -2.360 2.036 -49.616 1.00 55.78 670 PRO A CA 1
ATOM 5346 C C . PRO A 1 670 ? -2.047 0.760 -48.818 1.00 55.78 670 PRO A C 1
ATOM 5348 O O . PRO A 1 670 ? -1.488 -0.213 -49.319 1.00 55.78 670 PRO A O 1
ATOM 5351 N N . ARG A 1 671 ? -2.375 0.784 -47.526 1.00 63.88 671 ARG A N 1
ATOM 5352 C CA . ARG A 1 671 ? -2.332 -0.364 -46.614 1.00 63.88 671 ARG A CA 1
ATOM 5353 C C . ARG A 1 671 ? -3.750 -0.900 -46.386 1.00 63.88 671 ARG A C 1
ATOM 5355 O O . ARG A 1 671 ? -4.715 -0.154 -46.549 1.00 63.88 671 ARG A O 1
ATOM 5362 N N . PRO A 1 672 ? -3.909 -2.175 -45.988 1.00 67.06 672 PRO A N 1
ATOM 5363 C CA . PRO A 1 672 ? -5.214 -2.695 -45.594 1.00 67.06 672 PRO A CA 1
ATOM 5364 C C . PRO A 1 672 ? -5.802 -1.858 -44.451 1.00 67.06 672 PRO A C 1
ATOM 5366 O O . PRO A 1 672 ? -5.130 -1.610 -43.448 1.00 67.06 672 PRO A O 1
ATOM 5369 N N . ARG A 1 673 ? -7.057 -1.430 -44.627 1.00 80.69 673 ARG A N 1
ATOM 5370 C CA . ARG A 1 673 ? -7.781 -0.535 -43.715 1.00 80.69 673 ARG A CA 1
ATOM 5371 C C . ARG A 1 673 ? -7.838 -1.126 -42.303 1.00 80.69 673 ARG A C 1
ATOM 5373 O O . ARG A 1 673 ? -8.210 -2.288 -42.131 1.00 80.69 673 ARG A O 1
ATOM 5380 N N . MET A 1 674 ? -7.475 -0.336 -41.294 1.00 85.50 674 MET A N 1
ATOM 5381 C CA . MET A 1 674 ? -7.510 -0.778 -39.899 1.00 85.50 674 MET A CA 1
ATOM 5382 C C . MET A 1 674 ? -8.959 -0.793 -39.378 1.00 85.50 674 MET A C 1
ATOM 5384 O O . MET A 1 674 ? -9.724 0.141 -39.674 1.00 85.50 674 MET A O 1
ATOM 5388 N N . PRO A 1 675 ? -9.352 -1.791 -38.558 1.00 90.19 675 PRO A N 1
ATOM 5389 C CA . PRO A 1 675 ? -10.665 -1.815 -37.915 1.00 90.19 675 PRO A CA 1
ATOM 5390 C C . PRO A 1 675 ? -10.942 -0.540 -37.105 1.00 90.19 675 PRO A C 1
ATOM 5392 O O . PRO A 1 675 ? -10.022 0.191 -36.728 1.00 90.19 675 PRO A O 1
ATOM 5395 N N . SER A 1 676 ? -12.217 -0.251 -36.831 1.00 93.00 676 SER A N 1
ATOM 5396 C CA . SER A 1 676 ? -12.589 0.900 -35.993 1.00 93.00 676 SER A CA 1
ATOM 5397 C C . SER A 1 676 ? -11.918 0.821 -34.608 1.00 93.00 676 SER A C 1
ATOM 5399 O O . SER A 1 676 ? -11.955 -0.254 -34.007 1.00 93.00 676 SER A O 1
ATOM 5401 N N . PRO A 1 677 ? -11.350 1.923 -34.077 1.00 95.31 677 PRO A N 1
ATOM 5402 C CA . PRO A 1 677 ? -10.851 1.994 -32.699 1.00 95.31 677 PRO A CA 1
ATOM 5403 C C . PRO A 1 677 ? -11.905 1.636 -31.641 1.00 95.31 677 PRO A C 1
ATOM 5405 O O . PRO A 1 677 ? -11.557 1.128 -30.582 1.00 95.31 677 PRO A O 1
ATOM 5408 N N . VAL A 1 678 ? -13.194 1.829 -31.951 1.00 96.25 678 VAL A N 1
ATOM 5409 C CA . VAL A 1 678 ? -14.318 1.451 -31.074 1.00 96.25 678 VAL A CA 1
ATOM 5410 C C . VAL A 1 678 ? -14.292 -0.043 -30.742 1.00 96.25 678 VAL A C 1
ATOM 5412 O O . VAL A 1 678 ? -14.529 -0.410 -29.600 1.00 96.25 678 VAL A O 1
ATOM 5415 N N . TRP A 1 679 ? -13.931 -0.911 -31.694 1.00 95.25 679 TRP A N 1
ATOM 5416 C CA . TRP A 1 679 ? -13.835 -2.352 -31.430 1.00 95.25 679 TRP A CA 1
ATOM 5417 C C . TRP A 1 679 ? -12.703 -2.698 -30.461 1.00 95.25 679 TRP A C 1
ATOM 5419 O O . TRP A 1 679 ? -12.859 -3.609 -29.655 1.00 95.25 679 TRP A O 1
ATOM 5429 N N . ALA A 1 680 ? -11.587 -1.962 -30.508 1.00 96.56 680 ALA A N 1
ATOM 5430 C CA . ALA A 1 680 ? -10.509 -2.121 -29.533 1.00 96.56 680 ALA A CA 1
ATOM 5431 C C . ALA A 1 680 ? -10.983 -1.715 -28.132 1.00 96.56 680 ALA A C 1
ATOM 5433 O O . ALA A 1 680 ? -10.753 -2.434 -27.168 1.00 96.56 680 ALA A O 1
ATOM 5434 N N . ALA A 1 681 ? -11.687 -0.586 -28.039 1.00 97.94 681 ALA A N 1
ATOM 5435 C CA . ALA A 1 681 ? -12.203 -0.062 -26.783 1.00 97.94 681 ALA A CA 1
ATOM 5436 C C . ALA A 1 681 ? -13.284 -0.966 -26.162 1.00 97.94 681 ALA A C 1
ATOM 5438 O O . ALA A 1 681 ? -13.227 -1.247 -24.970 1.00 97.94 681 ALA A O 1
ATOM 5439 N N . LEU A 1 682 ? -14.217 -1.497 -26.961 1.00 97.94 682 LEU A N 1
ATOM 5440 C CA . LEU A 1 682 ? -15.226 -2.455 -26.489 1.00 97.94 682 LEU A CA 1
ATOM 5441 C C . LEU A 1 682 ? -14.604 -3.787 -26.043 1.00 97.94 682 LEU A C 1
ATOM 5443 O O . LEU A 1 682 ? -15.016 -4.343 -25.029 1.00 97.94 682 LEU A O 1
ATOM 5447 N N . ALA A 1 683 ? -13.583 -4.281 -26.755 1.00 97.44 683 ALA A N 1
ATOM 5448 C CA . ALA A 1 683 ? -12.833 -5.456 -26.314 1.00 97.44 683 ALA A CA 1
ATOM 5449 C C . ALA A 1 683 ? -12.108 -5.200 -24.982 1.00 97.44 683 ALA A C 1
ATOM 5451 O O . ALA A 1 683 ? -12.079 -6.078 -24.127 1.00 97.44 683 ALA A O 1
ATOM 5452 N N . ALA A 1 684 ? -11.576 -3.992 -24.774 1.00 98.12 684 ALA A N 1
ATOM 5453 C CA . ALA A 1 684 ? -10.949 -3.613 -23.510 1.00 98.12 684 ALA A CA 1
ATOM 5454 C C . ALA A 1 684 ? -11.956 -3.585 -22.357 1.00 98.12 684 ALA A C 1
ATOM 5456 O O . ALA A 1 684 ? -11.661 -4.112 -21.288 1.00 98.12 684 ALA A O 1
ATOM 5457 N N . VAL A 1 685 ? -13.154 -3.029 -22.585 1.00 98.44 685 VAL A N 1
ATOM 5458 C CA . VAL A 1 685 ? -14.250 -3.036 -21.601 1.00 98.44 685 VAL A CA 1
ATOM 5459 C C . VAL A 1 685 ? -14.585 -4.466 -21.186 1.00 98.44 685 VAL A C 1
ATOM 5461 O O . VAL A 1 685 ? -14.665 -4.747 -19.994 1.00 98.44 685 VAL A O 1
ATOM 5464 N N . LEU A 1 686 ? -14.703 -5.382 -22.152 1.00 97.69 686 LEU A N 1
ATOM 5465 C CA . LEU A 1 686 ? -14.936 -6.799 -21.878 1.00 97.69 686 LEU A CA 1
ATOM 5466 C C . LEU A 1 686 ? -13.801 -7.401 -21.029 1.00 97.69 686 LEU A C 1
ATOM 5468 O O . LEU A 1 686 ? -14.060 -8.028 -20.006 1.00 97.69 686 LEU A O 1
ATOM 5472 N N . PHE A 1 687 ? -12.549 -7.181 -21.436 1.00 97.81 687 PHE A N 1
ATOM 5473 C CA . PHE A 1 687 ? -11.365 -7.769 -20.805 1.00 97.81 687 PHE A CA 1
ATOM 5474 C C . PHE A 1 687 ? -11.098 -7.264 -19.386 1.00 97.81 687 PHE A C 1
ATOM 5476 O O . PHE A 1 687 ? -10.656 -8.031 -18.539 1.00 97.81 687 PHE A O 1
ATOM 5483 N N . VAL A 1 688 ? -11.346 -5.985 -19.115 1.00 97.69 688 VAL A N 1
ATOM 5484 C CA . VAL A 1 688 ? -11.083 -5.414 -17.791 1.00 97.69 688 VAL A CA 1
ATOM 5485 C C . VAL A 1 688 ? -12.280 -5.602 -16.867 1.00 97.69 688 VAL A C 1
ATOM 5487 O O . VAL A 1 688 ? -12.098 -6.030 -15.735 1.00 97.69 688 VAL A O 1
ATOM 5490 N N . ALA A 1 689 ? -13.492 -5.284 -17.329 1.00 96.69 689 ALA A N 1
ATOM 5491 C CA . ALA A 1 689 ? -14.639 -5.112 -16.441 1.00 96.69 689 ALA A CA 1
ATOM 5492 C C . ALA A 1 689 ? -15.591 -6.315 -16.376 1.00 96.69 689 ALA A C 1
ATOM 5494 O O . ALA A 1 689 ? -16.432 -6.323 -15.487 1.00 96.69 689 ALA A O 1
ATOM 5495 N N . VAL A 1 690 ? -15.516 -7.289 -17.296 1.00 96.06 690 VAL A N 1
ATOM 5496 C CA . VAL A 1 690 ? -16.559 -8.331 -17.436 1.00 96.06 690 VAL A CA 1
ATOM 5497 C C . VAL A 1 690 ? -16.030 -9.756 -17.304 1.00 96.06 690 VAL A C 1
ATOM 5499 O O . VAL A 1 690 ? -16.664 -10.568 -16.638 1.00 96.06 690 VAL A O 1
ATOM 5502 N N . ILE A 1 691 ? -14.923 -10.102 -17.964 1.00 95.94 691 ILE A N 1
ATOM 5503 C CA . ILE A 1 691 ? -14.425 -11.487 -17.934 1.00 95.94 691 ILE A CA 1
ATOM 5504 C C . ILE A 1 691 ? -13.917 -11.882 -16.538 1.00 95.94 691 ILE A C 1
ATOM 5506 O O . ILE A 1 691 ? -13.457 -11.030 -15.777 1.00 95.94 691 ILE A O 1
ATOM 5510 N N . GLY A 1 692 ? -13.979 -13.179 -16.224 1.00 93.31 692 GLY A N 1
ATOM 5511 C CA . GLY A 1 692 ? -13.287 -13.767 -15.076 1.00 93.31 692 GLY A CA 1
ATOM 5512 C C . GLY A 1 692 ? -12.014 -14.506 -15.481 1.00 93.31 692 GLY A C 1
ATOM 5513 O O . GLY A 1 692 ? -11.496 -14.319 -16.582 1.00 93.31 692 GLY A O 1
ATOM 5514 N N . ASN A 1 693 ? -11.499 -15.348 -14.591 1.00 94.19 693 ASN A N 1
ATOM 5515 C CA . ASN A 1 693 ? -10.385 -16.254 -14.885 1.00 94.19 693 ASN A CA 1
ATOM 5516 C C . ASN A 1 693 ? -10.883 -17.633 -15.367 1.00 94.19 693 ASN A C 1
ATOM 5518 O O . ASN A 1 693 ? -12.076 -17.822 -15.623 1.00 94.19 693 ASN A O 1
ATOM 5522 N N . LEU A 1 694 ? -9.967 -18.590 -15.554 1.00 94.25 694 LEU A N 1
ATOM 5523 C CA . LEU A 1 694 ? -10.311 -19.914 -16.083 1.00 94.25 694 LEU A CA 1
ATOM 5524 C C . LEU A 1 694 ? -10.995 -20.846 -15.076 1.00 94.25 694 LEU A C 1
ATOM 5526 O O . LEU A 1 694 ? -11.590 -21.832 -15.513 1.00 94.25 694 LEU A O 1
ATOM 5530 N N . ASP A 1 695 ? -10.978 -20.549 -13.776 1.00 93.00 695 ASP A N 1
ATOM 5531 C CA . ASP A 1 695 ? -11.540 -21.454 -12.764 1.00 93.00 695 ASP A CA 1
ATOM 5532 C C . ASP A 1 695 ? -13.050 -21.661 -12.949 1.00 93.00 695 ASP A C 1
ATOM 5534 O O . ASP A 1 695 ? -13.547 -22.764 -12.750 1.00 93.00 695 ASP A O 1
ATOM 5538 N N . GLY A 1 696 ? -13.780 -20.669 -13.474 1.00 92.25 696 GLY A N 1
ATOM 5539 C CA . GLY A 1 696 ? -15.191 -20.855 -13.833 1.00 92.25 696 GLY A CA 1
ATOM 5540 C C . GLY A 1 696 ? -15.419 -21.988 -14.851 1.00 92.25 696 GLY A C 1
ATOM 5541 O O . GLY A 1 696 ? -16.380 -22.747 -14.735 1.00 92.25 696 GLY A O 1
ATOM 5542 N N . PHE A 1 697 ? -14.514 -22.150 -15.823 1.00 93.94 697 PHE A N 1
ATOM 5543 C CA . PHE A 1 697 ? -14.529 -23.285 -16.753 1.00 93.94 697 PHE A CA 1
ATOM 5544 C C . PHE A 1 697 ? -14.084 -24.584 -16.068 1.00 93.94 697 PHE A C 1
ATOM 5546 O O . PHE A 1 697 ? -14.691 -25.629 -16.296 1.00 93.94 697 PHE A O 1
ATOM 5553 N N . VAL A 1 698 ? -13.055 -24.523 -15.217 1.00 92.19 698 VAL A N 1
ATOM 5554 C CA . VAL A 1 698 ? -12.553 -25.682 -14.460 1.00 92.19 698 VAL A CA 1
ATOM 5555 C C . VAL A 1 698 ? -13.654 -26.271 -13.576 1.00 92.19 698 VAL A C 1
ATOM 5557 O O . VAL A 1 698 ? -13.887 -27.476 -13.627 1.00 92.19 698 VAL A O 1
ATOM 5560 N N . GLN A 1 699 ? -14.386 -25.436 -12.839 1.00 93.25 699 GLN A N 1
ATOM 5561 C CA . GLN A 1 699 ? -15.529 -25.844 -12.022 1.00 93.25 699 GLN A CA 1
ATOM 5562 C C . GLN A 1 699 ? -16.618 -26.526 -12.860 1.00 93.25 699 GLN A C 1
ATOM 5564 O O . GLN A 1 699 ? -17.123 -27.582 -12.475 1.00 93.25 699 GLN A O 1
ATOM 5569 N N . LEU A 1 700 ? -16.939 -25.979 -14.038 1.00 92.50 700 LEU A N 1
ATOM 5570 C CA . LEU A 1 700 ? -17.920 -26.580 -14.942 1.00 92.50 700 LEU A CA 1
ATOM 5571 C C . LEU A 1 700 ? -17.484 -27.979 -15.409 1.00 92.50 700 LEU A C 1
ATOM 5573 O O . LEU A 1 700 ? -18.293 -28.905 -15.424 1.00 92.50 700 LEU A O 1
ATOM 5577 N N . VAL A 1 701 ? -16.202 -28.153 -15.750 1.00 92.94 701 VAL A N 1
ATOM 5578 C CA . VAL A 1 701 ? -15.624 -29.457 -16.126 1.00 92.94 701 VAL A CA 1
ATOM 5579 C C . VAL A 1 701 ? -15.592 -30.428 -14.939 1.00 92.94 701 VAL A C 1
ATOM 5581 O O . VAL A 1 701 ? -15.790 -31.625 -15.129 1.00 92.94 701 VAL A O 1
ATOM 5584 N N . GLN A 1 702 ? -15.412 -29.923 -13.716 1.00 92.25 702 GLN A N 1
ATOM 5585 C CA . GLN A 1 702 ? -15.503 -30.687 -12.465 1.00 92.25 702 GLN A CA 1
ATOM 5586 C C . GLN A 1 702 ? -16.948 -31.073 -12.086 1.00 92.25 702 GLN A C 1
ATOM 5588 O O . GLN A 1 702 ? -17.157 -31.750 -11.084 1.00 92.25 702 GLN A O 1
ATOM 5593 N N . GLY A 1 703 ? -17.948 -30.680 -12.883 1.00 89.44 703 GLY A N 1
ATOM 5594 C CA . GLY A 1 703 ? -19.356 -31.018 -12.663 1.00 89.44 703 GLY A CA 1
ATOM 5595 C C . GLY A 1 703 ? -20.123 -30.013 -11.803 1.00 89.44 703 GLY A C 1
ATOM 5596 O O . GLY A 1 703 ? -21.295 -30.247 -11.504 1.00 89.44 703 GLY A O 1
ATOM 5597 N N . HIS A 1 704 ? -19.518 -28.878 -11.434 1.00 86.50 704 HIS A N 1
ATOM 5598 C CA . HIS A 1 704 ? -20.226 -27.807 -10.738 1.00 86.50 704 HIS A CA 1
ATOM 5599 C C . HIS A 1 704 ? -21.110 -27.037 -11.726 1.00 86.50 704 HIS A C 1
ATOM 5601 O O . HIS A 1 704 ? -20.644 -26.226 -12.526 1.00 86.50 704 HIS A O 1
ATOM 5607 N N . GLY A 1 705 ? -22.411 -27.321 -11.681 1.00 82.19 705 GLY A N 1
ATOM 5608 C CA . GLY A 1 705 ? -23.417 -26.635 -12.483 1.00 82.19 705 GLY A CA 1
ATOM 5609 C C . GLY A 1 705 ? -23.920 -25.346 -11.832 1.00 82.19 705 GLY A C 1
ATOM 5610 O O . GLY A 1 705 ? -23.423 -24.889 -10.807 1.00 82.19 705 GLY A O 1
ATOM 5611 N N . PHE A 1 706 ? -24.988 -24.787 -12.399 1.00 81.81 706 PHE A N 1
ATOM 5612 C CA . PHE A 1 706 ? -25.578 -23.515 -11.971 1.00 81.81 706 PHE A CA 1
ATOM 5613 C C . PHE A 1 706 ? -25.893 -23.426 -10.470 1.00 81.81 706 PHE A C 1
ATOM 5615 O O . PHE A 1 706 ? -25.741 -22.352 -9.897 1.00 81.81 706 PHE A O 1
ATOM 5622 N N . HIS A 1 707 ? -26.334 -24.519 -9.838 1.00 82.25 707 HIS A N 1
ATOM 5623 C CA . HIS A 1 707 ? -26.735 -24.544 -8.424 1.00 82.25 707 HIS A CA 1
ATOM 5624 C C . HIS A 1 707 ? -25.575 -24.769 -7.448 1.00 82.25 707 HIS A C 1
ATOM 5626 O O . HIS A 1 707 ? -25.683 -24.362 -6.298 1.00 82.25 707 HIS A O 1
ATOM 5632 N N . SER A 1 708 ? -24.484 -25.386 -7.900 1.00 86.88 708 SER A N 1
ATOM 5633 C CA . SER A 1 708 ? -23.348 -25.798 -7.064 1.00 86.88 708 SER A CA 1
ATOM 5634 C C . SER A 1 708 ? -22.057 -25.039 -7.391 1.00 86.88 708 SER A C 1
ATOM 5636 O O . SER A 1 708 ? -20.977 -25.484 -7.003 1.00 86.88 708 SER A O 1
ATOM 5638 N N . PHE A 1 709 ? -22.163 -23.955 -8.167 1.00 91.62 709 PHE A N 1
ATOM 5639 C CA . PHE A 1 709 ? -21.050 -23.095 -8.562 1.00 91.62 709 PHE A CA 1
ATOM 5640 C C . PHE A 1 709 ? -20.582 -22.247 -7.376 1.00 91.62 709 PHE A C 1
ATOM 5642 O O . PHE A 1 709 ? -21.380 -21.496 -6.811 1.00 91.62 709 PHE A O 1
ATOM 5649 N N . ASP A 1 710 ? -19.297 -22.336 -7.030 1.00 89.81 710 ASP A N 1
ATOM 5650 C CA . ASP A 1 710 ? -18.690 -21.520 -5.979 1.00 89.81 710 ASP A CA 1
ATOM 5651 C C . ASP A 1 710 ? -18.016 -20.301 -6.612 1.00 89.81 710 ASP A C 1
ATOM 5653 O O . ASP A 1 710 ? -16.883 -20.359 -7.098 1.00 89.81 710 ASP A O 1
ATOM 5657 N N . TYR A 1 711 ? -18.722 -19.170 -6.605 1.00 90.00 711 TYR A N 1
ATOM 5658 C CA . TYR A 1 711 ? -18.190 -17.930 -7.168 1.00 90.00 711 TYR A CA 1
ATOM 5659 C C . TYR A 1 711 ? -16.996 -17.372 -6.373 1.00 90.00 711 TYR A C 1
ATOM 5661 O O . TYR A 1 711 ? -16.214 -16.585 -6.901 1.00 90.00 711 TYR A O 1
ATOM 5669 N N . TRP A 1 712 ? -16.839 -17.767 -5.109 1.00 88.19 712 TRP A N 1
ATOM 5670 C CA . TRP A 1 712 ? -15.800 -17.267 -4.210 1.00 88.19 712 TRP A CA 1
ATOM 5671 C C . TRP A 1 712 ? -14.449 -17.933 -4.430 1.00 88.19 712 TRP A C 1
ATOM 5673 O O . TRP A 1 712 ? -13.411 -17.288 -4.268 1.00 88.19 712 TRP A O 1
ATOM 5683 N N . ARG A 1 713 ? -14.461 -19.216 -4.809 1.00 88.81 713 ARG A N 1
ATOM 5684 C CA . ARG A 1 713 ? -13.256 -19.988 -5.134 1.00 88.81 713 ARG A CA 1
ATOM 5685 C C . ARG A 1 713 ? -12.448 -19.324 -6.246 1.00 88.81 713 ARG A C 1
ATOM 5687 O O . ARG A 1 713 ? -11.225 -19.268 -6.162 1.00 88.81 713 ARG A O 1
ATOM 5694 N N . SER A 1 714 ? -13.116 -18.749 -7.245 1.00 90.12 714 SER A N 1
ATOM 5695 C CA . SER A 1 714 ? -12.423 -18.139 -8.379 1.00 90.12 714 SER A CA 1
ATOM 5696 C C . SER A 1 714 ? -11.606 -16.896 -8.013 1.00 90.12 714 SER A C 1
ATOM 5698 O O . SER A 1 714 ? -10.766 -16.502 -8.806 1.00 90.12 714 SER A O 1
ATOM 5700 N N . SER A 1 715 ? -11.782 -16.278 -6.840 1.00 89.31 715 SER A N 1
ATOM 5701 C CA . SER A 1 715 ? -10.881 -15.215 -6.354 1.00 89.31 715 SER A CA 1
ATOM 5702 C C . SER A 1 715 ? -9.838 -15.709 -5.346 1.00 89.31 715 SER A C 1
ATOM 5704 O O . SER A 1 715 ? -9.186 -14.894 -4.699 1.00 89.31 715 SER A O 1
ATOM 5706 N N . ARG A 1 716 ? -9.661 -17.028 -5.195 1.00 87.06 716 ARG A N 1
ATOM 5707 C CA . ARG A 1 716 ? -8.747 -17.690 -4.242 1.00 87.06 716 ARG A CA 1
ATOM 5708 C C . ARG A 1 716 ? -8.086 -18.906 -4.898 1.00 87.06 716 ARG A C 1
ATOM 5710 O O . ARG A 1 716 ? -8.230 -20.034 -4.443 1.00 87.06 716 ARG A O 1
ATOM 5717 N N . LEU A 1 717 ? -7.398 -18.676 -6.018 1.00 84.12 717 LEU A N 1
ATOM 5718 C CA . LEU A 1 717 ? -6.782 -19.746 -6.821 1.00 84.12 717 LEU A CA 1
ATOM 5719 C C . LEU A 1 717 ? -5.434 -20.254 -6.288 1.00 84.12 717 LEU A C 1
ATOM 5721 O O . LEU A 1 717 ? -4.785 -21.085 -6.925 1.00 84.12 717 LEU A O 1
ATOM 5725 N N . MET A 1 718 ? -5.010 -19.776 -5.122 1.00 77.12 718 MET A N 1
ATOM 5726 C CA . MET A 1 718 ? -3.848 -20.294 -4.407 1.00 77.12 718 MET A CA 1
ATOM 5727 C C . MET A 1 718 ? -4.366 -21.300 -3.348 1.00 77.12 718 MET A C 1
ATOM 5729 O O . MET A 1 718 ? -5.298 -20.960 -2.619 1.00 77.12 718 MET A O 1
ATOM 5733 N N . PRO A 1 719 ? -3.919 -22.577 -3.366 1.00 57.78 719 PRO A N 1
ATOM 5734 C CA . PRO A 1 719 ? -4.554 -23.675 -2.631 1.00 57.78 719 PRO A CA 1
ATOM 5735 C C . PRO A 1 719 ? -4.363 -23.595 -1.102 1.00 57.78 719 PRO A C 1
ATOM 5737 O O . PRO A 1 719 ? -3.328 -23.123 -0.644 1.00 57.78 719 PRO A O 1
ATOM 5740 N N . PRO A 1 720 ? -5.310 -24.146 -0.314 1.00 47.75 720 PRO A N 1
ATOM 5741 C CA . PRO A 1 720 ? -5.372 -24.001 1.144 1.00 47.75 720 PRO A CA 1
ATOM 5742 C C . PRO A 1 720 ? -4.513 -25.002 1.948 1.00 47.75 720 PRO A C 1
ATOM 5744 O O . PRO A 1 720 ? -4.845 -25.286 3.094 1.00 47.75 720 PRO A O 1
ATOM 5747 N N . ASP A 1 721 ? -3.427 -25.540 1.392 1.00 41.50 721 ASP A N 1
ATOM 5748 C CA . ASP A 1 721 ? -2.486 -26.398 2.138 1.00 41.50 721 ASP A CA 1
ATOM 5749 C C . ASP A 1 721 ? -1.148 -25.648 2.255 1.00 41.50 721 ASP A C 1
ATOM 5751 O O . ASP A 1 721 ? -0.729 -25.071 1.247 1.00 41.50 721 ASP A O 1
ATOM 5755 N N . PRO A 1 722 ? -0.516 -25.538 3.443 1.00 41.41 722 PRO A N 1
ATOM 5756 C CA . PRO A 1 722 ? 0.305 -24.387 3.765 1.00 41.41 722 PRO A CA 1
ATOM 5757 C C . PRO A 1 722 ? 1.392 -24.064 2.734 1.00 41.41 722 PRO A C 1
ATOM 5759 O O . PRO A 1 722 ? 2.189 -24.953 2.410 1.00 41.41 722 PRO A O 1
ATOM 5762 N N . PRO A 1 723 ? 1.522 -22.780 2.342 1.00 45.34 723 PRO A N 1
ATOM 5763 C CA . PRO A 1 723 ? 0.754 -21.612 2.784 1.00 45.34 723 PRO A CA 1
ATOM 5764 C C . PRO A 1 723 ? 0.270 -20.742 1.614 1.00 45.34 723 PRO A C 1
ATOM 5766 O O . PRO A 1 723 ? 1.056 -20.155 0.877 1.00 45.34 723 PRO A O 1
ATOM 5769 N N . GLY A 1 724 ? -1.047 -20.588 1.492 1.00 49.66 724 GLY A N 1
ATOM 5770 C CA . GLY A 1 724 ? -1.601 -19.535 0.656 1.00 49.66 724 GLY A CA 1
ATOM 5771 C C . GLY A 1 724 ? -3.117 -19.395 0.736 1.00 49.66 724 GLY A C 1
ATOM 5772 O O . GLY A 1 724 ? -3.846 -20.162 0.121 1.00 49.66 724 GLY A O 1
ATOM 5773 N N . PHE A 1 725 ? -3.604 -18.390 1.472 1.00 61.41 725 PHE A N 1
ATOM 5774 C CA . PHE A 1 725 ? -4.986 -17.892 1.372 1.00 61.41 725 PHE A CA 1
ATOM 5775 C C . PHE A 1 725 ? -5.061 -16.641 0.476 1.00 61.41 725 PHE A C 1
ATOM 5777 O O . PHE A 1 725 ? -5.954 -15.804 0.642 1.00 61.41 725 PHE A O 1
ATOM 5784 N N . GLU A 1 726 ? -4.111 -16.451 -0.452 1.00 79.06 726 GLU A N 1
ATOM 5785 C CA . GLU A 1 726 ? -4.008 -15.180 -1.159 1.00 79.06 726 GLU A CA 1
ATOM 5786 C C . GLU A 1 726 ? -5.231 -14.885 -2.028 1.00 79.06 726 GLU A C 1
ATOM 5788 O O . GLU A 1 726 ? -5.692 -15.679 -2.858 1.00 79.06 726 GLU A O 1
ATOM 5793 N N . ILE A 1 727 ? -5.731 -13.666 -1.856 1.00 85.88 727 ILE A N 1
ATOM 5794 C CA . ILE A 1 727 ? -6.862 -13.148 -2.607 1.00 85.88 727 ILE A CA 1
ATOM 5795 C C . ILE A 1 727 ? -6.359 -12.747 -4.000 1.00 85.88 727 ILE A C 1
ATOM 5797 O O . ILE A 1 727 ? -5.484 -11.902 -4.152 1.00 85.88 727 ILE A O 1
ATOM 5801 N N . THR A 1 728 ? -6.931 -13.355 -5.033 1.00 89.50 728 THR A N 1
ATOM 5802 C CA . THR A 1 728 ? -6.622 -13.166 -6.463 1.00 89.50 728 THR A CA 1
ATOM 5803 C C . THR A 1 728 ? -7.814 -12.546 -7.191 1.00 89.50 728 THR A C 1
ATOM 5805 O O . THR A 1 728 ? -8.247 -12.998 -8.252 1.00 89.50 728 THR A O 1
ATOM 5808 N N . GLU A 1 729 ? -8.388 -11.508 -6.584 1.00 90.69 729 GLU A N 1
ATOM 5809 C CA . GLU A 1 729 ? -9.527 -10.793 -7.147 1.00 90.69 729 GLU A CA 1
ATOM 5810 C C . GLU A 1 729 ? -9.227 -10.143 -8.499 1.00 90.69 729 GLU A C 1
ATOM 5812 O O . GLU A 1 729 ? -8.118 -9.704 -8.807 1.00 90.69 729 GLU A O 1
ATOM 5817 N N . PHE A 1 730 ? -10.282 -10.046 -9.298 1.00 92.94 730 PHE A N 1
ATOM 5818 C CA . PHE A 1 730 ? -10.317 -9.348 -10.573 1.00 92.94 730 PHE A CA 1
ATOM 5819 C C . PHE A 1 730 ? -11.550 -8.437 -10.604 1.00 92.94 730 PHE A C 1
ATOM 5821 O O . PHE A 1 730 ? -12.517 -8.698 -9.881 1.00 92.94 730 PHE A O 1
ATOM 5828 N N . PRO A 1 731 ? -11.580 -7.389 -11.451 1.00 95.19 731 PRO A N 1
ATOM 5829 C CA . PRO A 1 731 ? -12.555 -6.310 -11.305 1.00 95.19 731 PRO A CA 1
ATOM 5830 C C . PRO A 1 731 ? -14.014 -6.776 -11.291 1.00 95.19 731 PRO A C 1
ATOM 5832 O O . PRO A 1 731 ? -14.799 -6.290 -10.483 1.00 95.19 731 PRO A O 1
ATOM 5835 N N . TYR A 1 732 ? -14.393 -7.745 -12.133 1.00 96.00 732 TYR A N 1
ATOM 5836 C CA . TYR A 1 732 ? -15.768 -8.251 -12.131 1.00 96.00 732 TYR A CA 1
ATOM 5837 C C . TYR A 1 732 ? -16.155 -8.927 -10.806 1.00 96.00 732 TYR A C 1
ATOM 5839 O O . TYR A 1 732 ? -17.268 -8.710 -10.335 1.00 96.00 732 TYR A O 1
ATOM 5847 N N . PHE A 1 733 ? -15.249 -9.691 -10.174 1.00 94.31 733 PHE A N 1
ATOM 5848 C CA . PHE A 1 733 ? -15.479 -10.233 -8.829 1.00 94.31 733 PHE A CA 1
ATOM 5849 C C . PHE A 1 733 ? -15.703 -9.100 -7.826 1.00 94.31 733 PHE A C 1
ATOM 5851 O O . PHE A 1 733 ? -16.717 -9.109 -7.139 1.00 94.31 733 PHE A O 1
ATOM 5858 N N . THR A 1 734 ? -14.810 -8.107 -7.792 1.00 93.31 734 THR A N 1
ATOM 5859 C CA . THR A 1 734 ? -14.888 -6.957 -6.877 1.00 93.31 734 THR A CA 1
ATOM 5860 C C . THR A 1 734 ? -16.234 -6.224 -6.998 1.00 93.31 734 THR A C 1
ATOM 5862 O O . THR A 1 734 ? -16.907 -5.963 -5.999 1.00 93.31 734 THR A O 1
ATOM 5865 N N . TYR A 1 735 ? -16.695 -5.947 -8.225 1.00 94.31 735 TYR A N 1
ATOM 5866 C CA . TYR A 1 735 ? -17.994 -5.298 -8.443 1.00 94.31 735 TYR A CA 1
ATOM 5867 C C . TYR A 1 735 ? -19.191 -6.205 -8.130 1.00 94.31 735 TYR A C 1
ATOM 5869 O O . TYR A 1 735 ? -20.195 -5.712 -7.620 1.00 94.31 735 TYR A O 1
ATOM 5877 N N . LEU A 1 736 ? -19.101 -7.509 -8.415 1.00 93.69 736 LEU A N 1
ATOM 5878 C CA . LEU A 1 736 ? -20.172 -8.470 -8.139 1.00 93.69 736 LEU A CA 1
ATOM 5879 C C . LEU A 1 736 ? -20.322 -8.747 -6.638 1.00 93.69 736 LEU A C 1
ATOM 5881 O O . LEU A 1 736 ? -21.442 -8.815 -6.129 1.00 93.69 736 LEU A O 1
ATOM 5885 N N . PHE A 1 737 ? -19.205 -8.898 -5.924 1.00 89.94 737 PHE A N 1
ATOM 5886 C CA . PHE A 1 737 ? -19.210 -8.998 -4.470 1.00 89.94 737 PHE A CA 1
ATOM 5887 C C . PHE A 1 737 ? -19.748 -7.706 -3.848 1.00 89.94 737 PHE A C 1
ATOM 5889 O O . PHE A 1 737 ? -20.464 -7.777 -2.849 1.00 89.94 737 PHE A O 1
ATOM 5896 N N . ALA A 1 738 ? -19.536 -6.569 -4.524 1.00 88.12 738 ALA A N 1
ATOM 5897 C CA . ALA A 1 738 ? -20.039 -5.243 -4.182 1.00 88.12 738 ALA A CA 1
ATOM 5898 C C . ALA A 1 738 ? -19.521 -4.769 -2.823 1.00 88.12 738 ALA A C 1
ATOM 5900 O O . ALA A 1 738 ? -20.305 -4.394 -1.948 1.00 88.12 738 ALA A O 1
ATOM 5901 N N . ASP A 1 739 ? -18.201 -4.838 -2.675 1.00 83.56 739 ASP A N 1
ATOM 5902 C CA . ASP A 1 739 ? -17.451 -4.369 -1.516 1.00 83.56 739 ASP A CA 1
ATOM 5903 C C . ASP A 1 739 ? -16.906 -2.964 -1.814 1.00 83.56 739 ASP A C 1
ATOM 5905 O O . ASP A 1 739 ? -16.003 -2.830 -2.646 1.00 83.56 739 ASP A O 1
ATOM 5909 N N . PRO A 1 740 ? -17.515 -1.891 -1.271 1.00 86.50 740 PRO A N 1
ATOM 5910 C CA . PRO A 1 740 ? -17.182 -0.505 -1.592 1.00 86.50 740 PRO A CA 1
ATOM 5911 C C . PRO A 1 740 ? -15.898 -0.067 -0.873 1.00 86.50 740 PRO A C 1
ATOM 5913 O O . PRO A 1 740 ? -15.877 0.930 -0.159 1.00 86.50 740 PRO A O 1
ATOM 5916 N N . HIS A 1 741 ? -14.836 -0.827 -1.102 1.00 90.81 741 HIS A N 1
ATOM 5917 C CA . HIS A 1 741 ? -13.539 -0.676 -0.480 1.00 90.81 741 HIS A CA 1
ATOM 5918 C C . HIS A 1 741 ? -12.582 0.121 -1.376 1.00 90.81 741 HIS A C 1
ATOM 5920 O O . HIS A 1 741 ? -12.807 0.333 -2.574 1.00 90.81 741 HIS A O 1
ATOM 5926 N N . ALA A 1 742 ? -11.441 0.520 -0.826 1.00 91.56 742 ALA A N 1
ATOM 5927 C CA . ALA A 1 742 ? -10.417 1.308 -1.515 1.00 91.56 742 ALA A CA 1
ATOM 5928 C C . ALA A 1 742 ? -9.961 0.761 -2.877 1.00 91.56 742 ALA A C 1
ATOM 5930 O O . ALA A 1 742 ? -9.758 1.521 -3.827 1.00 91.56 742 ALA A O 1
ATOM 5931 N N . HIS A 1 743 ? -9.827 -0.563 -2.995 1.00 91.44 743 HIS A N 1
ATOM 5932 C CA . HIS A 1 743 ? -9.398 -1.215 -4.232 1.00 91.44 743 HIS A CA 1
ATOM 5933 C C . HIS A 1 743 ? -10.459 -1.109 -5.345 1.00 91.44 743 HIS A C 1
ATOM 5935 O O . HIS A 1 743 ? -10.100 -1.069 -6.518 1.00 91.44 743 HIS A O 1
ATOM 5941 N N . LEU A 1 744 ? -11.745 -0.979 -5.001 1.00 94.25 744 LEU A N 1
ATOM 5942 C CA . LEU A 1 744 ? -12.830 -0.713 -5.948 1.00 94.25 744 LEU A CA 1
ATOM 5943 C C . LEU A 1 744 ? -12.820 0.754 -6.392 1.00 94.25 744 LEU A C 1
ATOM 5945 O O . LEU A 1 744 ? -12.923 1.050 -7.588 1.00 94.25 744 LEU A O 1
ATOM 5949 N N . PHE A 1 745 ? -12.693 1.680 -5.435 1.00 95.69 745 PHE A N 1
ATOM 5950 C CA . PHE A 1 745 ? -12.773 3.116 -5.707 1.00 95.69 745 PHE A CA 1
ATOM 5951 C C . PHE A 1 745 ? -11.591 3.658 -6.507 1.00 95.69 745 PHE A C 1
ATOM 5953 O O . PHE A 1 745 ? -11.745 4.615 -7.267 1.00 95.69 745 PHE A O 1
ATOM 5960 N N . VAL A 1 746 ? -10.414 3.049 -6.376 1.00 96.88 746 VAL A N 1
ATOM 5961 C CA . VAL A 1 746 ? -9.216 3.552 -7.048 1.00 96.88 746 VAL A CA 1
ATOM 5962 C C . VAL A 1 746 ? -9.216 3.268 -8.557 1.00 96.88 746 VAL A C 1
ATOM 5964 O O . VAL A 1 746 ? -8.660 4.067 -9.306 1.00 96.88 746 VAL A O 1
ATOM 5967 N N . ILE A 1 747 ? -9.885 2.210 -9.046 1.00 97.25 747 ILE A N 1
ATOM 5968 C CA . ILE A 1 747 ? -9.811 1.775 -10.461 1.00 97.25 747 ILE A CA 1
ATOM 5969 C C . ILE A 1 747 ? -10.140 2.913 -11.457 1.00 97.25 747 ILE A C 1
ATOM 5971 O O . ILE A 1 747 ? -9.372 3.126 -12.398 1.00 97.25 747 ILE A O 1
ATOM 5975 N N . PRO A 1 748 ? -11.210 3.716 -11.288 1.00 98.00 748 PRO A N 1
ATOM 5976 C CA . PRO A 1 748 ? -11.432 4.882 -12.145 1.00 98.00 748 PRO A CA 1
ATOM 5977 C C . PRO A 1 748 ? -10.314 5.929 -12.099 1.00 98.00 748 PRO A C 1
ATOM 5979 O O . PRO A 1 748 ? -9.949 6.479 -13.137 1.00 98.00 748 PRO A O 1
ATOM 5982 N N . LEU A 1 749 ? -9.752 6.210 -10.919 1.00 98.31 749 LEU A N 1
ATOM 5983 C CA . LEU A 1 749 ? -8.682 7.199 -10.760 1.00 98.31 749 LEU A CA 1
ATOM 5984 C C . LEU A 1 749 ? -7.394 6.742 -11.447 1.00 98.31 749 LEU A C 1
ATOM 5986 O O . LEU A 1 749 ? -6.703 7.551 -12.069 1.00 98.31 749 LEU A O 1
ATOM 5990 N N . THR A 1 750 ? -7.096 5.444 -11.411 1.00 98.12 750 THR A N 1
ATOM 5991 C CA . THR A 1 750 ? -5.940 4.898 -12.121 1.00 98.12 750 THR A CA 1
ATOM 5992 C C . THR A 1 750 ? -6.098 5.010 -13.637 1.00 98.12 750 THR A C 1
ATOM 5994 O O . THR A 1 750 ? -5.170 5.431 -14.331 1.00 98.12 750 THR A O 1
ATOM 5997 N N . LEU A 1 751 ? -7.298 4.754 -14.168 1.00 98.62 751 LEU A N 1
ATOM 5998 C CA . LEU A 1 751 ? -7.621 4.955 -15.585 1.00 98.62 751 LEU A CA 1
ATOM 5999 C C . LEU A 1 751 ? -7.555 6.436 -15.991 1.00 98.62 751 LEU A C 1
ATOM 6001 O O . LEU A 1 751 ? -7.067 6.750 -17.082 1.00 98.62 751 LEU A O 1
ATOM 6005 N N . LEU A 1 752 ? -7.979 7.349 -15.110 1.00 98.62 752 LEU A N 1
ATOM 6006 C CA . LEU A 1 752 ? -7.800 8.790 -15.295 1.00 98.62 752 LEU A CA 1
ATOM 6007 C C . LEU A 1 752 ? -6.311 9.162 -15.365 1.00 98.62 752 LEU A C 1
ATOM 6009 O O . LEU A 1 752 ? -5.916 9.901 -16.269 1.00 98.62 752 LEU A O 1
ATOM 6013 N N . ALA A 1 753 ? -5.472 8.603 -14.486 1.00 98.56 753 ALA A N 1
ATOM 6014 C CA . ALA A 1 753 ? -4.024 8.813 -14.502 1.00 98.56 753 ALA A CA 1
ATOM 6015 C C . ALA A 1 753 ? -3.377 8.297 -15.800 1.00 98.56 753 ALA A C 1
ATOM 6017 O O . ALA A 1 753 ? -2.549 8.994 -16.389 1.00 98.56 753 ALA A O 1
ATOM 6018 N N . LEU A 1 754 ? -3.794 7.130 -16.311 1.00 98.50 754 LEU A N 1
ATOM 6019 C CA . LEU A 1 754 ? -3.332 6.614 -17.608 1.00 98.50 754 LEU A CA 1
ATOM 6020 C C . LEU A 1 754 ? -3.728 7.538 -18.769 1.00 98.50 754 LEU A C 1
ATOM 6022 O O . LEU A 1 754 ? -2.906 7.824 -19.645 1.00 98.50 754 LEU A O 1
ATOM 6026 N N . GLY A 1 755 ? -4.967 8.039 -18.769 1.00 97.81 755 GLY A N 1
ATOM 6027 C CA . GLY A 1 755 ? -5.443 9.003 -19.760 1.00 97.81 755 GLY A CA 1
ATOM 6028 C C . GLY A 1 755 ? -4.676 10.328 -19.712 1.00 97.81 755 GLY A C 1
ATOM 6029 O O . GLY A 1 755 ? -4.305 10.867 -20.757 1.00 97.81 755 GLY A O 1
ATOM 6030 N N . LEU A 1 756 ? -4.387 10.841 -18.512 1.00 97.88 756 LEU A N 1
ATOM 6031 C CA . LEU A 1 756 ? -3.596 12.060 -18.305 1.00 97.88 756 LEU A CA 1
ATOM 6032 C C . LEU A 1 756 ? -2.132 11.865 -18.713 1.00 97.88 756 LEU A C 1
ATOM 6034 O O . LEU A 1 756 ? -1.569 12.733 -19.376 1.00 97.88 756 LEU A O 1
ATOM 6038 N N . GLY A 1 757 ? -1.540 10.705 -18.416 1.00 96.44 757 GLY A N 1
ATOM 6039 C CA . GLY A 1 757 ? -0.211 10.324 -18.897 1.00 96.44 757 GLY A CA 1
ATOM 6040 C C . GLY A 1 757 ? -0.137 10.302 -20.427 1.00 96.44 757 GLY A C 1
ATOM 6041 O O . GLY A 1 757 ? 0.781 10.876 -21.017 1.00 96.44 757 GLY A O 1
ATOM 6042 N N . LEU A 1 758 ? -1.151 9.738 -21.093 1.00 95.00 758 LEU A N 1
ATOM 6043 C CA . LEU A 1 758 ? -1.253 9.778 -22.553 1.00 95.00 758 LEU A CA 1
ATOM 6044 C C . LEU A 1 758 ? -1.427 11.216 -23.079 1.00 95.00 758 LEU A C 1
ATOM 6046 O O . LEU A 1 758 ? -0.829 11.575 -24.095 1.00 95.00 758 LEU A O 1
ATOM 6050 N N . ALA A 1 759 ? -2.195 12.061 -22.385 1.00 94.00 759 ALA A N 1
ATOM 6051 C CA . ALA A 1 759 ? -2.359 13.472 -22.736 1.00 94.00 759 ALA A CA 1
ATOM 6052 C C . ALA A 1 759 ? -1.046 14.266 -22.599 1.00 94.00 759 ALA A C 1
ATOM 6054 O O . ALA A 1 759 ? -0.738 15.077 -23.478 1.00 94.00 759 ALA A O 1
ATOM 6055 N N . CYS A 1 760 ? -0.239 13.992 -21.564 1.00 92.19 760 CYS A N 1
ATOM 6056 C CA . CYS A 1 760 ? 1.116 14.530 -21.413 1.00 92.19 760 CYS A CA 1
ATOM 6057 C C . CYS A 1 760 ? 1.981 14.172 -22.627 1.00 92.19 760 CYS A C 1
ATOM 6059 O O . CYS A 1 760 ? 2.527 15.073 -23.266 1.00 92.19 760 CYS A O 1
ATOM 6061 N N . ILE A 1 761 ? 2.031 12.890 -23.008 1.00 91.25 761 ILE A N 1
ATOM 6062 C CA . ILE A 1 761 ? 2.795 12.414 -24.174 1.00 91.25 761 ILE A CA 1
ATOM 6063 C C . ILE A 1 761 ? 2.332 13.120 -25.454 1.00 91.25 761 ILE A C 1
ATOM 6065 O O . ILE A 1 761 ? 3.141 13.658 -26.208 1.00 91.25 761 ILE A O 1
ATOM 6069 N N . MET A 1 762 ? 1.024 13.186 -25.702 1.00 87.88 762 MET A N 1
ATOM 6070 C CA . MET A 1 762 ? 0.494 13.790 -26.929 1.00 87.88 762 MET A CA 1
ATOM 6071 C C . MET A 1 762 ? 0.685 15.311 -26.992 1.00 87.88 762 MET A C 1
ATOM 6073 O O . MET A 1 762 ? 0.722 15.885 -28.083 1.00 87.88 762 MET A O 1
ATOM 6077 N N . SER A 1 763 ? 0.859 15.981 -25.849 1.00 81.06 763 SER A N 1
ATOM 6078 C CA . SER A 1 763 ? 1.095 17.426 -25.803 1.00 81.06 763 SER A CA 1
ATOM 6079 C C . SER A 1 763 ? 2.446 17.854 -26.396 1.00 81.06 763 SER A C 1
ATOM 6081 O O . SER A 1 763 ? 2.560 18.991 -26.868 1.00 81.06 763 SER A O 1
ATOM 6083 N N . THR A 1 764 ? 3.435 16.952 -26.438 1.00 74.31 764 THR A N 1
ATOM 6084 C CA . THR A 1 764 ? 4.796 17.236 -26.919 1.00 74.31 764 THR A CA 1
ATOM 6085 C C . THR A 1 764 ? 5.074 16.702 -28.328 1.00 74.31 764 THR A C 1
ATOM 6087 O O . THR A 1 764 ? 5.842 17.314 -29.068 1.00 74.31 764 THR A O 1
ATOM 6090 N N . VAL A 1 765 ? 4.412 15.616 -28.743 1.00 69.75 765 VAL A N 1
ATOM 6091 C CA . VAL A 1 765 ? 4.685 14.905 -30.011 1.00 69.75 765 VAL A CA 1
ATOM 6092 C C . VAL A 1 765 ? 4.218 15.663 -31.259 1.00 69.75 765 VAL A C 1
ATOM 6094 O O . VAL A 1 765 ? 4.875 15.609 -32.297 1.00 69.75 765 VAL A O 1
ATOM 6097 N N . GLU A 1 766 ? 3.115 16.408 -31.175 1.00 59.50 766 GLU A N 1
ATOM 6098 C CA . GLU A 1 766 ? 2.556 17.175 -32.302 1.00 59.50 766 GLU A CA 1
ATOM 6099 C C . GLU A 1 766 ? 3.134 18.602 -32.440 1.00 59.50 766 GLU A C 1
ATOM 6101 O O . GLU A 1 766 ? 2.648 19.407 -33.240 1.00 59.50 766 GLU A O 1
ATOM 6106 N N . ALA A 1 767 ? 4.159 18.966 -31.664 1.00 52.78 767 ALA A N 1
ATOM 6107 C CA . ALA A 1 767 ? 4.831 20.255 -31.805 1.00 52.78 767 ALA A CA 1
ATOM 6108 C C . ALA A 1 767 ? 5.863 20.206 -32.954 1.00 52.78 767 ALA A C 1
ATOM 6110 O O . ALA A 1 767 ? 6.877 19.525 -32.855 1.00 52.78 767 ALA A O 1
ATOM 6111 N N . GLN A 1 768 ? 5.637 20.950 -34.045 1.00 45.66 768 GLN A N 1
ATOM 6112 C CA . GLN A 1 768 ? 6.609 21.098 -35.148 1.00 45.66 768 GLN A CA 1
ATOM 6113 C C . GLN A 1 768 ? 8.020 21.522 -34.643 1.00 45.66 768 GLN A C 1
ATOM 6115 O O . GLN A 1 768 ? 8.106 22.438 -33.803 1.00 45.66 768 GLN A O 1
ATOM 6120 N N . PRO A 1 769 ? 9.131 20.945 -35.160 1.00 46.78 769 PRO A N 1
ATOM 6121 C CA . PRO A 1 769 ? 10.497 21.398 -34.859 1.00 46.78 769 PRO A CA 1
ATOM 6122 C C . PRO A 1 769 ? 10.978 22.506 -35.830 1.00 46.78 769 PRO A C 1
ATOM 6124 O O . PRO A 1 769 ? 10.471 22.563 -36.948 1.00 46.78 769 PRO A O 1
ATOM 6127 N N . PRO A 1 770 ? 12.021 23.307 -35.508 1.00 52.84 770 PRO A N 1
ATOM 6128 C CA . PRO A 1 770 ? 12.414 23.870 -34.218 1.00 52.84 770 PRO A CA 1
ATOM 6129 C C . PRO A 1 770 ? 12.406 25.421 -34.272 1.00 52.84 770 PRO A C 1
ATOM 6131 O O . PRO A 1 770 ? 13.204 26.038 -34.970 1.00 52.84 770 PRO A O 1
ATOM 6134 N N . ALA A 1 771 ? 11.553 26.070 -33.480 1.00 44.84 771 ALA A N 1
ATOM 6135 C CA . ALA A 1 771 ? 11.798 27.448 -33.039 1.00 44.84 771 ALA A CA 1
ATOM 6136 C C . ALA A 1 771 ? 12.460 27.386 -31.649 1.00 44.84 771 ALA A C 1
ATOM 6138 O O . ALA A 1 771 ? 12.187 26.423 -30.917 1.00 44.84 771 ALA A O 1
ATOM 6139 N N . PRO A 1 772 ? 13.313 28.357 -31.259 1.00 49.41 772 PRO A N 1
ATOM 6140 C CA . PRO A 1 772 ? 13.911 28.382 -29.927 1.00 49.41 772 PRO A CA 1
ATOM 6141 C C . PRO A 1 772 ? 12.827 28.307 -28.838 1.00 49.41 772 PRO A C 1
ATOM 6143 O O . PRO A 1 772 ? 11.687 28.724 -29.072 1.00 49.41 772 PRO A O 1
ATOM 6146 N N . PRO A 1 773 ? 13.145 27.744 -27.658 1.00 47.31 773 PRO A N 1
ATOM 6147 C CA . PRO A 1 773 ? 12.177 27.543 -26.589 1.00 47.31 773 PRO A CA 1
ATOM 6148 C C . PRO A 1 773 ? 11.631 28.892 -26.108 1.00 47.31 773 PRO A C 1
ATOM 6150 O O . PRO A 1 773 ? 12.213 29.547 -25.252 1.00 47.31 773 PRO A O 1
ATOM 6153 N N . SER A 1 774 ? 10.492 29.322 -26.646 1.00 50.84 774 SER A N 1
ATOM 6154 C CA . SER A 1 774 ? 9.710 30.395 -26.040 1.00 50.84 774 SER A CA 1
ATOM 6155 C C . SER A 1 774 ? 9.062 29.854 -24.764 1.00 50.84 774 SER A C 1
ATOM 6157 O O . SER A 1 774 ? 8.512 28.748 -24.793 1.00 50.84 774 SER A O 1
ATOM 6159 N N . ALA A 1 775 ? 9.020 30.642 -23.687 1.00 48.81 775 ALA A N 1
ATOM 6160 C CA . ALA A 1 775 ? 8.280 30.311 -22.461 1.00 48.81 775 ALA A CA 1
ATOM 6161 C C . ALA A 1 775 ? 6.818 29.876 -22.739 1.00 48.81 775 ALA A C 1
ATOM 6163 O O . ALA A 1 775 ? 6.286 28.994 -22.070 1.00 48.81 775 ALA A O 1
ATOM 6164 N N . ALA A 1 776 ? 6.209 30.388 -23.818 1.00 43.25 776 ALA A N 1
ATOM 6165 C CA . ALA A 1 776 ? 4.868 30.038 -24.300 1.00 43.25 776 ALA A CA 1
ATOM 6166 C C . ALA A 1 776 ? 4.696 28.598 -24.850 1.00 43.25 776 ALA A C 1
ATOM 6168 O O . ALA A 1 776 ? 3.577 28.189 -25.172 1.00 43.25 776 ALA A O 1
ATOM 6169 N N . ARG A 1 777 ? 5.779 27.822 -25.014 1.00 50.53 777 ARG A N 1
ATOM 6170 C CA . ARG A 1 777 ? 5.739 26.422 -25.493 1.00 50.53 777 ARG A CA 1
ATOM 6171 C C . ARG A 1 777 ? 5.687 25.424 -24.334 1.00 50.53 777 ARG A C 1
ATOM 6173 O O . ARG A 1 777 ? 4.965 24.438 -24.441 1.00 50.53 777 ARG A O 1
ATOM 6180 N N . ARG A 1 778 ? 6.364 25.730 -23.218 1.00 52.50 778 ARG A N 1
ATOM 6181 C CA . ARG A 1 778 ? 6.362 24.935 -21.972 1.00 52.50 778 ARG A CA 1
ATOM 6182 C C . ARG A 1 778 ? 4.999 24.960 -21.268 1.00 52.50 778 ARG A C 1
ATOM 6184 O O . ARG A 1 778 ? 4.594 23.983 -20.655 1.00 52.50 778 ARG A O 1
ATOM 6191 N N . THR A 1 779 ? 4.219 26.024 -21.465 1.00 54.38 779 THR A N 1
ATOM 6192 C CA . THR A 1 779 ? 2.843 26.148 -20.951 1.00 54.38 779 THR A CA 1
ATOM 6193 C C . THR A 1 779 ? 1.829 25.202 -21.614 1.00 54.38 779 THR A C 1
ATOM 6195 O O . THR A 1 779 ? 0.684 25.141 -21.177 1.00 54.38 779 THR A O 1
ATOM 6198 N N . ARG A 1 780 ? 2.192 24.451 -22.669 1.00 56.88 780 ARG A N 1
ATOM 6199 C CA . ARG A 1 780 ? 1.241 23.608 -23.427 1.00 56.88 780 ARG A CA 1
ATOM 6200 C C . ARG A 1 780 ? 0.992 22.217 -22.830 1.00 56.88 780 ARG A C 1
ATOM 6202 O O . ARG A 1 780 ? -0.058 21.657 -23.144 1.00 56.88 780 ARG A O 1
ATOM 6209 N N . GLY A 1 781 ? 1.905 21.704 -22.001 1.00 70.38 781 GLY A N 1
ATOM 6210 C CA . GLY A 1 781 ? 1.778 20.433 -21.265 1.00 70.38 781 GLY A CA 1
ATOM 6211 C C . GLY A 1 781 ? 1.422 20.599 -19.781 1.00 70.38 781 GLY A C 1
ATOM 6212 O O . GLY A 1 781 ? 1.224 19.610 -19.085 1.00 70.38 781 GLY A O 1
ATOM 6213 N N . ILE A 1 782 ? 1.300 21.843 -19.299 1.00 84.50 782 ILE A N 1
ATOM 6214 C CA . ILE A 1 782 ? 1.115 22.133 -17.869 1.00 84.50 782 ILE A CA 1
ATOM 6215 C C . ILE A 1 782 ? -0.228 21.630 -17.329 1.00 84.50 782 ILE A C 1
ATOM 6217 O O . ILE A 1 782 ? -0.281 21.135 -16.213 1.00 84.50 782 ILE A O 1
ATOM 6221 N N . PHE A 1 783 ? -1.305 21.705 -18.121 1.00 89.69 783 PHE A N 1
ATOM 6222 C CA . PHE A 1 783 ? -2.634 21.276 -17.677 1.00 89.69 783 PHE A CA 1
ATOM 6223 C C . PHE A 1 783 ? -2.691 19.757 -17.427 1.00 89.69 783 PHE A C 1
ATOM 6225 O O . PHE A 1 783 ? -2.984 19.386 -16.293 1.00 89.69 783 PHE A O 1
ATOM 6232 N N . PRO A 1 784 ? -2.355 18.874 -18.396 1.00 93.75 784 PRO A N 1
ATOM 6233 C CA . PRO A 1 784 ? -2.234 17.440 -18.125 1.00 93.75 784 PRO A CA 1
ATOM 6234 C C . PRO A 1 784 ? -1.325 17.109 -16.941 1.00 93.75 784 PRO A C 1
ATOM 6236 O O . PRO A 1 784 ? -1.696 16.273 -16.128 1.00 93.75 784 PRO A O 1
ATOM 6239 N N . LEU A 1 785 ? -0.182 17.793 -16.801 1.00 93.69 785 LEU A N 1
ATOM 6240 C CA . LEU A 1 785 ? 0.762 17.558 -15.705 1.00 93.69 785 LEU A CA 1
ATOM 6241 C C . LEU A 1 785 ? 0.169 17.910 -14.330 1.00 93.69 785 LEU A C 1
ATOM 6243 O O . LEU A 1 785 ? 0.293 17.128 -13.393 1.00 93.69 785 LEU A O 1
ATOM 6247 N N . VAL A 1 786 ? -0.512 19.056 -14.214 1.00 95.94 786 VAL A N 1
ATOM 6248 C CA . VAL A 1 786 ? -1.177 19.494 -12.974 1.00 95.94 786 VAL A CA 1
ATOM 6249 C C . VAL A 1 786 ? -2.288 18.532 -12.574 1.00 95.94 786 VAL A C 1
ATOM 6251 O O . VAL A 1 786 ? -2.335 18.091 -11.428 1.00 95.94 786 VAL A O 1
ATOM 6254 N N . PHE A 1 787 ? -3.148 18.153 -13.519 1.00 97.56 787 PHE A N 1
ATOM 6255 C CA . PHE A 1 787 ? -4.222 17.202 -13.242 1.00 97.56 787 PHE A CA 1
ATOM 6256 C C . PHE A 1 787 ? -3.702 15.782 -12.994 1.00 97.56 787 PHE A C 1
ATOM 6258 O O . PHE A 1 787 ? -4.317 15.050 -12.221 1.00 97.56 787 PHE A O 1
ATOM 6265 N N . LEU A 1 788 ? -2.563 15.394 -13.581 1.00 98.00 788 LEU A N 1
ATOM 6266 C CA . LEU A 1 788 ? -1.890 14.135 -13.258 1.00 98.00 788 LEU A CA 1
ATOM 6267 C C . LEU A 1 788 ? -1.378 14.152 -11.815 1.00 98.00 788 LEU A C 1
ATOM 6269 O O . LEU A 1 788 ? -1.618 13.190 -11.098 1.00 98.00 788 LEU A O 1
ATOM 6273 N N . GLY A 1 789 ? -0.762 15.251 -11.364 1.00 97.81 789 GLY A N 1
ATOM 6274 C CA . GLY A 1 789 ? -0.362 15.431 -9.964 1.00 97.81 789 GLY A CA 1
ATOM 6275 C C . GLY A 1 789 ? -1.550 15.346 -9.004 1.00 97.81 789 GLY A C 1
ATOM 6276 O O . GLY A 1 789 ? -1.509 14.574 -8.051 1.00 97.81 789 GLY A O 1
ATOM 6277 N N . LEU A 1 790 ? -2.646 16.055 -9.304 1.00 98.31 790 LEU A N 1
ATOM 6278 C CA . LEU A 1 790 ? -3.890 15.984 -8.527 1.00 98.31 790 LEU A CA 1
ATOM 6279 C C . LEU A 1 790 ? -4.443 14.551 -8.460 1.00 98.31 790 LEU A C 1
ATOM 6281 O O . LEU A 1 790 ? -4.829 14.086 -7.393 1.00 98.31 790 LEU A O 1
ATOM 6285 N N . THR A 1 791 ? -4.450 13.836 -9.588 1.00 98.56 791 THR A N 1
ATOM 6286 C CA . THR A 1 791 ? -4.961 12.458 -9.660 1.00 98.56 791 THR A CA 1
ATOM 6287 C C . THR A 1 791 ? -4.062 11.481 -8.901 1.00 98.56 791 THR A C 1
ATOM 6289 O O . THR A 1 791 ? -4.579 10.611 -8.212 1.00 98.56 791 THR A O 1
ATOM 6292 N N . LEU A 1 792 ? -2.733 11.623 -8.969 1.00 98.06 792 LEU A N 1
ATOM 6293 C CA . LEU A 1 792 ? -1.803 10.783 -8.202 1.00 98.06 792 LEU A CA 1
ATOM 6294 C C . LEU A 1 792 ? -1.934 11.011 -6.691 1.00 98.06 792 LEU A C 1
ATOM 6296 O O . LEU A 1 792 ? -1.912 10.044 -5.935 1.00 98.06 792 LEU A O 1
ATOM 6300 N N . GLY A 1 793 ? -2.128 12.259 -6.254 1.00 96.44 793 GLY A N 1
ATOM 6301 C CA . GLY A 1 793 ? -2.446 12.554 -4.856 1.00 96.44 793 GLY A CA 1
ATOM 6302 C C . GLY A 1 793 ? -3.799 11.968 -4.424 1.00 96.44 793 GLY A C 1
ATOM 6303 O O . GLY A 1 793 ? -3.908 11.404 -3.339 1.00 96.44 793 GLY A O 1
ATOM 6304 N N . ALA A 1 794 ? -4.806 11.991 -5.304 1.00 98.06 794 ALA A N 1
ATOM 6305 C CA . ALA A 1 794 ? -6.096 11.354 -5.038 1.00 98.06 794 ALA A CA 1
ATOM 6306 C C . ALA A 1 794 ? -5.981 9.826 -4.952 1.00 98.06 794 ALA A C 1
ATOM 6308 O O . ALA A 1 794 ? -6.619 9.218 -4.097 1.00 98.06 794 ALA A O 1
ATOM 6309 N N . ILE A 1 795 ? -5.146 9.203 -5.794 1.00 97.69 795 ILE A N 1
ATOM 6310 C CA . ILE A 1 795 ? -4.823 7.773 -5.703 1.00 97.69 795 ILE A CA 1
ATOM 6311 C C . ILE A 1 795 ? -4.171 7.474 -4.351 1.00 97.69 795 ILE A C 1
ATOM 6313 O O . ILE A 1 795 ? -4.625 6.553 -3.687 1.00 97.69 795 ILE A O 1
ATOM 6317 N N . LEU A 1 796 ? -3.195 8.275 -3.899 1.00 94.25 796 LEU A N 1
ATOM 6318 C CA . LEU A 1 796 ? -2.564 8.112 -2.581 1.00 94.25 796 LEU A CA 1
ATOM 6319 C C . LEU A 1 796 ? -3.594 8.107 -1.439 1.00 94.25 796 LEU A C 1
ATOM 6321 O O . LEU A 1 796 ? -3.551 7.229 -0.587 1.00 94.25 796 LEU A O 1
ATOM 6325 N N . ALA A 1 797 ? -4.534 9.054 -1.438 1.00 94.38 797 ALA A N 1
ATOM 6326 C CA . ALA A 1 797 ? -5.550 9.160 -0.389 1.00 94.38 797 ALA A CA 1
ATOM 6327 C C . ALA A 1 797 ? -6.736 8.182 -0.555 1.00 94.38 797 ALA A C 1
ATOM 6329 O O . ALA A 1 797 ? -7.559 8.058 0.351 1.00 94.38 797 ALA A O 1
ATOM 6330 N N . THR A 1 798 ? -6.849 7.504 -1.705 1.00 95.44 798 THR A N 1
ATOM 6331 C CA . THR A 1 798 ? -7.894 6.498 -1.982 1.00 95.44 798 THR A CA 1
ATOM 6332 C C . THR A 1 798 ? -7.390 5.078 -1.759 1.00 95.44 798 THR A C 1
ATOM 6334 O O . THR A 1 798 ? -8.118 4.263 -1.211 1.00 95.44 798 THR A O 1
ATOM 6337 N N . ASN A 1 799 ? -6.169 4.770 -2.201 1.00 92.06 799 ASN A N 1
ATOM 6338 C CA . ASN A 1 799 ? -5.486 3.499 -1.993 1.00 92.06 799 ASN A CA 1
ATOM 6339 C C . ASN A 1 799 ? -3.967 3.683 -2.187 1.00 92.06 799 ASN A C 1
ATOM 6341 O O . ASN A 1 799 ? -3.460 3.725 -3.314 1.00 92.06 799 ASN A O 1
ATOM 6345 N N . SER A 1 800 ? -3.230 3.740 -1.078 1.00 87.38 800 SER A N 1
ATOM 6346 C CA . SER A 1 800 ? -1.778 3.956 -1.068 1.00 87.38 800 SER A CA 1
ATOM 6347 C C . SER A 1 800 ? -0.974 2.874 -1.804 1.00 87.38 800 SER A C 1
ATOM 6349 O O . SER A 1 800 ? 0.156 3.136 -2.199 1.00 87.38 800 SER A O 1
ATOM 6351 N N . TRP A 1 801 ? -1.521 1.675 -2.034 1.00 87.00 801 TRP A N 1
ATOM 6352 C CA . TRP A 1 801 ? -0.820 0.607 -2.764 1.00 87.00 801 TRP A CA 1
ATOM 6353 C C . TRP A 1 801 ? -0.718 0.892 -4.268 1.00 87.00 801 TRP A C 1
ATOM 6355 O O . TRP A 1 801 ? 0.271 0.544 -4.915 1.00 87.00 801 TRP A O 1
ATOM 6365 N N . ASP A 1 802 ? -1.719 1.566 -4.836 1.00 92.44 802 ASP A N 1
ATOM 6366 C CA . ASP A 1 802 ? -1.782 1.888 -6.263 1.00 92.44 802 ASP A CA 1
ATOM 6367 C C . ASP A 1 802 ? -0.854 3.047 -6.637 1.00 92.44 802 ASP A C 1
ATOM 6369 O O . ASP A 1 802 ? -0.359 3.111 -7.768 1.00 92.44 802 ASP A O 1
ATOM 6373 N N . VAL A 1 803 ? -0.550 3.947 -5.694 1.00 91.00 803 VAL A N 1
ATOM 6374 C CA . VAL A 1 803 ? 0.290 5.117 -5.983 1.00 91.00 803 VAL A CA 1
ATOM 6375 C C . VAL A 1 803 ? 1.670 4.711 -6.499 1.00 91.00 803 VAL A C 1
ATOM 6377 O O . VAL A 1 803 ? 2.191 5.381 -7.382 1.00 91.00 803 VAL A O 1
ATOM 6380 N N . ILE A 1 804 ? 2.237 3.591 -6.033 1.00 90.00 804 ILE A N 1
ATOM 6381 C CA . ILE A 1 804 ? 3.562 3.108 -6.452 1.00 90.00 804 ILE A CA 1
ATOM 6382 C C . ILE A 1 804 ? 3.560 2.828 -7.959 1.00 90.00 804 ILE A C 1
ATOM 6384 O O . ILE A 1 804 ? 4.350 3.396 -8.718 1.00 90.00 804 ILE A O 1
ATOM 6388 N N . THR A 1 805 ? 2.620 1.999 -8.410 1.00 94.88 805 THR A N 1
ATOM 6389 C CA . THR A 1 805 ? 2.488 1.602 -9.814 1.00 94.88 805 THR A CA 1
ATOM 6390 C C . THR A 1 805 ? 2.181 2.798 -10.705 1.00 94.88 805 THR A C 1
ATOM 6392 O O . THR A 1 805 ? 2.849 3.018 -11.721 1.00 94.88 805 THR A O 1
ATOM 6395 N N . TYR A 1 806 ? 1.198 3.614 -10.325 1.00 97.06 806 TYR A N 1
ATOM 6396 C CA . TYR A 1 806 ? 0.750 4.715 -11.175 1.00 97.06 806 TYR A CA 1
ATOM 6397 C C . TYR A 1 806 ? 1.663 5.945 -11.111 1.00 97.06 806 TYR A C 1
ATOM 6399 O O . TYR A 1 806 ? 1.726 6.680 -12.097 1.00 97.06 806 TYR A O 1
ATOM 6407 N N . ALA A 1 807 ? 2.462 6.132 -10.054 1.00 95.62 807 ALA A N 1
ATOM 6408 C CA . ALA A 1 807 ? 3.550 7.110 -10.039 1.00 95.62 807 ALA A CA 1
ATOM 6409 C C . ALA A 1 807 ? 4.693 6.694 -10.974 1.00 95.62 807 ALA A C 1
ATOM 6411 O O . ALA A 1 807 ? 5.188 7.540 -11.717 1.00 95.62 807 ALA A O 1
ATOM 6412 N N . ILE A 1 808 ? 5.069 5.406 -11.026 1.00 96.19 808 ILE A N 1
ATOM 6413 C CA . ILE A 1 808 ? 6.058 4.897 -11.998 1.00 96.19 808 ILE A CA 1
ATOM 6414 C C . ILE A 1 808 ? 5.552 5.103 -13.429 1.00 96.19 808 ILE A C 1
ATOM 6416 O O . ILE A 1 808 ? 6.285 5.615 -14.284 1.00 96.19 808 ILE A O 1
ATOM 6420 N N . VAL A 1 809 ? 4.292 4.749 -13.698 1.00 97.56 809 VAL A N 1
ATOM 6421 C CA . VAL A 1 809 ? 3.683 4.951 -15.020 1.00 97.56 809 VAL A CA 1
ATOM 6422 C C . VAL A 1 809 ? 3.593 6.440 -15.361 1.00 97.56 809 VAL A C 1
ATOM 6424 O O . VAL A 1 809 ? 3.972 6.828 -16.465 1.00 97.56 809 VAL A O 1
ATOM 6427 N N . GLY A 1 810 ? 3.155 7.286 -14.426 1.00 96.88 810 GLY A N 1
ATOM 6428 C CA . GLY A 1 810 ? 3.040 8.734 -14.601 1.00 96.88 810 GLY A CA 1
ATOM 6429 C C . GLY A 1 810 ? 4.389 9.411 -14.847 1.00 96.88 810 GLY A C 1
ATOM 6430 O O . GLY A 1 810 ? 4.542 10.138 -15.829 1.00 96.88 810 GLY A O 1
ATOM 6431 N N . ALA A 1 811 ? 5.397 9.115 -14.024 1.00 96.62 811 ALA A N 1
ATOM 6432 C CA . ALA A 1 811 ? 6.757 9.622 -14.189 1.00 96.62 811 ALA A CA 1
ATOM 6433 C C . ALA A 1 811 ? 7.359 9.170 -15.525 1.00 96.62 811 ALA A C 1
ATOM 6435 O O . ALA A 1 811 ? 7.915 9.983 -16.265 1.00 96.62 811 ALA A O 1
ATOM 6436 N N . THR A 1 812 ? 7.184 7.899 -15.898 1.00 96.00 812 THR A N 1
ATOM 6437 C CA . THR A 1 812 ? 7.695 7.399 -17.180 1.00 96.00 812 THR A CA 1
ATOM 6438 C C . THR A 1 812 ? 6.937 7.993 -18.367 1.00 96.00 812 THR A C 1
ATOM 6440 O O . THR A 1 812 ? 7.553 8.293 -19.387 1.00 96.00 812 THR A O 1
ATOM 6443 N N . ALA A 1 813 ? 5.632 8.251 -18.249 1.00 95.31 813 ALA A N 1
ATOM 6444 C CA . ALA A 1 813 ? 4.867 8.965 -19.269 1.00 95.31 813 ALA A CA 1
ATOM 6445 C C . ALA A 1 813 ? 5.375 10.404 -19.464 1.00 95.31 813 ALA A C 1
ATOM 6447 O O . ALA A 1 813 ? 5.512 10.847 -20.604 1.00 95.31 813 ALA A O 1
ATOM 6448 N N . VAL A 1 814 ? 5.732 11.108 -18.382 1.00 93.50 814 VAL A N 1
ATOM 6449 C CA . VAL A 1 814 ? 6.384 12.429 -18.449 1.00 93.50 814 VAL A CA 1
ATOM 6450 C C . VAL A 1 814 ? 7.764 12.332 -19.110 1.00 93.50 814 VAL A C 1
ATOM 6452 O O . VAL A 1 814 ? 8.071 13.127 -19.994 1.00 93.50 814 VAL A O 1
ATOM 6455 N N . ILE A 1 815 ? 8.566 11.312 -18.788 1.00 92.81 815 ILE A N 1
ATOM 6456 C CA . ILE A 1 815 ? 9.863 11.070 -19.446 1.00 92.81 815 ILE A CA 1
ATOM 6457 C C . ILE A 1 815 ? 9.684 10.796 -20.950 1.00 92.81 815 ILE A C 1
ATOM 6459 O O . ILE A 1 815 ? 10.436 11.327 -21.769 1.00 92.81 815 ILE A O 1
ATOM 6463 N N . ILE A 1 816 ? 8.679 10.002 -21.341 1.00 91.25 816 ILE A N 1
ATOM 6464 C CA . ILE A 1 816 ? 8.339 9.748 -22.751 1.00 91.25 816 ILE A CA 1
ATOM 6465 C C . ILE A 1 816 ? 7.889 11.047 -23.435 1.00 91.25 816 ILE A C 1
ATOM 6467 O O . ILE A 1 816 ? 8.277 11.296 -24.579 1.00 91.25 816 ILE A O 1
ATOM 6471 N N . ALA A 1 817 ? 7.114 11.893 -22.749 1.00 88.31 817 ALA A N 1
ATOM 6472 C CA . ALA A 1 817 ? 6.695 13.197 -23.255 1.00 88.31 817 ALA A CA 1
ATOM 6473 C C . ALA A 1 817 ? 7.901 14.121 -23.500 1.00 88.31 817 ALA A C 1
ATOM 6475 O O . ALA A 1 817 ? 8.030 14.679 -24.594 1.00 88.31 817 ALA A O 1
ATOM 6476 N N . GLU A 1 818 ? 8.825 14.216 -22.542 1.00 86.50 818 GLU A N 1
ATOM 6477 C CA . GLU A 1 818 ? 10.068 14.984 -22.671 1.00 86.50 818 GLU A CA 1
ATOM 6478 C C . GLU A 1 818 ? 10.960 14.434 -23.788 1.00 86.50 818 GLU A C 1
ATOM 6480 O O . GLU A 1 818 ? 11.520 15.190 -24.587 1.00 86.50 818 GLU A O 1
ATOM 6485 N N . TYR A 1 819 ? 11.049 13.111 -23.928 1.00 84.94 819 TYR A N 1
ATOM 6486 C CA . TYR A 1 819 ? 11.780 12.507 -25.036 1.00 84.94 819 TYR A CA 1
ATOM 6487 C C . TYR A 1 819 ? 11.133 12.838 -26.387 1.00 84.94 819 TYR A C 1
ATOM 6489 O O . TYR A 1 819 ? 11.836 13.163 -27.345 1.00 84.94 819 TYR A O 1
ATOM 6497 N N . GLY A 1 820 ? 9.799 12.817 -26.465 1.00 80.00 820 GLY A N 1
ATOM 6498 C CA . GLY A 1 820 ? 9.041 13.239 -27.644 1.00 80.00 820 GLY A CA 1
ATOM 6499 C C . GLY A 1 820 ? 9.343 14.681 -28.066 1.00 80.00 820 GLY A C 1
ATOM 6500 O O . GLY A 1 820 ? 9.392 14.959 -29.267 1.00 80.00 820 GLY A O 1
ATOM 6501 N N . TYR A 1 821 ? 9.615 15.562 -27.096 1.00 77.69 821 TYR A N 1
ATOM 6502 C CA . TYR A 1 821 ? 10.006 16.955 -27.317 1.00 77.69 821 TYR A CA 1
ATOM 6503 C C . TYR A 1 821 ? 11.458 17.098 -27.800 1.00 77.69 821 TYR A C 1
ATOM 6505 O O . TYR A 1 821 ? 11.709 17.712 -28.839 1.00 77.69 821 TYR A O 1
ATOM 6513 N N . TRP A 1 822 ? 12.425 16.532 -27.069 1.00 78.44 822 TRP A N 1
ATOM 6514 C CA . TRP A 1 822 ? 13.854 16.704 -27.367 1.00 78.44 822 TRP A CA 1
ATOM 6515 C C . TRP A 1 822 ? 14.345 15.829 -28.528 1.00 78.44 822 TRP A C 1
ATOM 6517 O O . TRP A 1 822 ? 15.310 16.187 -29.204 1.00 78.44 822 TRP A O 1
ATOM 6527 N N . ARG A 1 823 ? 13.707 14.673 -28.761 1.00 77.06 823 ARG A N 1
ATOM 6528 C CA . ARG A 1 823 ? 14.062 13.650 -29.768 1.00 77.06 823 ARG A CA 1
ATOM 6529 C C . ARG A 1 823 ? 15.526 13.170 -29.717 1.00 77.06 823 ARG A C 1
ATOM 6531 O O . ARG A 1 823 ? 16.020 12.563 -30.672 1.00 77.06 823 ARG A O 1
ATOM 6538 N N . ALA A 1 824 ? 16.231 13.423 -28.611 1.00 76.56 824 ALA A N 1
ATOM 6539 C CA . ALA A 1 824 ? 17.628 13.061 -28.391 1.00 76.56 824 ALA A CA 1
ATOM 6540 C C . ALA A 1 824 ? 17.959 12.946 -26.892 1.00 76.56 824 ALA A C 1
ATOM 6542 O O . ALA A 1 824 ? 17.465 13.720 -26.075 1.00 76.56 824 ALA A O 1
ATOM 6543 N N . PHE A 1 825 ? 18.856 12.015 -26.543 1.00 80.50 825 PHE A N 1
ATOM 6544 C CA . PHE A 1 825 ? 19.407 11.889 -25.189 1.00 80.50 825 PHE A CA 1
ATOM 6545 C C . PHE A 1 825 ? 20.632 12.792 -25.031 1.00 80.50 825 PHE A C 1
ATOM 6547 O O . PHE A 1 825 ? 21.756 12.390 -25.321 1.00 80.50 825 PHE A O 1
ATOM 6554 N N . HIS A 1 826 ? 20.421 14.022 -24.576 1.00 82.44 826 HIS A N 1
ATOM 6555 C CA . HIS A 1 826 ? 21.496 14.919 -24.138 1.00 82.44 826 HIS A CA 1
ATOM 6556 C C . HIS A 1 826 ? 21.199 15.454 -22.733 1.00 82.44 826 HIS A C 1
ATOM 6558 O O . HIS A 1 826 ? 20.057 15.401 -22.279 1.00 82.44 826 HIS A O 1
ATOM 6564 N N . TRP A 1 827 ? 22.186 16.040 -22.051 1.00 79.19 827 TRP A N 1
ATOM 6565 C CA . TRP A 1 827 ? 22.050 16.462 -20.648 1.00 79.19 827 TRP A CA 1
ATOM 6566 C C . TRP A 1 827 ? 20.832 17.372 -20.373 1.00 79.19 827 TRP A C 1
ATOM 6568 O O . TRP A 1 827 ? 20.203 17.236 -19.330 1.00 79.19 827 TRP A O 1
ATOM 6578 N N . ARG A 1 828 ? 20.419 18.230 -21.326 1.00 81.06 828 ARG A N 1
ATOM 6579 C CA . ARG A 1 828 ? 19.212 19.077 -21.176 1.00 81.06 828 ARG A CA 1
ATOM 6580 C C . ARG A 1 828 ? 17.904 18.277 -21.108 1.00 81.06 828 ARG A C 1
ATOM 6582 O O . ARG A 1 828 ? 16.998 18.705 -20.410 1.00 81.06 828 ARG A O 1
ATOM 6589 N N . PHE A 1 829 ? 17.817 17.132 -21.795 1.00 84.88 829 PHE A N 1
ATOM 6590 C CA . PHE A 1 829 ? 16.676 16.215 -21.689 1.00 84.88 829 PHE A CA 1
ATOM 6591 C C . PHE A 1 829 ? 16.647 15.607 -20.288 1.00 84.88 829 PHE A C 1
ATOM 6593 O O . PHE A 1 829 ? 15.611 15.639 -19.647 1.00 84.88 829 PHE A O 1
ATOM 6600 N N . VAL A 1 830 ? 17.797 15.135 -19.789 1.00 86.19 830 VAL A N 1
ATOM 6601 C CA . VAL A 1 830 ? 17.900 14.537 -18.449 1.00 86.19 830 VAL A CA 1
ATOM 6602 C C . VAL A 1 830 ? 17.476 15.539 -17.374 1.00 86.19 830 VAL A C 1
ATOM 6604 O O . VAL A 1 830 ? 16.633 15.219 -16.547 1.00 86.19 830 VAL A O 1
ATOM 6607 N N . VAL A 1 831 ? 17.991 16.772 -17.421 1.00 85.44 831 VAL A N 1
ATOM 6608 C CA . VAL A 1 831 ? 17.621 17.830 -16.465 1.00 85.44 831 VAL A CA 1
ATOM 6609 C C . VAL A 1 831 ? 16.138 18.198 -16.567 1.00 85.44 831 VAL A C 1
ATOM 6611 O O . VAL A 1 831 ? 15.488 18.359 -15.540 1.00 85.44 831 VAL A O 1
ATOM 6614 N N . SER A 1 832 ? 15.593 18.318 -17.782 1.00 84.25 832 SER A N 1
ATOM 6615 C CA . SER A 1 832 ? 14.177 18.651 -17.989 1.00 84.25 832 SER A CA 1
ATOM 6616 C C . SER A 1 832 ? 13.253 17.531 -17.502 1.00 84.25 832 SER A C 1
ATOM 6618 O O . SER A 1 832 ? 12.324 17.797 -16.752 1.00 84.25 832 SER A O 1
ATOM 6620 N N . ALA A 1 833 ? 13.573 16.274 -17.821 1.00 88.00 833 ALA A N 1
ATOM 6621 C CA . ALA A 1 833 ? 12.825 15.104 -17.379 1.00 88.00 833 ALA A CA 1
ATOM 6622 C C . ALA A 1 833 ? 12.849 14.937 -15.854 1.00 88.00 833 ALA A C 1
ATOM 6624 O O . ALA A 1 833 ? 11.797 14.743 -15.254 1.00 88.00 833 ALA A O 1
ATOM 6625 N N . ILE A 1 834 ? 14.017 15.072 -15.212 1.00 90.06 834 ILE A N 1
ATOM 6626 C CA . ILE A 1 834 ? 14.118 15.062 -13.743 1.00 90.06 834 ILE A CA 1
ATOM 6627 C C . ILE A 1 834 ? 13.308 16.219 -13.151 1.00 90.06 834 ILE A C 1
ATOM 6629 O O . ILE A 1 834 ? 12.579 16.017 -12.185 1.00 90.06 834 ILE A O 1
ATOM 6633 N N . GLY A 1 835 ? 13.404 17.415 -13.739 1.00 88.81 835 GLY A N 1
ATOM 6634 C CA . GLY A 1 835 ? 12.659 18.591 -13.297 1.00 88.81 835 GLY A CA 1
ATOM 6635 C C . GLY A 1 835 ? 11.144 18.395 -13.360 1.00 88.81 835 GLY A C 1
ATOM 6636 O O . GLY A 1 835 ? 10.464 18.647 -12.373 1.00 88.81 835 GLY A O 1
ATOM 6637 N N . ASP A 1 836 ? 10.611 17.905 -14.479 1.00 89.56 836 ASP A N 1
ATOM 6638 C CA . ASP A 1 836 ? 9.167 17.724 -14.658 1.00 89.56 836 ASP A CA 1
ATOM 6639 C C . ASP A 1 836 ? 8.622 16.546 -13.830 1.00 89.56 836 ASP A C 1
ATOM 6641 O O . ASP A 1 836 ? 7.506 16.624 -13.318 1.00 89.56 836 ASP A O 1
ATOM 6645 N N . VAL A 1 837 ? 9.417 15.488 -13.613 1.00 94.25 837 VAL A N 1
ATOM 6646 C CA . VAL A 1 837 ? 9.080 14.406 -12.667 1.00 94.25 837 VAL A CA 1
ATOM 6647 C C . VAL A 1 837 ? 9.085 14.916 -11.223 1.00 94.25 837 VAL A C 1
ATOM 6649 O O . VAL A 1 837 ? 8.171 14.599 -10.463 1.00 94.25 837 VAL A O 1
ATOM 6652 N N . ALA A 1 838 ? 10.056 15.751 -10.842 1.00 91.62 838 ALA A N 1
ATOM 6653 C CA . ALA A 1 838 ? 10.082 16.381 -9.523 1.00 91.62 838 ALA A CA 1
ATOM 6654 C C . ALA A 1 838 ? 8.884 17.323 -9.323 1.00 91.62 838 ALA A C 1
ATOM 6656 O O . ALA A 1 838 ? 8.268 17.310 -8.262 1.00 91.62 838 ALA A O 1
ATOM 6657 N N . VAL A 1 839 ? 8.503 18.091 -10.351 1.00 93.50 839 VAL A N 1
ATOM 6658 C CA . VAL A 1 839 ? 7.288 18.920 -10.337 1.00 93.50 839 VAL A CA 1
ATOM 6659 C C . VAL A 1 839 ? 6.037 18.056 -10.193 1.00 93.50 839 VAL A C 1
ATOM 6661 O O . VAL A 1 839 ? 5.161 18.411 -9.413 1.00 93.50 839 VAL A O 1
ATOM 6664 N N . LEU A 1 840 ? 5.948 16.918 -10.887 1.00 95.12 840 LEU A N 1
ATOM 6665 C CA . LEU A 1 840 ? 4.825 15.991 -10.738 1.00 95.12 840 LEU A CA 1
ATOM 6666 C C . LEU A 1 840 ? 4.704 15.474 -9.296 1.00 95.12 840 LEU A C 1
ATOM 6668 O O . LEU A 1 840 ? 3.613 15.519 -8.728 1.00 95.12 840 LEU A O 1
ATOM 6672 N N . GLY A 1 841 ? 5.817 15.031 -8.701 1.00 92.75 841 GLY A N 1
ATOM 6673 C CA . GLY A 1 841 ? 5.860 14.582 -7.307 1.00 92.75 841 GLY A CA 1
ATOM 6674 C C . GLY A 1 841 ? 5.502 15.697 -6.321 1.00 92.75 841 GLY A C 1
ATOM 6675 O O . GLY A 1 841 ? 4.694 15.485 -5.419 1.00 92.75 841 GLY A O 1
ATOM 6676 N N . LEU A 1 842 ? 6.024 16.908 -6.541 1.00 94.38 842 LEU A N 1
ATOM 6677 C CA . LEU A 1 842 ? 5.695 18.087 -5.740 1.00 94.38 842 LEU A CA 1
ATOM 6678 C C . LEU A 1 842 ? 4.205 18.433 -5.832 1.00 94.38 842 LEU A C 1
ATOM 6680 O O . LEU A 1 842 ? 3.591 18.712 -4.813 1.00 94.38 842 LEU A O 1
ATOM 6684 N N . LEU A 1 843 ? 3.609 18.404 -7.026 1.00 95.38 843 LEU A N 1
ATOM 6685 C CA . LEU A 1 843 ? 2.183 18.678 -7.213 1.00 95.38 843 LEU A CA 1
ATOM 6686 C C . LEU A 1 843 ? 1.312 17.636 -6.506 1.00 95.38 843 LEU A C 1
ATOM 6688 O O . LEU A 1 843 ? 0.369 18.018 -5.820 1.00 95.38 843 LEU A O 1
ATOM 6692 N N . ALA A 1 844 ? 1.640 16.347 -6.634 1.00 94.44 844 ALA A N 1
ATOM 6693 C CA . ALA A 1 844 ? 0.924 15.282 -5.933 1.00 94.44 844 ALA A CA 1
ATOM 6694 C C . ALA A 1 844 ? 1.000 15.452 -4.407 1.00 94.44 844 ALA A C 1
ATOM 6696 O O . ALA A 1 844 ? -0.026 15.368 -3.732 1.00 94.44 844 ALA A O 1
ATOM 6697 N N . GLY A 1 845 ? 2.187 15.774 -3.880 1.00 91.69 845 GLY A N 1
ATOM 6698 C CA . GLY A 1 845 ? 2.393 16.040 -2.457 1.00 91.69 845 GLY A CA 1
ATOM 6699 C C . GLY A 1 845 ? 1.693 17.309 -1.965 1.00 91.69 845 GLY A C 1
ATOM 6700 O O . GLY A 1 845 ? 1.043 17.279 -0.929 1.00 91.69 845 GLY A O 1
ATOM 6701 N N . LEU A 1 846 ? 1.766 18.417 -2.711 1.00 94.81 846 LEU A N 1
ATOM 6702 C CA . LEU A 1 846 ? 1.148 19.692 -2.326 1.00 94.81 846 LEU A CA 1
ATOM 6703 C C . LEU A 1 846 ? -0.378 19.625 -2.339 1.00 94.81 846 LEU A C 1
ATOM 6705 O O . LEU A 1 846 ? -1.009 20.122 -1.409 1.00 94.81 846 LEU A O 1
ATOM 6709 N N . PHE A 1 847 ? -0.981 19.013 -3.364 1.00 95.81 847 PHE A N 1
ATOM 6710 C CA . PHE A 1 847 ? -2.438 18.919 -3.440 1.00 95.81 847 PHE A CA 1
ATOM 6711 C C . PHE A 1 847 ? -3.028 18.109 -2.284 1.00 95.81 847 PHE A C 1
ATOM 6713 O O . PHE A 1 847 ? -4.139 18.413 -1.857 1.00 95.81 847 PHE A O 1
ATOM 6720 N N . PHE A 1 848 ? -2.295 17.121 -1.768 1.00 94.88 848 PHE A N 1
ATOM 6721 C CA . PHE A 1 848 ? -2.747 16.242 -0.690 1.00 94.88 848 PHE A CA 1
ATOM 6722 C C . PHE A 1 848 ? -1.949 16.415 0.607 1.00 94.88 848 PHE A C 1
ATOM 6724 O O . PHE A 1 848 ? -1.984 15.549 1.477 1.00 94.88 848 PHE A O 1
ATOM 6731 N N . LEU A 1 849 ? -1.282 17.561 0.778 1.00 94.31 849 LEU A N 1
ATOM 6732 C CA . LEU A 1 849 ? -0.485 17.852 1.968 1.00 94.31 849 LEU A CA 1
ATOM 6733 C C . LEU A 1 849 ? -1.290 17.707 3.274 1.00 94.31 849 LEU A C 1
ATOM 6735 O O . LEU A 1 849 ? -0.762 17.080 4.191 1.00 94.31 849 LEU A O 1
ATOM 6739 N N . PRO A 1 850 ? -2.556 18.176 3.378 1.00 93.69 850 PRO A N 1
ATOM 6740 C CA . PRO A 1 850 ? -3.337 17.976 4.598 1.00 93.69 850 PRO A CA 1
ATOM 6741 C C . PRO A 1 850 ? -3.557 16.501 4.955 1.00 93.69 850 PRO A C 1
ATOM 6743 O O . PRO A 1 850 ? -3.537 16.161 6.133 1.00 93.69 850 PRO A O 1
ATOM 6746 N N . TYR A 1 851 ? -3.715 15.620 3.958 1.00 92.00 851 TYR A N 1
ATOM 6747 C CA . TYR A 1 851 ? -3.797 14.174 4.182 1.00 92.00 851 TYR A CA 1
ATOM 6748 C C . TYR A 1 851 ? -2.448 13.616 4.644 1.00 92.00 851 TYR A C 1
ATOM 6750 O O . TYR A 1 851 ? -2.386 12.937 5.658 1.00 92.00 851 TYR A O 1
ATOM 6758 N N . ILE A 1 852 ? -1.362 13.952 3.941 1.00 89.56 852 ILE A N 1
ATOM 6759 C CA . ILE A 1 852 ? -0.014 13.430 4.221 1.00 89.56 852 ILE A CA 1
ATOM 6760 C C . ILE A 1 852 ? 0.463 13.802 5.632 1.00 89.56 852 ILE A C 1
ATOM 6762 O O . ILE A 1 852 ? 1.140 13.006 6.268 1.00 89.56 852 ILE A O 1
ATOM 6766 N N . VAL A 1 853 ? 0.111 14.992 6.129 1.00 89.19 853 VAL A N 1
ATOM 6767 C CA . VAL A 1 853 ? 0.511 15.456 7.471 1.00 89.19 853 VAL A CA 1
ATOM 6768 C C . VAL A 1 853 ? -0.222 14.716 8.598 1.00 89.19 853 VAL A C 1
ATOM 6770 O O . VAL A 1 853 ? 0.338 14.581 9.681 1.00 89.19 853 VAL A O 1
ATOM 6773 N N . HIS A 1 854 ? -1.445 14.235 8.355 1.00 86.38 854 HIS A N 1
ATOM 6774 C CA . HIS A 1 854 ? -2.250 13.522 9.357 1.00 86.38 854 HIS A CA 1
ATOM 6775 C C . HIS A 1 854 ? -2.237 12.000 9.172 1.00 86.38 854 HIS A C 1
ATOM 6777 O O . HIS A 1 854 ? -2.694 11.280 10.049 1.00 86.38 854 HIS A O 1
ATOM 6783 N N . TYR A 1 855 ? -1.749 11.498 8.038 1.00 86.44 855 TYR A N 1
ATOM 6784 C CA . TYR A 1 855 ? -1.639 10.068 7.790 1.00 86.44 855 TYR A CA 1
ATOM 6785 C C . TYR A 1 855 ? -0.341 9.530 8.389 1.00 86.44 855 TYR A C 1
ATOM 6787 O O . TYR A 1 855 ? 0.756 9.871 7.941 1.00 86.44 855 TYR A O 1
ATOM 6795 N N . GLU A 1 856 ? -0.464 8.647 9.371 1.00 82.50 856 GLU A N 1
ATOM 6796 C CA . GLU A 1 856 ? 0.667 7.929 9.940 1.00 82.50 856 GLU A CA 1
ATOM 6797 C C . GLU A 1 856 ? 0.772 6.556 9.277 1.00 82.50 856 GLU A C 1
ATOM 6799 O O . GLU A 1 856 ? -0.128 5.720 9.374 1.00 82.50 856 GLU A O 1
ATOM 6804 N N . ALA A 1 857 ? 1.872 6.315 8.561 1.00 68.94 857 ALA A N 1
ATOM 6805 C CA . ALA A 1 857 ? 2.087 5.020 7.938 1.00 68.94 857 ALA A CA 1
ATOM 6806 C C . ALA A 1 857 ? 2.221 3.937 9.027 1.00 68.94 857 ALA A C 1
ATOM 6808 O O . ALA A 1 857 ? 2.970 4.142 9.985 1.00 68.94 857 ALA A O 1
ATOM 6809 N N . PRO A 1 858 ? 1.557 2.777 8.879 1.00 59.38 858 PRO A N 1
ATOM 6810 C CA . PRO A 1 858 ? 1.707 1.658 9.798 1.00 59.38 858 PRO A CA 1
ATOM 6811 C C . PRO A 1 858 ? 3.093 1.029 9.612 1.00 59.38 858 PRO A C 1
ATOM 6813 O O . PRO A 1 858 ? 3.277 0.070 8.864 1.00 59.38 858 PRO A O 1
ATOM 6816 N N . VAL A 1 859 ? 4.095 1.643 10.239 1.00 52.03 859 VAL A N 1
ATOM 6817 C CA . VAL A 1 859 ? 5.470 1.153 10.302 1.00 52.03 859 VAL A CA 1
ATOM 6818 C C . VAL A 1 859 ? 5.677 0.594 11.712 1.00 52.03 859 VAL A C 1
ATOM 6820 O O . VAL A 1 859 ? 5.401 1.299 12.685 1.00 52.03 859 VAL A O 1
ATOM 6823 N N . PRO A 1 860 ? 6.136 -0.659 11.855 1.00 42.41 860 PRO A N 1
ATOM 6824 C CA . PRO A 1 860 ? 6.326 -1.268 13.165 1.00 42.41 860 PRO A CA 1
ATOM 6825 C C . PRO A 1 860 ? 7.430 -0.554 13.957 1.00 42.41 860 PRO A C 1
ATOM 6827 O O . PRO A 1 860 ? 8.461 -0.187 13.393 1.00 42.41 860 PRO A O 1
ATOM 6830 N N . GLU A 1 861 ? 7.243 -0.441 15.278 1.00 37.94 861 GLU A N 1
ATOM 6831 C CA . GLU A 1 861 ? 8.213 0.128 16.238 1.00 37.94 861 GLU A CA 1
ATOM 6832 C C . GLU A 1 861 ? 9.586 -0.567 16.212 1.00 37.94 861 GLU A C 1
ATOM 6834 O O . GLU A 1 861 ? 10.585 0.012 16.636 1.00 37.94 861 GLU A O 1
ATOM 6839 N N . HIS A 1 862 ? 9.642 -1.786 15.662 1.00 38.72 862 HIS A N 1
ATOM 6840 C CA . HIS A 1 862 ? 10.863 -2.517 15.343 1.00 38.72 862 HIS A CA 1
ATOM 6841 C C . HIS A 1 862 ? 10.968 -2.734 13.830 1.00 38.72 862 HIS A C 1
ATOM 6843 O O . HIS A 1 862 ? 10.444 -3.713 13.289 1.00 38.72 862 HIS A O 1
ATOM 6849 N N . PRO A 1 863 ? 11.692 -1.860 13.117 1.00 37.53 863 PRO A N 1
ATOM 6850 C CA . PRO A 1 863 ? 11.858 -1.978 11.678 1.00 37.53 863 PRO A CA 1
ATOM 6851 C C . PRO A 1 863 ? 12.751 -3.165 11.266 1.00 37.53 863 PRO A C 1
ATOM 6853 O O . PRO A 1 863 ? 12.829 -3.483 10.075 1.00 37.53 863 PRO A O 1
ATOM 6856 N N . GLN A 1 864 ? 13.410 -3.836 12.222 1.00 36.69 864 GLN A N 1
ATOM 6857 C CA . GLN A 1 864 ? 14.396 -4.907 12.006 1.00 36.69 864 GLN A CA 1
ATOM 6858 C C . GLN A 1 864 ? 13.943 -6.017 11.039 1.00 36.69 864 GLN A C 1
ATOM 6860 O O . GLN A 1 864 ? 14.778 -6.610 10.376 1.00 36.69 864 GLN A O 1
ATOM 6865 N N . SER A 1 865 ? 12.646 -6.248 10.834 1.00 41.16 865 SER A N 1
ATOM 6866 C CA . SER A 1 865 ? 12.175 -7.322 9.952 1.00 41.16 865 SER A CA 1
ATOM 6867 C C . SER A 1 865 ? 12.075 -6.986 8.457 1.00 41.16 865 SER A C 1
ATOM 6869 O O . SER A 1 865 ? 11.913 -7.904 7.658 1.00 41.16 865 SER A O 1
ATOM 6871 N N . TRP A 1 866 ? 12.121 -5.720 8.025 1.00 35.12 866 TRP A N 1
ATOM 6872 C CA . TRP A 1 866 ? 11.749 -5.401 6.631 1.00 35.12 866 TRP A CA 1
ATOM 6873 C C . TRP A 1 866 ? 12.859 -5.728 5.631 1.00 35.12 866 TRP A C 1
ATOM 6875 O O . TRP A 1 866 ? 12.565 -6.172 4.526 1.00 35.12 866 TRP A O 1
ATOM 6885 N N . VAL A 1 867 ? 14.123 -5.539 6.022 1.00 37.12 867 VAL A N 1
ATOM 6886 C CA . VAL A 1 867 ? 15.296 -5.805 5.170 1.00 37.12 867 VAL A CA 1
ATOM 6887 C C . VAL A 1 867 ? 15.788 -7.244 5.337 1.00 37.12 867 VAL A C 1
ATOM 6889 O O . VAL A 1 867 ? 16.113 -7.881 4.336 1.00 37.12 867 VAL A O 1
ATOM 6892 N N . ASP A 1 868 ? 15.720 -7.798 6.553 1.00 38.09 868 ASP A N 1
ATOM 6893 C CA . ASP A 1 868 ? 16.027 -9.214 6.828 1.00 38.09 868 ASP A CA 1
ATOM 6894 C C . ASP A 1 868 ? 15.070 -10.179 6.106 1.00 38.09 868 ASP A C 1
ATOM 6896 O O . ASP A 1 868 ? 15.357 -11.365 5.961 1.00 38.09 868 ASP A O 1
ATOM 6900 N N . LYS A 1 869 ? 13.943 -9.665 5.599 1.00 39.41 869 LYS A N 1
ATOM 6901 C CA . LYS A 1 869 ? 12.941 -10.425 4.851 1.00 39.41 869 LYS A CA 1
ATOM 6902 C C . LYS A 1 869 ? 12.835 -10.026 3.374 1.00 39.41 869 LYS A C 1
ATOM 6904 O O . LYS A 1 869 ? 11.877 -10.437 2.731 1.00 39.41 869 LYS A O 1
ATOM 6909 N N . ILE A 1 870 ? 13.804 -9.284 2.813 1.00 38.94 870 ILE A N 1
ATOM 6910 C CA . ILE A 1 870 ? 13.968 -9.154 1.351 1.00 38.94 870 ILE A CA 1
ATOM 6911 C C . ILE A 1 870 ? 14.679 -10.425 0.856 1.00 38.94 870 ILE A C 1
ATOM 6913 O O . ILE A 1 870 ? 15.901 -10.544 0.995 1.00 38.94 870 ILE A O 1
ATOM 6917 N N . PRO A 1 871 ? 13.970 -11.394 0.255 1.00 39.38 871 PRO A N 1
ATOM 6918 C CA . PRO A 1 871 ? 14.548 -12.664 -0.134 1.00 39.38 871 PRO A CA 1
ATOM 6919 C C . PRO A 1 871 ? 15.197 -12.510 -1.509 1.00 39.38 871 PRO A C 1
ATOM 6921 O O . PRO A 1 871 ? 14.703 -13.051 -2.491 1.00 39.38 871 PRO A O 1
ATOM 6924 N N . LEU A 1 872 ? 16.292 -11.749 -1.625 1.00 39.28 872 LEU A N 1
ATOM 6925 C CA . LEU A 1 872 ? 16.972 -11.674 -2.923 1.00 39.28 872 LEU A CA 1
ATOM 6926 C C . LEU A 1 872 ? 18.020 -12.772 -3.119 1.00 39.28 872 LEU A C 1
ATOM 6928 O O . LEU A 1 872 ? 18.236 -13.159 -4.262 1.00 39.28 872 LEU A O 1
ATOM 6932 N N . ILE A 1 873 ? 18.665 -13.295 -2.063 1.00 35.91 873 ILE A N 1
ATOM 6933 C CA . ILE A 1 873 ? 19.711 -14.339 -2.204 1.00 35.91 873 ILE A CA 1
ATOM 6934 C C . ILE A 1 873 ? 19.811 -15.305 -0.990 1.00 35.91 873 ILE A C 1
ATOM 6936 O O . ILE A 1 873 ? 20.218 -16.449 -1.174 1.00 35.91 873 ILE A O 1
ATOM 6940 N N . GLY A 1 874 ? 19.422 -14.908 0.232 1.00 31.62 874 GLY A N 1
ATOM 6941 C CA . GLY A 1 874 ? 19.652 -15.704 1.459 1.00 31.62 874 GLY A CA 1
ATOM 6942 C C . GLY A 1 874 ? 18.755 -16.940 1.637 1.00 31.62 874 GLY A C 1
ATOM 6943 O O . GLY A 1 874 ? 19.251 -18.033 1.895 1.00 31.62 874 GLY A O 1
ATOM 6944 N N . ASN A 1 875 ? 17.446 -16.801 1.417 1.00 37.91 875 ASN A N 1
ATOM 6945 C CA . ASN A 1 875 ? 16.468 -17.841 1.781 1.00 37.91 875 ASN A CA 1
ATOM 6946 C C . ASN A 1 875 ? 16.451 -19.051 0.829 1.00 37.91 875 ASN A C 1
ATOM 6948 O O . ASN A 1 875 ? 15.864 -20.078 1.146 1.00 37.91 875 ASN A O 1
ATOM 6952 N N . ALA A 1 876 ? 17.125 -18.974 -0.325 1.00 35.75 876 ALA A N 1
ATOM 6953 C CA . ALA A 1 876 ? 17.269 -20.120 -1.229 1.00 35.75 876 ALA A CA 1
ATOM 6954 C C . ALA A 1 876 ? 18.171 -21.232 -0.643 1.00 35.75 876 ALA A C 1
ATOM 6956 O O . ALA A 1 876 ? 18.125 -22.382 -1.099 1.00 35.75 876 ALA A O 1
ATOM 6957 N N . LEU A 1 877 ? 18.990 -20.895 0.363 1.00 36.31 877 LEU A N 1
ATOM 6958 C CA . LEU A 1 877 ? 19.953 -21.796 0.999 1.00 36.31 877 LEU A CA 1
ATOM 6959 C C . LEU A 1 877 ? 19.489 -22.344 2.357 1.00 36.31 877 LEU A C 1
ATOM 6961 O O . LEU A 1 877 ? 20.068 -23.331 2.808 1.00 36.31 877 LEU A O 1
ATOM 6965 N N . ASP A 1 878 ? 18.444 -21.777 2.969 1.00 35.78 878 ASP A N 1
ATOM 6966 C CA . ASP A 1 878 ? 17.891 -22.293 4.224 1.00 35.78 878 ASP A CA 1
ATOM 6967 C C . ASP A 1 878 ? 16.950 -23.472 3.953 1.00 35.78 878 ASP A C 1
ATOM 6969 O O . ASP A 1 878 ? 15.874 -23.333 3.372 1.00 35.78 878 ASP A O 1
ATOM 6973 N N . ALA A 1 879 ? 17.372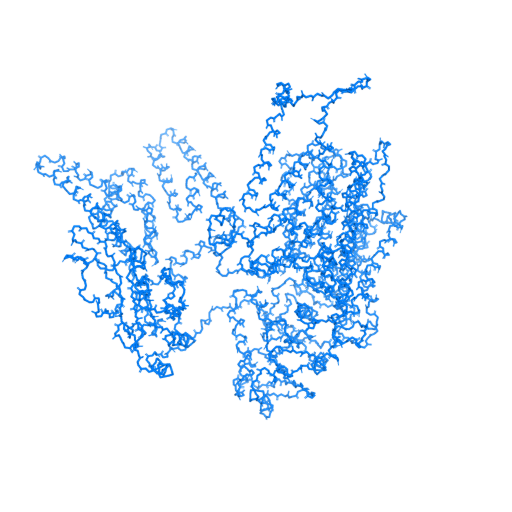 -24.670 4.360 1.00 35.38 879 ALA A N 1
ATOM 6974 C CA . ALA A 1 879 ? 16.621 -25.915 4.180 1.00 35.38 879 ALA A CA 1
ATOM 6975 C C . ALA A 1 879 ? 15.404 -26.044 5.123 1.00 35.38 879 ALA A C 1
ATOM 6977 O O . ALA A 1 879 ? 14.656 -27.014 5.026 1.00 35.38 879 ALA A O 1
ATOM 6978 N N . THR A 1 880 ? 15.216 -25.085 6.031 1.00 39.03 880 THR A N 1
ATOM 6979 C CA . THR A 1 880 ? 14.132 -25.018 7.023 1.00 39.03 880 THR A CA 1
ATOM 6980 C C . THR A 1 880 ? 12.942 -24.169 6.570 1.00 39.03 880 THR A C 1
ATOM 6982 O O . THR A 1 880 ? 11.860 -24.309 7.137 1.00 39.03 880 THR A O 1
ATOM 6985 N N . PHE A 1 881 ? 13.094 -23.332 5.536 1.00 40.06 881 PHE A N 1
ATOM 6986 C CA . PHE A 1 881 ? 11.980 -22.610 4.916 1.00 40.06 881 PHE A CA 1
ATOM 6987 C C . PHE A 1 881 ? 11.346 -23.481 3.828 1.00 40.06 881 PHE A C 1
ATOM 6989 O O . PHE A 1 881 ? 12.002 -23.891 2.868 1.00 40.06 881 PHE A O 1
ATOM 6996 N N . ASN A 1 882 ? 10.063 -23.794 3.995 1.00 41.41 882 ASN A N 1
ATOM 6997 C CA . ASN A 1 882 ? 9.325 -24.714 3.136 1.00 41.41 882 ASN A CA 1
ATOM 6998 C C . ASN A 1 882 ? 9.339 -24.202 1.677 1.00 41.41 882 ASN A C 1
ATOM 7000 O O . ASN A 1 882 ? 8.711 -23.203 1.352 1.00 41.41 882 ASN A O 1
ATOM 7004 N N . ARG A 1 883 ? 10.096 -24.842 0.777 1.00 43.44 883 ARG A N 1
ATOM 7005 C CA . ARG A 1 883 ? 10.347 -24.346 -0.598 1.00 43.44 883 ARG A CA 1
ATOM 7006 C C . ARG A 1 883 ? 9.116 -24.294 -1.507 1.00 43.44 883 ARG A C 1
ATOM 7008 O O . ARG A 1 883 ? 9.190 -23.725 -2.591 1.00 43.44 883 ARG A O 1
ATOM 7015 N N . GLU A 1 884 ? 8.008 -24.908 -1.112 1.00 43.25 884 GLU A N 1
ATOM 7016 C CA . GLU A 1 884 ? 6.768 -24.925 -1.900 1.00 43.25 884 GLU A CA 1
ATOM 7017 C C . GLU A 1 884 ? 5.852 -23.726 -1.605 1.00 43.25 884 GLU A C 1
ATOM 7019 O O . GLU A 1 884 ? 4.835 -23.563 -2.273 1.00 43.25 884 GLU A O 1
ATOM 7024 N N . ALA A 1 885 ? 6.247 -22.874 -0.654 1.00 49.84 885 ALA A N 1
ATOM 7025 C CA . ALA A 1 885 ? 5.356 -21.999 0.089 1.00 49.84 885 ALA A CA 1
ATOM 7026 C C . ALA A 1 885 ? 5.260 -20.527 -0.346 1.00 49.84 885 ALA A C 1
ATOM 7028 O O . ALA A 1 885 ? 4.472 -19.785 0.228 1.00 49.84 885 ALA A O 1
ATOM 7029 N N . THR A 1 886 ? 6.113 -20.045 -1.253 1.00 61.91 886 THR A N 1
ATOM 7030 C CA . THR A 1 886 ? 6.389 -18.594 -1.330 1.00 61.91 886 THR A CA 1
ATOM 7031 C C . THR A 1 886 ? 6.310 -17.975 -2.724 1.00 61.91 886 THR A C 1
ATOM 7033 O O . THR A 1 886 ? 6.638 -16.799 -2.877 1.00 61.91 886 THR A O 1
ATOM 7036 N N . HIS A 1 887 ? 5.856 -18.701 -3.751 1.00 71.56 887 HIS A N 1
ATOM 7037 C CA . HIS A 1 887 ? 5.848 -18.192 -5.130 1.00 71.56 887 HIS A CA 1
ATOM 7038 C C . HIS A 1 887 ? 4.690 -18.720 -5.981 1.00 71.56 887 HIS A C 1
ATOM 7040 O O . HIS A 1 887 ? 4.228 -19.849 -5.819 1.00 71.56 887 HIS A O 1
ATOM 7046 N N . THR A 1 888 ? 4.247 -17.917 -6.954 1.00 83.31 888 THR A N 1
ATOM 7047 C CA . THR A 1 888 ? 3.195 -18.329 -7.895 1.00 83.31 888 THR A CA 1
ATOM 7048 C C . THR A 1 888 ? 3.714 -19.406 -8.836 1.00 83.31 888 THR A C 1
ATOM 7050 O O . THR A 1 888 ? 4.671 -19.185 -9.586 1.00 83.31 888 THR A O 1
ATOM 7053 N N . ARG A 1 889 ? 3.037 -20.553 -8.906 1.00 85.44 889 ARG A N 1
ATOM 7054 C CA . ARG A 1 889 ? 3.321 -21.565 -9.931 1.00 85.44 889 ARG A CA 1
ATOM 7055 C C . ARG A 1 889 ? 2.861 -21.087 -11.301 1.00 85.44 889 ARG A C 1
ATOM 7057 O O . ARG A 1 889 ? 1.843 -20.410 -11.436 1.00 85.44 889 ARG A O 1
ATOM 7064 N N . LEU A 1 890 ? 3.563 -21.511 -12.351 1.00 86.00 890 LEU A N 1
ATOM 7065 C CA . LEU A 1 890 ? 3.247 -21.066 -13.711 1.00 86.00 890 LEU A CA 1
ATOM 7066 C C . LEU A 1 890 ? 1.811 -21.419 -14.119 1.00 86.00 890 LEU A C 1
ATOM 7068 O O . LEU A 1 890 ? 1.145 -20.622 -14.773 1.00 86.00 890 LEU A O 1
ATOM 7072 N N . TRP A 1 891 ? 1.317 -22.595 -13.727 1.00 85.25 891 TRP A N 1
ATOM 7073 C CA . TRP A 1 891 ? -0.052 -22.997 -14.043 1.00 85.25 891 TRP A CA 1
ATOM 7074 C C . TRP A 1 891 ? -1.093 -22.127 -13.323 1.00 85.25 891 TRP A C 1
ATOM 7076 O O . TRP A 1 891 ? -2.068 -21.764 -13.967 1.00 85.25 891 TRP A O 1
ATOM 7086 N N . GLN A 1 892 ? -0.853 -21.702 -12.074 1.00 87.50 892 GLN A N 1
ATOM 7087 C CA . GLN A 1 892 ? -1.729 -20.776 -11.336 1.00 87.50 892 GLN A CA 1
ATOM 7088 C C . GLN A 1 892 ? -1.742 -19.400 -12.001 1.00 87.50 892 GLN A C 1
ATOM 7090 O O . GLN A 1 892 ? -2.799 -18.831 -12.265 1.00 87.50 892 GLN A O 1
ATOM 7095 N N . TYR A 1 893 ? -0.559 -18.887 -12.355 1.00 90.25 893 TYR A N 1
ATOM 7096 C CA . TYR A 1 893 ? -0.438 -17.619 -13.070 1.00 90.25 893 TYR A CA 1
ATOM 7097 C C . TYR A 1 893 ? -1.193 -17.652 -14.405 1.00 90.25 893 TYR A C 1
ATOM 7099 O O . TYR A 1 893 ? -1.881 -16.698 -14.772 1.00 90.25 893 TYR A O 1
ATOM 7107 N N . LEU A 1 894 ? -1.089 -18.763 -15.140 1.00 90.69 894 LEU A N 1
ATOM 7108 C CA . LEU A 1 894 ? -1.824 -18.965 -16.385 1.00 90.69 894 LEU A CA 1
ATOM 7109 C C . LEU A 1 894 ? -3.323 -19.172 -16.145 1.00 90.69 894 LEU A C 1
ATOM 7111 O O . LEU A 1 894 ? -4.115 -18.684 -16.940 1.00 90.69 894 LEU A O 1
ATOM 7115 N N . GLU A 1 895 ? -3.748 -19.831 -15.073 1.00 89.94 895 GLU A N 1
ATOM 7116 C CA . GLU A 1 895 ? -5.168 -19.971 -14.739 1.00 89.94 895 GLU A CA 1
ATOM 7117 C C . GLU A 1 895 ? -5.823 -18.604 -14.497 1.00 89.94 895 GLU A C 1
ATOM 7119 O O . GLU A 1 895 ? -6.907 -18.335 -15.026 1.00 89.94 895 GLU A O 1
ATOM 7124 N N . ILE A 1 896 ? -5.107 -17.703 -13.813 1.00 91.69 896 ILE A N 1
ATOM 7125 C CA . ILE A 1 896 ? -5.529 -16.322 -13.556 1.00 91.69 896 ILE A CA 1
ATOM 7126 C C . ILE A 1 896 ? -5.463 -15.471 -14.841 1.00 91.69 896 ILE A C 1
ATOM 7128 O O . ILE A 1 896 ? -6.438 -14.809 -15.188 1.00 91.69 896 ILE A O 1
ATOM 7132 N N . HIS A 1 897 ? -4.345 -15.490 -15.583 1.00 94.06 897 HIS A N 1
ATOM 7133 C CA . HIS A 1 897 ? -4.047 -14.509 -16.646 1.00 94.06 897 HIS A CA 1
ATOM 7134 C C . HIS A 1 897 ? -3.968 -15.072 -18.084 1.00 94.06 897 HIS A C 1
ATOM 7136 O O . HIS A 1 897 ? -3.508 -14.373 -18.992 1.00 94.06 897 HIS A O 1
ATOM 7142 N N . SER A 1 898 ? -4.398 -16.313 -18.336 1.00 90.31 898 SER A N 1
ATOM 7143 C CA . SER A 1 898 ? -4.227 -17.053 -19.611 1.00 90.31 898 SER A CA 1
ATOM 7144 C C . SER A 1 898 ? -4.510 -16.245 -20.878 1.00 90.31 898 SER A C 1
ATOM 7146 O O . SER A 1 898 ? -3.653 -16.160 -21.763 1.00 90.31 898 SER A O 1
ATOM 7148 N N . LEU A 1 899 ? -5.707 -15.659 -20.989 1.00 94.44 899 LEU A N 1
ATOM 7149 C CA . LEU A 1 899 ? -6.128 -14.918 -22.177 1.00 94.44 899 LEU A CA 1
ATOM 7150 C C . LEU A 1 899 ? -5.170 -13.754 -22.455 1.00 94.44 899 LEU A C 1
ATOM 7152 O O . LEU A 1 899 ? -4.749 -13.549 -23.596 1.00 94.44 899 LEU A O 1
ATOM 7156 N N . PHE A 1 900 ? -4.784 -13.021 -21.411 1.00 96.25 900 PHE A N 1
ATOM 7157 C CA . PHE A 1 900 ? -3.873 -11.892 -21.538 1.00 96.25 900 PHE A CA 1
ATOM 7158 C C . PHE A 1 900 ? -2.455 -12.335 -21.876 1.00 96.25 900 PHE A C 1
ATOM 7160 O O . PHE A 1 900 ? -1.851 -11.786 -22.797 1.00 96.25 900 PHE A O 1
ATOM 7167 N N . ALA A 1 901 ? -1.945 -13.360 -21.192 1.00 91.81 901 ALA A N 1
ATOM 7168 C CA . ALA A 1 901 ? -0.620 -13.911 -21.441 1.00 91.81 901 ALA A CA 1
ATOM 7169 C C . ALA A 1 901 ? -0.475 -14.344 -22.908 1.00 91.81 901 ALA A C 1
ATOM 7171 O O . ALA A 1 901 ? 0.480 -13.954 -23.581 1.00 91.81 901 ALA A O 1
ATOM 7172 N N . VAL A 1 902 ? -1.463 -15.064 -23.456 1.00 93.31 902 VAL A N 1
ATOM 7173 C CA . VAL A 1 902 ? -1.465 -15.490 -24.865 1.00 93.31 902 VAL A CA 1
ATOM 7174 C C . VAL A 1 902 ? -1.475 -14.287 -25.810 1.00 93.31 902 VAL A C 1
ATOM 7176 O O . VAL A 1 902 ? -0.672 -14.237 -26.747 1.00 93.31 902 VAL A O 1
ATOM 7179 N N . LEU A 1 903 ? -2.349 -13.303 -25.585 1.00 95.88 903 LEU A N 1
ATOM 7180 C CA . LEU A 1 903 ? -2.476 -12.135 -26.460 1.00 95.88 903 LEU A CA 1
ATOM 7181 C C . LEU A 1 903 ? -1.228 -11.244 -26.435 1.00 95.88 903 LEU A C 1
ATOM 7183 O O . LEU A 1 903 ? -0.734 -10.856 -27.499 1.00 95.88 903 LEU A O 1
ATOM 7187 N N . ILE A 1 904 ? -0.694 -10.954 -25.249 1.00 95.31 904 ILE A N 1
ATOM 7188 C CA . ILE A 1 904 ? 0.474 -10.090 -25.070 1.00 95.31 904 ILE A CA 1
ATOM 7189 C C . ILE A 1 904 ? 1.742 -10.780 -25.577 1.00 95.31 904 ILE A C 1
ATOM 7191 O O . ILE A 1 904 ? 2.470 -10.182 -26.370 1.00 95.31 904 ILE A O 1
ATOM 7195 N N . CYS A 1 905 ? 1.988 -12.045 -25.224 1.00 92.31 905 CYS A N 1
ATOM 7196 C CA . CYS A 1 905 ? 3.158 -12.776 -25.721 1.00 92.31 905 CYS A CA 1
ATOM 7197 C C . CYS A 1 905 ? 3.118 -12.938 -27.248 1.00 92.31 905 CYS A C 1
ATOM 7199 O O . CYS A 1 905 ? 4.141 -12.745 -27.911 1.00 92.31 905 CYS A O 1
ATOM 7201 N N . THR A 1 906 ? 1.938 -13.197 -27.832 1.00 92.94 906 THR A N 1
ATOM 7202 C CA . THR A 1 906 ? 1.774 -13.209 -29.298 1.00 92.94 906 THR A CA 1
ATOM 7203 C C . THR A 1 906 ? 2.121 -11.844 -29.893 1.00 92.94 906 THR A C 1
ATOM 7205 O O . THR A 1 906 ? 2.837 -11.770 -30.891 1.00 92.94 906 THR A O 1
ATOM 7208 N N . PHE A 1 907 ? 1.644 -10.756 -29.287 1.00 93.75 907 PHE A N 1
ATOM 7209 C CA . PHE A 1 907 ? 1.888 -9.398 -29.766 1.00 93.75 907 PHE A CA 1
ATOM 7210 C C . PHE A 1 907 ? 3.356 -8.986 -29.687 1.00 93.75 907 PHE A C 1
ATOM 7212 O O . PHE A 1 907 ? 3.888 -8.457 -30.662 1.00 93.75 907 PHE A O 1
ATOM 7219 N N . ILE A 1 908 ? 4.023 -9.267 -28.568 1.00 92.81 908 ILE A N 1
ATOM 7220 C CA . ILE A 1 908 ? 5.451 -9.000 -28.377 1.00 92.81 908 ILE A CA 1
ATOM 7221 C C . ILE A 1 908 ? 6.269 -9.828 -29.368 1.00 92.81 908 ILE A C 1
ATOM 7223 O O . ILE A 1 908 ? 7.140 -9.277 -30.039 1.00 92.81 908 ILE A O 1
ATOM 7227 N N . GLY A 1 909 ? 5.963 -11.120 -29.521 1.00 89.44 909 GLY A N 1
ATOM 7228 C CA . GLY A 1 909 ? 6.628 -11.991 -30.490 1.00 89.44 909 GLY A CA 1
ATOM 7229 C C . GLY A 1 909 ? 6.443 -11.507 -31.930 1.00 89.44 909 GLY A C 1
ATOM 7230 O O . GLY A 1 909 ? 7.408 -11.408 -32.689 1.00 89.44 909 GLY A O 1
ATOM 7231 N N . TRP A 1 910 ? 5.221 -11.115 -32.298 1.00 88.94 910 TRP A N 1
ATOM 7232 C CA . TRP A 1 910 ? 4.910 -10.526 -33.600 1.00 88.94 910 TRP A CA 1
ATOM 7233 C C . TRP A 1 910 ? 5.648 -9.200 -33.829 1.00 88.94 910 TRP A C 1
ATOM 7235 O O . TRP A 1 910 ? 6.207 -8.979 -34.906 1.00 88.94 910 TRP A O 1
ATOM 7245 N N . LEU A 1 911 ? 5.698 -8.322 -32.825 1.00 88.19 911 LEU A N 1
ATOM 7246 C CA . LEU A 1 911 ? 6.402 -7.046 -32.914 1.00 88.19 911 LEU A CA 1
ATOM 7247 C C . LEU A 1 911 ? 7.916 -7.266 -33.032 1.00 88.19 911 LEU A C 1
ATOM 7249 O O . LEU A 1 911 ? 8.546 -6.697 -33.923 1.00 88.19 911 LEU A O 1
ATOM 7253 N N . ALA A 1 912 ? 8.487 -8.155 -32.218 1.00 86.50 912 ALA A N 1
ATOM 7254 C CA . ALA A 1 912 ? 9.887 -8.560 -32.283 1.00 86.50 912 ALA A CA 1
ATOM 7255 C C . ALA A 1 912 ? 10.247 -9.135 -33.657 1.00 86.50 912 ALA A C 1
ATOM 7257 O O . ALA A 1 912 ? 11.235 -8.710 -34.257 1.00 86.50 912 ALA A O 1
ATOM 7258 N N . TRP A 1 913 ? 9.407 -10.012 -34.213 1.00 83.69 913 TRP A N 1
ATOM 7259 C CA . TRP A 1 913 ? 9.586 -10.530 -35.567 1.00 83.69 913 TRP A CA 1
ATOM 7260 C C . TRP A 1 913 ? 9.619 -9.407 -36.609 1.00 83.69 913 TRP A C 1
ATOM 7262 O O . TRP A 1 913 ? 10.502 -9.377 -37.460 1.00 83.69 913 TRP A O 1
ATOM 7272 N N . ARG A 1 914 ? 8.723 -8.418 -36.532 1.00 80.69 914 ARG A N 1
ATOM 7273 C CA . ARG A 1 914 ? 8.715 -7.300 -37.493 1.00 80.69 914 ARG A CA 1
ATOM 7274 C C . ARG A 1 914 ? 9.892 -6.339 -37.321 1.00 80.69 914 ARG A C 1
ATOM 7276 O O . ARG A 1 914 ? 10.365 -5.791 -38.314 1.00 80.69 914 ARG A O 1
ATOM 7283 N N . ARG A 1 915 ? 10.352 -6.104 -36.089 1.00 81.50 915 ARG A N 1
ATOM 7284 C CA . ARG A 1 915 ? 11.409 -5.124 -35.780 1.00 81.50 915 ARG A CA 1
ATOM 7285 C C . ARG A 1 915 ? 12.823 -5.676 -35.913 1.00 81.50 915 ARG A C 1
ATOM 7287 O O . ARG A 1 915 ? 13.726 -4.929 -36.298 1.00 81.50 915 ARG A O 1
ATOM 7294 N N . PHE A 1 916 ? 13.010 -6.959 -35.613 1.00 78.19 916 PHE A N 1
ATOM 7295 C CA . PHE A 1 916 ? 14.305 -7.641 -35.642 1.00 78.19 916 PHE A CA 1
ATOM 7296 C C . PHE A 1 916 ? 14.425 -8.661 -36.788 1.00 78.19 916 PHE A C 1
ATOM 7298 O O . PHE A 1 916 ? 15.537 -8.938 -37.235 1.00 78.19 916 PHE A O 1
ATOM 7305 N N . GLY A 1 917 ? 13.312 -9.184 -37.317 1.00 61.16 917 GLY A N 1
ATOM 7306 C CA . GLY A 1 917 ? 13.291 -10.236 -38.345 1.00 61.16 917 GLY A CA 1
ATOM 7307 C C . GLY A 1 917 ? 13.782 -9.814 -39.734 1.00 61.16 917 GLY A C 1
ATOM 7308 O O . GLY A 1 917 ? 14.222 -10.663 -40.501 1.00 61.16 917 GLY A O 1
ATOM 7309 N N . GLY A 1 918 ? 13.844 -8.514 -40.044 1.00 50.44 918 GLY A N 1
ATOM 7310 C CA . GLY A 1 918 ? 14.531 -8.021 -41.251 1.00 50.44 918 GLY A CA 1
ATOM 7311 C C . GLY A 1 918 ? 16.042 -8.320 -41.274 1.00 50.44 918 GLY A C 1
ATOM 7312 O O . GLY A 1 918 ? 16.663 -8.276 -42.328 1.00 50.44 918 GLY A O 1
ATOM 7313 N N . ALA A 1 919 ? 16.637 -8.679 -40.128 1.00 43.41 919 ALA A N 1
ATOM 7314 C CA . ALA A 1 919 ? 18.016 -9.167 -40.020 1.00 43.41 919 ALA A CA 1
ATOM 7315 C C . ALA A 1 919 ? 18.128 -10.713 -40.056 1.00 43.41 919 ALA A C 1
ATOM 7317 O O . ALA A 1 919 ? 19.201 -11.252 -39.763 1.00 43.41 919 ALA A O 1
ATOM 7318 N N . LEU A 1 920 ? 17.021 -11.407 -40.367 1.00 39.56 920 LEU A N 1
ATOM 7319 C CA . LEU A 1 920 ? 16.831 -12.866 -40.380 1.00 39.56 920 LEU A CA 1
ATOM 7320 C C . LEU A 1 920 ? 16.285 -13.395 -41.726 1.00 39.56 920 LEU A C 1
ATOM 7322 O O . LEU A 1 920 ? 15.904 -14.563 -41.799 1.00 39.56 920 LEU A O 1
ATOM 7326 N N . GLU A 1 921 ? 16.293 -12.606 -42.810 1.00 33.84 921 GLU A N 1
ATOM 7327 C CA . GLU A 1 921 ? 16.132 -13.162 -44.165 1.00 33.84 921 GLU A CA 1
ATOM 7328 C C . GLU A 1 921 ? 17.370 -13.997 -44.540 1.00 33.84 921 GLU A C 1
ATOM 7330 O O . GLU A 1 921 ? 18.266 -13.572 -45.267 1.00 33.84 921 GLU A O 1
ATOM 7335 N N . VAL A 1 922 ? 17.417 -15.240 -44.066 1.00 36.16 922 VAL A N 1
ATOM 7336 C CA . VAL A 1 922 ? 18.091 -16.300 -44.811 1.00 36.16 922 VAL A CA 1
ATOM 7337 C C . VAL A 1 922 ? 17.160 -16.623 -45.973 1.00 36.16 922 VAL A C 1
ATOM 7339 O O . VAL A 1 922 ? 16.144 -17.295 -45.799 1.00 36.16 922 VAL A O 1
ATOM 7342 N N . ARG A 1 923 ? 17.478 -16.111 -47.167 1.00 27.94 923 ARG A N 1
ATOM 7343 C CA . ARG A 1 923 ? 16.866 -16.589 -48.412 1.00 27.94 923 ARG A CA 1
ATOM 7344 C C . ARG A 1 923 ? 17.090 -18.098 -48.493 1.00 27.94 923 ARG A C 1
ATOM 7346 O O . ARG A 1 923 ? 18.191 -18.540 -48.809 1.00 27.94 923 ARG A O 1
ATOM 7353 N N . TRP A 1 924 ? 16.054 -18.886 -48.228 1.00 32.38 924 TRP A N 1
ATOM 7354 C CA . TRP A 1 924 ? 16.061 -20.291 -48.613 1.00 32.38 924 TRP A CA 1
ATOM 7355 C C . TRP A 1 924 ? 16.061 -20.337 -50.148 1.00 32.38 924 TRP A C 1
ATOM 7357 O O . TRP A 1 924 ? 15.192 -19.701 -50.760 1.00 32.38 924 TRP A O 1
ATOM 7367 N N . PRO A 1 925 ? 17.014 -21.021 -50.807 1.00 31.67 925 PRO A N 1
ATOM 7368 C CA . PRO A 1 925 ? 16.956 -21.169 -52.250 1.00 31.67 925 PRO A CA 1
ATOM 7369 C C . PRO A 1 925 ? 15.662 -21.908 -52.591 1.00 31.67 925 PRO A C 1
ATOM 7371 O O . PRO A 1 925 ? 15.367 -22.959 -52.019 1.00 31.67 925 PRO A O 1
ATOM 7374 N N . ARG A 1 926 ? 14.874 -21.352 -53.515 1.00 29.22 926 ARG A N 1
ATOM 7375 C CA . ARG A 1 926 ? 13.731 -22.049 -54.108 1.00 29.22 926 ARG A CA 1
ATOM 7376 C C . ARG A 1 926 ? 14.257 -23.295 -54.823 1.00 29.22 926 ARG A C 1
ATOM 7378 O O . ARG A 1 926 ? 14.715 -23.205 -55.955 1.00 29.22 926 ARG A O 1
ATOM 7385 N N . LEU A 1 927 ? 14.190 -24.450 -54.170 1.00 33.28 927 LEU A N 1
ATOM 7386 C CA . LEU A 1 927 ? 14.305 -25.739 -54.840 1.00 33.28 927 LEU A CA 1
ATOM 7387 C C . LEU A 1 927 ? 12.968 -26.010 -55.530 1.00 33.28 927 LEU A C 1
ATOM 7389 O O . LEU A 1 927 ? 11.999 -26.446 -54.912 1.00 33.28 927 LEU A O 1
ATOM 7393 N N . SER A 1 928 ? 12.907 -25.690 -56.822 1.00 33.66 928 SER A N 1
ATOM 7394 C CA . SER A 1 928 ? 11.868 -26.195 -57.711 1.00 33.66 928 SER A CA 1
ATOM 7395 C C . SER A 1 928 ? 12.025 -27.711 -57.817 1.00 33.66 928 SER A C 1
ATOM 7397 O O . SER A 1 928 ? 13.000 -28.201 -58.387 1.00 33.66 928 SER A O 1
ATOM 7399 N N . VAL A 1 929 ? 11.070 -28.456 -57.270 1.00 35.16 929 VAL A N 1
ATOM 7400 C CA . VAL A 1 929 ? 11.001 -29.909 -57.430 1.00 35.16 929 VAL A CA 1
ATOM 7401 C C . VAL A 1 929 ? 10.337 -30.209 -58.773 1.00 35.16 929 VAL A C 1
ATOM 7403 O O . VAL A 1 929 ? 9.121 -30.114 -58.915 1.00 35.16 929 VAL A O 1
ATOM 7406 N N . ARG A 1 930 ? 11.146 -30.590 -59.765 1.00 34.19 930 ARG A N 1
ATOM 7407 C CA . ARG A 1 930 ? 10.715 -31.459 -60.866 1.00 34.19 930 ARG A CA 1
ATOM 7408 C C . ARG A 1 930 ? 11.472 -32.780 -60.723 1.00 34.19 930 ARG A C 1
ATOM 7410 O O . ARG A 1 930 ? 12.666 -32.826 -60.984 1.00 34.19 930 ARG A O 1
ATOM 7417 N N . GLY A 1 931 ? 10.747 -33.831 -60.335 1.00 35.22 931 GLY A N 1
ATOM 7418 C CA . GLY A 1 931 ? 11.142 -35.228 -60.539 1.00 35.22 931 GLY A CA 1
ATOM 7419 C C . GLY A 1 931 ? 11.736 -35.964 -59.332 1.00 35.22 931 GLY A C 1
ATOM 7420 O O . GLY A 1 931 ? 12.803 -35.617 -58.845 1.00 35.22 931 GLY A O 1
ATOM 7421 N N . GLY A 1 932 ? 11.071 -37.060 -58.946 1.00 34.16 932 GLY A N 1
ATOM 7422 C CA . GLY A 1 932 ? 11.709 -38.244 -58.359 1.00 34.16 932 GLY A CA 1
ATOM 7423 C C . GLY A 1 932 ? 11.850 -38.271 -56.837 1.00 34.16 932 GLY A C 1
ATOM 7424 O O . GLY A 1 932 ? 12.817 -37.774 -56.273 1.00 34.16 932 GLY A O 1
ATOM 7425 N N . PHE A 1 933 ? 10.919 -38.958 -56.179 1.00 35.19 933 PHE A N 1
ATOM 7426 C CA . PHE A 1 933 ? 10.985 -39.330 -54.767 1.00 35.19 933 PHE A CA 1
ATOM 7427 C C . PHE A 1 933 ? 12.191 -40.263 -54.512 1.00 35.19 933 PHE A C 1
ATOM 7429 O O . PHE A 1 933 ? 12.196 -41.413 -54.948 1.00 35.19 933 PHE A O 1
ATOM 7436 N N . ARG A 1 934 ? 13.213 -39.786 -53.788 1.00 31.70 934 ARG A N 1
ATOM 7437 C CA . ARG A 1 934 ? 14.200 -40.627 -53.085 1.00 31.70 934 ARG A CA 1
ATOM 7438 C C . ARG A 1 934 ? 14.469 -40.033 -51.701 1.00 31.70 934 ARG A C 1
ATOM 7440 O O . ARG A 1 934 ? 14.911 -38.895 -51.585 1.00 31.70 934 ARG A O 1
ATOM 7447 N N . LEU A 1 935 ? 14.189 -40.819 -50.660 1.00 34.00 935 LEU A N 1
ATOM 7448 C CA . LEU A 1 935 ? 14.492 -40.508 -49.258 1.00 34.00 935 LEU A CA 1
ATOM 7449 C C . LEU A 1 935 ? 16.013 -40.361 -49.050 1.00 34.00 935 LEU A C 1
ATOM 7451 O O . LEU A 1 935 ? 16.737 -41.324 -49.314 1.00 34.00 935 LEU A O 1
ATOM 7455 N N . PRO A 1 936 ? 16.523 -39.234 -48.515 1.00 33.59 936 PRO A N 1
ATOM 7456 C CA . PRO A 1 936 ? 17.902 -39.157 -48.063 1.00 33.59 936 PRO A CA 1
ATOM 7457 C C . PRO A 1 936 ? 18.007 -39.724 -46.642 1.00 33.59 936 PRO A C 1
ATOM 7459 O O . PRO A 1 936 ? 17.620 -39.091 -45.660 1.00 33.59 936 PRO A O 1
ATOM 7462 N N . ARG A 1 937 ? 18.586 -40.922 -46.530 1.00 36.81 937 ARG A N 1
ATOM 7463 C CA . ARG A 1 937 ? 19.259 -41.372 -45.306 1.00 36.81 937 ARG A CA 1
ATOM 7464 C C . ARG A 1 937 ? 20.543 -40.556 -45.143 1.00 36.81 937 ARG A C 1
ATOM 7466 O O . ARG A 1 937 ? 21.537 -40.887 -45.774 1.00 36.81 937 ARG A O 1
ATOM 7473 N N . ALA A 1 938 ? 20.498 -39.498 -44.337 1.00 38.44 938 ALA A N 1
ATOM 7474 C CA . ALA A 1 938 ? 21.614 -38.977 -43.536 1.00 38.44 938 ALA A CA 1
ATOM 7475 C C . ALA A 1 938 ? 21.194 -37.650 -42.889 1.00 38.44 938 ALA A C 1
ATOM 7477 O O . ALA A 1 938 ? 21.015 -36.646 -43.574 1.00 38.44 938 ALA A O 1
ATOM 7478 N N . PHE A 1 939 ? 21.082 -37.633 -41.561 1.00 35.94 939 PHE A N 1
ATOM 7479 C CA . PHE A 1 939 ? 21.111 -36.398 -40.777 1.00 35.94 939 PHE A CA 1
ATOM 7480 C C . PHE A 1 939 ? 22.521 -35.787 -40.877 1.00 35.94 939 PHE A C 1
ATOM 7482 O O . PHE A 1 939 ? 23.477 -36.436 -40.445 1.00 35.94 939 PHE A O 1
ATOM 7489 N N . PRO A 1 940 ? 22.710 -34.555 -41.387 1.00 37.81 940 PRO A N 1
ATOM 7490 C CA . PRO A 1 940 ? 24.007 -33.904 -41.336 1.00 37.81 940 PRO A CA 1
ATOM 7491 C C . PRO A 1 940 ? 24.149 -33.165 -40.000 1.00 37.81 940 PRO A C 1
ATOM 7493 O O . PRO A 1 940 ? 23.768 -32.005 -39.860 1.00 37.81 940 PRO A O 1
ATOM 7496 N N . SER A 1 941 ? 24.771 -33.819 -39.019 1.00 39.62 941 SER A N 1
ATOM 7497 C CA . SER A 1 941 ? 25.114 -33.279 -37.691 1.00 39.62 941 SER A CA 1
ATOM 7498 C C . SER A 1 941 ? 26.209 -32.193 -37.693 1.00 39.62 941 SER A C 1
ATOM 7500 O O . SER A 1 941 ? 26.794 -31.897 -36.655 1.00 39.62 941 SER A O 1
ATOM 7502 N N . ARG A 1 942 ? 26.521 -31.564 -38.837 1.00 37.12 942 ARG A N 1
ATOM 7503 C CA . ARG A 1 942 ? 27.619 -30.575 -38.949 1.00 37.12 942 ARG A CA 1
ATOM 7504 C C . ARG A 1 942 ? 27.320 -29.331 -39.798 1.00 37.12 942 ARG A C 1
ATOM 7506 O O . ARG A 1 942 ? 28.225 -28.537 -40.041 1.00 37.12 942 ARG A O 1
ATOM 7513 N N . ALA A 1 943 ? 26.071 -29.103 -40.207 1.00 34.00 943 ALA A N 1
ATOM 7514 C CA . ALA A 1 943 ? 25.710 -27.969 -41.073 1.00 34.00 943 ALA A CA 1
ATOM 7515 C C . ALA A 1 943 ? 25.175 -26.715 -40.341 1.00 34.00 943 ALA A C 1
ATOM 7517 O O . ALA A 1 943 ? 24.797 -25.750 -40.996 1.00 34.00 943 ALA A O 1
ATOM 7518 N N . VAL A 1 944 ? 25.187 -26.677 -39.001 1.00 38.59 944 VAL A N 1
ATOM 7519 C CA . VAL A 1 944 ? 24.724 -25.507 -38.215 1.00 38.59 944 VAL A CA 1
ATOM 7520 C C . VAL A 1 944 ? 25.808 -24.417 -38.061 1.00 38.59 944 VAL A C 1
ATOM 7522 O O . VAL A 1 944 ? 25.512 -23.302 -37.646 1.00 38.59 944 VAL A O 1
ATOM 7525 N N . TRP A 1 945 ? 27.060 -24.674 -38.463 1.00 38.16 945 TRP A N 1
ATOM 7526 C CA . TRP A 1 945 ? 28.211 -23.838 -38.069 1.00 38.16 945 TRP A CA 1
ATOM 7527 C C . TRP A 1 945 ? 29.008 -23.171 -39.199 1.00 38.16 945 TRP A C 1
ATOM 7529 O O . TRP A 1 945 ? 30.143 -22.752 -38.985 1.00 38.16 945 TRP A O 1
ATOM 7539 N N . ARG A 1 946 ? 28.453 -23.021 -40.405 1.00 36.91 946 ARG A N 1
ATOM 7540 C CA . ARG A 1 946 ? 29.123 -22.257 -41.477 1.00 36.91 946 ARG A CA 1
ATOM 7541 C C . ARG A 1 946 ? 28.316 -21.028 -41.883 1.00 36.91 946 ARG A C 1
ATOM 7543 O O . ARG A 1 946 ? 27.762 -20.967 -42.972 1.00 36.91 946 ARG A O 1
ATOM 7550 N N . MET A 1 947 ? 28.288 -20.033 -40.996 1.00 36.94 947 MET A N 1
ATOM 7551 C CA . MET A 1 947 ? 28.034 -18.642 -41.387 1.00 36.94 947 MET A CA 1
ATOM 7552 C C . MET A 1 947 ? 29.356 -17.961 -41.797 1.00 36.94 947 MET A C 1
ATOM 7554 O O . MET A 1 947 ? 30.400 -18.284 -41.225 1.00 36.94 947 MET A O 1
ATOM 7558 N N . PRO A 1 948 ? 29.343 -17.015 -42.754 1.00 44.06 948 PRO A N 1
ATOM 7559 C CA . PRO A 1 948 ? 30.525 -16.235 -43.127 1.00 44.06 948 PRO A CA 1
ATOM 7560 C C . PRO A 1 948 ? 31.136 -15.525 -41.906 1.00 44.06 948 PRO A C 1
ATOM 7562 O O . PRO A 1 948 ? 30.410 -14.894 -41.128 1.00 44.06 948 PRO A O 1
ATOM 7565 N N . LYS A 1 949 ? 32.466 -15.610 -41.740 1.00 44.94 949 LYS A N 1
ATOM 7566 C CA . LYS A 1 949 ? 33.217 -15.047 -40.594 1.00 44.94 949 LYS A CA 1
ATOM 7567 C C . LYS A 1 949 ? 32.913 -13.561 -40.346 1.00 44.94 949 LYS A C 1
ATOM 7569 O O . LYS A 1 949 ? 32.863 -13.131 -39.195 1.00 44.94 949 LYS A O 1
ATOM 7574 N N . ASP A 1 950 ? 32.606 -12.816 -41.401 1.00 45.53 950 ASP A N 1
ATOM 7575 C CA . ASP A 1 950 ? 32.405 -11.363 -41.364 1.00 45.53 950 ASP A CA 1
ATOM 7576 C C . ASP A 1 950 ? 31.051 -10.966 -40.737 1.00 45.53 950 ASP A C 1
ATOM 7578 O O . ASP A 1 950 ? 30.912 -9.906 -40.122 1.00 45.53 950 ASP A O 1
ATOM 7582 N N . ILE A 1 951 ? 30.049 -11.850 -40.821 1.00 45.41 951 ILE A N 1
ATOM 7583 C CA . ILE A 1 951 ? 28.716 -11.671 -40.217 1.00 45.41 951 ILE A CA 1
ATOM 7584 C C . ILE A 1 951 ? 28.728 -12.127 -38.748 1.00 45.41 951 ILE A C 1
ATOM 7586 O O . ILE A 1 951 ? 28.143 -11.463 -37.881 1.00 45.41 951 ILE A O 1
ATOM 7590 N N . TRP A 1 952 ? 29.460 -13.210 -38.445 1.00 44.66 952 TRP A N 1
ATOM 7591 C CA . TRP A 1 952 ? 29.670 -13.705 -37.079 1.00 44.66 952 TRP A CA 1
ATOM 7592 C C . TRP A 1 952 ? 30.389 -12.672 -36.198 1.00 44.66 952 TRP A C 1
ATOM 7594 O O . TRP A 1 952 ? 29.946 -12.407 -35.079 1.00 44.66 952 TRP A O 1
ATOM 7604 N N . GLN A 1 953 ? 31.425 -12.009 -36.725 1.00 51.16 953 GLN A N 1
ATOM 7605 C CA . GLN A 1 953 ? 32.158 -10.965 -35.998 1.00 51.16 953 GLN A CA 1
ATOM 7606 C C . GLN A 1 953 ? 31.321 -9.701 -35.729 1.00 51.16 953 GLN A C 1
ATOM 7608 O O . GLN A 1 953 ? 31.488 -9.071 -34.685 1.00 51.16 953 GLN A O 1
ATOM 7613 N N . ARG A 1 954 ? 30.380 -9.341 -36.617 1.00 51.03 954 ARG A N 1
ATOM 7614 C CA . ARG A 1 954 ? 29.553 -8.128 -36.461 1.00 51.03 954 ARG A CA 1
ATOM 7615 C C . ARG A 1 954 ? 28.299 -8.312 -35.601 1.00 51.03 954 ARG A C 1
ATOM 7617 O O . ARG A 1 954 ? 27.866 -7.352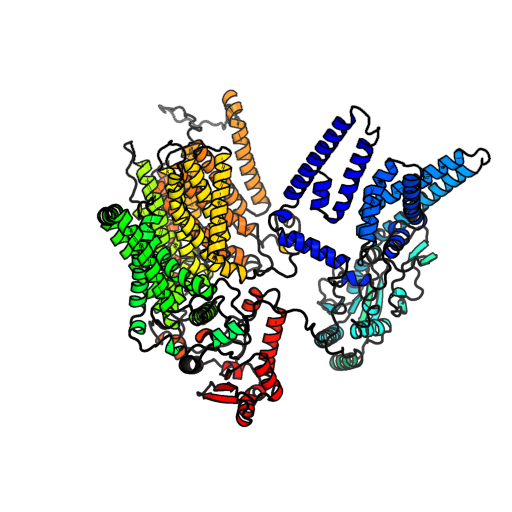 -34.968 1.00 51.03 954 ARG A O 1
ATOM 7624 N N . THR A 1 955 ? 27.696 -9.504 -35.566 1.00 46.31 955 THR A N 1
ATOM 7625 C CA . THR A 1 955 ? 26.401 -9.715 -34.876 1.00 46.31 955 THR A CA 1
ATOM 7626 C C . THR A 1 955 ? 26.262 -11.035 -34.110 1.00 46.31 955 THR A C 1
ATOM 7628 O O . THR A 1 955 ? 25.377 -11.135 -33.261 1.00 46.31 955 THR A O 1
ATOM 7631 N N . GLY A 1 956 ? 27.124 -12.028 -34.351 1.00 46.75 956 GLY A N 1
ATOM 7632 C CA . GLY A 1 956 ? 26.977 -13.391 -33.822 1.00 46.75 956 GLY A CA 1
ATOM 7633 C C . GLY A 1 956 ? 27.172 -13.502 -32.310 1.00 46.75 956 GLY A C 1
ATOM 7634 O O . GLY A 1 956 ? 26.327 -14.072 -31.626 1.00 46.75 956 GLY A O 1
ATOM 7635 N N . TRP A 1 957 ? 28.225 -12.889 -31.762 1.00 53.25 957 TRP A N 1
ATOM 7636 C CA . TRP A 1 957 ? 28.514 -12.975 -30.324 1.00 53.25 957 TRP A CA 1
ATOM 7637 C C . TRP A 1 957 ? 27.456 -12.268 -29.463 1.00 53.25 957 TRP A C 1
ATOM 7639 O O . TRP A 1 957 ? 27.048 -12.800 -28.437 1.00 53.25 957 TRP A O 1
ATOM 7649 N N . ARG A 1 958 ? 26.927 -11.117 -29.912 1.00 55.72 958 ARG A N 1
ATOM 7650 C CA . ARG A 1 958 ? 25.851 -10.389 -29.207 1.00 55.72 958 ARG A CA 1
ATOM 7651 C C . ARG A 1 958 ? 24.566 -11.216 -29.124 1.00 55.72 958 ARG A C 1
ATOM 7653 O O . ARG A 1 958 ? 23.884 -11.193 -28.109 1.00 55.72 958 ARG A O 1
ATOM 7660 N N . ARG A 1 959 ? 24.251 -11.964 -30.186 1.00 58.22 959 ARG A N 1
ATOM 7661 C CA . ARG A 1 959 ? 23.084 -12.858 -30.254 1.00 58.22 959 ARG A CA 1
ATOM 7662 C C . ARG A 1 959 ? 23.283 -14.114 -29.405 1.00 58.22 959 ARG A C 1
ATOM 7664 O O . ARG A 1 959 ? 22.358 -14.513 -28.708 1.00 58.22 959 ARG A O 1
ATOM 7671 N N . ALA A 1 960 ? 24.488 -14.687 -29.420 1.00 57.31 960 ALA A N 1
ATOM 7672 C CA . ALA A 1 960 ? 24.847 -15.809 -28.560 1.00 57.31 960 ALA A CA 1
ATOM 7673 C C . ALA A 1 960 ? 24.734 -15.435 -27.075 1.00 57.31 960 ALA A C 1
ATOM 7675 O O . ALA A 1 960 ? 24.161 -16.204 -26.317 1.00 57.31 960 ALA A O 1
ATOM 7676 N N . ILE A 1 961 ? 25.172 -14.233 -26.677 1.00 69.00 961 ILE A N 1
ATOM 7677 C CA . ILE A 1 961 ? 25.009 -13.741 -25.300 1.00 69.00 961 ILE A CA 1
ATOM 7678 C C . ILE A 1 961 ? 23.534 -13.676 -24.903 1.00 69.00 961 ILE A C 1
ATOM 7680 O O . ILE A 1 961 ? 23.187 -14.172 -23.842 1.00 69.00 961 ILE A O 1
ATOM 7684 N N . VAL A 1 962 ? 22.652 -13.124 -25.742 1.00 67.56 962 VAL A N 1
ATOM 7685 C CA . VAL A 1 962 ? 21.215 -13.040 -25.414 1.00 67.56 962 VAL A CA 1
ATOM 7686 C C . VAL A 1 962 ? 20.592 -14.430 -25.258 1.00 67.56 962 VAL A C 1
ATOM 7688 O O . VAL A 1 962 ? 19.857 -14.659 -24.303 1.00 67.56 962 VAL A O 1
ATOM 7691 N N . VAL A 1 963 ? 20.911 -15.372 -26.150 1.00 66.94 963 VAL A N 1
ATOM 7692 C CA . VAL A 1 963 ? 20.411 -16.756 -26.057 1.00 66.94 963 VAL A CA 1
ATOM 7693 C C . VAL A 1 963 ? 20.960 -17.461 -24.817 1.00 66.94 963 VAL A C 1
ATOM 7695 O O . VAL A 1 963 ? 20.203 -18.138 -24.133 1.00 66.94 963 VAL A O 1
ATOM 7698 N N . VAL A 1 964 ? 22.242 -17.270 -24.494 1.00 72.12 964 VAL A N 1
ATOM 7699 C CA . VAL A 1 964 ? 22.866 -17.822 -23.283 1.00 72.12 964 VAL A CA 1
ATOM 7700 C C . VAL A 1 964 ? 22.246 -17.219 -22.026 1.00 72.12 964 VAL A C 1
ATOM 7702 O O . VAL A 1 964 ? 21.971 -17.962 -21.097 1.00 72.12 964 VAL A O 1
ATOM 7705 N N . VAL A 1 965 ? 21.966 -15.914 -21.998 1.00 73.50 965 VAL A N 1
ATOM 7706 C CA . VAL A 1 965 ? 21.306 -15.251 -20.863 1.00 73.50 965 VAL A CA 1
ATOM 7707 C C . VAL A 1 965 ? 19.875 -15.759 -20.691 1.00 73.50 965 VAL A C 1
ATOM 7709 O O . VAL A 1 965 ? 19.500 -16.108 -19.581 1.00 73.50 965 VAL A O 1
ATOM 7712 N N . ILE A 1 966 ? 19.090 -15.876 -21.769 1.00 75.88 966 ILE A N 1
ATOM 7713 C CA . ILE A 1 966 ? 17.729 -16.439 -21.708 1.00 75.88 966 ILE A CA 1
ATOM 7714 C C . ILE A 1 966 ? 17.763 -17.901 -21.246 1.00 75.88 966 ILE A C 1
ATOM 7716 O O . ILE A 1 966 ? 16.984 -18.280 -20.378 1.00 75.88 966 ILE A O 1
ATOM 7720 N N . ALA A 1 967 ? 18.672 -18.716 -21.791 1.00 70.75 967 ALA A N 1
ATOM 7721 C CA . ALA A 1 967 ? 18.828 -20.114 -21.398 1.00 70.75 967 ALA A CA 1
ATOM 7722 C C . ALA A 1 967 ? 19.312 -20.253 -19.948 1.00 70.75 967 ALA A C 1
ATOM 7724 O O . ALA A 1 967 ? 18.851 -21.144 -19.246 1.00 70.75 967 ALA A O 1
ATOM 7725 N N . ALA A 1 968 ? 20.191 -19.361 -19.485 1.00 74.38 968 ALA A N 1
ATOM 7726 C CA . ALA A 1 968 ? 20.657 -19.319 -18.105 1.00 74.38 968 ALA A CA 1
ATOM 7727 C C . ALA A 1 968 ? 19.544 -18.893 -17.142 1.00 74.38 968 ALA A C 1
ATOM 7729 O O . ALA A 1 968 ? 19.399 -19.523 -16.105 1.00 74.38 968 ALA A O 1
ATOM 7730 N N . ILE A 1 969 ? 18.729 -17.889 -17.494 1.00 76.12 969 ILE A N 1
ATOM 7731 C CA . ILE A 1 969 ? 17.553 -17.484 -16.707 1.00 76.12 969 ILE A CA 1
ATOM 7732 C C . ILE A 1 969 ? 16.553 -18.639 -16.643 1.00 76.12 969 ILE A C 1
ATOM 7734 O O . ILE A 1 969 ? 16.150 -19.027 -15.557 1.00 76.12 969 ILE A O 1
ATOM 7738 N N . ALA A 1 970 ? 16.205 -19.243 -17.782 1.00 72.31 970 ALA A N 1
ATOM 7739 C CA . ALA A 1 970 ? 15.279 -20.372 -17.822 1.00 72.31 970 ALA A CA 1
ATOM 7740 C C . ALA A 1 970 ? 15.795 -21.580 -17.020 1.00 72.31 970 ALA A C 1
ATOM 7742 O O . ALA A 1 970 ? 15.034 -22.181 -16.268 1.00 72.31 970 ALA A O 1
ATOM 7743 N N . ALA A 1 971 ? 17.084 -21.917 -17.145 1.00 69.69 971 ALA A N 1
ATOM 7744 C CA . ALA A 1 971 ? 17.702 -23.013 -16.403 1.00 69.69 971 ALA A CA 1
ATOM 7745 C C . ALA A 1 971 ? 17.803 -22.716 -14.900 1.00 69.69 971 ALA A C 1
ATOM 7747 O O . ALA A 1 971 ? 17.510 -23.596 -14.097 1.00 69.69 971 ALA A O 1
ATOM 7748 N N . ALA A 1 972 ? 18.174 -21.490 -14.516 1.00 72.69 972 ALA A N 1
ATOM 7749 C CA . ALA A 1 972 ? 18.239 -21.069 -13.120 1.00 72.69 972 ALA A CA 1
ATOM 7750 C C . ALA A 1 972 ? 16.847 -21.075 -12.478 1.00 72.69 972 ALA A C 1
ATOM 7752 O O . ALA A 1 972 ? 16.676 -21.685 -11.433 1.00 72.69 972 ALA A O 1
ATOM 7753 N N . SER A 1 973 ? 15.844 -20.487 -13.135 1.00 74.81 973 SER A N 1
ATOM 7754 C CA . SER A 1 973 ? 14.460 -20.465 -12.655 1.00 74.81 973 SER A CA 1
ATOM 7755 C C . SER A 1 973 ? 13.850 -21.861 -12.545 1.00 74.81 973 SER A C 1
ATOM 7757 O O . SER A 1 973 ? 13.175 -22.145 -11.564 1.00 74.81 973 SER A O 1
ATOM 7759 N N . ALA A 1 974 ? 14.114 -22.754 -13.505 1.00 71.19 974 ALA A N 1
ATOM 7760 C CA . ALA A 1 974 ? 13.672 -24.145 -13.415 1.00 71.19 974 ALA A CA 1
ATOM 7761 C C . ALA A 1 974 ? 14.382 -24.911 -12.285 1.00 71.19 974 ALA A C 1
ATOM 7763 O O . ALA A 1 974 ? 13.762 -25.738 -11.625 1.00 71.19 974 ALA A O 1
ATOM 7764 N N . ALA A 1 975 ? 15.667 -24.630 -12.039 1.00 69.94 975 ALA A N 1
ATOM 7765 C CA . ALA A 1 975 ? 16.430 -25.253 -10.958 1.00 69.94 975 ALA A CA 1
ATOM 7766 C C . ALA A 1 975 ? 16.019 -24.752 -9.562 1.00 69.94 975 ALA A C 1
ATOM 7768 O O . ALA A 1 975 ? 16.173 -25.489 -8.591 1.00 69.94 975 ALA A O 1
ATOM 7769 N N . THR A 1 976 ? 15.507 -23.522 -9.454 1.00 68.88 976 THR A N 1
ATOM 7770 C CA . THR A 1 976 ? 15.068 -22.922 -8.183 1.00 68.88 976 THR A CA 1
ATOM 7771 C C . THR A 1 976 ? 13.563 -23.031 -7.928 1.00 68.88 976 THR A C 1
ATOM 7773 O O . THR A 1 976 ? 13.129 -22.695 -6.833 1.00 68.88 976 THR A O 1
ATOM 7776 N N . GLY A 1 977 ? 12.766 -23.490 -8.900 1.00 69.81 977 GLY A N 1
ATOM 7777 C CA . GLY A 1 977 ? 11.301 -23.553 -8.801 1.00 69.81 977 GLY A CA 1
ATOM 7778 C C . GLY A 1 977 ? 10.583 -22.220 -9.052 1.00 69.81 977 GLY A C 1
ATOM 7779 O O . GLY A 1 977 ? 9.393 -22.119 -8.791 1.00 69.81 977 GLY A O 1
ATOM 7780 N N . TYR A 1 978 ? 11.278 -21.200 -9.566 1.00 81.06 978 TYR A N 1
ATOM 7781 C CA . TYR A 1 978 ? 10.735 -19.870 -9.883 1.00 81.06 978 TYR A CA 1
ATOM 7782 C C . TYR A 1 978 ? 10.355 -19.744 -11.370 1.00 81.06 978 TYR A C 1
ATOM 7784 O O . TYR A 1 978 ? 10.685 -18.757 -12.038 1.00 81.06 978 TYR A O 1
ATOM 7792 N N . GLU A 1 979 ? 9.687 -20.757 -11.930 1.00 84.31 979 GLU A N 1
ATOM 7793 C CA . GLU A 1 979 ? 9.309 -20.809 -13.350 1.00 84.31 979 GLU A CA 1
ATOM 7794 C C . GLU A 1 979 ? 8.539 -19.570 -13.840 1.00 84.31 979 GLU A C 1
ATOM 7796 O O . GLU A 1 979 ? 8.824 -19.063 -14.930 1.00 84.31 979 GLU A O 1
ATOM 7801 N N . THR A 1 980 ? 7.603 -19.053 -13.036 1.00 87.00 980 THR A N 1
ATOM 7802 C CA . THR A 1 980 ? 6.807 -17.860 -13.364 1.00 87.00 980 THR A CA 1
ATOM 7803 C C . THR A 1 980 ? 7.702 -16.634 -13.492 1.00 87.00 980 THR A C 1
ATOM 7805 O O . THR A 1 980 ? 7.723 -15.997 -14.546 1.00 87.00 980 THR A O 1
ATOM 7808 N N . VAL A 1 981 ? 8.520 -16.348 -12.474 1.00 87.56 981 VAL A N 1
ATOM 7809 C CA . VAL A 1 981 ? 9.469 -15.223 -12.480 1.00 87.56 981 VAL A CA 1
ATOM 7810 C C . VAL A 1 981 ? 10.431 -15.314 -13.665 1.00 87.56 981 VAL A C 1
ATOM 7812 O O . VAL A 1 981 ? 10.660 -14.314 -14.349 1.00 87.56 981 VAL A O 1
ATOM 7815 N N . GLY A 1 982 ? 10.948 -16.510 -13.965 1.00 85.50 982 GLY A N 1
ATOM 7816 C CA . GLY A 1 982 ? 11.819 -16.739 -15.119 1.00 85.50 982 GLY A CA 1
ATOM 7817 C C . GLY A 1 982 ? 11.151 -16.393 -16.449 1.00 85.50 982 GLY A C 1
ATOM 7818 O O . GLY A 1 982 ? 11.715 -15.650 -17.257 1.00 85.50 982 GLY A O 1
ATOM 7819 N N . LEU A 1 983 ? 9.927 -16.886 -16.673 1.00 87.44 983 LEU A N 1
ATOM 7820 C CA . LEU A 1 983 ? 9.164 -16.607 -17.890 1.00 87.44 983 LEU A CA 1
ATOM 7821 C C . LEU A 1 983 ? 8.843 -15.114 -18.028 1.00 87.44 983 LEU A C 1
ATOM 7823 O O . LEU A 1 983 ? 9.103 -14.524 -19.081 1.00 87.44 983 LEU A O 1
ATOM 7827 N N . LEU A 1 984 ? 8.303 -14.495 -16.974 1.00 90.56 984 LEU A N 1
ATOM 7828 C CA . LEU A 1 984 ? 7.960 -13.073 -16.979 1.00 90.56 984 LEU A CA 1
ATOM 7829 C C . LEU A 1 984 ? 9.210 -12.205 -17.184 1.00 90.56 984 LEU A C 1
ATOM 7831 O O . LEU A 1 984 ? 9.161 -11.240 -17.948 1.00 90.56 984 LEU A O 1
ATOM 7835 N N . GLY A 1 985 ? 10.347 -12.581 -16.589 1.00 89.12 985 GLY A N 1
ATOM 7836 C CA . GLY A 1 985 ? 11.633 -11.906 -16.761 1.00 89.12 985 GLY A CA 1
ATOM 7837 C C . GLY A 1 985 ? 12.137 -11.937 -18.207 1.00 89.12 985 GLY A C 1
ATOM 7838 O O . GLY A 1 985 ? 12.583 -10.915 -18.731 1.00 89.12 985 GLY A O 1
ATOM 7839 N N . ILE A 1 986 ? 12.001 -13.072 -18.901 1.00 87.31 986 ILE A N 1
ATOM 7840 C CA . ILE A 1 986 ? 12.350 -13.192 -20.329 1.00 87.31 986 ILE A CA 1
ATOM 7841 C C . ILE A 1 986 ? 11.469 -12.273 -21.186 1.00 87.31 986 ILE A C 1
ATOM 7843 O O . ILE A 1 986 ? 11.976 -11.568 -22.065 1.00 87.31 986 ILE A O 1
ATOM 7847 N N . VAL A 1 987 ? 10.159 -12.251 -20.924 1.00 89.12 987 VAL A N 1
ATOM 7848 C CA . VAL A 1 987 ? 9.222 -11.369 -21.636 1.00 89.12 987 VAL A CA 1
ATOM 7849 C C . VAL A 1 987 ? 9.558 -9.900 -21.368 1.00 89.12 987 VAL A C 1
ATOM 7851 O O . VAL A 1 987 ? 9.634 -9.114 -22.313 1.00 89.12 987 VAL A O 1
ATOM 7854 N N . LEU A 1 988 ? 9.846 -9.533 -20.117 1.00 91.94 988 LEU A N 1
ATOM 7855 C CA . LEU A 1 988 ? 10.230 -8.178 -19.726 1.00 91.94 988 LEU A CA 1
ATOM 7856 C C . LEU A 1 988 ? 11.515 -7.719 -20.432 1.00 91.94 988 LEU A C 1
ATOM 7858 O O . LEU A 1 988 ? 11.549 -6.623 -20.993 1.00 91.94 988 LEU A O 1
ATOM 7862 N N . LEU A 1 989 ? 12.550 -8.563 -20.494 1.00 88.69 989 LEU A N 1
ATOM 7863 C CA . LEU A 1 989 ? 13.781 -8.259 -21.233 1.00 88.69 989 LEU A CA 1
ATOM 7864 C C . LEU A 1 989 ? 13.514 -8.019 -22.726 1.00 88.69 989 LEU A C 1
ATOM 7866 O O . LEU A 1 989 ? 14.090 -7.104 -23.320 1.00 88.69 989 LEU A O 1
ATOM 7870 N N . LEU A 1 990 ? 12.618 -8.800 -23.338 1.00 89.12 990 LEU A N 1
ATOM 7871 C CA . LEU A 1 990 ? 12.227 -8.612 -24.735 1.00 89.12 990 LEU A CA 1
ATOM 7872 C C . LEU A 1 990 ? 11.459 -7.297 -24.947 1.00 89.12 990 LEU A C 1
ATOM 7874 O O . LEU A 1 990 ? 11.701 -6.597 -25.932 1.00 89.12 990 LEU A O 1
ATOM 7878 N N . VAL A 1 991 ? 10.576 -6.929 -24.017 1.00 92.69 991 VAL A N 1
ATOM 7879 C CA . VAL A 1 991 ? 9.848 -5.649 -24.021 1.00 92.69 991 VAL A CA 1
ATOM 7880 C C . VAL A 1 991 ? 10.811 -4.470 -23.897 1.00 92.69 991 VAL A C 1
ATOM 7882 O O . VAL A 1 991 ? 10.707 -3.516 -24.668 1.00 92.69 991 VAL A O 1
ATOM 7885 N N . LEU A 1 992 ? 11.800 -4.552 -23.003 1.00 90.94 992 LEU A N 1
ATOM 7886 C CA . LEU A 1 992 ? 12.843 -3.533 -22.856 1.00 90.94 992 LEU A CA 1
ATOM 7887 C C . LEU A 1 992 ? 13.706 -3.423 -24.121 1.00 90.94 992 LEU A C 1
ATOM 7889 O O . LEU A 1 992 ? 13.975 -2.319 -24.594 1.00 90.94 992 LEU A O 1
ATOM 7893 N N . ALA A 1 993 ? 14.088 -4.551 -24.727 1.00 87.69 993 ALA A N 1
ATOM 7894 C CA . ALA A 1 993 ? 14.826 -4.563 -25.989 1.00 87.69 993 ALA A CA 1
ATOM 7895 C C . ALA A 1 993 ? 14.024 -3.921 -27.134 1.00 87.69 993 ALA A C 1
ATOM 7897 O O . ALA A 1 993 ? 14.582 -3.173 -27.943 1.00 87.69 993 ALA A O 1
ATOM 7898 N N . LEU A 1 994 ? 12.713 -4.175 -27.193 1.00 89.81 994 LEU A N 1
ATOM 7899 C CA . LEU A 1 994 ? 11.798 -3.512 -28.121 1.00 89.81 994 LEU A CA 1
ATOM 7900 C C . LEU A 1 994 ? 11.722 -2.009 -27.851 1.00 89.81 994 LEU A C 1
ATOM 7902 O O . LEU A 1 994 ? 11.880 -1.235 -28.789 1.00 89.81 994 LEU A O 1
ATOM 7906 N N . ALA A 1 995 ? 11.574 -1.581 -26.596 1.00 90.19 995 ALA A N 1
ATOM 7907 C CA . ALA A 1 995 ? 11.534 -0.164 -26.241 1.00 90.19 995 ALA A CA 1
ATOM 7908 C C . ALA A 1 995 ? 12.820 0.565 -26.669 1.00 90.19 995 ALA A C 1
ATOM 7910 O O . ALA A 1 995 ? 12.755 1.596 -27.340 1.00 90.19 995 ALA A O 1
ATOM 7911 N N . VAL A 1 996 ? 13.994 -0.016 -26.394 1.00 87.69 996 VAL A N 1
ATOM 7912 C CA . VAL A 1 996 ? 15.286 0.510 -26.868 1.00 87.69 996 VAL A CA 1
ATOM 7913 C C . VAL A 1 996 ? 15.326 0.574 -28.397 1.00 87.69 996 VAL A C 1
ATOM 7915 O O . VAL A 1 996 ? 15.769 1.570 -28.970 1.00 87.69 996 VAL A O 1
ATOM 7918 N N . ARG A 1 997 ? 14.836 -0.461 -29.089 1.00 85.94 997 ARG A N 1
ATOM 7919 C CA . ARG A 1 997 ? 14.791 -0.493 -30.556 1.00 85.94 997 ARG A CA 1
ATOM 7920 C C . ARG A 1 997 ? 13.894 0.599 -31.138 1.00 85.94 997 ARG A C 1
ATOM 7922 O O . ARG A 1 997 ? 14.286 1.186 -32.148 1.00 85.94 997 ARG A O 1
ATOM 7929 N N . GLU A 1 998 ? 12.735 0.856 -30.536 1.00 85.25 998 GLU A N 1
ATOM 7930 C CA . GLU A 1 998 ? 11.804 1.921 -30.937 1.00 85.25 998 GLU A CA 1
ATOM 7931 C C . GLU A 1 998 ? 12.436 3.304 -30.750 1.00 85.25 998 GLU A C 1
ATOM 7933 O O . GLU A 1 998 ? 12.443 4.116 -31.676 1.00 85.25 998 GLU A O 1
ATOM 7938 N N . VAL A 1 999 ? 13.064 3.529 -29.594 1.00 84.31 999 VAL A N 1
ATOM 7939 C CA . VAL A 1 999 ? 13.826 4.745 -29.289 1.00 84.31 999 VAL A CA 1
ATOM 7940 C C . VAL A 1 999 ? 14.930 4.997 -30.326 1.00 84.31 999 VAL A C 1
ATOM 7942 O O . VAL A 1 999 ? 15.108 6.117 -30.807 1.00 84.31 999 VAL A O 1
ATOM 7945 N N . VAL A 1 1000 ? 15.659 3.951 -30.724 1.00 81.56 1000 VAL A N 1
ATOM 7946 C CA . VAL A 1 1000 ? 16.697 4.041 -31.765 1.00 81.56 1000 VAL A CA 1
ATOM 7947 C C . VAL A 1 1000 ? 16.093 4.250 -33.158 1.00 81.56 1000 VAL A C 1
ATOM 7949 O O . VAL A 1 1000 ? 16.690 4.946 -33.977 1.00 81.56 1000 VAL A O 1
ATOM 7952 N N . ALA A 1 1001 ? 14.923 3.668 -33.444 1.00 77.31 1001 ALA A N 1
ATOM 7953 C CA . ALA A 1 1001 ? 14.252 3.786 -34.740 1.00 77.31 1001 ALA A CA 1
ATOM 7954 C C . ALA A 1 1001 ? 13.767 5.212 -35.035 1.00 77.31 1001 ALA A C 1
ATOM 7956 O O . ALA A 1 1001 ? 13.708 5.590 -36.203 1.00 77.31 1001 ALA A O 1
ATOM 7957 N N . ARG A 1 1002 ? 13.431 5.985 -33.988 1.00 73.44 1002 ARG A N 1
ATOM 7958 C CA . ARG A 1 1002 ? 12.897 7.357 -34.075 1.00 73.44 1002 ARG A CA 1
ATOM 7959 C C . ARG A 1 1002 ? 11.663 7.476 -34.983 1.00 73.44 1002 ARG A C 1
ATOM 7961 O O . ARG A 1 1002 ? 11.509 8.458 -35.708 1.00 73.44 1002 ARG A O 1
ATOM 7968 N N . GLU A 1 1003 ? 10.788 6.473 -34.962 1.00 69.94 1003 GLU A N 1
ATOM 7969 C CA . GLU A 1 1003 ? 9.545 6.496 -35.741 1.00 69.94 1003 GLU A CA 1
ATOM 7970 C C . GLU A 1 1003 ? 8.537 7.512 -35.181 1.00 69.94 1003 GLU A C 1
ATOM 7972 O O . GLU A 1 1003 ? 8.520 7.807 -33.991 1.00 69.94 1003 GLU A O 1
ATOM 7977 N N . GLU A 1 1004 ? 7.648 8.039 -36.023 1.00 64.56 1004 GLU A N 1
ATOM 7978 C CA . GLU A 1 1004 ? 6.689 9.076 -35.607 1.00 64.56 1004 GLU A CA 1
ATOM 7979 C C . GLU A 1 1004 ? 5.679 8.580 -34.551 1.00 64.56 1004 GLU A C 1
ATOM 7981 O O . GLU A 1 1004 ? 5.333 9.325 -33.639 1.00 64.56 1004 GLU A O 1
ATOM 7986 N N . ALA A 1 1005 ? 5.229 7.319 -34.630 1.00 66.69 1005 ALA A N 1
ATOM 7987 C CA . ALA A 1 1005 ? 4.334 6.706 -33.634 1.00 66.69 1005 ALA A CA 1
ATOM 7988 C C . ALA A 1 1005 ? 5.056 6.102 -32.415 1.00 66.69 1005 ALA A C 1
ATOM 7990 O O . ALA A 1 1005 ? 4.411 5.499 -31.553 1.00 66.69 1005 ALA A O 1
ATOM 7991 N N . MET A 1 1006 ? 6.379 6.258 -32.326 1.00 77.88 1006 MET A N 1
ATOM 7992 C CA . MET A 1 1006 ? 7.206 5.685 -31.264 1.00 77.88 1006 MET A CA 1
ATOM 7993 C C . MET A 1 1006 ? 6.712 6.023 -29.842 1.00 77.88 1006 MET A C 1
ATOM 7995 O O . MET A 1 1006 ? 6.615 5.088 -29.053 1.00 77.88 1006 MET A O 1
ATOM 7999 N N . PRO A 1 1007 ? 6.323 7.265 -29.477 1.00 84.56 1007 PRO A N 1
ATOM 8000 C CA . PRO A 1 1007 ? 5.937 7.589 -28.094 1.00 84.56 1007 PRO A CA 1
ATOM 8001 C C . PRO A 1 1007 ? 4.729 6.789 -27.583 1.00 84.56 1007 PRO A C 1
ATOM 8003 O O . PRO A 1 1007 ? 4.676 6.413 -26.417 1.00 84.56 1007 PRO A O 1
ATOM 8006 N N . ILE A 1 1008 ? 3.783 6.466 -28.468 1.00 87.25 1008 ILE A N 1
ATOM 8007 C CA . ILE A 1 1008 ? 2.581 5.695 -28.118 1.00 87.25 1008 ILE A CA 1
ATOM 8008 C C . ILE A 1 1008 ? 2.929 4.221 -27.951 1.00 87.25 1008 ILE A C 1
ATOM 8010 O O . ILE A 1 1008 ? 2.457 3.570 -27.024 1.00 87.25 1008 ILE A O 1
ATOM 8014 N N . LEU A 1 1009 ? 3.777 3.686 -28.835 1.00 88.25 1009 LEU A N 1
ATOM 8015 C CA . LEU A 1 1009 ? 4.241 2.311 -28.703 1.00 88.25 1009 LEU A CA 1
ATOM 8016 C C . LEU A 1 1009 ? 5.118 2.139 -27.455 1.00 88.25 1009 LEU A C 1
ATOM 8018 O O . LEU A 1 1009 ? 4.985 1.129 -26.778 1.00 88.25 1009 LEU A O 1
ATOM 8022 N N . LEU A 1 1010 ? 5.939 3.135 -27.103 1.00 91.81 1010 LEU A N 1
ATOM 8023 C CA . LEU A 1 1010 ? 6.677 3.159 -25.837 1.00 91.81 1010 LEU A CA 1
ATOM 8024 C C . LEU A 1 1010 ? 5.741 3.169 -24.630 1.00 91.81 1010 LEU A C 1
ATOM 8026 O O . LEU A 1 1010 ? 6.010 2.458 -23.670 1.00 91.81 1010 LEU A O 1
ATOM 8030 N N . PHE A 1 1011 ? 4.625 3.900 -24.690 1.00 94.75 1011 PHE A N 1
ATOM 8031 C CA . PHE A 1 1011 ? 3.619 3.862 -23.631 1.00 94.75 1011 PHE A CA 1
ATOM 8032 C C . PHE A 1 1011 ? 2.958 2.480 -23.516 1.00 94.75 1011 PHE A C 1
ATOM 8034 O O . PHE A 1 1011 ? 2.847 1.948 -22.420 1.00 94.75 1011 PHE A O 1
ATOM 8041 N N . VAL A 1 1012 ? 2.602 1.832 -24.631 1.00 95.50 1012 VAL A N 1
ATOM 8042 C CA . VAL A 1 1012 ? 2.073 0.453 -24.607 1.00 95.50 1012 VAL A CA 1
ATOM 8043 C C . VAL A 1 1012 ? 3.105 -0.531 -24.043 1.00 95.50 1012 VAL A C 1
ATOM 8045 O O . VAL A 1 1012 ? 2.758 -1.366 -23.214 1.00 95.50 1012 VAL A O 1
ATOM 8048 N N . LEU A 1 1013 ? 4.374 -0.424 -24.452 1.00 95.75 1013 LEU A N 1
ATOM 8049 C CA . LEU A 1 1013 ? 5.463 -1.253 -23.924 1.00 95.75 1013 LEU A CA 1
ATOM 8050 C C . LEU A 1 1013 ? 5.722 -0.983 -22.435 1.00 95.75 1013 LEU A C 1
ATOM 8052 O O . LEU A 1 1013 ? 6.035 -1.924 -21.717 1.00 95.75 1013 LEU A O 1
ATOM 8056 N N . LEU A 1 1014 ? 5.542 0.253 -21.959 1.00 96.56 1014 LEU A N 1
ATOM 8057 C CA . LEU A 1 1014 ? 5.584 0.600 -20.536 1.00 96.56 1014 LEU A CA 1
ATOM 8058 C C . LEU A 1 1014 ? 4.480 -0.120 -19.756 1.00 96.56 1014 LEU A C 1
ATOM 8060 O O . LEU A 1 1014 ? 4.781 -0.738 -18.741 1.00 96.56 1014 LEU A O 1
ATOM 8064 N N . LEU A 1 1015 ? 3.227 -0.088 -20.228 1.00 97.62 1015 LEU A N 1
ATOM 8065 C CA . LEU A 1 1015 ? 2.124 -0.776 -19.541 1.00 97.62 1015 LEU A CA 1
ATOM 8066 C C . LEU A 1 1015 ? 2.359 -2.293 -19.472 1.00 97.62 1015 LEU A C 1
ATOM 8068 O O . LEU A 1 1015 ? 2.109 -2.901 -18.436 1.00 97.62 1015 LEU A O 1
ATOM 8072 N N . ILE A 1 1016 ? 2.898 -2.893 -20.543 1.00 97.31 1016 ILE A N 1
ATOM 8073 C CA . ILE A 1 1016 ? 3.338 -4.297 -20.532 1.00 97.31 1016 ILE A CA 1
ATOM 8074 C C . ILE A 1 1016 ? 4.453 -4.489 -19.503 1.00 97.31 1016 ILE A C 1
ATOM 8076 O O . ILE A 1 1016 ? 4.359 -5.372 -18.661 1.00 97.31 1016 ILE A O 1
ATOM 8080 N N . ALA A 1 1017 ? 5.509 -3.678 -19.562 1.00 96.81 1017 ALA A N 1
ATOM 8081 C CA . ALA A 1 1017 ? 6.660 -3.824 -18.681 1.00 96.81 1017 ALA A CA 1
ATOM 8082 C C . ALA A 1 1017 ? 6.248 -3.762 -17.206 1.00 96.81 1017 ALA A C 1
ATOM 8084 O O . ALA A 1 1017 ? 6.660 -4.619 -16.434 1.00 96.81 1017 ALA A O 1
ATOM 8085 N N . VAL A 1 1018 ? 5.388 -2.810 -16.837 1.00 97.12 1018 VAL A N 1
ATOM 8086 C CA . VAL A 1 1018 ? 4.874 -2.661 -15.470 1.00 97.12 1018 VAL A CA 1
ATOM 8087 C C . VAL A 1 1018 ? 3.997 -3.849 -15.070 1.00 97.12 1018 VAL A C 1
ATOM 8089 O O . VAL A 1 1018 ? 4.202 -4.400 -13.996 1.00 97.12 1018 VAL A O 1
ATOM 8092 N N . ALA A 1 1019 ? 3.086 -4.313 -15.932 1.00 95.88 1019 ALA A N 1
ATOM 8093 C CA . ALA A 1 1019 ? 2.233 -5.462 -15.617 1.00 95.88 1019 ALA A CA 1
ATOM 8094 C C . ALA A 1 1019 ? 3.030 -6.759 -15.369 1.00 95.88 1019 ALA A C 1
ATOM 8096 O O . ALA A 1 1019 ? 2.728 -7.511 -14.445 1.00 95.88 1019 ALA A O 1
ATOM 8097 N N . PHE A 1 1020 ? 4.071 -7.017 -16.167 1.00 94.50 1020 PHE A N 1
ATOM 8098 C CA . PHE A 1 1020 ? 4.947 -8.180 -15.977 1.00 94.50 1020 PHE A CA 1
ATOM 8099 C C . PHE A 1 1020 ? 5.908 -7.990 -14.796 1.00 94.50 1020 PHE A C 1
ATOM 8101 O O . PHE A 1 1020 ? 6.168 -8.946 -14.069 1.00 94.50 1020 PHE A O 1
ATOM 8108 N N . ALA A 1 1021 ? 6.403 -6.768 -14.571 1.00 93.88 1021 ALA A N 1
ATOM 8109 C CA . ALA A 1 1021 ? 7.221 -6.444 -13.405 1.00 93.88 1021 ALA A CA 1
ATOM 8110 C C . ALA A 1 1021 ? 6.443 -6.629 -12.099 1.00 93.88 1021 ALA A C 1
ATOM 8112 O O . ALA A 1 1021 ? 7.021 -7.127 -11.144 1.00 93.88 1021 ALA A O 1
ATOM 8113 N N . ILE A 1 1022 ? 5.144 -6.314 -12.073 1.00 93.19 1022 ILE A N 1
ATOM 8114 C CA . ILE A 1 1022 ? 4.259 -6.622 -10.945 1.00 93.19 1022 ILE A CA 1
ATOM 8115 C C . ILE A 1 1022 ? 4.222 -8.132 -10.677 1.00 93.19 1022 ILE A C 1
ATOM 8117 O O . ILE A 1 1022 ? 4.430 -8.550 -9.543 1.00 93.19 1022 ILE A O 1
ATOM 8121 N N . GLY A 1 1023 ? 4.015 -8.957 -11.710 1.00 89.56 1023 GLY A N 1
ATOM 8122 C CA . GLY A 1 1023 ? 3.993 -10.416 -11.548 1.00 89.56 1023 GLY A CA 1
ATOM 8123 C C . GLY A 1 1023 ? 5.304 -10.983 -10.991 1.00 89.56 1023 GLY A C 1
ATOM 8124 O O . GLY A 1 1023 ? 5.277 -11.925 -10.211 1.00 89.56 1023 GLY A O 1
ATOM 8125 N N . ILE A 1 1024 ? 6.443 -10.376 -11.340 1.00 89.75 1024 ILE A N 1
ATOM 8126 C CA . ILE A 1 1024 ? 7.751 -10.701 -10.751 1.00 89.75 1024 ILE A CA 1
ATOM 8127 C C . ILE A 1 1024 ? 7.847 -10.181 -9.310 1.00 89.75 1024 ILE A C 1
ATOM 8129 O O . ILE A 1 1024 ? 8.319 -10.888 -8.427 1.00 89.75 1024 ILE A O 1
ATOM 8133 N N . PHE A 1 1025 ? 7.412 -8.944 -9.072 1.00 87.12 1025 PHE A N 1
ATOM 8134 C CA . PHE A 1 1025 ? 7.523 -8.261 -7.788 1.00 87.12 1025 PHE A CA 1
ATOM 8135 C C . PHE A 1 1025 ? 6.809 -9.026 -6.674 1.00 87.12 1025 PHE A C 1
ATOM 8137 O O . PHE A 1 1025 ? 7.419 -9.252 -5.637 1.00 87.12 1025 PHE A O 1
ATOM 8144 N N . VAL A 1 1026 ? 5.575 -9.488 -6.898 1.00 84.00 1026 VAL A N 1
ATOM 8145 C CA . VAL A 1 1026 ? 4.795 -10.181 -5.855 1.00 84.00 1026 VAL A CA 1
ATOM 8146 C C . VAL A 1 1026 ? 5.377 -11.533 -5.426 1.00 84.00 1026 VAL A C 1
ATOM 8148 O O . VAL A 1 1026 ? 4.998 -12.046 -4.379 1.00 84.00 1026 VAL A O 1
ATOM 8151 N N . ASP A 1 1027 ? 6.240 -12.136 -6.246 1.00 79.19 1027 ASP A N 1
ATOM 8152 C CA . ASP A 1 1027 ? 6.906 -13.413 -5.950 1.00 79.19 1027 ASP A CA 1
ATOM 8153 C C . ASP A 1 1027 ? 8.301 -13.199 -5.336 1.00 79.19 1027 ASP A C 1
ATOM 8155 O O . ASP A 1 1027 ? 8.879 -14.124 -4.770 1.00 79.19 1027 ASP A O 1
ATOM 8159 N N . LEU A 1 1028 ? 8.865 -11.992 -5.467 1.00 76.50 1028 LEU A N 1
ATOM 8160 C CA . LEU A 1 1028 ? 10.188 -11.641 -4.943 1.00 76.50 1028 LEU A CA 1
ATOM 8161 C C . LEU A 1 1028 ? 10.132 -10.760 -3.693 1.00 76.50 1028 LEU A C 1
ATOM 8163 O O . LEU A 1 1028 ? 11.108 -10.709 -2.955 1.00 76.50 1028 LEU A O 1
ATOM 8167 N N . PHE A 1 1029 ? 9.031 -10.049 -3.459 1.00 71.75 1029 PHE A N 1
ATOM 8168 C CA . PHE A 1 1029 ? 8.869 -9.123 -2.344 1.00 71.75 1029 PHE A CA 1
ATOM 8169 C C . PHE A 1 1029 ? 7.561 -9.426 -1.618 1.00 71.75 1029 PHE A C 1
ATOM 8171 O O . PHE A 1 1029 ? 6.495 -9.397 -2.226 1.00 71.75 1029 PHE A O 1
ATOM 8178 N N . VAL A 1 1030 ? 7.649 -9.695 -0.314 1.00 63.16 1030 VAL A N 1
ATOM 8179 C CA . VAL A 1 1030 ? 6.501 -9.963 0.562 1.00 63.16 1030 VAL A CA 1
ATOM 8180 C C . VAL A 1 1030 ? 6.577 -9.036 1.772 1.00 63.16 1030 VAL A C 1
ATOM 8182 O O . VAL A 1 1030 ? 7.619 -8.945 2.424 1.00 63.16 1030 VAL A O 1
ATOM 8185 N N . PHE A 1 1031 ? 5.481 -8.338 2.076 1.00 56.28 1031 PHE A N 1
ATOM 8186 C CA . PHE A 1 1031 ? 5.381 -7.513 3.280 1.00 56.28 1031 PHE A CA 1
ATOM 8187 C C . PHE A 1 1031 ? 5.104 -8.399 4.491 1.00 56.28 1031 PHE A C 1
ATOM 8189 O O . PHE A 1 1031 ? 4.088 -9.064 4.595 1.00 56.28 1031 PHE A O 1
ATOM 8196 N N . SER A 1 1032 ? 6.050 -8.424 5.415 1.00 45.88 1032 SER A N 1
ATOM 8197 C CA . SER A 1 1032 ? 6.202 -9.508 6.379 1.00 45.88 1032 SER A CA 1
ATOM 8198 C C . SER A 1 1032 ? 5.561 -9.295 7.752 1.00 45.88 1032 SER A C 1
ATOM 8200 O O . SER A 1 1032 ? 5.745 -10.122 8.646 1.00 45.88 1032 SER A O 1
ATOM 8202 N N . ASN A 1 1033 ? 4.853 -8.177 7.906 1.00 47.94 1033 ASN A N 1
ATOM 8203 C CA . ASN A 1 1033 ? 3.972 -7.861 9.032 1.00 47.94 1033 ASN A CA 1
ATOM 8204 C C . ASN A 1 1033 ? 2.501 -7.824 8.570 1.00 47.94 1033 ASN A C 1
ATOM 8206 O O . ASN A 1 1033 ? 1.667 -7.143 9.161 1.00 47.94 1033 ASN A O 1
ATOM 8210 N N . ASP A 1 1034 ? 2.219 -8.519 7.472 1.00 47.84 1034 ASP A N 1
ATOM 8211 C CA . ASP A 1 1034 ? 0.901 -8.697 6.881 1.00 47.84 1034 ASP A CA 1
ATOM 8212 C C . ASP A 1 1034 ? 0.509 -10.187 6.942 1.00 47.84 1034 ASP A C 1
ATOM 8214 O O . ASP A 1 1034 ? 1.272 -10.998 7.471 1.00 47.84 1034 ASP A O 1
ATOM 8218 N N . ILE A 1 1035 ? -0.658 -10.568 6.416 1.00 56.81 1035 ILE A N 1
ATOM 8219 C CA . ILE A 1 1035 ? -1.076 -11.974 6.261 1.00 56.81 1035 ILE A CA 1
ATOM 8220 C C . ILE A 1 1035 ? -0.217 -12.628 5.156 1.00 56.81 1035 ILE A C 1
ATOM 8222 O O . ILE A 1 1035 ? -0.659 -12.820 4.021 1.00 56.81 1035 ILE A O 1
ATOM 8226 N N . ASP A 1 1036 ? 1.059 -12.879 5.457 1.00 63.22 1036 ASP A N 1
ATOM 8227 C CA . ASP A 1 1036 ? 2.094 -13.333 4.526 1.00 63.22 1036 ASP A CA 1
ATOM 8228 C C . ASP A 1 1036 ? 2.117 -12.502 3.224 1.00 63.22 1036 ASP A C 1
ATOM 8230 O O . ASP A 1 1036 ? 2.317 -11.287 3.217 1.00 63.22 1036 ASP A O 1
ATOM 8234 N N . ARG A 1 1037 ? 1.902 -13.159 2.083 1.00 73.38 1037 ARG A N 1
ATOM 8235 C CA . ARG A 1 1037 ? 1.901 -12.578 0.739 1.00 73.38 1037 ARG A CA 1
ATOM 8236 C C . ARG A 1 1037 ? 0.518 -12.083 0.289 1.00 73.38 1037 ARG A C 1
ATOM 8238 O O . ARG A 1 1037 ? 0.418 -11.452 -0.767 1.00 73.38 1037 ARG A O 1
ATOM 8245 N N . GLN A 1 1038 ? -0.536 -12.282 1.086 1.00 77.25 1038 GLN A N 1
ATOM 8246 C CA . GLN A 1 1038 ? -1.932 -12.062 0.691 1.00 77.25 1038 GLN A CA 1
ATOM 8247 C C . GLN A 1 1038 ? -2.205 -10.660 0.146 1.00 77.25 1038 GLN A C 1
ATOM 8249 O O . GLN A 1 1038 ? -2.652 -10.532 -0.993 1.00 77.25 1038 GLN A O 1
ATOM 8254 N N . ASN A 1 1039 ? -1.911 -9.602 0.904 1.00 76.50 1039 ASN A N 1
ATOM 8255 C CA . ASN A 1 1039 ? -2.161 -8.231 0.446 1.00 76.50 1039 ASN A CA 1
ATOM 8256 C C . ASN A 1 1039 ? -1.258 -7.830 -0.724 1.00 76.50 1039 ASN A C 1
ATOM 8258 O O . ASN A 1 1039 ? -1.692 -7.091 -1.608 1.00 76.50 1039 ASN A O 1
ATOM 8262 N N . THR A 1 1040 ? -0.034 -8.362 -0.784 1.00 79.88 1040 THR A N 1
ATOM 8263 C CA . THR A 1 1040 ? 0.873 -8.110 -1.911 1.00 79.88 1040 THR A CA 1
ATOM 8264 C C . THR A 1 1040 ? 0.292 -8.688 -3.203 1.00 79.88 1040 THR A C 1
ATOM 8266 O O . THR A 1 1040 ? 0.219 -7.997 -4.214 1.00 79.88 1040 THR A O 1
ATOM 8269 N N . VAL A 1 1041 ? -0.208 -9.924 -3.183 1.00 86.06 1041 VAL A N 1
ATOM 8270 C CA . VAL A 1 1041 ? -0.886 -10.512 -4.349 1.00 86.06 1041 VAL A CA 1
ATOM 8271 C C . VAL A 1 1041 ? -2.169 -9.765 -4.658 1.00 86.06 1041 VAL A C 1
ATOM 8273 O O . VAL A 1 1041 ? -2.335 -9.292 -5.778 1.00 86.06 1041 VAL A O 1
ATOM 8276 N N . PHE A 1 1042 ? -3.042 -9.597 -3.668 1.00 86.38 1042 PHE A N 1
ATOM 8277 C CA . PHE A 1 1042 ? -4.358 -8.998 -3.844 1.00 86.38 1042 PHE A CA 1
ATOM 8278 C C . PHE A 1 1042 ? -4.297 -7.612 -4.483 1.00 86.38 1042 PHE A C 1
ATOM 8280 O O . PHE A 1 1042 ? -4.896 -7.379 -5.536 1.00 86.38 1042 PHE A O 1
ATOM 8287 N N . LYS A 1 1043 ? -3.540 -6.690 -3.877 1.00 86.75 1043 LYS A N 1
ATOM 8288 C CA . LYS A 1 1043 ? -3.506 -5.292 -4.318 1.00 86.75 1043 LYS A CA 1
ATOM 8289 C C . LYS A 1 1043 ? -2.845 -5.165 -5.693 1.00 86.75 1043 LYS A C 1
ATOM 8291 O O . LYS A 1 1043 ? -3.343 -4.432 -6.547 1.00 86.75 1043 LYS A O 1
ATOM 8296 N N . PHE A 1 1044 ? -1.760 -5.900 -5.949 1.00 92.00 1044 PHE A N 1
ATOM 8297 C CA . PHE A 1 1044 ? -1.004 -5.760 -7.193 1.00 92.00 1044 PHE A CA 1
ATOM 8298 C C . PHE A 1 1044 ? -1.554 -6.597 -8.364 1.00 92.00 1044 PHE A C 1
ATOM 8300 O O . PHE A 1 1044 ? -1.481 -6.140 -9.508 1.00 92.00 1044 PHE A O 1
ATOM 8307 N N . TYR A 1 1045 ? -2.153 -7.774 -8.145 1.00 92.62 1045 TYR A N 1
ATOM 8308 C CA . TYR A 1 1045 ? -2.759 -8.555 -9.240 1.00 92.62 1045 TYR A CA 1
ATOM 8309 C C . TYR A 1 1045 ? -3.971 -7.856 -9.849 1.00 92.62 1045 TYR A C 1
ATOM 8311 O O . TYR A 1 1045 ? -4.153 -7.922 -11.068 1.00 92.62 1045 TYR A O 1
ATOM 8319 N N . LEU A 1 1046 ? -4.736 -7.103 -9.055 1.00 93.38 1046 LEU A N 1
ATOM 8320 C CA . LEU A 1 1046 ? -5.822 -6.275 -9.577 1.00 93.38 1046 LEU A CA 1
ATOM 8321 C C . LEU A 1 1046 ? -5.289 -5.197 -10.543 1.00 93.38 1046 LEU A C 1
ATOM 8323 O O . LEU A 1 1046 ? -5.834 -4.995 -11.631 1.00 93.38 1046 LEU A O 1
ATOM 8327 N N . GLN A 1 1047 ? -4.165 -4.560 -10.198 1.00 95.44 1047 GLN A N 1
ATOM 8328 C CA . GLN A 1 1047 ? -3.479 -3.590 -11.061 1.00 95.44 1047 GLN A CA 1
ATOM 8329 C C . GLN A 1 1047 ? -2.942 -4.256 -12.336 1.00 95.44 1047 GLN A C 1
ATOM 8331 O O . GLN A 1 1047 ? -3.148 -3.745 -13.442 1.00 95.44 1047 GLN A O 1
ATOM 8336 N N . ALA A 1 1048 ? -2.296 -5.421 -12.204 1.00 95.94 1048 ALA A N 1
ATOM 8337 C CA . ALA A 1 1048 ? -1.805 -6.196 -13.339 1.00 95.94 1048 ALA A CA 1
ATOM 8338 C C . ALA A 1 1048 ? -2.949 -6.574 -14.292 1.00 95.94 1048 ALA A C 1
ATOM 8340 O O . ALA A 1 1048 ? -2.805 -6.402 -15.502 1.00 95.94 1048 ALA A O 1
ATOM 8341 N N . TRP A 1 1049 ? -4.103 -6.997 -13.767 1.00 97.19 1049 TRP A N 1
ATOM 8342 C CA . TRP A 1 1049 ? -5.292 -7.324 -14.556 1.00 97.19 1049 TRP A CA 1
ATOM 8343 C C . TRP A 1 1049 ? -5.758 -6.149 -15.417 1.00 97.19 1049 TRP A C 1
ATOM 8345 O O . TRP A 1 1049 ? -5.955 -6.305 -16.624 1.00 97.19 1049 TRP A O 1
ATOM 8355 N N . VAL A 1 1050 ? -5.893 -4.955 -14.825 1.00 97.50 1050 VAL A N 1
ATOM 8356 C CA . VAL A 1 1050 ? -6.306 -3.743 -15.551 1.00 97.50 1050 VAL A CA 1
ATOM 8357 C C . VAL A 1 1050 ? -5.311 -3.429 -16.671 1.00 97.50 1050 VAL A C 1
ATOM 8359 O O . VAL A 1 1050 ? -5.710 -3.287 -17.830 1.00 97.50 1050 VAL A O 1
ATOM 8362 N N . LEU A 1 1051 ? -4.010 -3.383 -16.368 1.00 98.06 1051 LEU A N 1
ATOM 8363 C CA . LEU A 1 1051 ? -2.968 -3.079 -17.356 1.00 98.06 1051 LEU A CA 1
ATOM 8364 C C . LEU A 1 1051 ? -2.920 -4.117 -18.489 1.00 98.06 1051 LEU A C 1
ATOM 8366 O O . LEU A 1 1051 ? -2.856 -3.759 -19.671 1.00 98.06 1051 LEU A O 1
ATOM 8370 N N . MET A 1 1052 ? -2.995 -5.403 -18.146 1.00 97.75 1052 MET A N 1
ATOM 8371 C CA . MET A 1 1052 ? -2.992 -6.500 -19.109 1.00 97.75 1052 MET A CA 1
ATOM 8372 C C . MET A 1 1052 ? -4.240 -6.508 -19.988 1.00 97.75 1052 MET A C 1
ATOM 8374 O O . MET A 1 1052 ? -4.115 -6.713 -21.197 1.00 97.75 1052 MET A O 1
ATOM 8378 N N . GLY A 1 1053 ? -5.422 -6.239 -19.432 1.00 97.94 1053 GLY A N 1
ATOM 8379 C CA . GLY A 1 1053 ? -6.671 -6.151 -20.188 1.00 97.94 1053 GLY A CA 1
ATOM 8380 C C . GLY A 1 1053 ? -6.642 -5.024 -21.226 1.00 97.94 1053 GLY A C 1
ATOM 8381 O O . GLY A 1 1053 ? -6.954 -5.254 -22.400 1.00 97.94 1053 GLY A O 1
ATOM 8382 N N . LEU A 1 1054 ? -6.168 -3.832 -20.834 1.00 98.38 1054 LEU A N 1
ATOM 8383 C CA . LEU A 1 1054 ? -6.004 -2.681 -21.734 1.00 98.38 1054 LEU A CA 1
ATOM 8384 C C . LEU A 1 1054 ? -5.067 -3.008 -22.906 1.00 98.38 1054 LEU A C 1
ATOM 8386 O O . LEU A 1 1054 ? -5.410 -2.786 -24.074 1.00 98.38 1054 LEU A O 1
ATOM 8390 N N . VAL A 1 1055 ? -3.886 -3.561 -22.610 1.00 97.62 1055 VAL A N 1
ATOM 8391 C CA . VAL A 1 1055 ? -2.897 -3.862 -23.651 1.00 97.62 1055 VAL A CA 1
ATOM 8392 C C . VAL A 1 1055 ? -3.320 -5.047 -24.514 1.00 97.62 1055 VAL A C 1
ATOM 8394 O O . VAL A 1 1055 ? -3.117 -5.005 -25.726 1.00 97.62 1055 VAL A O 1
ATOM 8397 N N . SER A 1 1056 ? -3.951 -6.074 -23.945 1.00 97.69 1056 SER A N 1
ATOM 8398 C CA . SER A 1 1056 ? -4.443 -7.236 -24.695 1.00 97.69 1056 SER A CA 1
ATOM 8399 C C . SER A 1 1056 ? -5.474 -6.837 -25.749 1.00 97.69 1056 SER A C 1
ATOM 8401 O O . SER A 1 1056 ? -5.406 -7.297 -26.892 1.00 97.69 1056 SER A O 1
ATOM 8403 N N . ALA A 1 1057 ? -6.389 -5.926 -25.410 1.00 97.69 1057 ALA A N 1
ATOM 8404 C CA . ALA A 1 1057 ? -7.372 -5.404 -26.353 1.00 97.69 1057 ALA A CA 1
ATOM 8405 C C . ALA A 1 1057 ? -6.722 -4.572 -27.471 1.00 97.69 1057 ALA A C 1
ATOM 8407 O O . ALA A 1 1057 ? -7.011 -4.775 -28.657 1.00 97.69 1057 ALA A O 1
ATOM 8408 N N . PHE A 1 1058 ? -5.783 -3.685 -27.116 1.00 96.38 1058 PHE A N 1
ATOM 8409 C CA . PHE A 1 1058 ? -5.004 -2.931 -28.098 1.00 96.38 1058 PHE A CA 1
ATOM 8410 C C . PHE A 1 1058 ? -4.198 -3.861 -29.021 1.00 96.38 1058 PHE A C 1
ATOM 8412 O O . PHE A 1 1058 ? -4.214 -3.687 -30.240 1.00 96.38 1058 PHE A O 1
ATOM 8419 N N . ALA A 1 1059 ? -3.536 -4.874 -28.463 1.00 94.88 1059 ALA A N 1
ATOM 8420 C CA . ALA A 1 1059 ? -2.750 -5.873 -29.176 1.00 94.88 1059 ALA A CA 1
ATOM 8421 C C . ALA A 1 1059 ? -3.601 -6.673 -30.173 1.00 94.88 1059 ALA A C 1
ATOM 8423 O O . ALA A 1 1059 ? -3.245 -6.780 -31.352 1.00 94.88 1059 ALA A O 1
ATOM 8424 N N . LEU A 1 1060 ? -4.754 -7.183 -29.731 1.00 95.31 1060 LEU A N 1
ATOM 8425 C CA . LEU A 1 1060 ? -5.689 -7.943 -30.562 1.00 95.31 1060 LEU A CA 1
ATOM 8426 C C . LEU A 1 1060 ? -6.170 -7.127 -31.772 1.00 95.31 1060 LEU A C 1
ATOM 8428 O O . LEU A 1 1060 ? -6.158 -7.615 -32.911 1.00 95.31 1060 LEU A O 1
ATOM 8432 N N . TRP A 1 1061 ? -6.525 -5.859 -31.539 1.00 95.12 1061 TRP A N 1
ATOM 8433 C CA . TRP A 1 1061 ? -6.897 -4.912 -32.590 1.00 95.12 1061 TRP A CA 1
ATOM 8434 C C . TRP A 1 1061 ? -5.719 -4.592 -33.521 1.00 95.12 1061 TRP A C 1
ATOM 8436 O O . TRP A 1 1061 ? -5.854 -4.652 -34.748 1.00 95.12 1061 TRP A O 1
ATOM 8446 N N . ARG A 1 1062 ? -4.535 -4.318 -32.961 1.00 91.50 1062 ARG A N 1
ATOM 8447 C CA . ARG A 1 1062 ? -3.325 -3.936 -33.703 1.00 91.50 1062 ARG A CA 1
ATOM 8448 C C . ARG A 1 1062 ? -2.824 -5.043 -34.632 1.00 91.50 1062 ARG A C 1
ATOM 8450 O O . ARG A 1 1062 ? -2.285 -4.728 -35.699 1.00 91.50 1062 ARG A O 1
ATOM 8457 N N . MET A 1 1063 ? -3.023 -6.305 -34.244 1.00 90.81 1063 MET A N 1
ATOM 8458 C CA . MET A 1 1063 ? -2.728 -7.507 -35.036 1.00 90.81 1063 MET A CA 1
ATOM 8459 C C . MET A 1 1063 ? -3.852 -7.896 -36.012 1.00 90.81 1063 MET A C 1
ATOM 8461 O O . MET A 1 1063 ? -3.716 -8.886 -36.734 1.00 90.81 1063 MET A O 1
ATOM 8465 N N . ARG A 1 1064 ? -4.965 -7.144 -36.051 1.00 89.94 1064 ARG A N 1
ATOM 8466 C CA . ARG A 1 1064 ? -6.148 -7.417 -36.890 1.00 89.94 1064 ARG A CA 1
ATOM 8467 C C . ARG A 1 1064 ? -6.662 -8.848 -36.706 1.00 89.94 1064 ARG A C 1
ATOM 8469 O O . ARG A 1 1064 ? -6.879 -9.570 -37.680 1.00 89.94 1064 ARG A O 1
ATOM 8476 N N . PHE A 1 1065 ? -6.792 -9.273 -35.448 1.00 84.69 1065 PHE A N 1
ATOM 8477 C CA . PHE A 1 1065 ? -7.223 -10.628 -35.095 1.00 84.69 1065 PHE A CA 1
ATOM 8478 C C . PHE A 1 1065 ? -6.357 -11.714 -35.768 1.00 84.69 1065 PHE A C 1
ATOM 8480 O O . PHE A 1 1065 ? -6.848 -12.626 -36.445 1.00 84.69 1065 PHE A O 1
ATOM 8487 N N . GLY A 1 1066 ? -5.033 -11.550 -35.657 1.00 76.50 1066 GLY A N 1
ATOM 8488 C CA . GLY A 1 1066 ? -4.036 -12.490 -36.172 1.00 76.50 1066 GLY A CA 1
ATOM 8489 C C . GLY A 1 1066 ? -3.911 -12.531 -37.699 1.00 76.50 1066 GLY A C 1
ATOM 8490 O O . GLY A 1 1066 ? -3.362 -13.490 -38.235 1.00 76.50 1066 GLY A O 1
ATOM 8491 N N . ALA A 1 1067 ? -4.404 -11.524 -38.432 1.00 79.62 1067 ALA A N 1
ATOM 8492 C CA . ALA A 1 1067 ? -4.369 -11.522 -39.902 1.00 79.62 1067 ALA A CA 1
ATOM 8493 C C . ALA A 1 1067 ? -2.947 -11.602 -40.487 1.00 79.62 1067 ALA A C 1
ATOM 8495 O O . ALA A 1 1067 ? -2.779 -12.056 -41.616 1.00 79.62 1067 ALA A O 1
ATOM 8496 N N . ASP A 1 1068 ? -1.938 -11.195 -39.716 1.00 77.00 1068 ASP A N 1
ATOM 8497 C CA . ASP A 1 1068 ? -0.524 -11.231 -40.104 1.00 77.00 1068 ASP A CA 1
ATOM 8498 C C . ASP A 1 1068 ? 0.213 -12.495 -39.615 1.00 77.00 1068 ASP A C 1
ATOM 8500 O O . ASP A 1 1068 ? 1.397 -12.659 -39.902 1.00 77.00 1068 ASP A O 1
ATOM 8504 N N . ILE A 1 1069 ? -0.465 -13.408 -38.905 1.00 81.75 1069 ILE A N 1
ATOM 8505 C CA . ILE A 1 1069 ? 0.112 -14.694 -38.484 1.00 81.75 1069 ILE A CA 1
ATOM 8506 C C . ILE A 1 1069 ? 0.201 -15.614 -39.706 1.00 81.75 1069 ILE A C 1
ATOM 8508 O O . ILE A 1 1069 ? -0.761 -15.748 -40.475 1.00 81.75 1069 ILE A O 1
ATOM 8512 N N . THR A 1 1070 ? 1.367 -16.234 -39.889 1.00 74.69 1070 THR A N 1
ATOM 8513 C CA . THR A 1 1070 ? 1.663 -17.197 -40.959 1.00 74.69 1070 THR A CA 1
ATOM 8514 C C . THR A 1 1070 ? 2.419 -18.397 -40.375 1.00 74.69 1070 THR A C 1
ATOM 8516 O O . THR A 1 1070 ? 3.175 -18.203 -39.422 1.00 74.69 1070 THR A O 1
ATOM 8519 N N . PRO A 1 1071 ? 2.221 -19.627 -40.895 1.00 84.75 1071 PRO A N 1
ATOM 8520 C CA . PRO A 1 1071 ? 1.365 -20.014 -42.029 1.00 84.75 1071 PRO A CA 1
ATOM 8521 C C . PRO A 1 1071 ? -0.149 -19.987 -41.716 1.00 84.75 1071 PRO A C 1
ATOM 8523 O O . PRO A 1 1071 ? -0.557 -19.779 -40.576 1.00 84.75 1071 PRO A O 1
ATOM 8526 N N . PHE A 1 1072 ? -0.999 -20.194 -42.734 1.00 80.81 1072 PHE A N 1
ATOM 8527 C CA . PHE A 1 1072 ? -2.472 -20.168 -42.619 1.00 80.81 1072 PHE A CA 1
ATOM 8528 C C . PHE A 1 1072 ? -3.011 -21.079 -41.505 1.00 80.81 1072 PHE A C 1
ATOM 8530 O O . PHE A 1 1072 ? -3.875 -20.657 -40.740 1.00 80.81 1072 PHE A O 1
ATOM 8537 N N . ALA A 1 1073 ? -2.464 -22.290 -41.365 1.00 86.88 1073 ALA A N 1
ATOM 8538 C CA . ALA A 1 1073 ? -2.850 -23.219 -40.303 1.00 86.88 1073 ALA A CA 1
ATOM 8539 C C . ALA A 1 1073 ? -2.592 -22.638 -38.900 1.00 86.88 1073 ALA A C 1
ATOM 8541 O O . ALA A 1 1073 ? -3.475 -22.684 -38.048 1.00 86.88 1073 ALA A O 1
ATOM 8542 N N . ALA A 1 1074 ? -1.433 -22.004 -38.683 1.00 85.88 1074 ALA A N 1
ATOM 8543 C CA . ALA A 1 1074 ? -1.091 -21.373 -37.406 1.00 85.88 1074 ALA A CA 1
ATOM 8544 C C . ALA A 1 1074 ? -2.034 -20.209 -37.064 1.00 85.88 1074 ALA A C 1
ATOM 8546 O O . ALA A 1 1074 ? -2.407 -20.033 -35.909 1.00 85.88 1074 ALA A O 1
ATOM 8547 N N . ARG A 1 1075 ? -2.481 -19.444 -38.070 1.00 89.38 1075 ARG A N 1
ATOM 8548 C CA . ARG A 1 1075 ? -3.479 -18.379 -37.884 1.00 89.38 1075 ARG A CA 1
ATOM 8549 C C . ARG A 1 1075 ? -4.807 -18.919 -37.364 1.00 89.38 1075 ARG A C 1
ATOM 8551 O O . ARG A 1 1075 ? -5.366 -18.342 -36.437 1.00 89.38 1075 ARG A O 1
ATOM 8558 N N . TRP A 1 1076 ? -5.336 -19.976 -37.978 1.00 91.50 1076 TRP A N 1
ATOM 8559 C CA . TRP A 1 1076 ? -6.619 -20.547 -37.562 1.00 91.50 1076 TRP A CA 1
ATOM 8560 C C . TRP A 1 1076 ? -6.520 -21.291 -36.236 1.00 91.50 1076 TRP A C 1
ATOM 8562 O O . TRP A 1 1076 ? -7.418 -21.134 -35.416 1.00 91.50 1076 TRP A O 1
ATOM 8572 N N . ALA A 1 1077 ? -5.414 -21.993 -35.979 1.00 91.62 1077 ALA A N 1
ATOM 8573 C CA . ALA A 1 1077 ? -5.140 -22.588 -34.673 1.00 91.62 1077 ALA A CA 1
ATOM 8574 C C . ALA A 1 1077 ? -5.095 -21.519 -33.570 1.00 91.62 1077 ALA A C 1
ATOM 8576 O O . ALA A 1 1077 ? -5.777 -21.646 -32.557 1.00 91.62 1077 ALA A O 1
ATOM 8577 N N . TRP A 1 1078 ? -4.373 -20.416 -33.800 1.00 93.69 1078 TRP A N 1
ATOM 8578 C CA . TRP A 1 1078 ? -4.312 -19.298 -32.858 1.00 93.69 1078 TRP A CA 1
ATOM 8579 C C . TRP A 1 1078 ? -5.684 -18.647 -32.635 1.00 93.69 1078 TRP A C 1
ATOM 8581 O O . TRP A 1 1078 ? -6.065 -18.401 -31.495 1.00 93.69 1078 TRP A O 1
ATOM 8591 N N . ARG A 1 1079 ? -6.468 -18.418 -33.700 1.00 94.44 1079 ARG A N 1
ATOM 8592 C CA . ARG A 1 1079 ? -7.843 -17.897 -33.577 1.00 94.44 1079 ARG A CA 1
ATOM 8593 C C . ARG A 1 1079 ? -8.738 -18.842 -32.782 1.00 94.44 1079 ARG A C 1
ATOM 8595 O O . ARG A 1 1079 ? -9.462 -18.371 -31.916 1.00 94.44 1079 ARG A O 1
ATOM 8602 N N . GLY A 1 1080 ? -8.673 -20.144 -33.059 1.00 94.12 1080 GLY A N 1
ATOM 8603 C CA . GLY A 1 1080 ? -9.409 -21.164 -32.314 1.00 94.12 1080 GLY A CA 1
ATOM 8604 C C . GLY A 1 1080 ? -9.051 -21.150 -30.829 1.00 94.12 1080 GLY A C 1
ATOM 8605 O O . GLY A 1 1080 ? -9.950 -21.124 -29.994 1.00 94.12 1080 GLY A O 1
ATOM 8606 N N . ALA A 1 1081 ? -7.759 -21.061 -30.498 1.00 92.81 1081 ALA A N 1
ATOM 8607 C CA . ALA A 1 1081 ? -7.288 -20.961 -29.118 1.00 92.81 1081 ALA A CA 1
ATOM 8608 C C . ALA A 1 1081 ? -7.793 -19.686 -28.420 1.00 92.81 1081 ALA A C 1
ATOM 8610 O O . ALA A 1 1081 ? -8.361 -19.772 -27.336 1.00 92.81 1081 ALA A O 1
ATOM 8611 N N . VAL A 1 1082 ? -7.662 -18.513 -29.053 1.00 94.50 1082 VAL A N 1
ATOM 8612 C CA . VAL A 1 1082 ? -8.142 -17.238 -28.489 1.00 94.50 1082 VAL A CA 1
ATOM 8613 C C . VAL A 1 1082 ? -9.659 -17.241 -28.296 1.00 94.50 1082 VAL A C 1
ATOM 8615 O O . VAL A 1 1082 ? -10.128 -16.791 -27.258 1.00 94.50 1082 VAL A O 1
ATOM 8618 N N . ILE A 1 1083 ? -10.431 -17.759 -29.258 1.00 94.88 1083 ILE A N 1
ATOM 8619 C CA . ILE A 1 1083 ? -11.897 -17.852 -29.150 1.00 94.88 1083 ILE A CA 1
ATOM 8620 C C . ILE A 1 1083 ? -12.298 -18.809 -28.022 1.00 94.88 1083 ILE A C 1
ATOM 8622 O O . ILE A 1 1083 ? -13.188 -18.483 -27.242 1.00 94.88 1083 ILE A O 1
ATOM 8626 N N . SER A 1 1084 ? -11.623 -19.955 -27.905 1.00 94.38 1084 SER A N 1
ATOM 8627 C CA . SER A 1 1084 ? -11.899 -20.942 -26.854 1.00 94.38 1084 SER A CA 1
ATOM 8628 C C . SER A 1 1084 ? -11.590 -20.377 -25.467 1.00 94.38 1084 SER A C 1
ATOM 8630 O O . SER A 1 1084 ? -12.415 -20.492 -24.566 1.00 94.38 1084 SER A O 1
ATOM 8632 N N . LEU A 1 1085 ? -10.448 -19.698 -25.308 1.00 94.88 1085 LEU A N 1
ATOM 8633 C CA . LEU A 1 1085 ? -10.097 -19.015 -24.061 1.00 94.88 1085 LEU A CA 1
ATOM 8634 C C . LEU A 1 1085 ? -11.084 -17.891 -23.739 1.00 94.88 1085 LEU A C 1
ATOM 8636 O O . LEU A 1 1085 ? -11.526 -17.793 -22.601 1.00 94.88 1085 LEU A O 1
ATOM 8640 N N . ALA A 1 1086 ? -11.471 -17.081 -24.731 1.00 93.88 1086 ALA A N 1
ATOM 8641 C CA . ALA A 1 1086 ? -12.460 -16.021 -24.551 1.00 93.88 1086 ALA A CA 1
ATOM 8642 C C . ALA A 1 1086 ? -13.825 -16.569 -24.101 1.00 93.88 1086 ALA A C 1
ATOM 8644 O O . ALA A 1 1086 ? -14.478 -15.954 -23.266 1.00 93.88 1086 ALA A O 1
ATOM 8645 N N . PHE A 1 1087 ? -14.246 -17.728 -24.618 1.00 94.75 1087 PHE A N 1
ATOM 8646 C CA . PHE A 1 1087 ? -15.455 -18.406 -24.151 1.00 94.75 1087 PHE A CA 1
ATOM 8647 C C . PHE A 1 1087 ? -15.293 -18.930 -22.717 1.00 94.75 1087 PHE A C 1
ATOM 8649 O O . PHE A 1 1087 ? -16.170 -18.705 -21.890 1.00 94.75 1087 PHE A O 1
ATOM 8656 N N . ALA A 1 1088 ? -14.158 -19.562 -22.401 1.00 95.38 1088 ALA A N 1
ATOM 8657 C CA . ALA A 1 1088 ? -13.888 -20.116 -21.075 1.00 95.38 1088 ALA A CA 1
ATOM 8658 C C . ALA A 1 1088 ? -13.932 -19.048 -19.966 1.00 95.38 1088 ALA A C 1
ATOM 8660 O O . ALA A 1 1088 ? -14.595 -19.245 -18.952 1.00 95.38 1088 ALA A O 1
ATOM 8661 N N . VAL A 1 1089 ? -13.312 -17.882 -20.181 1.00 95.44 1089 VAL A N 1
ATOM 8662 C CA . VAL A 1 1089 ? -13.299 -16.785 -19.190 1.00 95.44 1089 VAL A CA 1
ATOM 8663 C C . VAL A 1 1089 ? -14.653 -16.078 -19.021 1.00 95.44 1089 VAL A C 1
ATOM 8665 O O . VAL A 1 1089 ? -14.867 -15.372 -18.035 1.00 95.44 1089 VAL A O 1
ATOM 8668 N N . LEU A 1 1090 ? -15.587 -16.254 -19.964 1.00 96.19 1090 LEU A N 1
ATOM 8669 C CA . LEU A 1 1090 ? -16.958 -15.732 -19.873 1.00 96.19 1090 LEU A CA 1
ATOM 8670 C C . LEU A 1 1090 ? -17.901 -16.646 -19.079 1.00 96.19 1090 LEU A C 1
ATOM 8672 O O . LEU A 1 1090 ? -19.010 -16.229 -18.747 1.00 96.19 1090 LEU A O 1
ATOM 8676 N N . ILE A 1 1091 ? -17.472 -17.862 -18.732 1.00 95.38 1091 ILE A N 1
ATOM 8677 C CA . ILE A 1 1091 ? -18.273 -18.777 -17.908 1.00 95.38 1091 ILE A CA 1
ATOM 8678 C C . ILE A 1 1091 ? -18.421 -18.233 -16.488 1.00 95.38 1091 ILE A C 1
ATOM 8680 O O . ILE A 1 1091 ? -19.522 -18.274 -15.939 1.00 95.38 1091 ILE A O 1
ATOM 8684 N N . TYR A 1 1092 ? -17.349 -17.663 -15.925 1.00 95.19 1092 TYR A N 1
ATOM 8685 C CA . TYR A 1 1092 ? -17.386 -17.075 -14.588 1.00 95.19 1092 TYR A CA 1
ATOM 8686 C C . TYR A 1 1092 ? -18.505 -16.031 -14.440 1.00 95.19 1092 TYR A C 1
ATOM 8688 O O . TYR A 1 1092 ? -19.400 -16.274 -13.639 1.00 95.19 1092 TYR A O 1
ATOM 8696 N N . PRO A 1 1093 ? -18.562 -14.918 -15.204 1.00 94.88 1093 PRO A N 1
ATOM 8697 C CA . PRO A 1 1093 ? -19.613 -13.919 -15.005 1.00 94.88 1093 PRO A CA 1
ATOM 8698 C C . PRO A 1 1093 ? -21.036 -14.470 -15.200 1.00 94.88 1093 PRO A C 1
ATOM 8700 O O . PRO A 1 1093 ? -21.962 -14.038 -14.509 1.00 94.88 1093 PRO A O 1
ATOM 8703 N N . ALA A 1 1094 ? -21.209 -15.454 -16.090 1.00 94.38 1094 ALA A N 1
ATOM 8704 C CA . ALA A 1 1094 ? -22.500 -16.084 -16.356 1.00 94.38 1094 ALA A CA 1
ATOM 8705 C C . ALA A 1 1094 ? -23.010 -16.958 -15.193 1.00 94.38 1094 ALA A C 1
ATOM 8707 O O . ALA A 1 1094 ? -24.213 -16.974 -14.939 1.00 94.38 1094 ALA A O 1
ATOM 8708 N N . LEU A 1 1095 ? -22.123 -17.669 -14.486 1.00 94.69 1095 LEU A N 1
ATOM 8709 C CA . LEU A 1 1095 ? -22.489 -18.557 -13.372 1.00 94.69 1095 LEU A CA 1
ATOM 8710 C C . LEU A 1 1095 ? -22.338 -17.892 -11.994 1.00 94.69 1095 LEU A C 1
ATOM 8712 O O . LEU A 1 1095 ? -23.143 -18.142 -11.097 1.00 94.69 1095 LEU A O 1
ATOM 8716 N N . ALA A 1 1096 ? -21.364 -16.996 -11.836 1.00 94.56 1096 ALA A N 1
ATOM 8717 C CA . ALA A 1 1096 ? -21.086 -16.283 -10.594 1.00 94.56 1096 ALA A CA 1
ATOM 8718 C C . ALA A 1 1096 ? -22.206 -15.316 -10.212 1.00 94.56 1096 ALA A C 1
ATOM 8720 O O . ALA A 1 1096 ? -22.602 -15.270 -9.052 1.00 94.56 1096 ALA A O 1
ATOM 8721 N N . THR A 1 1097 ? -22.748 -14.563 -11.175 1.00 94.12 1097 THR A N 1
ATOM 8722 C CA . THR A 1 1097 ? -23.831 -13.601 -10.913 1.00 94.12 1097 THR A CA 1
ATOM 8723 C C . THR A 1 1097 ? -25.055 -14.256 -10.276 1.00 94.12 1097 THR A C 1
ATOM 8725 O O . THR A 1 1097 ? -25.446 -13.845 -9.185 1.00 94.12 1097 THR A O 1
ATOM 8728 N N . PRO A 1 1098 ? -25.663 -15.293 -10.884 1.00 92.38 1098 PRO A N 1
ATOM 8729 C CA . PRO A 1 1098 ? -26.803 -15.959 -10.271 1.00 92.38 1098 PRO A CA 1
ATOM 8730 C C . PRO A 1 1098 ? -26.438 -16.693 -8.975 1.00 92.38 1098 PRO A C 1
ATOM 8732 O O . PRO A 1 1098 ? -27.293 -16.775 -8.101 1.00 92.38 1098 PRO A O 1
ATOM 8735 N N . ALA A 1 1099 ? -25.206 -17.199 -8.821 1.00 91.38 1099 ALA A N 1
ATOM 8736 C CA . ALA A 1 1099 ? -24.745 -17.768 -7.553 1.00 91.38 1099 ALA A CA 1
ATOM 8737 C C . ALA A 1 1099 ? -24.743 -16.717 -6.435 1.00 91.38 1099 ALA A C 1
ATOM 8739 O O . ALA A 1 1099 ? -25.436 -16.889 -5.436 1.00 91.38 1099 ALA A O 1
ATOM 8740 N N . ARG A 1 1100 ? -24.105 -15.565 -6.665 1.00 89.44 1100 ARG A N 1
ATOM 8741 C CA . ARG A 1 1100 ? -24.072 -14.449 -5.712 1.00 89.44 1100 ARG A CA 1
ATOM 8742 C C . ARG A 1 1100 ? -25.468 -13.947 -5.342 1.00 89.44 1100 ARG A C 1
ATOM 8744 O O . ARG A 1 1100 ? -25.702 -13.618 -4.181 1.00 89.44 1100 ARG A O 1
ATOM 8751 N N . LEU A 1 1101 ? -26.383 -13.859 -6.311 1.00 89.06 1101 LEU A N 1
ATOM 8752 C CA . LEU A 1 1101 ? -27.755 -13.398 -6.073 1.00 89.06 1101 LEU A CA 1
ATOM 8753 C C . LEU A 1 1101 ? -28.564 -14.356 -5.183 1.00 89.06 1101 LEU A C 1
ATOM 8755 O O . LEU A 1 1101 ? -29.478 -13.893 -4.505 1.00 89.06 1101 LEU A O 1
ATOM 8759 N N . ARG A 1 1102 ? -28.234 -15.656 -5.159 1.00 86.06 1102 ARG A N 1
ATOM 8760 C CA . ARG A 1 1102 ? -28.871 -16.634 -4.260 1.00 86.06 1102 ARG A CA 1
ATOM 8761 C C . ARG A 1 1102 ? -28.358 -16.547 -2.821 1.00 86.06 1102 ARG A C 1
ATOM 8763 O O . ARG A 1 1102 ? -29.126 -16.842 -1.914 1.00 86.06 1102 ARG A O 1
ATOM 8770 N N . ASP A 1 1103 ? -27.129 -16.076 -2.611 1.00 83.12 1103 ASP A N 1
ATOM 8771 C CA . ASP A 1 1103 ? -26.490 -15.936 -1.289 1.00 83.12 1103 ASP A CA 1
ATOM 8772 C C . ASP A 1 1103 ? -26.943 -14.664 -0.536 1.00 83.12 1103 ASP A C 1
ATOM 8774 O O . ASP A 1 1103 ? -26.136 -13.903 0.008 1.00 83.12 1103 ASP A O 1
ATOM 8778 N N . ARG A 1 1104 ? -28.247 -14.374 -0.560 1.00 84.44 1104 ARG A N 1
ATOM 8779 C CA . ARG A 1 1104 ? -28.868 -13.195 0.063 1.00 84.44 1104 ARG A CA 1
ATOM 8780 C C . ARG A 1 1104 ? -29.654 -13.588 1.316 1.00 84.44 1104 ARG A C 1
ATOM 8782 O O . ARG A 1 1104 ? -30.267 -14.655 1.332 1.00 84.44 1104 ARG A O 1
ATOM 8789 N N . PHE A 1 1105 ? -29.700 -12.716 2.326 1.00 81.38 1105 PHE A N 1
ATOM 8790 C CA . PHE A 1 1105 ? -30.637 -12.883 3.440 1.00 81.38 1105 PHE A CA 1
ATOM 8791 C C . PHE A 1 1105 ? -32.084 -12.830 2.935 1.00 81.38 1105 PHE A C 1
ATOM 8793 O O . PHE A 1 1105 ? -32.418 -11.951 2.144 1.00 81.38 1105 PHE A O 1
ATOM 8800 N N . GLY A 1 1106 ? -32.928 -13.763 3.395 1.00 69.56 1106 GLY A N 1
ATOM 8801 C CA . GLY A 1 1106 ? -34.384 -13.738 3.206 1.00 69.56 1106 GLY A CA 1
ATOM 8802 C C . GLY A 1 1106 ? -34.844 -13.378 1.786 1.00 69.56 1106 GLY A C 1
ATOM 8803 O O . GLY A 1 1106 ? -35.181 -12.230 1.500 1.00 69.56 1106 GLY A O 1
ATOM 8804 N N . THR A 1 1107 ? -34.936 -14.362 0.884 1.00 67.75 1107 THR A N 1
ATOM 8805 C CA . THR A 1 1107 ? -35.348 -14.137 -0.523 1.00 67.75 1107 THR A CA 1
ATOM 8806 C C . THR A 1 1107 ? -36.746 -13.512 -0.688 1.00 67.75 1107 THR A C 1
ATOM 8808 O O . THR A 1 1107 ? -37.068 -13.019 -1.770 1.00 67.75 1107 THR A O 1
ATOM 8811 N N . SER A 1 1108 ? -37.554 -13.465 0.376 1.00 71.69 1108 SER A N 1
ATOM 8812 C CA . SER A 1 1108 ? -38.886 -12.850 0.435 1.00 71.69 1108 SER A CA 1
ATOM 8813 C C . SER A 1 1108 ? -38.900 -11.318 0.317 1.00 71.69 1108 SER A C 1
ATOM 8815 O O . SER A 1 1108 ? -39.917 -10.769 -0.100 1.00 71.69 1108 SER A O 1
ATOM 8817 N N . ILE A 1 1109 ? -37.799 -10.616 0.624 1.00 77.25 1109 ILE A N 1
ATOM 8818 C CA . ILE A 1 1109 ? -37.735 -9.135 0.613 1.00 77.25 1109 ILE A CA 1
ATOM 8819 C C . ILE A 1 1109 ? -37.762 -8.560 -0.817 1.00 77.25 1109 ILE A C 1
ATOM 8821 O O . ILE A 1 1109 ? -38.165 -7.415 -1.035 1.00 77.25 1109 ILE A O 1
ATOM 8825 N N . GLY A 1 1110 ? -37.359 -9.353 -1.816 1.00 82.31 1110 GLY A N 1
ATOM 8826 C CA . GLY A 1 1110 ? -37.319 -8.935 -3.217 1.00 82.31 1110 GLY A CA 1
ATOM 8827 C C . GLY A 1 1110 ? -36.299 -7.822 -3.506 1.00 82.31 1110 GLY A C 1
ATOM 8828 O O . GLY A 1 1110 ? -35.400 -7.530 -2.717 1.00 82.31 1110 GLY A O 1
ATOM 8829 N N . VAL A 1 1111 ? -36.402 -7.214 -4.688 1.00 90.00 1111 VAL A N 1
ATOM 8830 C CA . VAL A 1 1111 ? -35.497 -6.146 -5.150 1.00 90.00 1111 VAL A CA 1
ATOM 8831 C C . VAL A 1 1111 ? -35.733 -4.861 -4.349 1.00 90.00 1111 VAL A C 1
ATOM 8833 O O . VAL A 1 1111 ? -36.869 -4.408 -4.231 1.00 90.00 1111 VAL A O 1
ATOM 8836 N N . THR A 1 1112 ? -34.669 -4.239 -3.835 1.00 91.38 1112 THR A N 1
ATOM 8837 C CA . THR A 1 1112 ? -34.761 -2.988 -3.063 1.00 91.38 1112 THR A CA 1
ATOM 8838 C C . THR A 1 1112 ? -33.545 -2.091 -3.293 1.00 91.38 1112 THR A C 1
ATOM 8840 O O . THR A 1 1112 ? -32.475 -2.546 -3.687 1.00 91.38 1112 THR A O 1
ATOM 8843 N N . THR A 1 1113 ? -33.723 -0.789 -3.079 1.00 91.44 1113 THR A N 1
ATOM 8844 C CA . THR A 1 1113 ? -32.652 0.219 -3.141 1.00 91.44 1113 THR A CA 1
ATOM 8845 C C . THR A 1 1113 ? -32.050 0.529 -1.776 1.00 91.44 1113 THR A C 1
ATOM 8847 O O . THR A 1 1113 ? -31.121 1.327 -1.700 1.00 91.44 1113 THR A O 1
ATOM 8850 N N . ASP A 1 1114 ? -32.588 -0.085 -0.725 1.00 91.69 1114 ASP A N 1
ATOM 8851 C CA . ASP A 1 1114 ? -32.208 0.128 0.662 1.00 91.69 1114 ASP A CA 1
ATOM 8852 C C . ASP A 1 1114 ? -31.379 -1.051 1.184 1.00 91.69 1114 ASP A C 1
ATOM 8854 O O . ASP A 1 1114 ? -31.829 -2.200 1.144 1.00 91.69 1114 ASP A O 1
ATOM 8858 N N . ALA A 1 1115 ? -30.161 -0.756 1.630 1.00 91.38 1115 ALA A N 1
ATOM 8859 C CA . ALA A 1 1115 ? -29.182 -1.755 2.018 1.00 91.38 1115 ALA A CA 1
ATOM 8860 C C . ALA A 1 1115 ? -29.319 -2.266 3.461 1.00 91.38 1115 ALA A C 1
ATOM 8862 O O . ALA A 1 1115 ? -28.703 -3.285 3.769 1.00 91.38 1115 ALA A O 1
ATOM 8863 N N . SER A 1 1116 ? -30.112 -1.611 4.322 1.00 91.62 1116 SER A N 1
ATOM 8864 C CA . SER A 1 1116 ? -30.428 -2.109 5.674 1.00 91.62 1116 SER A CA 1
ATOM 8865 C C . SER A 1 1116 ? -31.681 -2.984 5.695 1.00 91.62 1116 SER A C 1
ATOM 8867 O O . SER A 1 1116 ? -31.863 -3.777 6.611 1.00 91.62 1116 SER A O 1
ATOM 8869 N N . LYS A 1 1117 ? -32.518 -2.916 4.651 1.00 91.81 1117 LYS A N 1
ATOM 8870 C CA . LYS A 1 1117 ? -33.827 -3.585 4.600 1.00 91.81 1117 LYS A CA 1
ATOM 8871 C C . LYS A 1 1117 ? -33.792 -5.094 4.855 1.00 91.81 1117 LYS A C 1
ATOM 8873 O O . LYS A 1 1117 ? -34.775 -5.661 5.316 1.00 91.81 1117 LYS A O 1
ATOM 8878 N N . PHE A 1 1118 ? -32.668 -5.756 4.577 1.00 90.69 1118 PHE A N 1
ATOM 8879 C CA . PHE A 1 1118 ? -32.511 -7.179 4.889 1.00 90.69 1118 PHE A CA 1
ATOM 8880 C C . PHE A 1 1118 ? -32.695 -7.490 6.385 1.00 90.69 1118 PHE A C 1
ATOM 8882 O O . PHE A 1 1118 ? -33.160 -8.575 6.718 1.00 90.69 1118 PHE A O 1
ATOM 8889 N N . MET A 1 1119 ? -32.394 -6.530 7.266 1.00 92.75 1119 MET A N 1
ATOM 8890 C CA . MET A 1 1119 ? -32.524 -6.659 8.718 1.00 92.75 1119 MET A CA 1
ATOM 8891 C C . MET A 1 1119 ? -33.979 -6.850 9.174 1.00 92.75 1119 MET A C 1
ATOM 8893 O O . MET A 1 1119 ? -34.193 -7.437 10.225 1.00 92.75 1119 MET A O 1
ATOM 8897 N N . GLU A 1 1120 ? -34.977 -6.440 8.378 1.00 91.56 1120 GLU A N 1
ATOM 8898 C CA . GLU A 1 1120 ? -36.407 -6.612 8.701 1.00 91.56 1120 GLU A CA 1
ATOM 8899 C C . GLU A 1 1120 ? -36.825 -8.089 8.817 1.00 91.56 1120 GLU A C 1
ATOM 8901 O O . GLU A 1 1120 ? -37.784 -8.403 9.517 1.00 91.56 1120 GLU A O 1
ATOM 8906 N N . ALA A 1 1121 ? -36.139 -8.996 8.112 1.00 86.94 1121 ALA A N 1
ATOM 8907 C CA . ALA A 1 1121 ? -36.504 -10.416 8.058 1.00 86.94 1121 ALA A CA 1
ATOM 8908 C C . ALA A 1 1121 ? -35.307 -11.368 8.218 1.00 86.94 1121 ALA A C 1
ATOM 8910 O O . ALA A 1 1121 ? -35.418 -12.551 7.893 1.00 86.94 1121 ALA A O 1
ATOM 8911 N N . ALA A 1 1122 ? -34.151 -10.856 8.644 1.00 88.56 1122 ALA A N 1
ATOM 8912 C CA . ALA A 1 1122 ? -32.946 -11.651 8.826 1.00 88.56 1122 ALA A CA 1
ATOM 8913 C C . ALA A 1 1122 ? -32.797 -12.119 10.277 1.00 88.56 1122 ALA A C 1
ATOM 8915 O O . ALA A 1 1122 ? -32.756 -11.304 11.199 1.00 88.56 1122 ALA A O 1
ATOM 8916 N N . ASP A 1 1123 ? -32.598 -13.427 10.424 1.00 89.00 1123 ASP A N 1
ATOM 8917 C CA . ASP A 1 1123 ? -32.105 -14.049 11.647 1.00 89.00 1123 ASP A CA 1
ATOM 8918 C C . ASP A 1 1123 ? -30.623 -14.388 11.447 1.00 89.00 1123 ASP A C 1
ATOM 8920 O O . ASP A 1 1123 ? -30.245 -15.035 10.462 1.00 89.00 1123 ASP A O 1
ATOM 8924 N N . TYR A 1 1124 ? -29.765 -13.937 12.361 1.00 89.50 1124 TYR A N 1
ATOM 8925 C CA . TYR A 1 1124 ? -28.320 -14.137 12.282 1.00 89.50 1124 TYR A CA 1
ATOM 8926 C C . TYR A 1 1124 ? -27.809 -14.989 13.444 1.00 89.50 1124 TYR A C 1
ATOM 8928 O O . TYR A 1 1124 ? -27.946 -14.624 14.610 1.00 89.50 1124 TYR A O 1
ATOM 8936 N N . GLN A 1 1125 ? -27.151 -16.105 13.132 1.00 90.06 1125 GLN A N 1
ATOM 8937 C CA . GLN A 1 1125 ? -26.479 -16.921 14.141 1.00 90.06 1125 GLN A CA 1
ATOM 8938 C C . GLN A 1 1125 ? -25.085 -16.352 14.430 1.00 90.06 1125 GLN A C 1
ATOM 8940 O O . GLN A 1 1125 ? -24.151 -16.551 13.651 1.00 90.06 1125 GLN A O 1
ATOM 8945 N N . ASN A 1 1126 ? -24.922 -15.673 15.567 1.00 88.31 1126 ASN A N 1
ATOM 8946 C CA . ASN A 1 1126 ? -23.594 -15.292 16.043 1.00 88.31 1126 ASN A CA 1
ATOM 8947 C C . ASN A 1 1126 ? -22.879 -16.532 16.632 1.00 88.31 1126 ASN A C 1
ATOM 8949 O O . ASN A 1 1126 ? -23.504 -17.259 17.405 1.00 88.31 1126 ASN A O 1
ATOM 8953 N N . PRO A 1 1127 ? -21.596 -16.790 16.305 1.00 86.69 1127 PRO A N 1
ATOM 8954 C CA . PRO A 1 1127 ? -20.848 -17.928 16.851 1.00 86.69 1127 PRO A CA 1
ATOM 8955 C C . PRO A 1 1127 ? -20.744 -17.960 18.384 1.00 86.69 1127 PRO A C 1
ATOM 8957 O O . PRO A 1 1127 ? -20.601 -19.034 18.962 1.00 86.69 1127 PRO A O 1
ATOM 8960 N N . HIS A 1 1128 ? -20.824 -16.796 19.034 1.00 88.00 1128 HIS A N 1
ATOM 8961 C CA . HIS A 1 1128 ? -20.636 -16.627 20.480 1.00 88.00 1128 HIS A CA 1
ATOM 8962 C C . HIS A 1 1128 ? -21.940 -16.506 21.266 1.00 88.00 1128 HIS A C 1
ATOM 8964 O O . HIS A 1 1128 ? -21.914 -16.379 22.487 1.00 88.00 1128 HIS A O 1
ATOM 8970 N N . VAL A 1 1129 ? -23.087 -16.536 20.583 1.00 89.44 1129 VAL A N 1
ATOM 8971 C CA . VAL A 1 1129 ? -24.408 -16.431 21.209 1.00 89.44 1129 VAL A CA 1
ATOM 8972 C C . VAL A 1 1129 ? -25.210 -17.684 20.891 1.00 89.44 1129 VAL A C 1
ATOM 8974 O O . VAL A 1 1129 ? -25.197 -18.181 19.768 1.00 89.44 1129 VAL A O 1
ATOM 8977 N N . LYS A 1 1130 ? -25.905 -18.215 21.900 1.00 88.19 1130 LYS A N 1
ATOM 8978 C CA . LYS A 1 1130 ? -26.670 -19.458 21.771 1.00 88.19 1130 LYS A CA 1
ATOM 8979 C C . LYS A 1 1130 ? -27.858 -19.311 20.817 1.00 88.19 1130 LYS A C 1
ATOM 8981 O O . LYS A 1 1130 ? -28.035 -20.149 19.938 1.00 88.19 1130 LYS A O 1
ATOM 8986 N N . ASP A 1 1131 ? -28.655 -18.265 21.007 1.00 89.56 1131 ASP A N 1
ATOM 8987 C CA . ASP A 1 1131 ? -29.886 -18.040 20.254 1.00 89.56 1131 ASP A CA 1
ATOM 8988 C C . ASP A 1 1131 ? -29.632 -17.108 19.048 1.00 89.56 1131 ASP A C 1
ATOM 8990 O O . ASP A 1 1131 ? -28.812 -16.189 19.158 1.00 89.56 1131 ASP A O 1
ATOM 8994 N N . PRO A 1 1132 ? -30.310 -17.313 17.900 1.00 90.62 1132 PRO A N 1
ATOM 8995 C CA . PRO A 1 1132 ? -30.209 -16.410 16.756 1.00 90.62 1132 PRO A CA 1
ATOM 8996 C C . PRO A 1 1132 ? -30.619 -14.973 17.106 1.00 90.62 1132 PRO A C 1
ATOM 8998 O O . PRO A 1 1132 ? -31.604 -14.739 17.808 1.00 90.62 1132 PRO A O 1
ATOM 9001 N N . LEU A 1 1133 ? -29.877 -14.004 16.574 1.00 92.94 1133 LEU A N 1
ATOM 9002 C CA . LEU A 1 1133 ? -30.172 -12.579 16.698 1.00 92.94 1133 LEU A CA 1
ATOM 9003 C C . LEU A 1 1133 ? -31.217 -12.188 15.650 1.00 92.94 1133 LEU A C 1
ATOM 9005 O O . LEU A 1 1133 ? -31.004 -12.420 14.459 1.00 92.94 1133 LEU A O 1
ATOM 9009 N N . ILE A 1 1134 ? -32.315 -11.569 16.084 1.00 94.31 1134 ILE A N 1
ATOM 9010 C CA . ILE A 1 1134 ? -33.367 -11.059 15.201 1.00 94.31 1134 ILE A CA 1
ATOM 9011 C C . ILE A 1 1134 ? -33.020 -9.606 14.886 1.00 94.31 1134 ILE A C 1
ATOM 9013 O O . ILE A 1 1134 ? -33.155 -8.718 15.731 1.00 94.31 1134 ILE A O 1
ATOM 9017 N N . LEU A 1 1135 ? -32.557 -9.353 13.663 1.00 93.75 1135 LEU A N 1
ATOM 9018 C CA . LEU A 1 1135 ? -31.934 -8.070 13.318 1.00 93.75 1135 LEU A CA 1
ATOM 9019 C C . LEU A 1 1135 ? -32.921 -6.890 13.277 1.00 93.75 1135 LEU A C 1
ATOM 9021 O O . LEU A 1 1135 ? -32.493 -5.735 13.331 1.00 93.75 1135 LEU A O 1
ATOM 9025 N N . ALA A 1 1136 ? -34.227 -7.162 13.231 1.00 94.81 1136 ALA A N 1
ATOM 9026 C CA . ALA A 1 1136 ? -35.273 -6.142 13.212 1.00 94.81 1136 ALA A CA 1
ATOM 9027 C C . ALA A 1 1136 ? -35.260 -5.265 14.479 1.00 94.81 1136 ALA A C 1
ATOM 9029 O O . ALA A 1 1136 ? -35.488 -4.061 14.399 1.00 94.81 1136 ALA A O 1
ATOM 9030 N N . TRP A 1 1137 ? -34.911 -5.834 15.640 1.00 96.25 1137 TRP A N 1
ATOM 9031 C CA . TRP A 1 1137 ? -34.848 -5.074 16.892 1.00 96.25 1137 TRP A CA 1
ATOM 9032 C C . TRP A 1 1137 ? -33.689 -4.080 16.927 1.00 96.25 1137 TRP A C 1
ATOM 9034 O O . TRP A 1 1137 ? -33.853 -2.968 17.436 1.00 96.25 1137 TRP A O 1
ATOM 9044 N N . ASP A 1 1138 ? -32.531 -4.464 16.376 1.00 95.75 1138 ASP A N 1
ATOM 9045 C CA . ASP A 1 1138 ? -31.400 -3.550 16.199 1.00 95.75 1138 ASP A CA 1
ATOM 9046 C C . ASP A 1 1138 ? -31.767 -2.451 15.183 1.00 95.75 1138 ASP A C 1
ATOM 9048 O O . ASP A 1 1138 ? -31.456 -1.283 15.417 1.00 95.75 1138 ASP A O 1
ATOM 9052 N N . LEU A 1 1139 ? -32.460 -2.801 14.086 1.00 95.38 1139 LEU A N 1
ATOM 9053 C CA . LEU A 1 1139 ? -32.890 -1.856 13.045 1.00 95.38 1139 LEU A CA 1
ATOM 9054 C C . LEU A 1 1139 ? -33.766 -0.730 13.614 1.00 95.38 1139 LEU A C 1
ATOM 9056 O O . LEU A 1 1139 ? -33.480 0.445 13.380 1.00 95.38 1139 LEU A O 1
ATOM 9060 N N . ASP A 1 1140 ? -34.794 -1.074 14.393 1.00 96.06 1140 ASP A N 1
ATOM 9061 C CA . ASP A 1 1140 ? -35.705 -0.093 14.998 1.00 96.06 1140 ASP A CA 1
ATOM 9062 C C . ASP A 1 1140 ? -34.971 0.871 15.942 1.00 96.06 1140 ASP A C 1
ATOM 9064 O O . ASP A 1 1140 ? -35.246 2.075 15.965 1.00 96.06 1140 ASP A O 1
ATOM 9068 N N . ALA A 1 1141 ? -34.008 0.356 16.709 1.00 96.75 1141 ALA A N 1
ATOM 9069 C CA . ALA A 1 1141 ? -33.200 1.165 17.612 1.00 96.75 1141 ALA A CA 1
ATOM 9070 C C . ALA A 1 1141 ? -32.230 2.082 16.855 1.00 96.75 1141 ALA A C 1
ATOM 9072 O O . ALA A 1 1141 ? -32.074 3.246 17.223 1.00 96.75 1141 ALA A O 1
ATOM 9073 N N . ILE A 1 1142 ? -31.601 1.583 15.787 1.00 95.19 1142 ILE A N 1
ATOM 9074 C CA . ILE A 1 1142 ? -30.710 2.363 14.920 1.00 95.19 1142 ILE A CA 1
ATOM 9075 C C . ILE A 1 1142 ? -31.475 3.531 14.291 1.00 95.19 1142 ILE A C 1
ATOM 9077 O O . ILE A 1 1142 ? -31.009 4.666 14.392 1.00 95.19 1142 ILE A O 1
ATOM 9081 N N . HIS A 1 1143 ? -32.667 3.290 13.733 1.00 93.25 1143 HIS A N 1
ATOM 9082 C CA . HIS A 1 1143 ? -33.506 4.359 13.182 1.00 93.25 1143 HIS A CA 1
ATOM 9083 C C . HIS A 1 1143 ? -33.852 5.412 14.240 1.00 93.25 1143 HIS A C 1
ATOM 9085 O O . HIS A 1 1143 ? -33.715 6.612 13.997 1.00 93.25 1143 HIS A O 1
ATOM 9091 N N . TRP A 1 1144 ? -34.221 4.985 15.453 1.00 94.75 1144 TRP A N 1
ATOM 9092 C CA . TRP A 1 1144 ? -34.463 5.924 16.546 1.00 94.75 1144 TRP A CA 1
ATOM 9093 C C . TRP A 1 1144 ? -33.216 6.759 16.874 1.00 94.75 1144 TRP A C 1
ATOM 9095 O O . TRP A 1 1144 ? -33.319 7.974 17.061 1.00 94.75 1144 TRP A O 1
ATOM 9105 N N . MET A 1 1145 ? -32.030 6.145 16.917 1.00 94.12 1145 MET A N 1
ATOM 9106 C CA . MET A 1 1145 ? -30.773 6.848 17.192 1.00 94.12 1145 MET A CA 1
ATOM 9107 C C . MET A 1 1145 ? -30.433 7.870 16.099 1.00 94.12 1145 MET A C 1
ATOM 9109 O O . MET A 1 1145 ? -30.046 8.992 16.426 1.00 94.12 1145 MET A O 1
ATOM 9113 N N . GLU A 1 1146 ? -30.616 7.527 14.823 1.00 91.06 1146 GLU A N 1
ATOM 9114 C CA . GLU A 1 1146 ? -30.442 8.451 13.693 1.00 91.06 1146 GLU A CA 1
ATOM 9115 C C . GLU A 1 1146 ? -31.396 9.660 13.779 1.00 91.06 1146 GLU A C 1
ATOM 9117 O O . GLU A 1 1146 ? -31.016 10.800 13.492 1.00 91.06 1146 GLU A O 1
ATOM 9122 N N . GLU A 1 1147 ? -32.636 9.443 14.217 1.00 90.06 1147 GLU A N 1
ATOM 9123 C CA . GLU A 1 1147 ? -33.640 10.502 14.320 1.00 90.06 1147 GLU A CA 1
ATOM 9124 C C . GLU A 1 1147 ? -33.432 11.428 15.527 1.00 90.06 1147 GLU A C 1
ATOM 9126 O O . GLU A 1 1147 ? -33.696 12.629 15.420 1.00 90.06 1147 GLU A O 1
ATOM 9131 N N . ASN A 1 1148 ? -32.953 10.891 16.657 1.00 91.88 1148 ASN A N 1
ATOM 9132 C CA . ASN A 1 1148 ? -33.012 11.568 17.958 1.00 91.88 1148 ASN A CA 1
ATOM 9133 C C . ASN A 1 1148 ? -31.649 12.020 18.511 1.00 91.88 1148 ASN A C 1
ATOM 9135 O O . ASN A 1 1148 ? -31.606 12.928 19.346 1.00 91.88 1148 ASN A O 1
ATOM 9139 N N . ILE A 1 1149 ? -30.529 11.430 18.078 1.00 90.81 1149 ILE A N 1
ATOM 9140 C CA . ILE A 1 1149 ? -29.199 11.787 18.596 1.00 90.81 1149 ILE A CA 1
ATOM 9141 C C . ILE A 1 1149 ? -28.602 12.954 17.800 1.00 90.81 1149 ILE A C 1
ATOM 9143 O O . ILE A 1 1149 ? -28.434 12.896 16.583 1.00 90.81 1149 ILE A O 1
ATOM 9147 N N . GLN A 1 1150 ? -28.253 14.023 18.519 1.00 85.81 1150 GLN A N 1
ATOM 9148 C CA . GLN A 1 1150 ? -27.598 15.221 17.984 1.00 85.81 1150 GLN A CA 1
ATOM 9149 C C . GLN A 1 1150 ? -26.074 15.108 18.058 1.00 85.81 1150 GLN A C 1
ATOM 9151 O O . GLN A 1 1150 ? -25.552 14.587 19.046 1.00 85.81 1150 GLN A O 1
ATOM 9156 N N . GLY A 1 1151 ? -25.373 15.653 17.059 1.00 85.81 1151 GLY A N 1
ATOM 9157 C CA . GLY A 1 1151 ? -23.910 15.658 16.995 1.00 85.81 1151 GLY A CA 1
ATOM 9158 C C . GLY A 1 1151 ? -23.338 14.254 16.860 1.00 85.81 1151 GLY A C 1
ATOM 9159 O O . GLY A 1 1151 ? -24.083 13.321 16.598 1.00 85.81 1151 GLY A O 1
ATOM 9160 N N . SER A 1 1152 ? -22.037 14.069 17.068 1.00 90.00 1152 SER A N 1
ATOM 9161 C CA . SER A 1 1152 ? -21.394 12.741 17.072 1.00 90.00 1152 SER A CA 1
ATOM 9162 C C . SER A 1 1152 ? -20.904 12.335 18.475 1.00 90.00 1152 SER A C 1
ATOM 9164 O O . SER A 1 1152 ? -19.695 12.213 18.682 1.00 90.00 1152 SER A O 1
ATOM 9166 N N . PRO A 1 1153 ? -21.799 12.189 19.476 1.00 92.62 1153 PRO A N 1
ATOM 9167 C CA . PRO A 1 1153 ? -21.413 11.803 20.828 1.00 92.62 1153 PRO A CA 1
ATOM 9168 C C . PRO A 1 1153 ? -20.899 10.363 20.874 1.00 92.62 1153 PRO A C 1
ATOM 9170 O O . PRO A 1 1153 ? -21.315 9.527 20.074 1.00 92.62 1153 PRO A O 1
ATOM 9173 N N . VAL A 1 1154 ? -20.039 10.078 21.854 1.00 94.81 1154 VAL A N 1
ATOM 9174 C CA . VAL A 1 1154 ? -19.486 8.735 22.046 1.00 94.81 1154 VAL A CA 1
ATOM 9175 C C . VAL A 1 1154 ? -20.572 7.791 22.558 1.00 94.81 1154 VAL A C 1
ATOM 9177 O O . VAL A 1 1154 ? -21.295 8.110 23.511 1.00 94.81 1154 VAL A O 1
ATOM 9180 N N . ILE A 1 1155 ? -20.676 6.632 21.924 1.00 96.94 1155 ILE A N 1
ATOM 9181 C CA . ILE A 1 1155 ? -21.507 5.512 22.352 1.00 96.94 1155 ILE A CA 1
ATOM 9182 C C . ILE A 1 1155 ? -20.628 4.398 22.927 1.00 96.94 1155 ILE A C 1
ATOM 9184 O O . ILE A 1 1155 ? -19.413 4.402 22.741 1.00 96.94 1155 ILE A O 1
ATOM 9188 N N . VAL A 1 1156 ? -21.244 3.455 23.632 1.00 97.44 1156 VAL A N 1
ATOM 9189 C CA . VAL A 1 1156 ? -20.625 2.166 23.946 1.00 97.44 1156 VAL A CA 1
ATOM 9190 C C . VAL A 1 1156 ? -21.595 1.042 23.598 1.00 97.44 1156 VAL A C 1
ATOM 9192 O O . VAL A 1 1156 ? -22.757 1.064 24.012 1.00 97.44 1156 VAL A O 1
ATOM 9195 N N . GLU A 1 1157 ? -21.113 0.059 22.844 1.00 96.25 1157 GLU A N 1
ATOM 9196 C CA . GLU A 1 1157 ? -21.809 -1.185 22.489 1.00 96.25 1157 GLU A CA 1
ATOM 9197 C C . GLU A 1 1157 ? -20.920 -2.410 22.773 1.00 96.25 1157 GLU A C 1
ATOM 9199 O O . GLU A 1 1157 ? -19.740 -2.270 23.096 1.00 96.25 1157 GLU A O 1
ATOM 9204 N N . GLY A 1 1158 ? -21.497 -3.614 22.754 1.00 92.00 1158 GLY A N 1
ATOM 9205 C CA . GLY A 1 1158 ? -20.756 -4.848 23.014 1.00 92.00 1158 GLY A CA 1
ATOM 9206 C C . GLY A 1 1158 ? -19.785 -5.206 21.889 1.00 92.00 1158 GLY A C 1
ATOM 9207 O O . GLY A 1 1158 ? -20.067 -4.978 20.711 1.00 92.00 1158 GLY A O 1
ATOM 9208 N N . ILE A 1 1159 ? -18.665 -5.833 22.252 1.00 88.94 1159 ILE A N 1
ATOM 9209 C CA . ILE A 1 1159 ? -17.628 -6.260 21.303 1.00 88.94 1159 ILE A CA 1
ATOM 9210 C C . ILE A 1 1159 ? -17.628 -7.780 21.109 1.00 88.94 1159 ILE A C 1
ATOM 9212 O O . ILE A 1 1159 ? -17.820 -8.547 22.050 1.00 88.94 1159 ILE A O 1
ATOM 9216 N N . SER A 1 1160 ? -17.386 -8.220 19.874 1.00 86.12 1160 SER A N 1
ATOM 9217 C CA . SER A 1 1160 ? -17.245 -9.630 19.485 1.00 86.12 1160 SER A CA 1
ATOM 9218 C C . SER A 1 1160 ? -16.139 -9.770 18.434 1.00 86.12 1160 SER A C 1
ATOM 9220 O O . SER A 1 1160 ? -15.467 -8.792 18.105 1.00 86.12 1160 SER A O 1
ATOM 9222 N N . ASP A 1 1161 ? -15.937 -10.976 17.909 1.00 83.62 1161 ASP A N 1
ATOM 9223 C CA . ASP A 1 1161 ? -14.936 -11.227 16.872 1.00 83.62 1161 ASP A CA 1
ATOM 9224 C C . ASP A 1 1161 ? -15.276 -10.497 15.561 1.00 83.62 1161 ASP A C 1
ATOM 9226 O O . ASP A 1 1161 ? -16.443 -10.250 15.236 1.00 83.62 1161 ASP A O 1
ATOM 9230 N N . LEU A 1 1162 ? -14.245 -10.191 14.769 1.00 82.81 1162 LEU A N 1
ATOM 9231 C CA . LEU A 1 1162 ? -14.411 -9.598 13.440 1.00 82.81 1162 LEU A CA 1
ATOM 9232 C C . LEU A 1 1162 ? -15.279 -10.480 12.543 1.00 82.81 1162 LEU A C 1
ATOM 9234 O O . LEU A 1 1162 ? -15.304 -11.703 12.674 1.00 82.81 1162 LEU A O 1
ATOM 9238 N N . TYR A 1 1163 ? -15.966 -9.845 11.593 1.00 85.56 1163 TYR A N 1
ATOM 9239 C CA . TYR A 1 1163 ? -16.868 -10.524 10.656 1.00 85.56 1163 TYR A CA 1
ATOM 9240 C C . TYR A 1 1163 ? -18.043 -11.250 11.332 1.00 85.56 1163 TYR A C 1
ATOM 9242 O O . TYR A 1 1163 ? -18.689 -12.093 10.709 1.00 85.56 1163 TYR A O 1
ATOM 9250 N N . THR A 1 1164 ? -18.365 -10.881 12.576 1.00 87.81 1164 THR A N 1
ATOM 9251 C CA . THR A 1 1164 ? -19.610 -11.244 13.261 1.00 87.81 1164 THR A CA 1
ATOM 9252 C C . THR A 1 1164 ? -20.507 -10.018 13.445 1.00 87.81 1164 THR A C 1
ATOM 9254 O O . THR A 1 1164 ? -20.061 -8.883 13.273 1.00 87.81 1164 THR A O 1
ATOM 9257 N N . TRP A 1 1165 ? -21.785 -10.232 13.772 1.00 89.12 1165 TRP A N 1
ATOM 9258 C CA . TRP A 1 1165 ? -22.744 -9.152 14.017 1.00 89.12 1165 TRP A CA 1
ATOM 9259 C C . TRP A 1 1165 ? -22.442 -8.415 15.333 1.00 89.12 1165 TRP A C 1
ATOM 9261 O O . TRP A 1 1165 ? -23.082 -8.668 16.350 1.00 89.12 1165 TRP A O 1
ATOM 9271 N N . ALA A 1 1166 ? -21.436 -7.540 15.308 1.00 87.62 1166 ALA A N 1
ATOM 9272 C CA . ALA A 1 1166 ? -20.975 -6.685 16.399 1.00 87.62 1166 ALA A CA 1
ATOM 9273 C C . ALA A 1 1166 ? -20.604 -5.292 15.869 1.00 87.62 1166 ALA A C 1
ATOM 9275 O O . ALA A 1 1166 ? -20.436 -5.104 14.663 1.00 87.62 1166 ALA A O 1
ATOM 9276 N N . ASN A 1 1167 ? -20.522 -4.308 16.769 1.00 92.25 1167 ASN A N 1
ATOM 9277 C CA . ASN A 1 1167 ? -20.329 -2.889 16.438 1.00 92.25 1167 ASN A CA 1
ATOM 9278 C C . ASN A 1 1167 ? -21.354 -2.329 15.424 1.00 92.25 1167 ASN A C 1
ATOM 9280 O O . ASN A 1 1167 ? -21.089 -1.387 14.676 1.00 92.25 1167 ASN A O 1
ATOM 9284 N N . ARG A 1 1168 ? -22.541 -2.945 15.348 1.00 92.94 1168 ARG A N 1
ATOM 9285 C CA . ARG A 1 1168 ? -23.578 -2.601 14.364 1.00 92.94 1168 ARG A CA 1
ATOM 9286 C C . ARG A 1 1168 ? -24.123 -1.185 14.559 1.00 92.94 1168 ARG A C 1
ATOM 9288 O O . ARG A 1 1168 ? -24.471 -0.535 13.582 1.00 92.94 1168 ARG A O 1
ATOM 9295 N N . VAL A 1 1169 ? -24.162 -0.658 15.780 1.00 95.25 1169 VAL A N 1
ATOM 9296 C CA . VAL A 1 1169 ? -24.726 0.675 16.019 1.00 95.25 1169 VAL A CA 1
ATOM 9297 C C . VAL A 1 1169 ? -23.791 1.733 15.451 1.00 95.25 1169 VAL A C 1
ATOM 9299 O O . VAL A 1 1169 ? -24.236 2.595 14.692 1.00 95.25 1169 VAL A O 1
ATOM 9302 N N . SER A 1 1170 ? -22.491 1.644 15.734 1.00 94.88 1170 SER A N 1
ATOM 9303 C CA . SER A 1 1170 ? -21.477 2.526 15.143 1.00 94.88 1170 SER A CA 1
ATOM 9304 C C . SER A 1 1170 ? -21.389 2.371 13.622 1.00 94.88 1170 SER A C 1
ATOM 9306 O O . SER A 1 1170 ? -21.268 3.378 12.925 1.00 94.88 1170 SER A O 1
ATOM 9308 N N . ILE A 1 1171 ? -21.556 1.157 13.079 1.00 94.19 1171 ILE A N 1
ATOM 9309 C CA . ILE A 1 1171 ? -21.601 0.913 11.626 1.00 94.19 1171 ILE A CA 1
ATOM 9310 C C . ILE A 1 1171 ? -22.735 1.691 10.952 1.00 94.19 1171 ILE A C 1
ATOM 9312 O O . ILE A 1 1171 ? -22.491 2.436 10.000 1.00 94.19 1171 ILE A O 1
ATOM 9316 N N . TYR A 1 1172 ? -23.973 1.531 11.426 1.00 93.69 1172 TYR A N 1
ATOM 9317 C CA . TYR A 1 1172 ? -25.134 2.100 10.739 1.00 93.69 1172 TYR A CA 1
ATOM 9318 C C . TYR A 1 1172 ? -25.366 3.578 11.060 1.00 93.69 1172 TYR A C 1
ATOM 9320 O O . TYR A 1 1172 ? -25.845 4.305 10.199 1.00 93.69 1172 TYR A O 1
ATOM 9328 N N . THR A 1 1173 ? -24.974 4.049 12.248 1.00 92.88 1173 THR A N 1
ATOM 9329 C CA . THR A 1 1173 ? -25.149 5.460 12.634 1.00 92.88 1173 THR A CA 1
ATOM 9330 C C . THR A 1 1173 ? -23.921 6.325 12.332 1.00 92.88 1173 THR A C 1
ATOM 9332 O O . THR A 1 1173 ? -24.028 7.549 12.241 1.00 92.88 1173 THR A O 1
ATOM 9335 N N . GLY A 1 1174 ? -22.727 5.735 12.224 1.00 92.19 1174 GLY A N 1
ATOM 9336 C CA . GLY A 1 1174 ? -21.460 6.468 12.170 1.00 92.19 1174 GLY A CA 1
ATOM 9337 C C . GLY A 1 1174 ? -21.117 7.214 13.465 1.00 92.19 1174 GLY A C 1
ATOM 9338 O O . GLY A 1 1174 ? -20.313 8.145 13.417 1.00 92.19 1174 GLY A O 1
ATOM 9339 N N . LEU A 1 1175 ? -21.751 6.892 14.599 1.00 93.44 1175 LEU A N 1
ATOM 9340 C CA . LEU A 1 1175 ? -21.392 7.446 15.909 1.00 93.44 1175 LEU A CA 1
ATOM 9341 C C . LEU A 1 1175 ? -20.074 6.829 16.417 1.00 93.44 1175 LEU A C 1
ATOM 9343 O O . LEU A 1 1175 ? -19.884 5.627 16.234 1.00 93.44 1175 LEU A O 1
ATOM 9347 N N . PRO A 1 1176 ? -19.181 7.609 17.061 1.00 94.50 1176 PRO A N 1
ATOM 9348 C CA . PRO A 1 1176 ? -17.947 7.074 17.632 1.00 94.50 1176 PRO A CA 1
ATOM 9349 C C . PRO A 1 1176 ? -18.223 6.086 18.770 1.00 94.50 1176 PRO A C 1
ATOM 9351 O O . PRO A 1 1176 ? -18.852 6.453 19.760 1.00 94.50 1176 PRO A O 1
ATOM 9354 N N . ASP A 1 1177 ? -17.702 4.871 18.663 1.00 96.00 1177 ASP A N 1
ATOM 9355 C CA . ASP A 1 1177 ? -17.654 3.878 19.737 1.00 96.00 1177 ASP A CA 1
ATOM 9356 C C . ASP A 1 1177 ? -16.326 3.971 20.509 1.00 96.00 1177 ASP A C 1
ATOM 9358 O O . ASP A 1 1177 ? -15.317 4.470 19.994 1.00 96.00 1177 ASP A O 1
ATOM 9362 N N . VAL A 1 1178 ? -16.302 3.493 21.755 1.00 95.38 1178 VAL A N 1
ATOM 9363 C CA . VAL A 1 1178 ? -15.081 3.459 22.581 1.00 95.38 1178 VAL A CA 1
ATOM 9364 C C . VAL A 1 1178 ? -13.989 2.645 21.891 1.00 95.38 1178 VAL A C 1
ATOM 9366 O O . VAL A 1 1178 ? -12.843 3.105 21.801 1.00 95.38 1178 VAL A O 1
ATOM 9369 N N . ILE A 1 1179 ? -14.358 1.467 21.385 1.00 94.75 1179 ILE A N 1
ATOM 9370 C CA . ILE A 1 1179 ? -13.532 0.637 20.511 1.00 94.75 1179 ILE A CA 1
ATOM 9371 C C . ILE A 1 1179 ? -14.427 -0.250 19.640 1.00 94.75 1179 ILE A C 1
ATOM 9373 O O . ILE A 1 1179 ? -15.270 -0.981 20.151 1.00 94.75 1179 ILE A O 1
ATOM 9377 N N . GLY A 1 1180 ? -14.220 -0.187 18.325 1.00 91.56 1180 GLY A N 1
ATOM 9378 C CA . GLY A 1 1180 ? -14.907 -1.046 17.361 1.00 91.56 1180 GLY A CA 1
ATOM 9379 C C . GLY A 1 1180 ? -14.094 -2.273 16.962 1.00 91.56 1180 GLY A C 1
ATOM 9380 O O . GLY A 1 1180 ? -13.485 -2.930 17.804 1.00 91.56 1180 GLY A O 1
ATOM 9381 N N . TRP A 1 1181 ? -14.037 -2.558 15.656 1.00 90.31 1181 TRP A N 1
ATOM 9382 C CA . TRP A 1 1181 ? -13.225 -3.643 15.092 1.00 90.31 1181 TRP A CA 1
ATOM 9383 C C . TRP A 1 1181 ? -11.732 -3.464 15.413 1.00 90.31 1181 TRP A C 1
ATOM 9385 O O . TRP A 1 1181 ? -10.991 -2.756 14.722 1.00 90.31 1181 TRP A O 1
ATOM 9395 N N . ASP A 1 1182 ? -11.289 -4.139 16.469 1.00 83.69 1182 ASP A N 1
ATOM 9396 C CA . ASP A 1 1182 ? -9.998 -3.939 17.122 1.00 83.69 1182 ASP A CA 1
ATOM 9397 C C . ASP A 1 1182 ? -8.811 -4.264 16.208 1.00 83.69 1182 ASP A C 1
ATOM 9399 O O . ASP A 1 1182 ? -7.844 -3.510 16.175 1.00 83.69 1182 ASP A O 1
ATOM 9403 N N . PHE A 1 1183 ? -8.882 -5.331 15.407 1.00 82.62 1183 PHE A N 1
ATOM 9404 C CA . PHE A 1 1183 ? -7.805 -5.687 14.479 1.00 82.62 1183 PHE A CA 1
ATOM 9405 C C . PHE A 1 1183 ? -7.560 -4.614 13.410 1.00 82.62 1183 PHE A C 1
ATOM 9407 O O . PHE A 1 1183 ? -6.413 -4.309 13.088 1.00 82.62 1183 PHE A O 1
ATOM 9414 N N . HIS A 1 1184 ? -8.616 -3.968 12.914 1.00 85.88 1184 HIS A N 1
ATOM 9415 C CA . HIS A 1 1184 ? -8.473 -2.865 11.963 1.00 85.88 1184 HIS A CA 1
ATOM 9416 C C . HIS A 1 1184 ? -7.858 -1.634 12.632 1.00 85.88 1184 HIS A C 1
ATOM 9418 O O . HIS A 1 1184 ? -6.987 -0.983 12.054 1.00 85.88 1184 HIS A O 1
ATOM 9424 N N . GLN A 1 1185 ? -8.227 -1.361 13.886 1.00 89.25 1185 GLN A N 1
ATOM 9425 C CA . GLN A 1 1185 ? -7.575 -0.322 14.682 1.00 89.25 1185 GLN A CA 1
ATOM 9426 C C . GLN A 1 1185 ? -6.093 -0.642 14.912 1.00 89.25 1185 GLN A C 1
ATOM 9428 O O . GLN A 1 1185 ? -5.244 0.234 14.771 1.00 89.25 1185 GLN A O 1
ATOM 9433 N N . LYS A 1 1186 ? -5.751 -1.906 15.177 1.00 84.94 1186 LYS A N 1
ATOM 9434 C CA . LYS A 1 1186 ? -4.369 -2.384 15.349 1.00 84.94 1186 LYS A CA 1
ATOM 9435 C C . LYS A 1 1186 ? -3.537 -2.200 14.082 1.00 84.94 1186 LYS A C 1
ATOM 9437 O O . LYS A 1 1186 ? -2.381 -1.784 14.167 1.00 84.94 1186 LYS A O 1
ATOM 9442 N N . GLN A 1 1187 ? -4.125 -2.457 12.912 1.00 78.94 1187 GLN A N 1
ATOM 9443 C CA . GLN A 1 1187 ? -3.488 -2.199 11.619 1.00 78.94 1187 GLN A CA 1
ATOM 9444 C C . GLN A 1 1187 ? -3.261 -0.703 11.371 1.00 78.94 1187 GLN A C 1
ATOM 9446 O O . GLN A 1 1187 ? -2.214 -0.339 10.846 1.00 78.94 1187 GLN A O 1
ATOM 9451 N N . GLN A 1 1188 ? -4.204 0.160 11.760 1.00 84.00 1188 GLN A N 1
ATOM 9452 C CA . GLN A 1 1188 ? -4.111 1.613 11.565 1.00 84.00 1188 GLN A CA 1
ATOM 9453 C C . GLN A 1 1188 ? -3.235 2.318 12.607 1.00 84.00 1188 GLN A C 1
ATOM 9455 O O . GLN A 1 1188 ? -2.683 3.378 12.329 1.00 84.00 1188 GLN A O 1
ATOM 9460 N N . ARG A 1 1189 ? -3.098 1.754 13.809 1.00 84.81 1189 ARG A N 1
ATOM 9461 C CA . ARG A 1 1189 ? -2.405 2.359 14.955 1.00 84.81 1189 ARG A CA 1
ATOM 9462 C C . ARG A 1 1189 ? -1.350 1.401 15.501 1.00 84.81 1189 ARG A C 1
ATOM 9464 O O . ARG A 1 1189 ? -1.354 1.075 16.686 1.00 84.81 1189 ARG A O 1
ATOM 9471 N N . GLN A 1 1190 ? -0.451 0.924 14.635 1.00 76.25 1190 GLN A N 1
ATOM 9472 C CA . GLN A 1 1190 ? 0.523 -0.116 14.999 1.00 76.25 1190 GLN A CA 1
ATOM 9473 C C . GLN A 1 1190 ? 1.378 0.242 16.226 1.00 76.25 1190 GLN A C 1
ATOM 9475 O O . GLN A 1 1190 ? 1.609 -0.625 17.061 1.00 76.25 1190 GLN A O 1
ATOM 9480 N N . GLN A 1 1191 ? 1.786 1.506 16.383 1.00 75.06 1191 GLN A N 1
ATOM 9481 C CA . GLN A 1 1191 ? 2.559 1.977 17.548 1.00 75.06 1191 GLN A CA 1
ATOM 9482 C C . GLN A 1 1191 ? 1.728 2.055 18.843 1.00 75.06 1191 GLN A C 1
ATOM 9484 O O . GLN A 1 1191 ? 2.252 2.168 19.945 1.00 75.06 1191 GLN A O 1
ATOM 9489 N N . TYR A 1 1192 ? 0.400 1.981 18.734 1.00 81.75 1192 TYR A N 1
ATOM 9490 C CA . TYR A 1 1192 ? -0.519 2.165 19.852 1.00 81.75 1192 TYR A CA 1
ATOM 9491 C C . TYR A 1 1192 ? -1.419 0.949 20.099 1.00 81.75 1192 TYR A C 1
ATOM 9493 O O . TYR A 1 1192 ? -2.509 1.081 20.661 1.00 81.75 1192 TYR A O 1
ATOM 9501 N N . GLN A 1 1193 ? -0.966 -0.250 19.717 1.00 81.56 1193 GLN A N 1
ATOM 9502 C CA . GLN A 1 1193 ? -1.702 -1.503 19.945 1.00 81.56 1193 GLN A CA 1
ATOM 9503 C C . GLN A 1 1193 ? -2.087 -1.694 21.420 1.00 81.56 1193 GLN A C 1
ATOM 9505 O O . GLN A 1 1193 ? -3.195 -2.138 21.715 1.00 81.56 1193 GLN A O 1
ATOM 9510 N N . TRP A 1 1194 ? -1.223 -1.274 22.350 1.00 77.94 1194 TRP A N 1
ATOM 9511 C CA . TRP A 1 1194 ? -1.490 -1.315 23.792 1.00 77.94 1194 TRP A CA 1
ATOM 9512 C C . TRP A 1 1194 ? -2.749 -0.530 24.194 1.00 77.94 1194 TRP A C 1
ATOM 9514 O O . TRP A 1 1194 ? -3.482 -0.952 25.086 1.00 77.94 1194 TRP A O 1
ATOM 9524 N N . ALA A 1 1195 ? -3.030 0.598 23.538 1.00 82.56 1195 ALA A N 1
ATOM 9525 C CA . ALA A 1 1195 ? -4.189 1.432 23.845 1.00 82.56 1195 ALA A CA 1
ATOM 9526 C C . ALA A 1 1195 ? -5.484 0.806 23.319 1.00 82.56 1195 ALA A C 1
ATOM 9528 O O . ALA A 1 1195 ? -6.539 0.948 23.937 1.00 82.56 1195 ALA A O 1
ATOM 9529 N N . ILE A 1 1196 ? -5.396 0.094 22.193 1.00 88.06 1196 ILE A N 1
ATOM 9530 C CA . ILE A 1 1196 ? -6.509 -0.667 21.624 1.00 88.06 1196 ILE A CA 1
ATOM 9531 C C . ILE A 1 1196 ? -6.852 -1.842 22.535 1.00 88.06 1196 ILE A C 1
ATOM 9533 O O . ILE A 1 1196 ? -8.016 -2.011 22.889 1.00 88.06 1196 ILE A O 1
ATOM 9537 N N . GLU A 1 1197 ? -5.845 -2.594 22.985 1.00 84.69 1197 GLU A N 1
ATOM 9538 C CA . GLU A 1 1197 ? -6.046 -3.685 23.943 1.00 84.69 1197 GLU A CA 1
ATOM 9539 C C . GLU A 1 1197 ? -6.605 -3.186 25.276 1.00 84.69 1197 GLU A C 1
ATOM 9541 O O . GLU A 1 1197 ? -7.542 -3.777 25.810 1.00 84.69 1197 GLU A O 1
ATOM 9546 N N . ARG A 1 1198 ? -6.101 -2.054 25.790 1.00 83.94 1198 ARG A N 1
ATOM 9547 C CA . ARG A 1 1198 ? -6.654 -1.420 26.994 1.00 83.94 1198 ARG A CA 1
ATOM 9548 C C . ARG A 1 1198 ? -8.141 -1.111 26.822 1.00 83.94 1198 ARG A C 1
ATOM 9550 O O . ARG A 1 1198 ? -8.940 -1.565 27.630 1.00 83.94 1198 ARG A O 1
ATOM 9557 N N . ARG A 1 1199 ? -8.529 -0.403 25.756 1.00 90.94 1199 ARG A N 1
ATOM 9558 C CA . ARG A 1 1199 ? -9.938 -0.054 25.499 1.00 90.94 1199 ARG A CA 1
ATOM 9559 C C . ARG A 1 1199 ? -10.822 -1.286 25.324 1.00 90.94 1199 ARG A C 1
ATOM 9561 O O . ARG A 1 1199 ? -11.933 -1.314 25.845 1.00 90.94 1199 ARG A O 1
ATOM 9568 N N . ARG A 1 1200 ? -10.327 -2.315 24.628 1.00 89.62 1200 ARG A N 1
ATOM 9569 C CA . ARG A 1 1200 ? -11.020 -3.601 24.457 1.00 89.62 1200 ARG A CA 1
ATOM 9570 C C . ARG A 1 1200 ? -11.294 -4.264 25.808 1.00 89.62 1200 ARG A C 1
ATOM 9572 O O . ARG A 1 1200 ? -12.411 -4.710 26.066 1.00 89.62 1200 ARG A O 1
ATOM 9579 N N . ASN A 1 1201 ? -10.290 -4.298 26.682 1.00 86.25 1201 ASN A N 1
ATOM 9580 C CA . ASN A 1 1201 ? -10.421 -4.844 28.030 1.00 86.25 1201 ASN A CA 1
ATOM 9581 C C . ASN A 1 1201 ? -11.368 -4.002 28.893 1.00 86.25 1201 ASN A C 1
ATOM 9583 O O . ASN A 1 1201 ? -12.210 -4.568 29.586 1.00 86.25 1201 ASN A O 1
ATOM 9587 N N . ASP A 1 1202 ? -11.290 -2.675 28.793 1.00 87.38 1202 ASP A N 1
ATOM 9588 C CA . ASP A 1 1202 ? -12.149 -1.754 29.536 1.00 87.38 1202 ASP A CA 1
ATOM 9589 C C . ASP A 1 1202 ? -13.626 -1.898 29.127 1.00 87.38 1202 ASP A C 1
ATOM 9591 O O . ASP A 1 1202 ? -14.487 -1.952 30.002 1.00 87.38 1202 ASP A O 1
ATOM 9595 N N . VAL A 1 1203 ? -13.940 -2.037 27.829 1.00 94.25 1203 VAL A N 1
ATOM 9596 C CA . VAL A 1 1203 ? -15.317 -2.295 27.355 1.00 94.25 1203 VAL A CA 1
ATOM 9597 C C . VAL A 1 1203 ? -15.834 -3.649 27.845 1.00 94.25 1203 VAL A C 1
ATOM 9599 O O . VAL A 1 1203 ? -16.956 -3.738 28.345 1.00 94.25 1203 VAL A O 1
ATOM 9602 N N . ASN A 1 1204 ? -15.021 -4.706 27.761 1.00 90.00 1204 ASN A N 1
ATOM 9603 C CA . ASN A 1 1204 ? -15.412 -6.016 28.283 1.00 90.00 1204 ASN A CA 1
ATOM 9604 C C . ASN A 1 1204 ? -15.676 -5.966 29.791 1.00 90.00 1204 ASN A C 1
ATOM 9606 O O . ASN A 1 1204 ? -16.711 -6.451 30.252 1.00 90.00 1204 ASN A O 1
ATOM 9610 N N . PHE A 1 1205 ? -14.784 -5.336 30.556 1.00 85.38 1205 PHE A N 1
ATOM 9611 C CA . PHE A 1 1205 ? -14.970 -5.145 31.989 1.00 85.38 1205 PHE A CA 1
ATOM 9612 C C . PHE A 1 1205 ? -16.221 -4.310 32.289 1.00 85.38 1205 PHE A C 1
ATOM 9614 O O . PHE A 1 1205 ? -16.991 -4.666 33.182 1.00 85.38 1205 PHE A O 1
ATOM 9621 N N . PHE A 1 1206 ? -16.473 -3.250 31.514 1.00 92.75 1206 PHE A N 1
ATOM 9622 C CA . PHE A 1 1206 ? -17.651 -2.399 31.647 1.00 92.75 1206 PHE A CA 1
ATOM 9623 C C . PHE A 1 1206 ? -18.952 -3.194 31.527 1.00 92.75 1206 PHE A C 1
ATOM 9625 O O . PHE A 1 1206 ? -19.840 -2.995 32.351 1.00 92.75 1206 PHE A O 1
ATOM 9632 N N . TYR A 1 1207 ? -19.082 -4.131 30.584 1.00 93.06 1207 TYR A N 1
ATOM 9633 C CA . TYR A 1 1207 ? -20.280 -4.976 30.496 1.00 93.06 1207 TYR A CA 1
ATOM 9634 C C . TYR A 1 1207 ? -20.308 -6.116 31.529 1.00 93.06 1207 TYR A C 1
ATOM 9636 O O . TYR A 1 1207 ? -21.390 -6.474 31.993 1.00 93.06 1207 TYR A O 1
ATOM 9644 N N . GLN A 1 1208 ? -19.153 -6.632 31.960 1.00 89.38 1208 GLN A N 1
ATOM 9645 C CA . GLN A 1 1208 ? -19.057 -7.742 32.920 1.00 89.38 1208 GLN A CA 1
ATOM 9646 C C . GLN A 1 1208 ? -19.250 -7.336 34.386 1.00 89.38 1208 GLN A C 1
ATOM 9648 O O . GLN A 1 1208 ? -19.819 -8.110 35.153 1.00 89.38 1208 GLN A O 1
ATOM 9653 N N . THR A 1 1209 ? -18.775 -6.160 34.804 1.00 84.00 1209 THR A N 1
ATOM 9654 C CA . THR A 1 1209 ? -18.834 -5.733 36.211 1.00 84.00 1209 THR A CA 1
ATOM 9655 C C . THR A 1 1209 ? -20.277 -5.570 36.688 1.00 84.00 1209 THR A C 1
ATOM 9657 O O . THR A 1 1209 ? -21.129 -5.109 35.931 1.00 84.00 1209 THR A O 1
ATOM 9660 N N . GLY A 1 1210 ? -20.557 -5.925 37.944 1.00 83.31 1210 GLY A N 1
ATOM 9661 C CA . GLY A 1 1210 ? -21.833 -5.643 38.614 1.00 83.31 1210 GLY A CA 1
ATOM 9662 C C . GLY A 1 1210 ? -21.826 -4.340 39.424 1.00 83.31 1210 GLY A C 1
ATOM 9663 O O . GLY A 1 1210 ? -22.857 -3.985 39.984 1.00 83.31 1210 GLY A O 1
ATOM 9664 N N . ASP A 1 1211 ? -20.686 -3.641 39.516 1.00 83.50 1211 ASP A N 1
ATOM 9665 C CA . ASP A 1 1211 ? -20.531 -2.424 40.324 1.00 83.50 1211 ASP A CA 1
ATOM 9666 C C . ASP A 1 1211 ? -20.892 -1.146 39.532 1.00 83.50 1211 ASP A C 1
ATOM 9668 O O . ASP A 1 1211 ? -20.188 -0.796 38.576 1.00 83.50 1211 ASP A O 1
ATOM 9672 N N . PRO A 1 1212 ? -21.936 -0.391 39.941 1.00 86.25 1212 PRO A N 1
ATOM 9673 C CA . PRO A 1 1212 ? -22.312 0.873 39.308 1.00 86.25 1212 PRO A CA 1
ATOM 9674 C C . PRO A 1 1212 ? -21.229 1.959 39.334 1.00 86.25 1212 PRO A C 1
ATOM 9676 O O . PRO A 1 1212 ? -21.206 2.804 38.439 1.00 86.25 1212 PRO A O 1
ATOM 9679 N N . ARG A 1 1213 ? -20.340 1.973 40.341 1.00 82.19 1213 ARG A N 1
ATOM 9680 C CA . ARG A 1 1213 ? -19.290 3.003 40.458 1.00 82.19 1213 ARG A CA 1
ATOM 9681 C C . ARG A 1 1213 ? -18.212 2.807 39.405 1.00 82.19 1213 ARG A C 1
ATOM 9683 O O . ARG A 1 1213 ? -17.950 3.730 38.642 1.00 82.19 1213 ARG A O 1
ATOM 9690 N N . SER A 1 1214 ? -17.687 1.588 39.299 1.00 79.56 1214 SER A N 1
ATOM 9691 C CA . SER A 1 1214 ? -16.737 1.213 38.248 1.00 79.56 1214 SER A CA 1
ATOM 9692 C C . SER A 1 1214 ? -17.285 1.507 36.846 1.00 79.56 1214 SER A C 1
ATOM 9694 O O . SER A 1 1214 ? -16.575 2.032 35.989 1.00 79.56 1214 SER A O 1
ATOM 9696 N N . ALA A 1 1215 ? -18.573 1.231 36.616 1.00 86.19 1215 ALA A N 1
ATOM 9697 C CA . ALA A 1 1215 ? -19.224 1.567 35.354 1.00 86.19 1215 ALA A CA 1
ATOM 9698 C C . ALA A 1 1215 ? -19.315 3.090 35.125 1.00 86.19 1215 ALA A C 1
ATOM 9700 O O . ALA A 1 1215 ? -19.080 3.552 34.013 1.00 86.19 1215 ALA A O 1
ATOM 9701 N N . ALA A 1 1216 ? -19.613 3.888 36.156 1.00 87.31 1216 ALA A N 1
ATOM 9702 C CA . ALA A 1 1216 ? -19.647 5.349 36.050 1.00 87.31 1216 ALA A CA 1
ATOM 9703 C C . ALA A 1 1216 ? -18.262 5.970 35.785 1.00 87.31 1216 ALA A C 1
ATOM 9705 O O . ALA A 1 1216 ? -18.168 6.957 35.053 1.00 87.31 1216 ALA A O 1
ATOM 9706 N N . ASP A 1 1217 ? -17.194 5.394 36.341 1.00 84.19 1217 ASP A N 1
ATOM 9707 C CA . ASP A 1 1217 ? -15.815 5.818 36.072 1.00 84.19 1217 ASP A CA 1
ATOM 9708 C C . ASP A 1 1217 ? -15.435 5.594 34.606 1.00 84.19 1217 ASP A C 1
ATOM 9710 O O . ASP A 1 1217 ? -14.934 6.514 33.960 1.00 84.19 1217 ASP A O 1
ATOM 9714 N N . PHE A 1 1218 ? -15.781 4.431 34.048 1.00 91.75 1218 PHE A N 1
ATOM 9715 C CA . PHE A 1 1218 ? -15.610 4.140 32.622 1.00 91.75 1218 PHE A CA 1
ATOM 9716 C C . PHE A 1 1218 ? -16.335 5.158 31.724 1.00 91.75 1218 PHE A C 1
ATOM 9718 O O . PHE A 1 1218 ? -15.752 5.672 30.767 1.00 91.75 1218 PHE A O 1
ATOM 9725 N N . LEU A 1 1219 ? -17.596 5.489 32.041 1.00 93.75 1219 LEU A N 1
ATOM 9726 C CA . LEU A 1 1219 ? -18.379 6.454 31.256 1.00 93.75 1219 LEU A CA 1
ATOM 9727 C C . LEU A 1 1219 ? -17.719 7.841 31.235 1.00 93.75 1219 LEU A C 1
ATOM 9729 O O . LEU A 1 1219 ? -17.759 8.519 30.208 1.00 93.75 1219 LEU A O 1
ATOM 9733 N N . ARG A 1 1220 ? -17.100 8.254 32.350 1.00 89.62 1220 ARG A N 1
ATOM 9734 C CA . ARG A 1 1220 ? -16.370 9.526 32.453 1.00 89.62 1220 ARG A CA 1
ATOM 9735 C C . ARG A 1 1220 ? -15.047 9.503 31.694 1.00 89.62 1220 ARG A C 1
ATOM 9737 O O . ARG A 1 1220 ? -14.795 10.440 30.945 1.00 89.62 1220 ARG A O 1
ATOM 9744 N N . GLU A 1 1221 ? -14.249 8.448 31.856 1.00 87.19 1221 GLU A N 1
ATOM 9745 C CA . GLU A 1 1221 ? -12.941 8.291 31.197 1.00 87.19 1221 GLU A CA 1
ATOM 9746 C C . GLU A 1 1221 ? -13.060 8.414 29.671 1.00 87.19 1221 GLU A C 1
ATOM 9748 O O . GLU A 1 1221 ? -12.303 9.145 29.035 1.00 87.19 1221 GLU A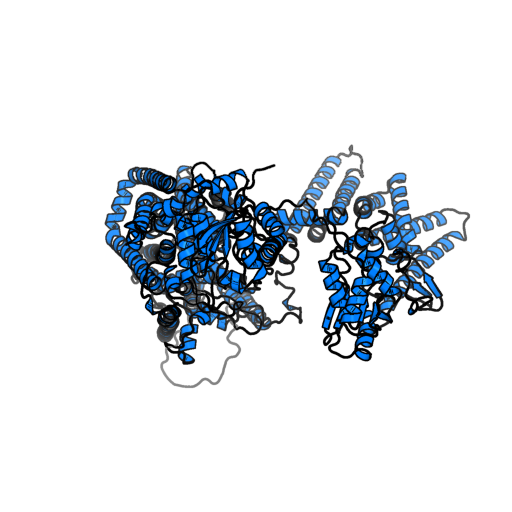 O 1
ATOM 9753 N N . TYR A 1 1222 ? -14.056 7.747 29.080 1.00 91.56 1222 TYR A N 1
ATOM 9754 C CA . TYR A 1 1222 ? -14.250 7.719 27.627 1.00 91.56 1222 TYR A CA 1
ATOM 9755 C C . TYR A 1 1222 ? -15.280 8.730 27.106 1.00 91.56 1222 TYR A C 1
ATOM 9757 O O . TYR A 1 1222 ? -15.581 8.731 25.910 1.00 91.56 1222 TYR A O 1
ATOM 9765 N N . ASN A 1 1223 ? -15.805 9.598 27.979 1.00 91.75 1223 ASN A N 1
ATOM 9766 C CA . ASN A 1 1223 ? -16.836 10.593 27.664 1.00 91.75 1223 ASN A CA 1
ATOM 9767 C C . ASN A 1 1223 ? -18.056 9.989 26.932 1.00 91.75 1223 ASN A C 1
ATOM 9769 O O . ASN A 1 1223 ? -18.569 10.546 25.957 1.00 91.75 1223 ASN A O 1
ATOM 9773 N N . VAL A 1 1224 ? -18.499 8.815 27.388 1.00 95.56 1224 VAL A N 1
ATOM 9774 C CA . VAL A 1 1224 ? -19.634 8.084 26.812 1.00 95.56 1224 VAL A CA 1
ATOM 9775 C C . VAL A 1 1224 ? -20.929 8.814 27.145 1.00 95.56 1224 VAL A C 1
ATOM 9777 O O . VAL A 1 1224 ? -21.172 9.183 28.293 1.00 95.56 1224 VAL A O 1
ATOM 9780 N N . ARG A 1 1225 ? -21.798 8.987 26.146 1.00 95.44 1225 ARG A N 1
ATOM 9781 C CA . ARG A 1 1225 ? -23.107 9.631 26.314 1.00 95.44 1225 ARG A CA 1
ATOM 9782 C C . ARG A 1 1225 ? -24.283 8.680 26.171 1.00 95.44 1225 ARG A C 1
ATOM 9784 O O . ARG A 1 1225 ? -25.325 8.953 26.769 1.00 95.44 1225 ARG A O 1
ATOM 9791 N N . TYR A 1 1226 ? -24.126 7.593 25.416 1.00 97.50 1226 TYR A N 1
ATOM 9792 C CA . TYR A 1 1226 ? -25.155 6.567 25.274 1.00 97.50 1226 TYR A CA 1
ATOM 9793 C C . TYR A 1 1226 ? -24.582 5.163 25.461 1.00 97.50 1226 TYR A C 1
ATOM 9795 O O . TYR A 1 1226 ? -23.534 4.839 24.910 1.00 97.50 1226 TYR A O 1
ATOM 9803 N N . VAL A 1 1227 ? -25.297 4.339 26.222 1.00 97.94 1227 VAL A N 1
ATOM 9804 C CA . VAL A 1 1227 ? -25.012 2.916 26.441 1.00 97.94 1227 VAL A CA 1
ATOM 9805 C C . VAL A 1 1227 ? -26.074 2.103 25.719 1.00 97.94 1227 VAL A C 1
ATOM 9807 O O . VAL A 1 1227 ? -27.268 2.355 25.907 1.00 97.94 1227 VAL A O 1
ATOM 9810 N N . TYR A 1 1228 ? -25.643 1.143 24.906 1.00 98.00 1228 TYR A N 1
ATOM 9811 C CA . TYR A 1 1228 ? -26.526 0.280 24.132 1.00 98.00 1228 TYR A CA 1
ATOM 9812 C C . TYR A 1 1228 ? -26.592 -1.129 24.732 1.00 98.00 1228 TYR A C 1
ATOM 9814 O O . TYR A 1 1228 ? -25.563 -1.731 25.021 1.00 98.00 1228 TYR A O 1
ATOM 9822 N N . VAL A 1 1229 ? -27.798 -1.681 24.896 1.00 97.56 1229 VAL A N 1
ATOM 9823 C CA . VAL A 1 1229 ? -28.005 -3.045 25.411 1.00 97.56 1229 VAL A CA 1
ATOM 9824 C C . VAL A 1 1229 ? -29.028 -3.788 24.547 1.00 97.56 1229 VAL A C 1
ATOM 9826 O O . VAL A 1 1229 ? -30.237 -3.607 24.706 1.00 97.56 1229 VAL A O 1
ATOM 9829 N N . GLY A 1 1230 ? -28.557 -4.651 23.644 1.00 96.25 1230 GLY A N 1
ATOM 9830 C CA . GLY A 1 1230 ? -29.371 -5.464 22.732 1.00 96.25 1230 GLY A CA 1
ATOM 9831 C C . GLY A 1 1230 ? -29.342 -6.967 23.032 1.00 96.25 1230 GLY A C 1
ATOM 9832 O O . GLY A 1 1230 ? -28.933 -7.400 24.115 1.00 96.25 1230 GLY A O 1
ATOM 9833 N N . GLN A 1 1231 ? -29.782 -7.782 22.066 1.00 95.56 1231 GLN A N 1
ATOM 9834 C CA . GLN A 1 1231 ? -29.699 -9.250 22.153 1.00 95.56 1231 GLN A CA 1
ATOM 9835 C C . GLN A 1 1231 ? -28.246 -9.731 22.233 1.00 95.56 1231 GLN A C 1
ATOM 9837 O O . GLN A 1 1231 ? -27.940 -10.641 22.999 1.00 95.56 1231 GLN A O 1
ATOM 9842 N N . LEU A 1 1232 ? -27.351 -9.091 21.471 1.00 94.69 1232 LEU A N 1
ATOM 9843 C CA . LEU A 1 1232 ? -25.929 -9.421 21.449 1.00 94.69 1232 LEU A CA 1
ATOM 9844 C C . LEU A 1 1232 ? -25.293 -9.212 22.827 1.00 94.69 1232 LEU A C 1
ATOM 9846 O O . LEU A 1 1232 ? -24.694 -10.136 23.368 1.00 94.69 1232 LEU A O 1
ATOM 9850 N N . GLU A 1 1233 ? -25.465 -8.031 23.428 1.00 96.25 1233 GLU A N 1
ATOM 9851 C CA . GLU A 1 1233 ? -24.900 -7.732 24.746 1.00 96.25 1233 GLU A CA 1
ATOM 9852 C C . GLU A 1 1233 ? -25.451 -8.675 25.830 1.00 96.25 1233 GLU A C 1
ATOM 9854 O O . GLU A 1 1233 ? -24.692 -9.153 26.672 1.00 96.25 1233 GLU A O 1
ATOM 9859 N N . ARG A 1 1234 ? -26.749 -9.011 25.781 1.00 95.38 1234 ARG A N 1
ATOM 9860 C CA . ARG A 1 1234 ? -27.371 -9.989 26.696 1.00 95.38 1234 ARG A CA 1
ATOM 9861 C C . ARG A 1 1234 ? -26.864 -11.418 26.492 1.00 95.38 1234 ARG A C 1
ATOM 9863 O O . ARG A 1 1234 ? -26.871 -12.196 27.441 1.00 95.38 1234 ARG A O 1
ATOM 9870 N N . GLY A 1 1235 ? -26.456 -11.765 25.273 1.00 92.38 1235 GLY A N 1
ATOM 9871 C CA . GLY A 1 1235 ? -25.912 -13.076 24.932 1.00 92.38 1235 GLY A CA 1
ATOM 9872 C C . GLY A 1 1235 ? -24.432 -13.245 25.284 1.00 92.38 1235 GLY A C 1
ATOM 9873 O O . GLY A 1 1235 ? -24.028 -14.340 25.664 1.00 92.38 1235 GLY A O 1
ATOM 9874 N N . LEU A 1 1236 ? -23.634 -12.178 25.169 1.00 91.81 1236 LEU A N 1
ATOM 9875 C CA . LEU A 1 1236 ? -22.181 -12.212 25.385 1.00 91.81 1236 LEU A CA 1
ATOM 9876 C C . LEU A 1 1236 ? -21.769 -12.047 26.853 1.00 91.81 1236 LEU A C 1
ATOM 9878 O O . LEU A 1 1236 ? -20.756 -12.603 27.277 1.00 91.81 1236 LEU A O 1
ATOM 9882 N N . TYR A 1 1237 ? -22.514 -11.254 27.624 1.00 94.00 1237 TYR A N 1
ATOM 9883 C CA . TYR A 1 1237 ? -22.096 -10.805 28.953 1.00 94.00 1237 TYR A CA 1
ATOM 9884 C C . TYR A 1 1237 ? -22.976 -11.383 30.072 1.00 94.00 1237 TYR A C 1
ATOM 9886 O O . TYR A 1 1237 ? -24.139 -11.722 29.847 1.00 94.00 1237 TYR A O 1
ATOM 9894 N N . PRO A 1 1238 ? -22.450 -11.510 31.308 1.00 90.19 1238 PRO A N 1
ATOM 9895 C CA . PRO A 1 1238 ? -23.196 -12.121 32.399 1.00 90.19 1238 PRO A CA 1
ATOM 9896 C C . PRO A 1 1238 ? -24.453 -11.309 32.775 1.00 90.19 1238 PRO A C 1
ATOM 9898 O O . PRO A 1 1238 ? -24.387 -10.077 32.848 1.00 90.19 1238 PRO A O 1
ATOM 9901 N N . PRO A 1 1239 ? -25.579 -11.965 33.132 1.00 91.81 1239 PRO A N 1
ATOM 9902 C CA . PRO A 1 1239 ? -26.840 -11.279 33.434 1.00 91.81 1239 PRO A CA 1
ATOM 9903 C C . PRO A 1 1239 ? -26.748 -10.218 34.538 1.00 91.81 1239 PRO A C 1
ATOM 9905 O O . PRO A 1 1239 ? -27.379 -9.168 34.437 1.00 91.81 1239 PRO A O 1
ATOM 9908 N N . PHE A 1 1240 ? -25.939 -10.454 35.580 1.00 85.81 1240 PHE A N 1
ATOM 9909 C CA . PHE A 1 1240 ? -25.741 -9.478 36.660 1.00 85.81 1240 PHE A CA 1
ATOM 9910 C C . PHE A 1 1240 ? -25.021 -8.211 36.175 1.00 85.81 1240 PHE A C 1
ATOM 9912 O O . PHE A 1 1240 ? -25.289 -7.122 36.679 1.00 85.81 1240 PHE A O 1
ATOM 9919 N N . GLY A 1 1241 ? -24.135 -8.346 35.182 1.00 88.00 1241 GLY A N 1
ATOM 9920 C CA . GLY A 1 1241 ? -23.450 -7.226 34.555 1.00 88.00 1241 GLY A CA 1
ATOM 9921 C C . GLY A 1 1241 ? -24.419 -6.372 33.744 1.00 88.00 1241 GLY A C 1
ATOM 9922 O O . GLY A 1 1241 ? -24.353 -5.152 33.809 1.00 88.00 1241 GLY A O 1
ATOM 9923 N N . ILE A 1 1242 ? -25.382 -6.979 33.049 1.00 95.56 1242 ILE A N 1
ATOM 9924 C CA . ILE A 1 1242 ? -26.407 -6.237 32.302 1.00 95.56 1242 ILE A CA 1
ATOM 9925 C C . ILE A 1 1242 ? -27.424 -5.564 33.237 1.00 95.56 1242 ILE A C 1
ATOM 9927 O O . ILE A 1 1242 ? -27.747 -4.390 33.056 1.00 95.56 1242 ILE A O 1
ATOM 9931 N N . ALA A 1 1243 ? -27.872 -6.257 34.288 1.00 93.19 1243 ALA A N 1
ATOM 9932 C CA . ALA A 1 1243 ? -28.862 -5.739 35.240 1.00 93.19 1243 ALA A CA 1
ATOM 9933 C C . ALA A 1 1243 ? -28.410 -4.459 35.979 1.00 93.19 1243 ALA A C 1
ATOM 9935 O O . ALA A 1 1243 ? -29.241 -3.696 36.485 1.00 93.19 1243 ALA A O 1
ATOM 9936 N N . LYS A 1 1244 ? -27.098 -4.174 36.024 1.00 95.88 1244 LYS A N 1
ATOM 9937 C CA . LYS A 1 1244 ? -26.576 -2.945 36.640 1.00 95.88 1244 LYS A CA 1
ATOM 9938 C C . LYS A 1 1244 ? -27.108 -1.678 35.973 1.00 95.88 1244 LYS A C 1
ATOM 9940 O O . LYS A 1 1244 ? -27.235 -0.665 36.653 1.00 95.88 1244 LYS A O 1
ATOM 9945 N N . PHE A 1 1245 ? -27.415 -1.699 34.674 1.00 96.62 1245 PHE A N 1
ATOM 9946 C CA . PHE A 1 1245 ? -27.824 -0.490 33.954 1.00 96.62 1245 PHE A CA 1
ATOM 9947 C C . PHE A 1 1245 ? -29.197 0.014 34.409 1.00 96.62 1245 PHE A C 1
ATOM 9949 O O . PHE A 1 1245 ? -29.371 1.220 34.590 1.00 96.62 1245 PHE A O 1
ATOM 9956 N N . ASP A 1 1246 ? -30.126 -0.890 34.733 1.00 93.75 1246 ASP A N 1
ATOM 9957 C CA . ASP A 1 1246 ? -31.387 -0.528 35.390 1.00 93.75 1246 ASP A CA 1
ATOM 9958 C C . ASP A 1 1246 ? -31.147 0.047 36.793 1.00 93.75 1246 ASP A C 1
ATOM 9960 O O . ASP A 1 1246 ? -31.787 1.020 37.190 1.00 93.75 1246 ASP A O 1
ATOM 9964 N N . THR A 1 1247 ? -30.175 -0.499 37.531 1.00 92.56 1247 THR A N 1
ATOM 9965 C CA . THR A 1 1247 ? -29.791 0.014 38.859 1.00 92.56 1247 THR A CA 1
ATOM 9966 C C . THR A 1 1247 ? -29.202 1.424 38.753 1.00 92.56 1247 THR A C 1
ATOM 9968 O O . THR A 1 1247 ? -29.590 2.321 39.498 1.00 92.56 1247 THR A O 1
ATOM 9971 N N . MET A 1 1248 ? -28.315 1.661 37.786 1.00 94.88 1248 MET A N 1
ATOM 9972 C CA . MET A 1 1248 ? -27.755 2.983 37.488 1.00 94.88 1248 MET A CA 1
ATOM 9973 C C . MET A 1 1248 ? -28.839 3.976 37.052 1.00 94.88 1248 MET A C 1
ATOM 9975 O O . MET A 1 1248 ? -28.765 5.155 37.402 1.00 94.88 1248 MET A O 1
ATOM 9979 N N . ALA A 1 1249 ? -29.863 3.513 36.328 1.00 94.38 1249 ALA A N 1
ATOM 9980 C CA . ALA A 1 1249 ? -31.006 4.341 35.964 1.00 94.38 1249 ALA A CA 1
ATOM 9981 C C . ALA A 1 1249 ? -31.851 4.732 37.188 1.00 94.38 1249 ALA A C 1
ATOM 9983 O O . ALA A 1 1249 ? -32.215 5.897 37.340 1.00 94.38 1249 ALA A O 1
ATOM 9984 N N . GLN A 1 1250 ? -32.095 3.797 38.113 1.00 93.44 1250 GLN A N 1
ATOM 9985 C CA . GLN A 1 1250 ? -32.774 4.077 39.387 1.00 93.44 1250 GLN A CA 1
ATOM 9986 C C . GLN A 1 1250 ? -31.971 5.033 40.284 1.00 93.44 1250 GLN A C 1
ATOM 9988 O O . GLN A 1 1250 ? -32.554 5.853 40.989 1.00 93.44 1250 GLN A O 1
ATOM 9993 N N . GLN A 1 1251 ? -30.638 4.966 40.229 1.00 91.56 1251 GLN A N 1
ATOM 9994 C CA . GLN A 1 1251 ? -29.725 5.872 40.938 1.00 91.56 1251 GLN A CA 1
ATOM 9995 C C . GLN A 1 1251 ? -29.597 7.260 40.281 1.00 91.56 1251 GLN A C 1
ATOM 9997 O O . GLN A 1 1251 ? -28.889 8.117 40.807 1.00 91.56 1251 GLN A O 1
ATOM 10002 N N . GLY A 1 1252 ? -30.244 7.497 39.135 1.00 91.69 1252 GLY A N 1
ATOM 10003 C CA . GLY A 1 1252 ? -30.167 8.766 38.407 1.00 91.69 1252 GLY A CA 1
ATOM 10004 C C . GLY A 1 1252 ? -28.836 9.011 37.684 1.00 91.69 1252 GLY A C 1
ATOM 10005 O O . GLY A 1 1252 ? -28.583 10.133 37.254 1.00 91.69 1252 GLY A O 1
ATOM 10006 N N . LEU A 1 1253 ? -27.984 7.988 37.539 1.00 91.56 1253 LEU A N 1
ATOM 10007 C CA . LEU A 1 1253 ? -26.746 8.056 36.748 1.00 91.56 1253 LEU A CA 1
ATOM 10008 C C . LEU A 1 1253 ? -27.027 7.920 35.245 1.00 91.56 1253 LEU A C 1
ATOM 10010 O O . LEU A 1 1253 ? -26.348 8.531 34.419 1.00 91.56 1253 LEU A O 1
ATOM 10014 N N . LEU A 1 1254 ? -28.040 7.125 34.898 1.00 96.38 1254 LEU A N 1
ATOM 10015 C CA . LEU A 1 1254 ? -28.497 6.891 33.532 1.00 96.38 1254 LEU A CA 1
ATOM 10016 C C . LEU A 1 1254 ? -29.978 7.253 33.388 1.00 96.38 1254 LEU A C 1
ATOM 10018 O O . LEU A 1 1254 ? -30.749 7.216 34.342 1.00 96.38 1254 LEU A O 1
ATOM 10022 N N . LYS A 1 1255 ? -30.400 7.551 32.163 1.00 96.44 1255 LYS A N 1
ATOM 10023 C CA . LYS A 1 1255 ? -31.804 7.704 31.785 1.00 96.44 1255 LYS A CA 1
ATOM 10024 C C . LYS A 1 1255 ? -32.102 6.775 30.618 1.00 96.44 1255 LYS A C 1
ATOM 10026 O O . LYS A 1 1255 ? -31.508 6.930 29.558 1.00 96.44 1255 LYS A O 1
ATOM 10031 N N . LYS A 1 1256 ? -33.039 5.840 30.780 1.00 96.56 1256 LYS A N 1
ATOM 10032 C CA . LYS A 1 1256 ? -33.538 5.023 29.662 1.00 96.56 1256 LYS A CA 1
ATOM 10033 C C . LYS A 1 1256 ? -34.274 5.943 28.680 1.00 96.56 1256 LYS A C 1
ATOM 10035 O O . LYS A 1 1256 ? -35.238 6.601 29.067 1.00 96.56 1256 LYS A O 1
ATOM 10040 N N . VAL A 1 1257 ? -33.766 6.057 27.454 1.00 96.81 1257 VAL A N 1
ATOM 10041 C CA . VAL A 1 1257 ? -34.276 6.983 26.421 1.00 96.81 1257 VAL A CA 1
ATOM 10042 C C . VAL A 1 1257 ? -34.977 6.267 25.272 1.00 96.81 1257 VAL A C 1
ATOM 10044 O O . VAL A 1 1257 ? -35.812 6.876 24.612 1.00 96.81 1257 VAL A O 1
ATOM 10047 N N . TYR A 1 1258 ? -34.691 4.979 25.083 1.00 97.56 1258 TYR A N 1
ATOM 10048 C CA . TYR A 1 1258 ? -35.366 4.113 24.123 1.00 97.56 1258 TYR A CA 1
ATOM 10049 C C . TYR A 1 1258 ? -35.452 2.690 24.673 1.00 97.56 1258 TYR A C 1
ATOM 10051 O O . TYR A 1 1258 ? -34.533 2.234 25.360 1.00 97.56 1258 TYR A O 1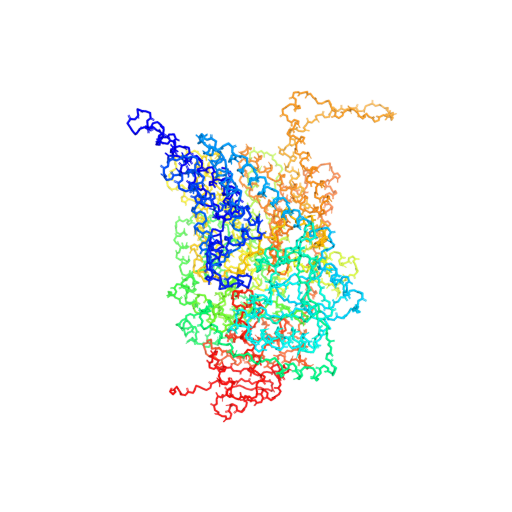
ATOM 10059 N N . ALA A 1 1259 ? -36.546 2.002 24.359 1.00 96.69 1259 ALA A N 1
ATOM 10060 C CA . ALA A 1 1259 ? -36.699 0.577 24.598 1.00 96.69 1259 ALA A CA 1
ATOM 10061 C C . ALA A 1 1259 ? -37.656 -0.036 23.566 1.00 96.69 1259 ALA A C 1
ATOM 10063 O O . ALA A 1 1259 ? -38.714 0.532 23.292 1.00 96.69 1259 ALA A O 1
ATOM 10064 N N . ASN A 1 1260 ? -37.295 -1.203 23.041 1.00 96.62 1260 ASN A N 1
ATOM 10065 C CA . ASN A 1 1260 ? -38.198 -2.133 22.361 1.00 96.62 1260 ASN A CA 1
ATOM 10066 C C . ASN A 1 1260 ? -38.131 -3.504 23.068 1.00 96.62 1260 ASN A C 1
ATOM 10068 O O . ASN A 1 1260 ? -37.614 -3.587 24.182 1.00 96.62 1260 ASN A O 1
ATOM 10072 N N . GLU A 1 1261 ? -38.668 -4.575 22.474 1.00 94.12 1261 GLU A N 1
ATOM 10073 C CA . GLU A 1 1261 ? -38.709 -5.894 23.131 1.00 94.12 1261 GLU A CA 1
ATOM 10074 C C . GLU A 1 1261 ? -37.327 -6.453 23.505 1.00 94.12 1261 GLU A C 1
ATOM 10076 O O . GLU A 1 1261 ? -37.216 -7.193 24.481 1.00 94.12 1261 GLU A O 1
ATOM 10081 N N . GLN A 1 1262 ? -36.282 -6.123 22.741 1.00 95.00 1262 GLN A N 1
ATOM 10082 C CA . GLN A 1 1262 ? -34.956 -6.734 22.880 1.00 95.00 1262 GLN A CA 1
ATOM 10083 C C . GLN A 1 1262 ? -33.802 -5.729 22.981 1.00 95.00 1262 GLN A C 1
ATOM 10085 O O . GLN A 1 1262 ? -32.656 -6.132 23.181 1.00 95.00 1262 GLN A O 1
ATOM 10090 N N . VAL A 1 1263 ? -34.066 -4.430 22.849 1.00 97.44 1263 VAL A N 1
ATOM 10091 C CA . VAL A 1 1263 ? -33.060 -3.365 22.861 1.00 97.44 1263 VAL A CA 1
ATOM 10092 C C . VAL A 1 1263 ? -33.451 -2.273 23.840 1.00 97.44 1263 VAL A C 1
ATOM 10094 O O . VAL A 1 1263 ? -34.586 -1.808 23.854 1.00 97.44 1263 VAL A O 1
ATOM 10097 N N . GLU A 1 1264 ? -32.473 -1.809 24.612 1.00 97.94 1264 GLU A N 1
ATOM 10098 C CA . GLU A 1 1264 ? -32.576 -0.634 25.468 1.00 97.94 1264 GLU A CA 1
ATOM 10099 C C . GLU A 1 1264 ? -31.397 0.306 25.209 1.00 97.94 1264 GLU A C 1
ATOM 10101 O O . GLU A 1 1264 ? -30.252 -0.135 25.090 1.00 97.94 1264 GLU A O 1
ATOM 10106 N N . VAL A 1 1265 ? -31.671 1.611 25.161 1.00 97.94 1265 VAL A N 1
ATOM 10107 C CA . VAL A 1 1265 ? -30.639 2.651 25.060 1.00 97.94 1265 VAL A CA 1
ATOM 10108 C C . VAL A 1 1265 ? -30.739 3.570 26.268 1.00 97.94 1265 VAL A C 1
ATOM 10110 O O . VAL A 1 1265 ? -31.803 4.118 26.580 1.00 97.94 1265 VAL A O 1
ATOM 10113 N N . TYR A 1 1266 ? -29.608 3.765 26.938 1.00 97.69 1266 TYR A N 1
ATOM 10114 C CA . TYR A 1 1266 ? -29.481 4.605 28.122 1.00 97.69 1266 TYR A CA 1
ATOM 10115 C C . TYR A 1 1266 ? -28.639 5.836 27.802 1.00 97.69 1266 TYR A C 1
ATOM 10117 O O . TYR A 1 1266 ? -27.563 5.718 27.231 1.00 97.69 1266 TYR A O 1
ATOM 10125 N N . GLN A 1 1267 ? -29.098 7.018 28.200 1.00 97.06 1267 GLN A N 1
ATOM 10126 C CA . GLN A 1 1267 ? -28.348 8.267 28.126 1.00 97.06 1267 GLN A CA 1
ATOM 10127 C C . GLN A 1 1267 ? -27.681 8.562 29.473 1.00 97.06 1267 GLN A C 1
ATOM 10129 O O . GLN A 1 1267 ? -28.323 8.448 30.518 1.00 97.06 1267 GLN A O 1
ATOM 10134 N N . VAL A 1 1268 ? -26.417 8.979 29.458 1.00 95.88 1268 VAL A N 1
ATOM 10135 C CA . VAL A 1 1268 ? -25.689 9.383 30.670 1.00 95.88 1268 VAL A CA 1
ATOM 10136 C C . VAL A 1 1268 ? -26.206 10.729 31.177 1.00 95.88 1268 VAL A C 1
ATOM 10138 O O . VAL A 1 1268 ? -26.307 11.692 30.412 1.00 95.88 1268 VAL A O 1
ATOM 10141 N N . VAL A 1 1269 ? -26.540 10.804 32.470 1.00 91.75 1269 VAL A N 1
ATOM 10142 C CA . VAL A 1 1269 ? -26.990 12.042 33.121 1.00 91.75 1269 VAL A CA 1
ATOM 10143 C C . VAL A 1 1269 ? -25.761 12.814 33.616 1.00 91.75 1269 VAL A C 1
ATOM 10145 O O . VAL A 1 1269 ? -25.007 12.279 34.432 1.00 91.75 1269 VAL A O 1
ATOM 10148 N N . PRO A 1 1270 ? -25.528 14.061 33.157 1.00 76.88 1270 PRO A N 1
ATOM 10149 C CA . PRO A 1 1270 ? -24.406 14.866 33.627 1.00 76.88 1270 PRO A CA 1
ATOM 10150 C C . PRO A 1 1270 ? -24.502 15.088 35.140 1.00 76.88 1270 PRO A C 1
ATOM 10152 O O . PRO A 1 1270 ? -25.484 15.645 35.630 1.00 76.88 1270 PRO A O 1
ATOM 10155 N N . GLN A 1 1271 ? -23.483 14.659 35.881 1.00 67.50 1271 GLN A N 1
ATOM 10156 C CA . GLN A 1 1271 ? -23.351 14.983 37.301 1.00 67.50 1271 GLN A CA 1
ATOM 10157 C C . GLN A 1 1271 ? -22.819 16.422 37.432 1.00 67.50 1271 GLN A C 1
ATOM 10159 O O . GLN A 1 1271 ? -21.948 16.803 36.644 1.00 67.50 1271 GLN A O 1
ATOM 10164 N N . PRO A 1 1272 ? -23.304 17.238 38.388 1.00 49.19 1272 PRO A N 1
ATOM 10165 C CA . PRO A 1 1272 ? -22.729 18.554 38.643 1.00 49.19 1272 PRO A CA 1
ATOM 10166 C C . PRO A 1 1272 ? -21.237 18.400 38.953 1.00 49.19 1272 PRO A C 1
ATOM 10168 O O . PRO A 1 1272 ? -20.869 17.597 39.809 1.00 49.19 1272 PRO A O 1
ATOM 10171 N N . SER A 1 1273 ? -20.380 19.145 38.255 1.00 40.38 1273 SER A N 1
ATOM 10172 C CA . SER A 1 1273 ? -18.958 19.226 38.589 1.00 40.38 1273 SER A CA 1
ATOM 10173 C C . SER A 1 1273 ? -18.823 19.815 39.995 1.00 40.38 1273 SER A C 1
ATOM 10175 O O . SER A 1 1273 ? -19.166 20.983 40.190 1.00 40.38 1273 SER A O 1
ATOM 10177 N N . SER A 1 1274 ? -18.396 18.999 40.960 1.00 30.81 1274 SER A N 1
ATOM 10178 C CA . SER A 1 1274 ? -18.038 19.437 42.314 1.00 30.81 1274 SER A CA 1
ATOM 10179 C C . SER A 1 1274 ? -16.729 20.206 42.320 1.00 30.81 1274 SER A C 1
ATOM 10181 O O . SER A 1 1274 ? -15.774 19.662 41.713 1.00 30.81 1274 SER A O 1
#

Secondary structure (DSSP, 8-state):
-HHHHHHHH-GGGGGGHHHHHHHHHHHHTSS-TTSTTHHHHHHHHHHHHHHHHHHHHHHHHHH-THHHHTHHHHHHHHHHHHHHHHTSS--GGGGGGTT--TTHHHHHHIIIIIS-HHHHHHHHHHHHHHHHHHHHH--HHHHHHHHHHHHHHHHHHT-SS--GGGTTTTHHHHHHHHHHHHHHHHHHHHHSTT-TTHHHHHHHHHHHHHHHHHHHHHHHHGGGGS--HHHHHHHHHHHHS-TT-EEEEETTSPPPTT-TTSEEEEE-TTSPP-HHHHHHHHHHHHH-SEEEE-SSTTTTTGGG-TTT-HHHHHHHHHHHTTTTSEEEEEEE----EETTEEEE--SSTTTTPPPPTTTTT--SSSEEEE--PPPHHHHTSSS--EEEEEE---S-HHHHHHHHHHHSPPPPPP---TT----SBPPHHHHHHHHTS-BHHHH--TTSHHHHSHHHHHHHHHHHHHHHHHHHHHHHTTTSTTTTTTHHHHHHHHHHHHHHHHHHHTTSS-SSHHHHHHHHHHHHHHHHHHHHHSHHHHHHHHHHSHHHHHHHHHHHHHHHHHHHHHHHHS--SS-TTT--SHHHHHHHHHHHHH-SSSSPBPTTBTTBB--S--HHHHHHHHHHHHHT--HHHHHHHHHHHHHHHHHHHHHHHHHHHHHHHHHHHTSSS-PPPPPPHHHHHHHHHHHHHT---THHHHHHHTT--TTT--TTGGG--S-SSSS-------HHHHHHHT--SHHHHHHHHHHHHHHHHHHHHHHHHTS-S-S---HHHHTTSHHHHHHHHHHHHHHHHH-HHHHHHHHHHHHHHHHHHHHHHH-S-SHHHHHHHHHHHHHHHHHHHHHTHHHHHH------S-TTHHHHT--SSSTTS-TTS-TTSSS--HHHHHHHHHHHHHHHHHHHHHHHHHHHGGG-----------S---------TT-SS---HHHIIIIIHHHHHHHHHHHHHHHHHHHHT-HHHHHHHHHHHHHHHHHHHHHHHT-TTHHHHHHHHHHHHHHHHHHHHHHH---TTSSTTHHHHHHHHHHHHHHHHHHHHHHHHHTTTTTT-SSHHHHHHHHHHHHHHHHHHTHHHHHHHHHHHHSSS-GGG-S-S-SSGGGGS-EE--TT-SSPEEHHHHHHHHHHHHHH-BS--EEE-----TTSS-SHHHHHH-PPBSB-SHHHHHHH-GGGHHHHHHHHHHHHHHHH---HHHHHHHHHHTTEEEEEE-HHHHHHS-HHHHHHHHHHHHTTSEEEEEE-SS-EEEEEPPPP--

Sequence (1274 aa):
LFFGLAMATKVSSGPFAIAFAAAAAIYLFQRSTRDPEFRSRALHVVKALAIAGLVAAAVFLIAEPYALIDHHRFFGDVNEQSEMVRRIRDYPYTRQYVDTTPYLYQMRQLTVWGMGLPAGVLMWAGLAFCVVIAIARRNRSHILLLSWALPYFIITGGFQVKFLRYLLPLTPFLAIMAGSLVTSAVSWLRAHRNAVLRPQLAYAATAIVILASLLYAIAYVRIYAKPHTATTAAEWVHEHIPTGATIAQTHWEEGLRNLAGYHLTELPLYDDDNSTKRDVLINRLVDAKLVIFYSNRLYGVAPRLPDRYPMSVAVIDKLFEDDLGYTLVHWESSYPNVLGVSLADDTFSRAGVPKPKEIDGYKQTRVSLNLGFADESFTVYDHPLVLIFQKTFDGTDAQYRAFLDQAIPQPPIPHAPATQGFGLLLSPGDAAYQQSHGTWSHLFSPGDWVNKVPWLVWYLTVQLAFLLALPITLTVFRRLPDHGYLLGKMLGILLITYIPWLLASLHWLDFSALSILFAMALTYAGSTFLFRRRRDEMLAFFREHTRLIIGCELLFLVAFGAMYGIRIANPDLWHPYRGGEKPMDFAYFNAIVRSSTFPPYDPWFSGGYLNYYYFGHLMNAALAKFTGIVPVKAIVLATPLFFALTVAGVFSVVYNLAAIVKRHLERGVPRPRMPSPVWAALAAVLFVAVIGNLDGFVQLVQGHGFHSFDYWRSSRLMPPDPPGFEITEFPYFTYLFADPHAHLFVIPLTLLALGLGLACIMSTVEAQPPAPPSAARRTRGIFPLVFLGLTLGAILATNSWDVITYAIVGATAVIIAEYGYWRAFHWRFVVSAIGDVAVLGLLAGLFFLPYIVHYEAPVPEHPQSWVDKIPLIGNALDATFNREATHTRLWQYLEIHSLFAVLICTFIGWLAWRRFGGALEVRWPRLSVRGGFRLPRAFPSRAVWRMPKDIWQRTGWRRAIVVVVIAAIAAASAATGYETVGLLGIVLLLVLALAVREVVAREEAMPILLFVLLLIAVAFAIGIFVDLFVFSNDIDRQNTVFKFYLQAWVLMGLVSAFALWRMRFGADITPFAARWAWRGAVISLAFAVLIYPALATPARLRDRFGTSIGVTTDASKFMEAADYQNPHVKDPLILAWDLDAIHWMEENIQGSPVIVEGISDLYTWANRVSIYTGLPDVIGWDFHQKQQRQQYQWAIERRRNDVNFFYQTGDPRSAADFLREYNVRYVYVGQLERGLYPPFGIAKFDTMAQQGLLKKVYANEQVEVYQVVPQPSS

Radius of gyration: 38.13 Å; Cα contacts (8 Å, |Δi|>4): 1806; chains: 1; bounding box: 116×73×110 Å

pLDDT: mean 85.28, std 15.19, range [27.94, 98.75]